Protein AF-A0A4Y6R1H7-F1 (afdb_monomer)

Radius of gyration: 41.61 Å; Cα contacts (8 Å, |Δi|>4): 861; chains: 1; bounding box: 115×61×123 Å

Structure (mmCIF, N/CA/C/O backbone):
data_AF-A0A4Y6R1H7-F1
#
_entry.id   AF-A0A4Y6R1H7-F1
#
loop_
_atom_site.group_PDB
_atom_site.id
_atom_site.type_symbol
_atom_site.label_atom_id
_atom_site.label_alt_id
_atom_site.label_comp_id
_atom_site.label_asym_id
_atom_site.label_entity_id
_atom_site.label_seq_id
_atom_site.pdbx_PDB_ins_code
_atom_site.Cartn_x
_atom_site.Cartn_y
_atom_site.Cartn_z
_atom_site.occupancy
_atom_site.B_iso_or_equiv
_atom_site.auth_seq_id
_atom_site.auth_comp_id
_atom_site.auth_asym_id
_atom_site.auth_atom_id
_atom_site.pdbx_PDB_model_num
ATOM 1 N N . MET A 1 1 ? -33.351 13.424 -10.298 1.00 30.91 1 MET A N 1
ATOM 2 C CA . MET A 1 1 ? -31.882 13.542 -10.159 1.00 30.91 1 MET A CA 1
ATOM 3 C C . MET A 1 1 ? -31.521 13.473 -8.680 1.00 30.91 1 MET A C 1
ATOM 5 O O . MET A 1 1 ? -32.354 13.904 -7.883 1.00 30.91 1 MET A O 1
ATOM 9 N N . PRO A 1 2 ? -30.351 12.919 -8.310 1.00 30.61 2 PRO A N 1
ATOM 10 C CA . PRO A 1 2 ? -29.886 12.868 -6.922 1.00 30.61 2 PRO A CA 1
ATOM 11 C C . PRO A 1 2 ? -29.784 14.270 -6.309 1.00 30.61 2 PRO A C 1
ATOM 13 O O . PRO A 1 2 ? -29.535 15.237 -7.027 1.00 30.61 2 PRO A O 1
ATOM 16 N N . ARG A 1 3 ? -29.966 14.377 -4.987 1.00 37.75 3 ARG A N 1
ATOM 17 C CA . ARG A 1 3 ? -29.840 15.652 -4.254 1.00 37.75 3 ARG A CA 1
ATOM 18 C C . ARG A 1 3 ? -28.377 16.053 -4.023 1.00 37.75 3 ARG A C 1
ATOM 20 O O . ARG A 1 3 ? -28.083 17.239 -3.963 1.00 37.75 3 ARG A O 1
ATOM 27 N N . ASP A 1 4 ? -27.484 15.067 -3.952 1.00 35.22 4 ASP A N 1
ATOM 28 C CA . ASP A 1 4 ? -26.025 15.194 -3.909 1.00 35.22 4 ASP A CA 1
ATOM 29 C C . ASP A 1 4 ? -25.367 13.897 -4.433 1.00 35.22 4 ASP A C 1
ATOM 31 O O . ASP A 1 4 ? -26.055 12.950 -4.823 1.00 35.22 4 ASP A O 1
ATOM 35 N N . VAL A 1 5 ? -24.032 13.848 -4.449 1.00 32.91 5 VAL A N 1
ATOM 36 C CA . VAL A 1 5 ? -23.239 12.679 -4.878 1.00 32.91 5 VAL A CA 1
ATOM 37 C C . VAL A 1 5 ? -22.890 11.723 -3.728 1.00 32.91 5 VAL A C 1
ATOM 39 O O . VAL A 1 5 ? -22.004 10.884 -3.873 1.00 32.91 5 VAL A O 1
ATOM 42 N N . SER A 1 6 ? -23.560 11.830 -2.576 1.00 35.62 6 SER A N 1
ATOM 43 C CA . SER A 1 6 ? -23.352 10.889 -1.473 1.00 35.62 6 SER A CA 1
ATOM 44 C C . SER A 1 6 ? -23.869 9.494 -1.836 1.00 35.62 6 SER A C 1
ATOM 46 O O . SER A 1 6 ? -24.845 9.344 -2.579 1.00 35.62 6 SER A O 1
ATOM 48 N N . ALA A 1 7 ? -23.266 8.455 -1.254 1.00 32.31 7 ALA A N 1
ATOM 49 C CA . ALA A 1 7 ? -23.679 7.065 -1.460 1.00 32.31 7 ALA A CA 1
ATOM 50 C C . ALA A 1 7 ? -25.183 6.845 -1.189 1.00 32.31 7 ALA A C 1
ATOM 52 O O . ALA A 1 7 ? -25.847 6.089 -1.896 1.00 32.31 7 ALA A O 1
ATOM 53 N N . ARG A 1 8 ? -25.752 7.574 -0.219 1.00 38.22 8 ARG A N 1
ATOM 54 C CA . ARG A 1 8 ? -27.177 7.521 0.132 1.00 38.22 8 ARG A CA 1
ATOM 55 C C . ARG A 1 8 ? -28.077 8.147 -0.937 1.00 38.22 8 ARG A C 1
ATOM 57 O O . ARG A 1 8 ? -29.113 7.569 -1.265 1.00 38.22 8 ARG A O 1
ATOM 64 N N . SER A 1 9 ? -27.695 9.295 -1.500 1.00 40.00 9 SER A N 1
ATOM 65 C CA . SER A 1 9 ? -28.442 9.936 -2.594 1.00 40.00 9 SER A CA 1
ATOM 66 C C . SER A 1 9 ? -28.355 9.145 -3.896 1.00 40.00 9 SER A C 1
ATOM 68 O O . SER A 1 9 ? -29.349 9.055 -4.616 1.00 40.00 9 SER A O 1
ATOM 70 N N . LEU A 1 10 ? -27.200 8.537 -4.180 1.00 36.19 10 LEU A N 1
ATOM 71 C CA . LEU A 1 10 ? -26.999 7.690 -5.358 1.00 36.19 10 LEU A CA 1
ATOM 72 C C . LEU A 1 10 ? -27.769 6.366 -5.249 1.00 36.19 10 LEU A C 1
ATOM 74 O O . LEU A 1 10 ? -28.420 5.970 -6.212 1.00 36.19 10 LEU A O 1
ATOM 78 N N . MET A 1 11 ? -27.790 5.738 -4.068 1.00 37.31 11 MET A N 1
ATOM 79 C CA . MET A 1 11 ? -28.611 4.552 -3.795 1.00 37.31 11 MET A CA 1
ATOM 80 C C . MET A 1 11 ? -30.110 4.865 -3.890 1.00 37.31 11 MET A C 1
ATOM 82 O O . MET A 1 11 ? -30.853 4.158 -4.562 1.00 37.31 11 MET A O 1
ATOM 86 N N . SER A 1 12 ? -30.562 5.959 -3.270 1.00 41.12 12 SER A N 1
ATOM 87 C CA . SER A 1 12 ? -31.964 6.395 -3.339 1.00 41.12 12 SER A CA 1
ATOM 88 C C . SER A 1 12 ? -32.400 6.680 -4.779 1.00 41.12 12 SER A C 1
ATOM 90 O O . SER A 1 12 ? -33.484 6.278 -5.197 1.00 41.12 12 SER A O 1
ATOM 92 N N . PHE A 1 13 ? -31.528 7.303 -5.574 1.00 41.72 13 PHE A N 1
ATOM 93 C CA . PHE A 1 13 ? -31.772 7.525 -6.994 1.00 41.72 13 PHE A CA 1
ATOM 94 C C . PHE A 1 13 ? -31.821 6.214 -7.793 1.00 41.72 13 PHE A C 1
ATOM 96 O O . PHE A 1 13 ? -32.705 6.061 -8.632 1.00 41.72 13 PHE A O 1
ATOM 103 N N . ALA A 1 14 ? -30.936 5.253 -7.510 1.00 38.84 14 ALA A N 1
ATOM 104 C CA . ALA A 1 14 ? -30.947 3.935 -8.146 1.00 38.84 14 ALA A CA 1
ATOM 105 C C . ALA A 1 14 ? -32.226 3.143 -7.817 1.00 38.84 14 ALA A C 1
ATOM 107 O O . ALA A 1 14 ? -32.852 2.593 -8.717 1.00 38.84 14 ALA A O 1
ATOM 108 N N . LEU A 1 15 ? -32.676 3.151 -6.560 1.00 43.28 15 LEU A N 1
ATOM 109 C CA . LEU A 1 15 ? -33.924 2.501 -6.138 1.00 43.28 15 LEU A CA 1
ATOM 110 C C . LEU A 1 15 ? -35.161 3.156 -6.773 1.00 43.28 15 LEU A C 1
ATOM 112 O O . LEU A 1 15 ? -36.053 2.456 -7.253 1.00 43.28 15 LEU A O 1
ATOM 116 N N . GLN A 1 16 ? -35.182 4.490 -6.866 1.00 45.41 16 GLN A N 1
ATOM 117 C CA . GLN A 1 16 ? -36.227 5.229 -7.585 1.00 45.41 16 GLN A CA 1
ATOM 118 C C . GLN A 1 16 ? -36.232 4.902 -9.082 1.00 45.41 16 GLN A C 1
ATOM 120 O O . GLN A 1 16 ? -37.299 4.720 -9.668 1.00 45.41 16 GLN A O 1
ATOM 125 N N . LEU A 1 17 ? -35.049 4.784 -9.693 1.00 43.81 17 LEU A N 1
ATOM 126 C CA . LEU A 1 17 ? -34.886 4.411 -11.098 1.00 43.81 17 LEU A CA 1
ATOM 127 C C . LEU A 1 17 ? -35.322 2.962 -11.364 1.00 43.81 17 LEU A C 1
ATOM 129 O O . LEU A 1 17 ? -35.838 2.674 -12.439 1.00 43.81 17 LEU A O 1
ATOM 133 N N . MET A 1 18 ? -35.185 2.075 -10.378 1.00 43.84 18 MET A N 1
ATOM 134 C CA . MET A 1 18 ? -35.658 0.685 -10.416 1.00 43.84 18 MET A CA 1
ATOM 135 C C . MET A 1 18 ? -37.123 0.528 -9.981 1.00 43.84 18 MET A C 1
ATOM 137 O O . MET A 1 18 ? -37.633 -0.588 -9.915 1.00 43.84 18 MET A O 1
ATOM 141 N N . GLY A 1 19 ? -37.837 1.633 -9.743 1.00 47.34 19 GLY A N 1
ATOM 142 C CA . GLY A 1 19 ? -39.271 1.609 -9.464 1.00 47.34 19 GLY A CA 1
ATOM 143 C C . GLY A 1 19 ? -39.643 1.217 -8.033 1.00 47.34 19 GLY A C 1
ATOM 144 O O . GLY A 1 19 ? -40.825 1.013 -7.763 1.00 47.34 19 GLY A O 1
ATOM 145 N N . VAL A 1 20 ? -38.670 1.146 -7.121 1.00 49.81 20 VAL A N 1
ATOM 146 C CA . VAL A 1 20 ? -38.873 0.875 -5.693 1.00 49.81 20 VAL A CA 1
ATOM 147 C C . VAL A 1 20 ? -39.167 2.203 -4.997 1.00 49.81 20 VAL A C 1
ATOM 149 O O . VAL A 1 20 ? -38.277 2.884 -4.487 1.00 49.81 20 VAL A O 1
ATOM 152 N N . THR A 1 21 ? -40.429 2.629 -5.048 1.00 53.09 21 THR A N 1
ATOM 153 C CA . THR A 1 21 ? -40.883 3.908 -4.485 1.00 53.09 21 THR A CA 1
ATOM 154 C C . THR A 1 21 ? -42.033 3.698 -3.506 1.00 53.09 21 THR A C 1
ATOM 156 O O . THR A 1 21 ? -42.833 2.778 -3.668 1.00 53.09 21 THR A O 1
ATOM 159 N N . TRP A 1 22 ? -42.143 4.576 -2.500 1.00 50.91 22 TRP A N 1
ATOM 160 C CA . TRP A 1 22 ? -43.220 4.508 -1.503 1.00 50.91 22 TRP A CA 1
ATOM 161 C C . TRP A 1 22 ? -44.629 4.437 -2.117 1.00 50.91 22 TRP A C 1
ATOM 163 O O . TRP A 1 22 ? -45.397 3.586 -1.684 1.00 50.91 22 TRP A O 1
ATOM 173 N N . PRO A 1 23 ? -44.977 5.203 -3.173 1.00 55.72 23 PRO A N 1
ATOM 174 C CA . PRO A 1 23 ? -46.290 5.081 -3.809 1.00 55.72 23 PRO A CA 1
ATOM 175 C C . PRO A 1 23 ? -46.593 3.678 -4.357 1.00 55.72 23 PRO A C 1
ATOM 177 O O . PRO A 1 23 ? -47.708 3.193 -4.193 1.00 55.72 23 PRO A O 1
ATOM 180 N N . ARG A 1 24 ? -45.602 3.002 -4.958 1.00 54.72 24 ARG A N 1
ATOM 181 C CA . ARG A 1 24 ? -45.755 1.631 -5.478 1.00 54.72 24 ARG A CA 1
ATOM 182 C C . ARG A 1 24 ? -45.801 0.588 -4.358 1.00 54.72 24 ARG A C 1
ATOM 184 O O . ARG A 1 24 ? -46.541 -0.380 -4.460 1.00 54.72 24 ARG A O 1
ATOM 191 N N . VAL A 1 25 ? -45.057 0.802 -3.272 1.00 51.34 25 VAL A N 1
ATOM 192 C CA . VAL A 1 25 ? -45.131 -0.033 -2.058 1.00 51.34 25 VAL A CA 1
ATOM 193 C C . VAL A 1 25 ? -46.500 0.103 -1.387 1.00 51.34 25 VAL A C 1
ATOM 195 O O . VAL A 1 25 ? -47.115 -0.903 -1.047 1.00 51.34 25 VAL A O 1
ATOM 198 N N . ARG A 1 26 ? -47.011 1.332 -1.252 1.00 54.75 26 ARG A N 1
ATOM 199 C CA . ARG A 1 26 ? -48.338 1.629 -0.697 1.00 54.75 26 ARG A CA 1
ATOM 200 C C . ARG A 1 26 ? -49.448 0.978 -1.515 1.00 54.75 26 ARG A C 1
ATOM 202 O O . ARG A 1 26 ? -50.367 0.425 -0.935 1.00 54.75 26 ARG A O 1
ATOM 209 N N . GLU A 1 27 ? -49.361 1.016 -2.842 1.00 66.19 27 GLU A N 1
ATOM 210 C CA . GLU A 1 27 ? -50.319 0.347 -3.733 1.00 66.19 27 GLU A CA 1
ATOM 211 C C . GLU A 1 27 ? -50.398 -1.163 -3.459 1.00 66.19 27 GLU A C 1
ATOM 213 O O . GLU A 1 27 ? -51.488 -1.714 -3.307 1.00 66.19 27 GLU A O 1
ATOM 218 N N . ILE A 1 28 ? -49.242 -1.816 -3.320 1.00 55.12 28 ILE A N 1
ATOM 219 C CA . ILE A 1 28 ? -49.150 -3.240 -2.983 1.00 55.12 28 ILE A CA 1
ATOM 220 C C . ILE A 1 28 ? -49.707 -3.503 -1.571 1.00 55.12 28 ILE A C 1
ATOM 222 O O . ILE A 1 28 ? -50.477 -4.442 -1.382 1.00 55.12 28 ILE A O 1
ATOM 226 N N . LEU A 1 29 ? -49.387 -2.654 -0.588 1.00 51.94 29 LEU A N 1
ATOM 227 C CA . LEU A 1 29 ? -49.915 -2.761 0.777 1.00 51.94 29 LEU A CA 1
ATOM 228 C C . LEU A 1 29 ? -51.439 -2.595 0.820 1.00 51.94 29 LEU A C 1
ATOM 230 O O . LEU A 1 29 ? -52.124 -3.433 1.392 1.00 51.94 29 LEU A O 1
ATOM 234 N N . VAL A 1 30 ? -51.997 -1.574 0.168 1.00 66.00 30 VAL A N 1
ATOM 235 C CA . VAL A 1 30 ? -53.454 -1.356 0.106 1.00 66.00 30 VAL A CA 1
ATOM 236 C C . VAL A 1 30 ? -54.147 -2.563 -0.523 1.00 66.00 30 VAL A C 1
ATOM 238 O O . VAL A 1 30 ? -55.200 -2.981 -0.044 1.00 66.00 30 VAL A O 1
ATOM 241 N N . ARG A 1 31 ? -53.537 -3.165 -1.550 1.00 69.50 31 ARG A N 1
ATOM 242 C CA . ARG A 1 31 ? -54.056 -4.379 -2.185 1.00 69.50 31 ARG A CA 1
ATOM 243 C C . ARG A 1 31 ? -54.052 -5.591 -1.249 1.00 69.50 31 ARG A C 1
ATOM 245 O O . ARG A 1 31 ? -54.977 -6.396 -1.316 1.00 69.50 31 ARG A O 1
ATOM 252 N N . HIS A 1 32 ? -53.045 -5.723 -0.386 1.00 54.41 32 HIS A N 1
ATOM 253 C CA . HIS A 1 32 ? -52.866 -6.914 0.451 1.00 54.41 32 HIS A CA 1
ATOM 254 C C . HIS A 1 32 ? -53.386 -6.808 1.884 1.00 54.41 32 HIS A C 1
ATOM 256 O O . HIS A 1 32 ? -53.704 -7.842 2.449 1.00 54.41 32 HIS A O 1
ATOM 262 N N . ILE A 1 33 ? -53.503 -5.622 2.485 1.00 53.53 33 ILE A N 1
ATOM 263 C CA . ILE A 1 33 ? -54.038 -5.444 3.854 1.00 53.53 33 ILE A CA 1
ATOM 264 C C . ILE A 1 33 ? -55.239 -4.492 3.933 1.00 53.53 33 ILE A C 1
ATOM 266 O O . ILE A 1 33 ? -55.824 -4.343 5.000 1.00 53.53 33 ILE A O 1
ATOM 270 N N . GLY A 1 34 ? -55.665 -3.911 2.809 1.00 57.75 34 GLY A N 1
ATOM 271 C CA . GLY A 1 34 ? -56.810 -3.002 2.741 1.00 57.75 34 GLY A CA 1
ATOM 272 C C . GLY A 1 34 ? -56.452 -1.541 3.067 1.00 57.75 34 GLY A C 1
ATOM 273 O O . GLY A 1 34 ? -55.463 -1.272 3.750 1.00 57.75 34 GLY A O 1
ATOM 274 N N . PRO A 1 35 ? -57.239 -0.568 2.571 1.00 57.66 35 PRO A N 1
ATOM 275 C CA . PRO A 1 35 ? -56.926 0.858 2.685 1.00 57.66 35 PRO A CA 1
ATOM 276 C C . PRO A 1 35 ? -56.924 1.359 4.134 1.00 57.66 35 PRO A C 1
ATOM 278 O O . PRO A 1 35 ? -56.020 2.099 4.508 1.00 57.66 35 PRO A O 1
ATOM 281 N N . THR A 1 36 ? -57.856 0.896 4.970 1.00 55.69 36 THR A N 1
ATOM 282 C CA . THR A 1 36 ? -57.991 1.330 6.370 1.00 55.69 36 THR A CA 1
ATOM 283 C C . THR A 1 36 ? -56.781 0.939 7.221 1.00 55.69 36 THR A C 1
ATOM 285 O O . THR A 1 36 ? -56.275 1.754 7.986 1.00 55.69 36 THR A O 1
ATOM 288 N N . ALA A 1 37 ? -56.246 -0.275 7.047 1.00 53.25 37 ALA A N 1
ATOM 289 C CA . ALA A 1 37 ? -55.047 -0.718 7.761 1.00 53.25 37 ALA A CA 1
ATOM 290 C C . ALA A 1 37 ? -53.803 0.088 7.346 1.00 53.25 37 ALA A C 1
ATOM 292 O O . ALA A 1 37 ? -52.980 0.449 8.186 1.00 53.25 37 ALA A O 1
ATOM 293 N N . VAL A 1 38 ? -53.688 0.427 6.056 1.00 53.00 38 VAL A N 1
ATOM 294 C CA . VAL A 1 38 ? -52.614 1.296 5.552 1.00 53.00 38 VAL A CA 1
ATOM 295 C C . VAL A 1 38 ? -52.756 2.720 6.093 1.00 53.00 38 VAL A C 1
ATOM 297 O O . VAL A 1 38 ? -51.757 3.325 6.469 1.00 53.00 38 VAL A O 1
ATOM 300 N N . GLU A 1 39 ? -53.977 3.241 6.203 1.00 53.59 39 GLU A N 1
ATOM 301 C CA . GLU A 1 39 ? -54.241 4.574 6.753 1.00 53.59 39 GLU A CA 1
ATOM 302 C C . GLU A 1 39 ? -53.946 4.676 8.253 1.00 53.59 39 GLU A C 1
ATOM 304 O O . GLU A 1 39 ? -53.419 5.694 8.688 1.00 53.59 39 GLU A O 1
ATOM 309 N N . VAL A 1 40 ? -54.188 3.626 9.043 1.00 50.66 40 VAL A N 1
ATOM 310 C CA . VAL A 1 40 ? -53.796 3.580 10.467 1.00 50.66 40 VAL A CA 1
ATOM 311 C C . VAL A 1 40 ? -52.268 3.604 10.624 1.00 50.66 40 VAL A C 1
ATOM 313 O O . VAL A 1 40 ? -51.728 4.330 11.467 1.00 50.66 40 VAL A O 1
ATOM 316 N N . ILE A 1 41 ? -51.552 2.875 9.762 1.00 51.56 41 ILE A N 1
ATOM 317 C CA . ILE A 1 41 ? -50.081 2.889 9.706 1.00 51.56 41 ILE A CA 1
ATOM 318 C C . ILE A 1 41 ? -49.565 4.283 9.294 1.00 51.56 41 ILE A C 1
ATOM 320 O O . ILE A 1 41 ? -48.617 4.798 9.889 1.00 51.56 41 ILE A O 1
ATOM 324 N N . GLU A 1 42 ? -50.210 4.937 8.324 1.00 47.81 42 GLU A N 1
ATOM 325 C CA . GLU A 1 42 ? -49.857 6.289 7.862 1.00 47.81 42 GLU A CA 1
ATOM 326 C C . GLU A 1 42 ? -50.254 7.399 8.858 1.00 47.81 42 GLU A C 1
ATOM 328 O O . GLU A 1 42 ? -49.550 8.404 8.972 1.00 47.81 42 GLU A O 1
ATOM 333 N N . ALA A 1 43 ? -51.323 7.223 9.636 1.00 45.66 43 ALA A N 1
ATOM 334 C CA . ALA A 1 43 ? -51.723 8.147 10.700 1.00 45.66 43 ALA A CA 1
ATOM 335 C C . ALA A 1 43 ? -50.724 8.120 11.869 1.00 45.66 43 ALA A C 1
ATOM 337 O O . ALA A 1 43 ? -50.361 9.167 12.408 1.00 45.66 43 ALA A O 1
ATOM 338 N N . THR A 1 44 ? -50.187 6.935 12.180 1.00 40.81 44 THR A N 1
ATOM 339 C CA . THR A 1 44 ? -49.090 6.749 13.147 1.00 40.81 44 THR A CA 1
ATOM 340 C C . THR A 1 44 ? -47.790 7.419 12.662 1.00 40.81 44 THR A C 1
ATOM 342 O O . THR A 1 44 ? -46.981 7.890 13.460 1.00 40.81 44 THR A O 1
ATOM 345 N N . TRP A 1 45 ? -47.619 7.569 11.344 1.00 38.59 45 TRP A N 1
ATOM 346 C CA . TRP A 1 45 ? -46.467 8.219 10.709 1.00 38.59 45 TRP A CA 1
ATOM 347 C C . TRP A 1 45 ? -46.474 9.759 10.811 1.00 38.59 45 TRP A C 1
ATOM 349 O O . TRP A 1 45 ? -45.408 10.379 10.765 1.00 38.59 45 TRP A O 1
ATOM 359 N N . GLN A 1 46 ? -47.628 10.414 11.018 1.00 37.81 46 GLN A N 1
ATOM 360 C CA . GLN A 1 46 ? -47.673 11.879 11.203 1.00 37.81 46 GLN A CA 1
ATOM 361 C C . GLN A 1 46 ? -47.074 12.346 12.545 1.00 37.81 46 GLN A C 1
ATOM 363 O O . GLN A 1 46 ? -46.534 13.453 12.624 1.00 37.81 46 GLN A O 1
ATOM 368 N N . LEU A 1 47 ? -47.053 11.479 13.562 1.00 30.61 47 LEU A N 1
ATOM 369 C CA . LEU A 1 47 ? -46.394 11.715 14.858 1.00 30.61 47 LEU A CA 1
ATOM 370 C C . LEU A 1 47 ? -44.862 11.529 14.818 1.00 30.61 47 LEU A C 1
ATOM 372 O O . LEU A 1 47 ? -44.167 11.876 15.770 1.00 30.61 47 LEU A O 1
ATOM 376 N N . VAL A 1 48 ? -44.317 11.052 13.694 1.00 40.12 48 VAL A N 1
ATOM 377 C CA . VAL A 1 48 ? -42.898 10.690 13.494 1.00 40.12 48 VAL A CA 1
ATOM 378 C C . VAL A 1 48 ? -42.187 11.695 12.567 1.00 40.12 48 VAL A C 1
ATOM 380 O O . VAL A 1 48 ? -41.067 11.484 12.107 1.00 40.12 48 VAL A O 1
ATOM 383 N N . SER A 1 49 ? -42.781 12.866 12.331 1.00 34.22 49 SER A N 1
ATOM 384 C CA . SER A 1 49 ? -42.144 13.954 11.570 1.00 34.22 49 SER A CA 1
ATOM 385 C C . SER A 1 49 ? -40.939 14.601 12.285 1.00 34.22 49 SER A C 1
ATOM 387 O O . SER A 1 49 ? -40.161 15.300 11.641 1.00 34.22 49 SER A O 1
ATOM 389 N N . VAL A 1 50 ? -40.695 14.281 13.565 1.00 35.34 50 VAL A N 1
ATOM 390 C CA . VAL A 1 50 ? -39.463 14.639 14.309 1.00 35.34 50 VAL A CA 1
ATOM 391 C C . VAL A 1 50 ? -38.321 13.628 14.082 1.00 35.34 50 VAL A C 1
ATOM 393 O O . VAL A 1 50 ? -37.148 13.970 14.203 1.00 35.34 50 VAL A O 1
ATOM 396 N N . LEU A 1 51 ? -38.616 12.395 13.657 1.00 35.25 51 LEU A N 1
ATOM 397 C CA . LEU A 1 51 ? -37.595 11.372 13.371 1.00 35.25 51 LEU A CA 1
ATOM 398 C C . LEU A 1 51 ? -36.935 11.532 11.989 1.00 35.25 51 LEU A C 1
ATOM 400 O O . LEU A 1 51 ? -35.913 10.905 11.707 1.00 35.25 51 LEU A O 1
ATOM 404 N N . ILE A 1 52 ? -37.470 12.410 11.135 1.00 38.03 52 ILE A N 1
ATOM 405 C CA . ILE A 1 52 ? -36.900 12.729 9.816 1.00 38.03 52 ILE A CA 1
ATOM 406 C C . ILE A 1 52 ? -35.576 13.514 9.928 1.00 38.03 52 ILE A C 1
ATOM 408 O O . ILE A 1 52 ? -34.788 13.505 8.981 1.00 38.03 52 ILE A O 1
ATOM 412 N N . GLU A 1 53 ? -35.240 14.071 11.096 1.00 42.38 53 GLU A N 1
ATOM 413 C CA . GLU A 1 53 ? -33.902 14.627 11.356 1.00 42.38 53 GLU A CA 1
ATOM 414 C C . GLU A 1 53 ? -32.836 13.568 11.709 1.00 42.38 53 GLU A C 1
ATOM 416 O O . GLU A 1 53 ? -31.647 13.889 11.683 1.00 42.38 53 GLU A O 1
ATOM 421 N N . ARG A 1 54 ? -33.196 12.298 11.982 1.00 33.06 54 ARG A N 1
ATOM 422 C CA . ARG A 1 54 ? -32.227 11.255 12.400 1.00 33.06 54 ARG A CA 1
ATOM 423 C C . ARG A 1 54 ? -32.436 9.839 11.834 1.00 33.06 54 ARG A C 1
ATOM 425 O O . ARG A 1 54 ? -32.133 8.862 12.500 1.00 33.06 54 ARG A O 1
ATOM 432 N N . GLY A 1 55 ? -32.790 9.708 10.557 1.00 34.81 55 GLY A N 1
ATOM 433 C CA . GLY A 1 55 ? -32.453 8.506 9.768 1.00 34.81 55 GLY A CA 1
ATOM 434 C C . GLY A 1 55 ? -33.131 7.159 10.139 1.00 34.81 55 GLY A C 1
ATOM 435 O O . GLY A 1 55 ? -33.941 7.079 11.051 1.00 34.81 55 GLY A O 1
ATOM 436 N N . PRO A 1 56 ? -32.861 6.090 9.358 1.00 36.28 56 PRO A N 1
ATOM 437 C CA . PRO A 1 56 ? -33.739 4.926 9.166 1.00 36.28 56 PRO A CA 1
ATOM 438 C C . PRO A 1 56 ? -33.537 3.772 10.173 1.00 36.28 56 PRO A C 1
ATOM 440 O O . PRO A 1 56 ? -33.715 2.612 9.817 1.00 36.28 56 PRO A O 1
ATOM 443 N N . GLU A 1 57 ? -33.177 4.060 11.423 1.00 35.34 57 GLU A N 1
ATOM 444 C CA . GLU A 1 57 ? -33.007 3.023 12.461 1.00 35.34 57 GLU A CA 1
ATOM 445 C C . GLU A 1 57 ? -34.336 2.638 13.140 1.00 35.34 57 GLU A C 1
ATOM 447 O O . GLU A 1 57 ? -34.492 1.510 13.600 1.00 35.34 57 GLU A O 1
ATOM 452 N N . GLY A 1 58 ? -35.346 3.515 13.109 1.00 36.38 58 GLY A N 1
ATOM 453 C CA . GLY A 1 58 ? -36.635 3.288 13.782 1.00 36.38 58 GLY A CA 1
ATOM 454 C C . GLY A 1 58 ? -37.573 2.264 13.128 1.00 36.38 58 GLY A C 1
ATOM 455 O O . GLY A 1 58 ? -38.511 1.810 13.770 1.00 36.38 58 GLY A O 1
ATOM 456 N N . LEU A 1 59 ? -37.334 1.867 11.873 1.00 31.86 59 LEU A N 1
ATOM 457 C CA . LEU A 1 59 ? -38.144 0.845 11.185 1.00 31.86 59 LEU A CA 1
ATOM 458 C C . LEU A 1 59 ? -37.584 -0.578 11.335 1.00 31.86 59 LEU A C 1
ATOM 460 O O . LEU A 1 59 ? -38.231 -1.541 10.934 1.00 31.86 59 LEU A O 1
ATOM 464 N N . VAL A 1 60 ? -36.383 -0.721 11.896 1.00 36.69 60 VAL A N 1
ATOM 465 C CA . VAL A 1 60 ? -35.673 -2.004 11.984 1.00 36.69 60 VAL A CA 1
ATOM 466 C C . VAL A 1 60 ? -35.996 -2.741 13.288 1.00 36.69 60 VAL A C 1
ATOM 468 O O . VAL A 1 60 ? -36.022 -3.967 13.304 1.00 36.69 60 VAL A O 1
ATOM 471 N N . GLU A 1 61 ? -36.294 -2.016 14.365 1.00 37.69 61 GLU A N 1
ATOM 472 C CA . GLU A 1 61 ? -36.619 -2.603 15.675 1.00 37.69 61 GLU A CA 1
ATOM 473 C C . GLU A 1 61 ? -37.964 -3.349 15.675 1.00 37.69 61 GLU A C 1
ATOM 475 O O . GLU A 1 61 ? -38.068 -4.411 16.273 1.00 37.69 61 GLU A O 1
ATOM 480 N N . LEU A 1 62 ? -38.964 -2.879 14.921 1.00 31.09 62 LEU A N 1
ATOM 481 C CA . LEU A 1 62 ? -40.295 -3.507 14.854 1.00 31.09 62 LEU A CA 1
ATOM 482 C C . LEU A 1 62 ? -40.378 -4.742 13.936 1.00 31.09 62 LEU A C 1
ATOM 484 O O . LEU A 1 62 ? -41.369 -5.463 13.968 1.00 31.09 62 LEU A O 1
ATOM 488 N N . VAL A 1 63 ? -39.353 -5.004 13.119 1.00 36.88 63 VAL A N 1
ATOM 489 C CA . VAL A 1 63 ? -39.338 -6.120 12.146 1.00 36.88 63 VAL A CA 1
ATOM 490 C C . VAL A 1 63 ? -38.432 -7.274 12.598 1.00 36.88 63 VAL A C 1
ATOM 492 O O . VAL A 1 63 ? -38.560 -8.398 12.112 1.00 36.88 63 VAL A O 1
ATOM 495 N N . LYS A 1 64 ? -37.536 -7.030 13.561 1.00 34.03 64 LYS A N 1
ATOM 496 C CA . LYS A 1 64 ? -36.502 -7.982 13.992 1.00 34.03 64 LYS A CA 1
ATOM 497 C C . LYS A 1 64 ? -37.014 -9.219 14.736 1.00 34.03 64 LYS A C 1
ATOM 499 O O . LYS A 1 64 ? -36.264 -10.186 14.819 1.00 34.03 64 LYS A O 1
ATOM 504 N N . GLU A 1 65 ? -38.248 -9.236 15.241 1.00 38.34 65 GLU A N 1
ATOM 505 C CA . GLU A 1 65 ? -38.705 -10.348 16.090 1.00 38.34 65 GLU A CA 1
ATOM 506 C C . GLU A 1 65 ? -39.348 -11.534 15.351 1.00 38.34 65 GLU A C 1
ATOM 508 O O . GLU A 1 65 ? -39.450 -12.597 15.954 1.00 38.34 65 GLU A O 1
ATOM 513 N N . GLN A 1 66 ? -39.723 -11.447 14.063 1.00 35.12 66 GLN A N 1
ATOM 514 C CA . GLN A 1 66 ? -40.326 -12.616 13.376 1.00 35.12 66 GLN A CA 1
ATOM 515 C C . GLN A 1 66 ? -39.930 -12.872 11.917 1.00 35.12 66 GLN A C 1
ATOM 517 O O . GLN A 1 66 ? -40.429 -13.822 11.312 1.00 35.12 66 GLN A O 1
ATOM 522 N N . LEU A 1 67 ? -39.020 -12.102 11.323 1.00 32.25 67 LEU A N 1
ATOM 523 C CA . LEU A 1 67 ? -38.613 -12.312 9.932 1.00 32.25 67 LEU A CA 1
ATOM 524 C C . LEU A 1 67 ? -37.116 -12.075 9.805 1.00 32.25 67 LEU A C 1
ATOM 526 O O . LEU A 1 67 ? -36.664 -10.948 9.984 1.00 32.25 67 LEU A O 1
ATOM 530 N N . SER A 1 68 ? -36.335 -13.109 9.480 1.00 36.72 68 SER A N 1
ATOM 531 C CA . SER A 1 68 ? -34.925 -12.911 9.147 1.00 36.72 68 SER A CA 1
ATOM 532 C C . SER A 1 68 ? -34.841 -12.109 7.834 1.00 36.72 68 SER A C 1
ATOM 534 O O . SER A 1 68 ? -35.276 -12.606 6.787 1.00 36.72 68 SER A O 1
ATOM 536 N N . PRO A 1 69 ? -34.287 -10.877 7.837 1.00 38.91 69 PRO A N 1
ATOM 537 C CA . PRO A 1 69 ? -34.133 -10.057 6.625 1.00 38.91 69 PRO A CA 1
ATOM 538 C C . PRO A 1 69 ? -33.315 -10.766 5.530 1.00 38.91 69 PRO A C 1
ATOM 540 O O . PRO A 1 69 ? -33.472 -10.501 4.339 1.00 38.91 69 PRO A O 1
ATOM 543 N N . GLU A 1 70 ? -32.485 -11.721 5.949 1.00 38.19 70 GLU A N 1
ATOM 544 C CA . GLU A 1 70 ? -31.677 -12.635 5.139 1.00 38.19 70 GLU A CA 1
ATOM 545 C C . GLU A 1 70 ? -32.503 -13.493 4.169 1.00 38.19 70 GLU A C 1
ATOM 547 O O . GLU A 1 70 ? -32.071 -13.718 3.040 1.00 38.19 70 GLU A O 1
ATOM 552 N N . SER A 1 71 ? -33.705 -13.935 4.556 1.00 38.06 71 SER A N 1
ATOM 553 C CA . SER A 1 71 ? -34.554 -14.791 3.708 1.00 38.06 71 SER A CA 1
ATOM 554 C C . SER A 1 71 ? -35.209 -14.016 2.558 1.00 38.06 71 SER A C 1
ATOM 556 O O . SER A 1 71 ? -35.307 -14.511 1.436 1.00 38.06 71 SER A O 1
ATOM 558 N N . ILE A 1 72 ? -35.589 -12.763 2.814 1.00 35.72 72 ILE A N 1
ATOM 559 C CA . ILE A 1 72 ? -36.256 -11.879 1.852 1.00 35.72 72 ILE A CA 1
ATOM 560 C C . ILE A 1 72 ? -35.261 -11.381 0.800 1.00 35.72 72 ILE A C 1
ATOM 562 O O . ILE A 1 72 ? -35.556 -11.379 -0.395 1.00 35.72 72 ILE A O 1
ATOM 566 N N . VAL A 1 73 ? -34.063 -10.984 1.234 1.00 38.16 73 VAL A N 1
ATOM 567 C CA . VAL A 1 73 ? -33.014 -10.480 0.338 1.00 38.16 73 VAL A CA 1
ATOM 568 C C . VAL A 1 73 ? -32.451 -11.602 -0.535 1.00 38.16 73 VAL A C 1
ATOM 570 O O . VAL A 1 73 ? -32.287 -11.386 -1.734 1.00 38.16 73 VAL A O 1
ATOM 573 N N . SER A 1 74 ? -32.243 -12.800 0.022 1.00 39.25 74 SER A N 1
ATOM 574 C CA . SER A 1 74 ? -31.804 -13.982 -0.736 1.00 39.25 74 SER A CA 1
ATOM 575 C C . SER A 1 74 ? -32.823 -14.392 -1.802 1.00 39.25 74 SER A C 1
ATOM 577 O O . SER A 1 74 ? -32.452 -14.574 -2.955 1.00 39.25 74 SER A O 1
ATOM 579 N N . MET A 1 75 ? -34.117 -14.418 -1.465 1.00 36.16 75 MET A N 1
ATOM 580 C CA . MET A 1 75 ? -35.188 -14.781 -2.403 1.00 36.16 75 MET A CA 1
ATOM 581 C C . MET A 1 75 ? -35.332 -13.778 -3.560 1.00 36.16 75 MET A C 1
ATOM 583 O O . MET A 1 75 ? -35.576 -14.172 -4.701 1.00 36.16 75 MET A O 1
ATOM 587 N N . ILE A 1 76 ? -35.156 -12.478 -3.294 1.00 38.72 76 ILE A N 1
ATOM 588 C CA . ILE A 1 76 ? -35.168 -11.439 -4.337 1.00 38.72 76 ILE A CA 1
ATOM 589 C C . ILE A 1 76 ? -33.919 -11.546 -5.226 1.00 38.72 76 ILE A C 1
ATOM 591 O O . ILE A 1 76 ? -34.028 -11.393 -6.442 1.00 38.72 76 ILE A O 1
ATOM 595 N N . LEU A 1 77 ? -32.744 -11.807 -4.642 1.00 38.88 77 LEU A N 1
ATOM 596 C CA . LEU A 1 77 ? -31.482 -11.951 -5.377 1.00 38.88 77 LEU A CA 1
ATOM 597 C C . LEU A 1 77 ? -31.456 -13.211 -6.241 1.00 38.88 77 LEU A C 1
ATOM 599 O O . LEU A 1 77 ? -31.055 -13.121 -7.397 1.00 38.88 77 LEU A O 1
ATOM 603 N N . GLU A 1 78 ? -31.919 -14.348 -5.729 1.00 41.56 78 GLU A N 1
ATOM 604 C CA . GLU A 1 78 ? -32.021 -15.594 -6.496 1.00 41.56 78 GLU A CA 1
ATOM 605 C C . GLU A 1 78 ? -33.020 -15.451 -7.642 1.00 41.56 78 GLU A C 1
ATOM 607 O O . GLU A 1 78 ? -32.655 -15.705 -8.785 1.00 41.56 78 GLU A O 1
ATOM 612 N N . ALA A 1 79 ? -34.217 -14.910 -7.391 1.00 34.16 79 ALA A N 1
ATOM 613 C CA . ALA A 1 79 ? -35.197 -14.671 -8.451 1.00 34.16 79 ALA A CA 1
ATOM 614 C C . ALA A 1 79 ? -34.694 -13.668 -9.509 1.00 34.16 79 ALA A C 1
ATOM 616 O O . ALA A 1 79 ? -34.996 -13.810 -10.695 1.00 34.16 79 ALA A O 1
ATOM 617 N N . ALA A 1 80 ? -33.915 -12.658 -9.105 1.00 36.97 80 ALA A N 1
ATOM 618 C CA . ALA A 1 80 ? -33.322 -11.691 -10.026 1.00 36.97 80 ALA A CA 1
ATOM 619 C C . ALA A 1 80 ? -32.166 -12.290 -10.842 1.00 36.97 80 ALA A C 1
ATOM 621 O O . ALA A 1 80 ? -32.066 -12.007 -12.035 1.00 36.97 80 ALA A O 1
ATOM 622 N N . VAL A 1 81 ? -31.306 -13.111 -10.232 1.00 37.19 81 VAL A N 1
ATOM 623 C CA . VAL A 1 81 ? -30.185 -13.789 -10.905 1.00 37.19 81 VAL A CA 1
ATOM 624 C C . VAL A 1 81 ? -30.697 -14.875 -11.847 1.00 37.19 81 VAL A C 1
ATOM 626 O O . VAL A 1 81 ? -30.244 -14.944 -12.987 1.00 37.19 81 VAL A O 1
ATOM 629 N N . GLU A 1 82 ? -31.669 -15.673 -11.418 1.00 40.97 82 GLU A N 1
ATOM 630 C CA . GLU A 1 82 ? -32.255 -16.753 -12.212 1.00 40.97 82 GLU A CA 1
ATOM 631 C C . GLU A 1 82 ? -33.015 -16.197 -13.424 1.00 40.97 82 GLU A C 1
ATOM 633 O O . GLU A 1 82 ? -32.761 -16.614 -14.555 1.00 40.97 82 GLU A O 1
ATOM 638 N N . TYR A 1 83 ? -33.810 -15.137 -13.233 1.00 37.56 83 TYR A N 1
ATOM 639 C CA . TYR A 1 83 ? -34.470 -14.442 -14.340 1.00 37.56 83 TYR A CA 1
ATOM 640 C C . TYR A 1 83 ? -33.475 -13.723 -15.265 1.00 37.56 83 TYR A C 1
ATOM 642 O O . TYR A 1 83 ? -33.666 -13.723 -16.483 1.00 37.56 83 TYR A O 1
ATOM 650 N N . LEU A 1 84 ? -32.401 -13.122 -14.732 1.00 39.12 84 LEU A N 1
ATOM 651 C CA . LEU A 1 84 ? -31.340 -12.512 -15.545 1.00 39.12 84 LEU A CA 1
ATOM 652 C C . LEU A 1 84 ? -30.657 -13.572 -16.417 1.00 39.12 84 LEU A C 1
ATOM 654 O O . LEU A 1 84 ? -30.455 -13.331 -17.602 1.00 39.12 84 LEU A O 1
ATOM 658 N N . VAL A 1 85 ? -30.332 -14.741 -15.865 1.00 37.50 85 VAL A N 1
ATOM 659 C CA . VAL A 1 85 ? -29.671 -15.831 -16.595 1.00 37.50 85 VAL A CA 1
ATOM 660 C C . VAL A 1 85 ? -30.608 -16.441 -17.642 1.00 37.50 85 VAL A C 1
ATOM 662 O O . VAL A 1 85 ? -30.211 -16.545 -18.804 1.00 37.50 85 VAL A O 1
ATOM 665 N N . GLU A 1 86 ? -31.857 -16.762 -17.295 1.00 40.16 86 GLU A N 1
ATOM 666 C CA . GLU A 1 86 ? -32.831 -17.313 -18.251 1.00 40.16 86 GLU A CA 1
ATOM 667 C C . GLU A 1 86 ? -33.170 -16.325 -19.370 1.00 40.16 86 GLU A C 1
ATOM 669 O O . GLU A 1 86 ? -33.119 -16.676 -20.553 1.00 40.16 86 GLU A O 1
ATOM 674 N N . THR A 1 87 ? -33.462 -15.068 -19.027 1.00 38.19 87 THR A N 1
ATOM 675 C CA . THR A 1 87 ? -33.909 -14.070 -20.008 1.00 38.19 87 THR A CA 1
ATOM 676 C C . THR A 1 87 ? -32.755 -13.606 -20.895 1.00 38.19 87 THR A C 1
ATOM 678 O O . THR A 1 87 ? -32.946 -13.430 -22.098 1.00 38.19 87 THR A O 1
ATOM 681 N N . LEU A 1 88 ? -31.538 -13.451 -20.356 1.00 40.78 88 LEU A N 1
ATOM 682 C CA . LEU A 1 88 ? -30.364 -13.058 -21.144 1.00 40.78 88 LEU A CA 1
ATOM 683 C C . LEU A 1 88 ? -29.956 -14.169 -22.121 1.00 40.78 88 LEU A C 1
ATOM 685 O O . LEU A 1 88 ? -29.700 -13.885 -23.290 1.00 40.78 88 LEU A O 1
ATOM 689 N N . ILE A 1 89 ? -29.950 -15.432 -21.683 1.00 37.12 89 ILE A N 1
ATOM 690 C CA . ILE A 1 89 ? -29.585 -16.565 -22.545 1.00 37.12 89 ILE A CA 1
ATOM 691 C C . ILE A 1 89 ? -30.641 -16.769 -23.642 1.00 37.12 89 ILE A C 1
ATOM 693 O O . ILE A 1 89 ? -30.283 -16.926 -24.811 1.00 37.12 89 ILE A O 1
ATOM 697 N N . GLN A 1 90 ? -31.936 -16.683 -23.321 1.00 39.44 90 GLN A N 1
ATOM 698 C CA . GLN A 1 90 ? -33.002 -16.851 -24.315 1.00 39.44 90 GLN A CA 1
ATOM 699 C C . GLN A 1 90 ? -33.097 -15.687 -25.312 1.00 39.44 90 GLN A C 1
ATOM 701 O O . GLN A 1 90 ? -33.299 -15.927 -26.504 1.00 39.44 90 GLN A O 1
ATOM 706 N N . GLN A 1 91 ? -32.911 -14.436 -24.876 1.00 37.38 91 GLN A N 1
ATOM 707 C CA . GLN A 1 91 ? -32.924 -13.271 -25.774 1.00 37.38 91 GLN A CA 1
ATOM 708 C C . GLN A 1 91 ? -31.717 -13.269 -26.721 1.00 37.38 91 GLN A C 1
ATOM 710 O O . GLN A 1 91 ? -31.857 -12.921 -27.896 1.00 37.38 91 GLN A O 1
ATOM 715 N N . VAL A 1 92 ? -30.553 -13.737 -26.256 1.00 38.16 92 VAL A N 1
ATOM 716 C CA . VAL A 1 92 ? -29.372 -13.940 -27.108 1.00 38.16 92 VAL A CA 1
ATOM 717 C C . VAL A 1 92 ? -29.620 -15.061 -28.126 1.00 38.16 92 VAL A C 1
ATOM 719 O O . VAL A 1 92 ? -29.337 -14.868 -29.307 1.00 38.16 92 VAL A O 1
ATOM 722 N N . ILE A 1 93 ? -30.234 -16.183 -27.734 1.00 39.16 93 ILE A N 1
ATOM 723 C CA . ILE A 1 93 ? -30.570 -17.286 -28.656 1.00 39.16 93 ILE A CA 1
ATOM 724 C C . ILE A 1 93 ? -31.618 -16.857 -29.701 1.00 39.16 93 ILE A C 1
ATOM 726 O O . ILE A 1 93 ? -31.452 -17.140 -30.890 1.00 39.16 93 ILE A O 1
ATOM 730 N N . MET A 1 94 ? -32.664 -16.123 -29.303 1.00 40.28 94 MET A N 1
ATOM 731 C CA . MET A 1 94 ? -33.705 -15.654 -30.231 1.00 40.28 94 MET A CA 1
ATOM 732 C C . MET A 1 94 ? -33.183 -14.610 -31.231 1.00 40.28 94 MET A C 1
ATOM 734 O O . MET A 1 94 ? -33.560 -14.641 -32.405 1.00 40.28 94 MET A O 1
ATOM 738 N N . ARG A 1 95 ? -32.255 -13.734 -30.818 1.00 38.81 95 ARG A N 1
ATOM 739 C CA . ARG A 1 95 ? -31.593 -12.770 -31.717 1.00 38.81 95 ARG A CA 1
ATOM 740 C C . ARG A 1 95 ? -30.619 -13.462 -32.685 1.00 38.81 95 ARG A C 1
ATOM 742 O O . ARG A 1 95 ? -30.505 -13.029 -33.829 1.00 38.81 95 ARG A O 1
ATOM 749 N N . VAL A 1 96 ? -29.965 -14.551 -32.262 1.00 40.06 96 VAL A N 1
ATOM 750 C CA . VAL A 1 96 ? -29.072 -15.377 -33.104 1.00 40.06 96 VAL A CA 1
ATOM 751 C C . VAL A 1 96 ? -29.848 -16.111 -34.200 1.00 40.06 96 VAL A C 1
ATOM 753 O O . VAL A 1 96 ? -29.392 -16.138 -35.340 1.00 40.06 96 VAL A O 1
ATOM 756 N N . ILE A 1 97 ? -31.041 -16.634 -33.905 1.00 43.12 97 ILE A N 1
ATOM 757 C CA . ILE A 1 97 ? -31.886 -17.303 -34.910 1.00 43.12 97 ILE A CA 1
ATOM 758 C C . ILE A 1 97 ? -32.465 -16.288 -35.914 1.00 43.12 97 ILE A C 1
ATOM 760 O O . ILE A 1 97 ? -32.530 -16.576 -37.108 1.00 43.12 97 ILE A O 1
ATOM 764 N N . GLY A 1 98 ? -32.807 -15.074 -35.467 1.00 46.41 98 GLY A N 1
ATOM 765 C CA . GLY A 1 98 ? -33.356 -14.015 -36.327 1.00 46.41 98 GLY A CA 1
ATOM 766 C C . GLY A 1 98 ? -32.371 -13.394 -37.332 1.00 46.41 98 GLY A C 1
ATOM 767 O O . GLY A 1 98 ? -32.808 -12.750 -38.283 1.00 46.41 98 GLY A O 1
ATOM 768 N N . MET A 1 99 ? -31.058 -13.589 -37.156 1.00 44.44 99 MET A N 1
ATOM 769 C CA . MET A 1 99 ? -30.011 -13.058 -38.050 1.00 44.44 99 MET A CA 1
ATOM 770 C C . MET A 1 99 ? -29.474 -14.089 -39.059 1.00 44.44 99 MET A C 1
ATOM 772 O O . MET A 1 99 ? -28.590 -13.772 -39.858 1.00 44.44 99 MET A O 1
ATOM 776 N N . LEU A 1 100 ? -30.015 -15.312 -39.068 1.00 43.41 100 LEU A N 1
ATOM 777 C CA . LEU A 1 100 ? -29.664 -16.352 -40.037 1.00 43.41 100 LEU A CA 1
ATOM 778 C C . LEU A 1 100 ? -30.476 -16.190 -41.336 1.00 43.41 100 LEU A C 1
ATOM 780 O O . LEU A 1 100 ? -31.396 -16.951 -41.618 1.00 43.41 100 LEU A O 1
ATOM 784 N N . ASN A 1 101 ? -30.102 -15.198 -42.150 1.00 49.81 101 ASN A N 1
ATOM 785 C CA . ASN A 1 101 ? -30.385 -15.142 -43.593 1.00 49.81 101 ASN A CA 1
ATOM 786 C C . ASN A 1 101 ? -29.099 -14.666 -44.318 1.00 49.81 101 ASN A C 1
ATOM 788 O O . ASN A 1 101 ? -28.333 -13.898 -43.731 1.00 49.81 101 ASN A O 1
ATOM 792 N N . PRO A 1 102 ? -28.763 -15.162 -45.525 1.00 47.16 102 PRO A N 1
ATOM 793 C CA . PRO A 1 102 ? -27.376 -15.326 -45.933 1.00 47.16 102 PRO A CA 1
ATOM 794 C C . PRO A 1 102 ? -26.724 -14.014 -46.388 1.00 47.16 102 PRO A C 1
ATOM 796 O O . PRO A 1 102 ? -27.313 -13.240 -47.134 1.00 47.16 102 PRO A O 1
ATOM 799 N N . ALA A 1 103 ? -25.453 -13.866 -45.997 1.00 47.81 103 ALA A N 1
ATOM 800 C CA . ALA A 1 103 ? -24.475 -12.836 -46.370 1.00 47.81 103 ALA A CA 1
ATOM 801 C C . ALA A 1 103 ? -24.555 -11.481 -45.624 1.00 47.81 103 ALA A C 1
ATOM 803 O O . ALA A 1 103 ? -25.266 -10.565 -46.018 1.00 47.81 103 ALA A O 1
ATOM 804 N N . GLY A 1 104 ? -23.708 -11.318 -44.592 1.00 43.03 104 GLY A N 1
ATOM 805 C CA . GLY A 1 104 ? -23.167 -10.000 -44.209 1.00 43.03 104 GLY A CA 1
ATOM 806 C C . GLY A 1 104 ? -23.069 -9.680 -42.713 1.00 43.03 104 GLY A C 1
ATOM 807 O O . GLY A 1 104 ? -22.092 -9.063 -42.302 1.00 43.03 104 GLY A O 1
ATOM 808 N N . ALA A 1 105 ? -24.019 -10.120 -41.881 1.00 43.50 105 ALA A N 1
ATOM 809 C CA . ALA A 1 105 ? -24.131 -9.660 -40.483 1.00 43.50 105 ALA A CA 1
ATOM 810 C C . ALA A 1 105 ? -23.598 -10.641 -39.411 1.00 43.50 105 ALA A C 1
ATOM 812 O O . ALA A 1 105 ? -23.547 -10.305 -38.229 1.00 43.50 105 ALA A O 1
ATOM 813 N N . ILE A 1 106 ? -23.156 -11.840 -39.807 1.00 45.19 106 ILE A N 1
ATOM 814 C CA . ILE A 1 106 ? -22.743 -12.917 -38.884 1.00 45.19 106 ILE A CA 1
ATOM 815 C C . ILE A 1 106 ? -21.516 -12.519 -38.042 1.00 45.19 106 ILE A C 1
ATOM 817 O O . ILE A 1 106 ? -21.476 -12.793 -36.847 1.00 45.19 106 ILE A O 1
ATOM 821 N N . ALA A 1 107 ? -20.539 -11.819 -38.629 1.00 42.47 107 ALA A N 1
ATOM 822 C CA . ALA A 1 107 ? -19.325 -11.417 -37.914 1.00 42.47 107 ALA A CA 1
ATOM 823 C C . ALA A 1 107 ? -19.589 -10.347 -36.839 1.00 42.47 107 ALA A C 1
ATOM 825 O O . ALA A 1 107 ? -19.013 -10.415 -35.761 1.00 42.47 107 ALA A O 1
ATOM 826 N N . GLN A 1 108 ? -20.497 -9.400 -37.101 1.00 41.22 108 GLN A N 1
ATOM 827 C CA . GLN A 1 108 ? -20.841 -8.329 -36.155 1.00 41.22 108 GLN A CA 1
ATOM 828 C C . GLN A 1 108 ? -21.689 -8.847 -34.987 1.00 41.22 108 GLN A C 1
ATOM 830 O O . GLN A 1 108 ? -21.512 -8.411 -33.854 1.00 41.22 108 GLN A O 1
ATOM 835 N N . ALA A 1 109 ? -22.569 -9.820 -35.241 1.00 41.34 109 ALA A N 1
ATOM 836 C CA . ALA A 1 109 ? -23.333 -10.491 -34.193 1.00 41.34 109 ALA A CA 1
ATOM 837 C C . ALA A 1 109 ? -22.436 -11.342 -33.277 1.00 41.34 109 ALA A C 1
ATOM 839 O O . ALA A 1 109 ? -22.595 -11.303 -32.059 1.00 41.34 109 ALA A O 1
ATOM 840 N N . ILE A 1 110 ? -21.468 -12.072 -33.847 1.00 43.81 110 ILE A N 1
ATOM 841 C CA . ILE A 1 110 ? -20.487 -12.856 -33.079 1.00 43.81 110 ILE A CA 1
ATOM 842 C C . ILE A 1 110 ? -19.572 -11.937 -32.261 1.00 43.81 110 ILE A C 1
ATOM 844 O O . ILE A 1 110 ? -19.302 -12.240 -31.102 1.00 43.81 110 ILE A O 1
ATOM 848 N N . ASP A 1 111 ? -19.141 -10.807 -32.824 1.00 43.72 111 ASP A N 1
ATOM 849 C CA . ASP A 1 111 ? -18.311 -9.822 -32.123 1.00 43.72 111 ASP A CA 1
ATOM 850 C C . ASP A 1 111 ? -19.071 -9.153 -30.963 1.00 43.72 111 ASP A C 1
ATOM 852 O O . ASP A 1 111 ? -18.546 -9.046 -29.857 1.00 43.72 111 ASP A O 1
ATOM 856 N N . LEU A 1 112 ? -20.356 -8.822 -31.146 1.00 43.06 112 LEU A N 1
ATOM 857 C CA . LEU A 1 112 ? -21.204 -8.298 -30.069 1.00 43.06 112 LEU A CA 1
ATOM 858 C C . LEU A 1 112 ? -21.406 -9.322 -28.939 1.00 43.06 112 LEU A C 1
ATOM 860 O O . LEU A 1 112 ? -21.270 -8.982 -27.764 1.00 43.06 112 LEU A O 1
ATOM 864 N N . ILE A 1 113 ? -21.686 -10.584 -29.281 1.00 44.34 113 ILE A N 1
ATOM 865 C CA . ILE A 1 113 ? -21.813 -11.676 -28.301 1.00 44.34 113 ILE A CA 1
ATOM 866 C C . ILE A 1 113 ? -20.489 -11.874 -27.562 1.00 44.34 113 ILE A C 1
ATOM 868 O O . ILE A 1 113 ? -20.475 -11.978 -26.337 1.00 44.34 113 ILE A O 1
ATOM 872 N N . TYR A 1 114 ? -19.367 -11.869 -28.282 1.00 43.56 114 TYR A N 1
ATOM 873 C CA . TYR A 1 114 ? -18.041 -11.986 -27.692 1.00 43.56 114 TYR A CA 1
ATOM 874 C C . TYR A 1 114 ? -17.743 -10.824 -26.741 1.00 43.56 114 TYR A C 1
ATOM 876 O O . TYR A 1 114 ? -17.280 -11.060 -25.629 1.00 43.56 114 TYR A O 1
ATOM 884 N N . GLN A 1 115 ? -18.059 -9.583 -27.110 1.00 44.81 115 GLN A N 1
ATOM 885 C CA . GLN A 1 115 ? -17.833 -8.412 -26.261 1.00 44.81 115 GLN A CA 1
ATOM 886 C C . GLN A 1 115 ? -18.689 -8.442 -24.990 1.00 44.81 115 GLN A C 1
ATOM 888 O O . GLN A 1 115 ? -18.161 -8.187 -23.905 1.00 44.81 115 GLN A O 1
ATOM 893 N N . VAL A 1 116 ? -19.964 -8.831 -25.097 1.00 44.38 116 VAL A N 1
ATOM 894 C CA . VAL A 1 116 ? -20.878 -8.961 -23.951 1.00 44.38 116 VAL A CA 1
ATOM 895 C C . VAL A 1 116 ? -20.449 -10.112 -23.039 1.00 44.38 116 VAL A C 1
ATOM 897 O O . VAL A 1 116 ? -20.233 -9.895 -21.847 1.00 44.38 116 VAL A O 1
ATOM 900 N N . CYS A 1 117 ? -20.229 -11.315 -23.576 1.00 42.34 117 CYS A N 1
ATOM 901 C CA . CYS A 1 117 ? -19.776 -12.462 -22.786 1.00 42.34 117 CYS A CA 1
ATOM 902 C C . CYS A 1 117 ? -18.396 -12.208 -22.163 1.00 42.34 117 CYS A C 1
ATOM 904 O O . CYS A 1 117 ? -18.192 -12.479 -20.983 1.00 42.34 117 CYS A O 1
ATOM 906 N N . SER A 1 118 ? -17.452 -11.634 -22.909 1.00 43.47 118 SER A N 1
ATOM 907 C CA . SER A 1 118 ? -16.106 -11.335 -22.414 1.00 43.47 118 SER A CA 1
ATOM 908 C C . SER A 1 118 ? -16.120 -10.229 -21.352 1.00 43.47 118 SER A C 1
ATOM 910 O O . SER A 1 118 ? -15.366 -10.302 -20.382 1.00 43.47 118 SER A O 1
ATOM 912 N N . TRP A 1 119 ? -17.010 -9.234 -21.455 1.00 51.12 119 TRP A N 1
ATOM 913 C CA . TRP A 1 119 ? -17.232 -8.261 -20.381 1.00 51.12 119 TRP A CA 1
ATOM 914 C C . TRP A 1 119 ? -17.805 -8.930 -19.125 1.00 51.12 119 TRP A C 1
ATOM 916 O O . TRP A 1 119 ? -17.283 -8.685 -18.037 1.00 51.12 119 TRP A O 1
ATOM 926 N N . ILE A 1 120 ? -18.793 -9.821 -19.268 1.00 44.09 120 ILE A N 1
ATOM 927 C CA . ILE A 1 120 ? -19.370 -10.573 -18.143 1.00 44.09 120 ILE A CA 1
ATOM 928 C C . ILE A 1 120 ? -18.288 -11.424 -17.463 1.00 44.09 120 ILE A C 1
ATOM 930 O O . ILE A 1 120 ? -18.123 -11.322 -16.253 1.00 44.09 120 ILE A O 1
ATOM 934 N N . PHE A 1 121 ? -17.475 -12.180 -18.207 1.00 43.00 121 PHE A N 1
ATOM 935 C CA . PHE A 1 121 ? -16.413 -13.013 -17.622 1.00 43.00 121 PHE A CA 1
ATOM 936 C C . PHE A 1 121 ? -15.284 -12.200 -16.969 1.00 43.00 121 PHE A C 1
ATOM 938 O O . PHE A 1 121 ? -14.817 -12.561 -15.889 1.00 43.00 121 PHE A O 1
ATOM 945 N N . ARG A 1 122 ? -14.871 -11.070 -17.562 1.00 49.84 122 ARG A N 1
ATOM 946 C CA . ARG A 1 122 ? -13.847 -10.179 -16.975 1.00 49.84 122 ARG A CA 1
ATOM 947 C C . ARG A 1 122 ? -14.320 -9.486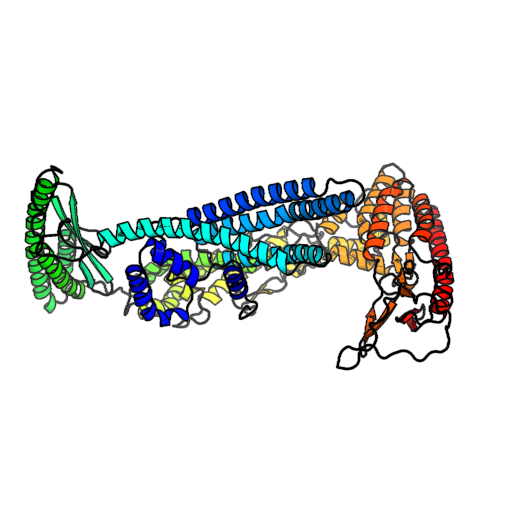 -15.697 1.00 49.84 122 ARG A C 1
ATOM 949 O O . ARG A 1 122 ? -13.499 -9.156 -14.838 1.00 49.84 122 ARG A O 1
ATOM 956 N N . ASN A 1 123 ? -15.628 -9.262 -15.571 1.00 49.00 123 ASN A N 1
ATOM 957 C CA . ASN A 1 123 ? -16.222 -8.556 -14.438 1.00 49.00 123 ASN A CA 1
ATOM 958 C C . ASN A 1 123 ? -16.939 -9.477 -13.439 1.00 49.00 123 ASN A C 1
ATOM 960 O O . ASN A 1 123 ? -17.230 -9.028 -12.333 1.00 49.00 123 ASN A O 1
ATOM 964 N N . ALA A 1 124 ? -17.129 -10.764 -13.746 1.00 40.66 124 ALA A N 1
ATOM 965 C CA . ALA A 1 124 ? -17.774 -11.743 -12.869 1.00 40.66 124 ALA A CA 1
ATOM 966 C C . ALA A 1 124 ? -17.116 -11.784 -11.485 1.00 40.66 124 ALA A C 1
ATOM 968 O O . ALA A 1 124 ? -17.798 -11.651 -10.478 1.00 40.66 124 ALA A O 1
ATOM 969 N N . ALA A 1 125 ? -15.782 -11.834 -11.416 1.00 43.16 125 ALA A N 1
ATOM 970 C CA . ALA A 1 125 ? -15.058 -11.820 -10.143 1.00 43.16 125 ALA A CA 1
ATOM 971 C C . ALA A 1 125 ? -15.260 -10.522 -9.330 1.00 43.16 125 ALA A C 1
ATOM 973 O O . ALA A 1 125 ? -15.119 -10.530 -8.113 1.00 43.16 125 ALA A O 1
ATOM 974 N N . ARG A 1 126 ? -15.579 -9.392 -9.977 1.00 47.25 126 ARG A N 1
ATOM 975 C CA . ARG A 1 126 ? -15.878 -8.111 -9.305 1.00 47.25 126 ARG A CA 1
ATOM 976 C C . ARG A 1 126 ? -17.306 -8.099 -8.760 1.00 47.25 126 ARG A C 1
ATOM 978 O O . ARG A 1 126 ? -17.516 -7.643 -7.643 1.00 47.25 126 ARG A O 1
ATOM 985 N N . ILE A 1 127 ? -18.248 -8.653 -9.523 1.00 47.78 127 ILE A N 1
ATOM 986 C CA . ILE A 1 127 ? -19.648 -8.822 -9.117 1.00 47.78 127 ILE A CA 1
ATOM 987 C C . ILE A 1 127 ? -19.746 -9.828 -7.959 1.00 47.78 127 ILE A C 1
ATOM 989 O O . ILE A 1 127 ? -20.382 -9.530 -6.955 1.00 47.78 127 ILE A O 1
ATOM 993 N N . PHE A 1 128 ? -19.030 -10.956 -8.028 1.00 42.03 128 PHE A N 1
ATOM 994 C CA . PHE A 1 128 ? -18.947 -11.928 -6.932 1.00 42.03 128 PHE A CA 1
ATOM 995 C C . PHE A 1 128 ? -18.352 -11.324 -5.656 1.00 42.03 128 PHE A C 1
ATOM 997 O O . PHE A 1 128 ? -18.901 -11.541 -4.585 1.00 42.03 128 PHE A O 1
ATOM 1004 N N . ARG A 1 129 ? -17.312 -10.483 -5.757 1.00 46.78 129 ARG A N 1
ATOM 1005 C CA . ARG A 1 129 ? -16.763 -9.756 -4.597 1.00 46.78 129 ARG A CA 1
ATOM 1006 C C . ARG A 1 129 ? -17.727 -8.734 -3.999 1.00 46.78 129 ARG A C 1
ATOM 1008 O O . ARG A 1 129 ? -17.668 -8.487 -2.803 1.00 46.78 129 ARG A O 1
ATOM 1015 N N . PHE A 1 130 ? -18.592 -8.124 -4.809 1.00 49.12 130 PHE A N 1
ATOM 1016 C CA . PHE A 1 130 ? -19.653 -7.250 -4.306 1.00 49.12 130 PHE A CA 1
ATOM 1017 C C . PHE A 1 130 ? -20.691 -8.055 -3.517 1.00 49.12 130 PHE A C 1
ATOM 1019 O O . PHE A 1 130 ? -21.018 -7.682 -2.395 1.00 49.12 130 PHE A O 1
ATOM 1026 N N . VAL A 1 131 ? -21.148 -9.183 -4.066 1.00 41.66 131 VAL A N 1
ATOM 1027 C CA . VAL A 1 131 ? -22.092 -10.087 -3.391 1.00 41.66 131 VAL A CA 1
ATOM 1028 C C . VAL A 1 131 ? -21.489 -10.625 -2.091 1.00 41.66 131 VAL A C 1
ATOM 1030 O O . VAL A 1 131 ? -22.120 -10.555 -1.043 1.00 41.66 131 VAL A O 1
ATOM 1033 N N . GLU A 1 132 ? -20.233 -11.059 -2.125 1.00 42.25 132 GLU A N 1
ATOM 1034 C CA . GLU A 1 132 ? -19.495 -11.546 -0.958 1.00 42.25 132 GLU A CA 1
ATOM 1035 C C . GLU A 1 132 ? -19.265 -10.444 0.091 1.00 42.25 132 GLU A C 1
ATOM 1037 O O . GLU A 1 132 ? -19.395 -10.699 1.283 1.00 42.25 132 GLU A O 1
ATOM 1042 N N . ALA A 1 133 ? -19.003 -9.198 -0.318 1.00 47.03 133 ALA A N 1
ATOM 1043 C CA . ALA A 1 133 ? -18.873 -8.062 0.600 1.00 47.03 133 ALA A CA 1
ATOM 1044 C C . ALA A 1 133 ? -20.203 -7.670 1.265 1.00 47.03 133 ALA A C 1
ATOM 1046 O O . ALA A 1 133 ? -20.204 -7.242 2.418 1.00 47.03 133 ALA A O 1
ATOM 1047 N N . VAL A 1 134 ? -21.330 -7.824 0.565 1.00 43.44 134 VAL A N 1
ATOM 1048 C CA . VAL A 1 134 ? -22.669 -7.582 1.122 1.00 43.44 134 VAL A CA 1
ATOM 1049 C C . VAL A 1 134 ? -23.061 -8.701 2.093 1.00 43.44 134 VAL A C 1
ATOM 1051 O O . VAL A 1 134 ? -23.544 -8.405 3.183 1.00 43.44 134 VAL A O 1
ATOM 1054 N N . VAL A 1 135 ? -22.782 -9.963 1.751 1.00 40.25 135 VAL A N 1
ATOM 1055 C CA . VAL A 1 135 ? -23.053 -11.134 2.607 1.00 40.25 135 VAL A CA 1
ATOM 1056 C C . VAL A 1 135 ? -22.155 -11.144 3.851 1.00 40.25 135 VAL A C 1
ATOM 1058 O O . VAL A 1 135 ? -22.650 -11.297 4.964 1.00 40.25 135 VAL A O 1
ATOM 1061 N N . ASN A 1 136 ? -20.852 -10.890 3.704 1.00 40.59 136 ASN A N 1
ATOM 1062 C CA . ASN A 1 136 ? -19.924 -10.833 4.840 1.00 40.59 136 ASN A CA 1
ATOM 1063 C C . ASN A 1 136 ? -20.133 -9.575 5.700 1.00 40.59 136 ASN A C 1
ATOM 1065 O O . ASN A 1 136 ? -19.970 -9.627 6.915 1.00 40.59 136 ASN A O 1
ATOM 1069 N N . GLY A 1 137 ? -20.577 -8.464 5.103 1.00 41.62 137 GLY A N 1
ATOM 1070 C CA . GLY A 1 137 ? -20.963 -7.260 5.841 1.00 41.62 137 GLY A CA 1
ATOM 1071 C C . GLY A 1 137 ? -22.167 -7.470 6.769 1.00 41.62 137 GLY A C 1
ATOM 1072 O O . GLY A 1 137 ? -22.288 -6.763 7.767 1.00 41.62 137 GLY A O 1
ATOM 1073 N N . MET A 1 138 ? -23.030 -8.459 6.501 1.00 38.47 138 MET A N 1
ATOM 1074 C CA . MET A 1 138 ? -24.118 -8.836 7.414 1.00 38.47 138 MET A CA 1
ATOM 1075 C C . MET A 1 138 ? -23.605 -9.588 8.654 1.00 38.47 138 MET A C 1
ATOM 1077 O O . MET A 1 138 ? -24.152 -9.394 9.739 1.00 38.47 138 MET A O 1
ATOM 1081 N N . ALA A 1 139 ? -22.500 -10.338 8.550 1.00 36.72 139 ALA A N 1
ATOM 1082 C CA . ALA A 1 139 ? -21.841 -10.942 9.714 1.00 36.72 139 ALA A CA 1
ATOM 1083 C C . ALA A 1 139 ? -21.224 -9.879 10.652 1.00 36.72 139 ALA A C 1
ATOM 1085 O O . ALA A 1 139 ? -21.285 -10.015 11.874 1.00 36.72 139 ALA A O 1
ATOM 1086 N N . ASP A 1 140 ? -20.722 -8.769 10.098 1.00 38.50 140 ASP A N 1
ATOM 1087 C CA . ASP A 1 140 ? -20.173 -7.638 10.865 1.00 38.50 140 ASP A CA 1
ATOM 1088 C C . ASP A 1 140 ? -21.255 -6.795 11.578 1.00 38.50 140 ASP A C 1
ATOM 1090 O O . ASP A 1 140 ? -20.982 -6.162 12.603 1.00 38.50 140 ASP A O 1
ATOM 1094 N N . VAL A 1 141 ? -22.500 -6.811 11.082 1.00 36.91 141 VAL A N 1
ATOM 1095 C CA . VAL A 1 141 ? -23.669 -6.171 11.725 1.00 36.91 141 VAL A CA 1
ATOM 1096 C C . VAL A 1 141 ? -24.135 -6.962 12.946 1.00 36.91 141 VAL A C 1
ATOM 1098 O O . VAL A 1 141 ? -24.492 -6.357 13.956 1.00 36.91 141 VAL A O 1
ATOM 1101 N N . ILE A 1 142 ? -24.046 -8.294 12.900 1.00 36.91 142 ILE A N 1
ATOM 1102 C CA . ILE A 1 142 ? -24.270 -9.169 14.063 1.00 36.91 142 ILE A CA 1
ATOM 1103 C C . ILE A 1 142 ? -23.195 -8.921 15.145 1.00 36.91 142 ILE A C 1
ATOM 1105 O O . ILE A 1 142 ? -23.475 -9.044 16.335 1.00 36.91 142 ILE A O 1
ATOM 1109 N N . ALA A 1 143 ? -21.993 -8.479 14.751 1.00 37.75 143 ALA A N 1
ATOM 1110 C CA . ALA A 1 143 ? -20.889 -8.116 15.647 1.00 37.75 143 ALA A CA 1
ATOM 1111 C C . ALA A 1 143 ? -20.859 -6.627 16.079 1.00 37.75 143 ALA A C 1
ATOM 1113 O O . ALA A 1 143 ? -19.957 -6.221 16.816 1.00 37.75 143 ALA A O 1
ATOM 1114 N N . GLY A 1 144 ? -21.823 -5.801 15.648 1.00 35.06 144 GLY A N 1
ATOM 1115 C CA . GLY A 1 144 ? -21.947 -4.394 16.062 1.00 35.06 144 GLY A CA 1
ATOM 1116 C C . GLY A 1 144 ? -21.031 -3.390 15.343 1.00 35.06 144 GLY A C 1
ATOM 1117 O O . GLY A 1 144 ? -20.848 -2.275 15.833 1.00 35.06 144 GLY A O 1
ATOM 1118 N N . ASN A 1 145 ? -20.459 -3.729 14.181 1.00 40.50 145 ASN A N 1
ATOM 1119 C CA . ASN A 1 145 ? -19.535 -2.863 13.436 1.00 40.50 145 ASN A CA 1
ATOM 1120 C C . ASN A 1 145 ? -20.194 -2.175 12.218 1.00 40.50 145 ASN A C 1
ATOM 1122 O O . ASN A 1 145 ? -19.899 -2.471 11.059 1.00 40.50 145 ASN A O 1
ATOM 1126 N N . ILE A 1 146 ? -21.073 -1.202 12.480 1.00 44.47 146 ILE A N 1
ATOM 1127 C CA . ILE A 1 146 ? -21.860 -0.481 11.455 1.00 44.47 146 ILE A CA 1
ATOM 1128 C C . ILE A 1 146 ? -20.970 0.358 10.505 1.00 44.47 146 ILE A C 1
ATOM 1130 O O . ILE A 1 146 ? -21.295 0.540 9.330 1.00 44.47 146 ILE A O 1
ATOM 1134 N N . GLY A 1 147 ? -19.807 0.831 10.974 1.00 43.28 147 GLY A N 1
ATOM 1135 C CA . GLY A 1 147 ? -18.862 1.610 10.160 1.00 43.28 147 GLY A CA 1
ATOM 1136 C C . GLY A 1 147 ? -18.130 0.784 9.093 1.00 43.28 147 GLY A C 1
ATOM 1137 O O . GLY A 1 147 ? -17.859 1.288 8.001 1.00 43.28 147 GLY A O 1
ATOM 1138 N N . GLY A 1 148 ? -17.854 -0.495 9.379 1.00 44.25 148 GLY A N 1
ATOM 1139 C CA . GLY A 1 148 ? -17.230 -1.427 8.433 1.00 44.25 148 GLY A CA 1
ATOM 1140 C C . GLY A 1 148 ? -18.119 -1.719 7.222 1.00 44.25 148 GLY A C 1
ATOM 1141 O O . GLY A 1 148 ? -17.639 -1.695 6.086 1.00 44.25 148 GLY A O 1
ATOM 1142 N N . LEU A 1 149 ? -19.426 -1.880 7.457 1.00 42.00 149 LEU A N 1
ATOM 1143 C CA . LEU A 1 149 ? -20.432 -2.121 6.421 1.00 42.00 149 LEU A CA 1
ATOM 1144 C C . LEU A 1 149 ? -20.515 -0.965 5.419 1.00 42.00 149 LEU A C 1
ATOM 1146 O O . LEU A 1 149 ? -20.452 -1.193 4.213 1.00 42.00 149 LEU A O 1
ATOM 1150 N N . ALA A 1 150 ? -20.621 0.277 5.900 1.00 41.84 150 ALA A N 1
ATOM 1151 C CA . ALA A 1 150 ? -20.743 1.445 5.029 1.00 41.84 150 ALA A CA 1
ATOM 1152 C C . ALA A 1 150 ? -19.529 1.582 4.095 1.00 41.84 150 ALA A C 1
ATOM 1154 O O . ALA A 1 150 ? -19.697 1.760 2.891 1.00 41.84 150 ALA A O 1
ATOM 1155 N N . ALA A 1 151 ? -18.315 1.394 4.623 1.00 46.84 151 ALA A N 1
ATOM 1156 C CA . ALA A 1 151 ? -17.081 1.457 3.843 1.00 46.84 151 ALA A CA 1
ATOM 1157 C C . ALA A 1 151 ? -16.888 0.251 2.903 1.00 46.84 151 ALA A C 1
ATOM 1159 O O . ALA A 1 151 ? -16.217 0.374 1.874 1.00 46.84 151 ALA A O 1
ATOM 1160 N N . ALA A 1 152 ? -17.409 -0.929 3.257 1.00 45.00 152 ALA A N 1
ATOM 1161 C CA . ALA A 1 152 ? -17.381 -2.120 2.408 1.00 45.00 152 ALA A CA 1
ATOM 1162 C C . ALA A 1 152 ? -18.357 -1.979 1.233 1.00 45.00 152 ALA A C 1
ATOM 1164 O O . ALA A 1 152 ? -17.962 -2.179 0.085 1.00 45.00 152 ALA A O 1
ATOM 1165 N N . VAL A 1 153 ? -19.585 -1.534 1.506 1.00 45.91 153 VAL A N 1
ATOM 1166 C CA . VAL A 1 153 ? -20.607 -1.238 0.494 1.00 45.91 153 VAL A CA 1
ATOM 1167 C C . VAL A 1 153 ? -20.156 -0.092 -0.412 1.00 45.91 153 VAL A C 1
ATOM 1169 O O . VAL A 1 153 ? -20.266 -0.205 -1.629 1.00 45.91 153 VAL A O 1
ATOM 1172 N N . GLU A 1 154 ? -19.574 0.975 0.139 1.00 46.09 154 GLU A N 1
ATOM 1173 C CA . GLU A 1 154 ? -19.038 2.102 -0.633 1.00 46.09 154 GLU A CA 1
ATOM 1174 C C . GLU A 1 154 ? -17.906 1.671 -1.574 1.00 46.09 154 GLU A C 1
ATOM 1176 O O . GLU A 1 154 ? -17.942 1.995 -2.759 1.00 46.09 154 GLU A O 1
ATOM 1181 N N . ARG A 1 155 ? -16.936 0.879 -1.097 1.00 47.41 155 ARG A N 1
ATOM 1182 C CA . ARG A 1 155 ? -15.850 0.350 -1.943 1.00 47.41 155 ARG A CA 1
ATOM 1183 C C . ARG A 1 155 ? -16.360 -0.627 -2.996 1.00 47.41 155 ARG A C 1
ATOM 1185 O O . ARG A 1 155 ? -15.873 -0.613 -4.126 1.00 47.41 155 ARG A O 1
ATOM 1192 N N . ALA A 1 156 ? -17.340 -1.454 -2.647 1.00 48.16 156 ALA A N 1
ATOM 1193 C CA . ALA A 1 156 ? -17.917 -2.421 -3.565 1.00 48.16 156 ALA A CA 1
ATOM 1194 C C . ALA A 1 156 ? -18.731 -1.717 -4.667 1.00 48.16 156 ALA A C 1
ATOM 1196 O O . ALA A 1 156 ? -18.525 -2.002 -5.848 1.00 48.16 156 ALA A O 1
ATOM 1197 N N . LEU A 1 157 ? -19.540 -0.711 -4.318 1.00 46.53 157 LEU A N 1
ATOM 1198 C CA . LEU A 1 157 ? -20.248 0.149 -5.273 1.00 46.53 157 LEU A CA 1
ATOM 1199 C C . LEU A 1 157 ? -19.274 0.970 -6.129 1.00 46.53 157 LEU A C 1
ATOM 1201 O O . LEU A 1 157 ? -19.410 0.992 -7.350 1.00 46.53 157 LEU A O 1
ATOM 1205 N N . ALA A 1 158 ? -18.242 1.571 -5.533 1.00 49.84 158 ALA A N 1
ATOM 1206 C CA . ALA A 1 158 ? -17.212 2.306 -6.266 1.00 49.84 158 ALA A CA 1
ATOM 1207 C C . ALA A 1 158 ? -16.440 1.411 -7.249 1.00 49.84 158 ALA A C 1
ATOM 1209 O O . ALA A 1 158 ? -16.056 1.867 -8.322 1.00 49.84 158 ALA A O 1
ATOM 1210 N N . SER A 1 159 ? -16.259 0.126 -6.930 1.00 46.38 159 SER A N 1
ATOM 1211 C CA . SER A 1 159 ? -15.618 -0.846 -7.827 1.00 46.38 159 SER A CA 1
ATOM 1212 C C . SER A 1 159 ? -16.500 -1.286 -9.004 1.00 46.38 159 SER A C 1
ATOM 1214 O O . SER A 1 159 ? -15.971 -1.788 -10.000 1.00 46.38 159 SER A O 1
ATOM 1216 N N . LEU A 1 160 ? -17.819 -1.076 -8.904 1.00 46.06 160 LEU A N 1
ATOM 1217 C CA . LEU A 1 160 ? -18.812 -1.371 -9.943 1.00 46.06 160 LEU A CA 1
ATOM 1218 C C . LEU A 1 160 ? -19.078 -0.181 -10.874 1.00 46.06 160 LEU A C 1
ATOM 1220 O O . LEU A 1 160 ? -19.507 -0.393 -12.007 1.00 46.06 160 LEU A O 1
ATOM 1224 N N . ILE A 1 161 ? -18.768 1.048 -10.446 1.00 47.50 161 ILE A N 1
ATOM 1225 C CA . ILE A 1 161 ? -18.919 2.256 -11.272 1.00 47.50 161 ILE A CA 1
ATOM 1226 C C . ILE A 1 161 ? -18.101 2.160 -12.580 1.00 47.50 161 ILE A C 1
ATOM 1228 O O . ILE A 1 161 ? -18.699 2.342 -13.641 1.00 47.50 161 ILE A O 1
ATOM 1232 N N . PRO A 1 162 ? -16.793 1.819 -12.576 1.00 47.75 162 PRO A N 1
ATOM 1233 C CA . PRO A 1 162 ? -16.015 1.753 -13.813 1.00 47.75 162 PRO A CA 1
ATOM 1234 C C . PRO A 1 162 ? -16.496 0.669 -14.793 1.00 47.75 162 PRO A C 1
ATOM 1236 O O . PRO A 1 162 ? -16.735 1.015 -15.942 1.00 47.75 162 PRO A O 1
ATOM 1239 N N . PRO A 1 163 ? -16.755 -0.593 -14.386 1.00 45.62 163 PRO A N 1
ATOM 1240 C CA . PRO A 1 163 ? -17.278 -1.611 -15.300 1.00 45.62 163 PRO A CA 1
ATOM 1241 C C . PRO A 1 163 ? -18.616 -1.248 -15.947 1.00 45.62 163 PRO A C 1
ATOM 1243 O O . PRO A 1 163 ? -18.825 -1.553 -17.119 1.00 45.62 163 PRO A O 1
ATOM 1246 N N . VAL A 1 164 ? -19.523 -0.614 -15.195 1.00 47.44 164 VAL A N 1
ATOM 1247 C CA . VAL A 1 164 ? -20.822 -0.155 -15.710 1.00 47.44 164 VAL A CA 1
ATOM 1248 C C . VAL A 1 164 ? -20.630 0.990 -16.703 1.00 47.44 164 VAL A C 1
ATOM 1250 O O . VAL A 1 164 ? -21.275 1.000 -17.747 1.00 47.44 164 VAL A O 1
ATOM 1253 N N . ILE A 1 165 ? -19.707 1.914 -16.431 1.00 46.53 165 ILE A N 1
ATOM 1254 C CA . ILE A 1 165 ? -19.328 2.970 -17.377 1.00 46.53 165 ILE A CA 1
ATOM 1255 C C . ILE A 1 165 ? -18.666 2.373 -18.627 1.00 46.53 165 ILE A C 1
ATOM 1257 O O . ILE A 1 165 ? -19.015 2.788 -19.724 1.00 46.53 165 ILE A O 1
ATOM 1261 N N . ASP A 1 166 ? -17.800 1.367 -18.494 1.00 44.09 166 ASP A N 1
ATOM 1262 C CA . ASP A 1 166 ? -17.152 0.668 -19.615 1.00 44.09 166 ASP A CA 1
ATOM 1263 C C . ASP A 1 166 ? -18.165 -0.112 -20.468 1.00 44.09 166 ASP A C 1
ATOM 1265 O O . ASP A 1 166 ? -18.068 -0.138 -21.695 1.00 44.09 166 ASP A O 1
ATOM 1269 N N . PHE A 1 167 ? -19.177 -0.712 -19.832 1.00 47.44 167 PHE A N 1
ATOM 1270 C CA . PHE A 1 167 ? -20.292 -1.373 -20.512 1.00 47.44 167 PHE A CA 1
ATOM 1271 C C . PHE A 1 167 ? -21.140 -0.371 -21.296 1.00 47.44 167 PHE A C 1
ATOM 1273 O O . PHE A 1 167 ? -21.408 -0.570 -22.481 1.00 47.44 167 PHE A O 1
ATOM 1280 N N . LEU A 1 168 ? -21.519 0.738 -20.654 1.00 45.69 168 LEU A N 1
ATOM 1281 C CA . LEU A 1 168 ? -22.276 1.815 -21.287 1.00 45.69 168 LEU A CA 1
ATOM 1282 C C . LEU A 1 168 ? -21.461 2.491 -22.398 1.00 45.69 168 LEU A C 1
ATOM 1284 O O . LEU A 1 168 ? -22.015 2.776 -23.452 1.00 45.69 168 LEU A O 1
ATOM 1288 N N . ALA A 1 169 ? -20.152 2.678 -22.227 1.00 46.62 169 ALA A N 1
ATOM 1289 C CA . ALA A 1 169 ? -19.255 3.242 -23.237 1.00 46.62 169 ALA A CA 1
ATOM 1290 C C . ALA A 1 169 ? -19.080 2.315 -24.453 1.00 46.62 169 ALA A C 1
ATOM 1292 O O . ALA A 1 169 ? -19.034 2.798 -25.590 1.00 46.62 169 ALA A O 1
ATOM 1293 N N . GLY A 1 170 ? -19.038 0.996 -24.233 1.00 48.12 170 GLY A N 1
ATOM 1294 C CA . GLY A 1 170 ? -19.076 -0.010 -25.299 1.00 48.12 170 GLY A CA 1
ATOM 1295 C C . GLY A 1 170 ? -20.411 -0.022 -26.049 1.00 48.12 170 GLY A C 1
ATOM 1296 O O . GLY A 1 170 ? -20.435 -0.136 -27.272 1.00 48.12 170 GLY A O 1
ATOM 1297 N N . LEU A 1 171 ? -21.522 0.193 -25.337 1.00 41.19 171 LEU A N 1
ATOM 1298 C CA . LEU A 1 171 ? -22.868 0.240 -25.915 1.00 41.19 171 LEU A CA 1
ATOM 1299 C C . LEU A 1 171 ? -23.159 1.564 -26.654 1.00 41.19 171 LEU A C 1
ATOM 1301 O O . LEU A 1 171 ? -23.846 1.572 -27.672 1.00 41.19 171 LEU A O 1
ATOM 1305 N N . MET A 1 172 ? -22.591 2.684 -26.191 1.00 44.06 172 MET A N 1
ATOM 1306 C CA . MET A 1 172 ? -22.749 4.026 -26.776 1.00 44.06 172 MET A CA 1
ATOM 1307 C C . MET A 1 172 ? -22.086 4.195 -28.153 1.00 44.06 172 MET A C 1
ATOM 1309 O O . MET A 1 172 ? -22.370 5.171 -28.848 1.00 44.06 172 MET A O 1
ATOM 1313 N N . HIS A 1 173 ? -21.238 3.253 -28.576 1.00 41.94 173 HIS A N 1
ATOM 1314 C CA . HIS A 1 173 ? -20.644 3.239 -29.918 1.00 41.94 173 HIS A CA 1
ATOM 1315 C C . HIS A 1 173 ? -21.564 2.646 -31.002 1.00 41.94 173 HIS A C 1
ATOM 1317 O O . HIS A 1 173 ? -21.195 2.641 -32.178 1.00 41.94 173 HIS A O 1
ATOM 1323 N N . LEU A 1 174 ? -22.777 2.210 -30.649 1.00 41.62 174 LEU A N 1
ATOM 1324 C CA . LEU A 1 174 ? -23.792 1.726 -31.585 1.00 41.62 174 LEU A CA 1
ATOM 1325 C C . LEU A 1 174 ? -24.987 2.690 -31.562 1.00 41.62 174 LEU A C 1
ATOM 1327 O O . LEU A 1 174 ? -25.773 2.731 -30.619 1.00 41.62 174 LEU A O 1
ATOM 1331 N N . GLY A 1 175 ? -25.093 3.539 -32.586 1.00 31.38 175 GLY A N 1
ATOM 1332 C CA . GLY A 1 175 ? -26.158 4.538 -32.674 1.00 31.38 175 GLY A CA 1
ATOM 1333 C C . GLY A 1 175 ? -27.554 3.908 -32.756 1.00 31.38 175 GLY A C 1
ATOM 1334 O O . GLY A 1 175 ? -27.775 3.027 -33.581 1.00 31.38 175 GLY A O 1
ATOM 1335 N N . GLY A 1 176 ? -28.499 4.413 -31.947 1.00 48.06 176 GLY A N 1
ATOM 1336 C CA . GLY A 1 176 ? -29.939 4.175 -32.138 1.00 48.06 176 GLY A CA 1
ATOM 1337 C C . GLY A 1 176 ? -30.806 3.840 -30.917 1.00 48.06 176 GLY A C 1
ATOM 1338 O O . GLY A 1 176 ? -31.947 3.451 -31.127 1.00 48.06 176 GLY A O 1
ATOM 1339 N N . LEU A 1 177 ? -30.340 3.960 -29.666 1.00 45.06 177 LEU A N 1
ATOM 1340 C CA . LEU A 1 177 ? -31.015 3.281 -28.541 1.00 45.06 177 LEU A CA 1
ATOM 1341 C C . LEU A 1 177 ? -31.426 4.129 -27.310 1.00 45.06 177 LEU A C 1
ATOM 1343 O O . LEU A 1 177 ? -31.114 3.742 -26.188 1.00 45.06 177 LEU A O 1
ATOM 1347 N N . PRO A 1 178 ? -32.195 5.230 -27.432 1.00 35.84 178 PRO A N 1
ATOM 1348 C CA . PRO A 1 178 ? -32.932 5.768 -26.279 1.00 35.84 178 PRO A CA 1
ATOM 1349 C C . PRO A 1 178 ? -34.175 4.930 -25.914 1.00 35.84 178 PRO A C 1
ATOM 1351 O O . PRO A 1 178 ? -34.529 4.831 -24.743 1.00 35.84 178 PRO A O 1
ATOM 1354 N N . GLY A 1 179 ? -34.834 4.313 -26.907 1.00 37.22 179 GLY A N 1
ATOM 1355 C CA . GLY A 1 179 ? -36.087 3.566 -26.718 1.00 37.22 179 GLY A CA 1
ATOM 1356 C C . GLY A 1 179 ? -35.902 2.175 -26.104 1.00 37.22 179 GLY A C 1
ATOM 1357 O O . GLY A 1 179 ? -36.592 1.829 -25.149 1.00 37.22 179 GLY A O 1
ATOM 1358 N N . GLU A 1 180 ? -34.929 1.399 -26.588 1.00 39.59 180 GLU A N 1
ATOM 1359 C CA . GLU A 1 180 ? -34.708 0.025 -26.104 1.00 39.59 180 GLU A CA 1
ATOM 1360 C C . GLU A 1 180 ? -34.142 -0.003 -24.672 1.00 39.59 180 GLU A C 1
ATOM 1362 O O . GLU A 1 180 ? -34.484 -0.888 -23.892 1.00 39.59 180 GLU A O 1
ATOM 1367 N N . VAL A 1 181 ? -33.349 1.003 -24.274 1.00 34.91 181 VAL A N 1
ATOM 1368 C CA . VAL A 1 181 ? -32.853 1.143 -22.890 1.00 34.91 181 VAL A CA 1
ATOM 1369 C C . VAL A 1 181 ? -34.006 1.426 -21.924 1.00 34.91 181 VAL A C 1
ATOM 1371 O O . VAL A 1 181 ? -34.078 0.814 -20.859 1.00 34.91 181 VAL A O 1
ATOM 1374 N N . ALA A 1 182 ? -34.948 2.295 -22.305 1.00 35.62 182 ALA A N 1
ATOM 1375 C CA . ALA A 1 182 ? -36.148 2.548 -21.511 1.00 35.62 182 ALA A CA 1
ATOM 1376 C C . ALA A 1 182 ? -37.027 1.291 -21.391 1.00 35.62 182 ALA A C 1
ATOM 1378 O O . ALA A 1 182 ? -37.579 1.026 -20.323 1.00 35.62 182 ALA A O 1
ATOM 1379 N N . GLU A 1 183 ? -37.111 0.473 -22.442 1.00 43.69 183 GLU A N 1
ATOM 1380 C CA . GLU A 1 183 ? -37.884 -0.773 -22.438 1.00 43.69 183 GLU A CA 1
ATOM 1381 C C . GLU A 1 183 ? -37.232 -1.865 -21.569 1.00 43.69 183 GLU A C 1
ATOM 1383 O O . GLU A 1 183 ? -37.926 -2.585 -20.852 1.00 43.69 183 GLU A O 1
ATOM 1388 N N . VAL A 1 184 ? -35.898 -1.965 -21.566 1.00 42.03 184 VAL A N 1
ATOM 1389 C CA . VAL A 1 184 ? -35.146 -2.872 -20.677 1.00 42.03 184 VAL A CA 1
ATOM 1390 C C . VAL A 1 184 ? -35.281 -2.450 -19.213 1.00 42.03 184 VAL A C 1
ATOM 1392 O O . VAL A 1 184 ? -35.562 -3.297 -18.365 1.00 42.03 184 VAL A O 1
ATOM 1395 N N . ILE A 1 185 ? -35.161 -1.150 -18.916 1.00 37.72 185 ILE A N 1
ATOM 1396 C CA . ILE A 1 185 ? -35.389 -0.617 -17.564 1.00 37.72 185 ILE A CA 1
ATOM 1397 C C . ILE A 1 185 ? -36.830 -0.896 -17.129 1.00 37.72 185 ILE A C 1
ATOM 1399 O O . ILE A 1 185 ? -37.046 -1.376 -16.022 1.00 37.72 185 ILE A O 1
ATOM 1403 N N . THR A 1 186 ? -37.813 -0.683 -18.005 1.00 47.16 186 THR A N 1
ATOM 1404 C CA . THR A 1 186 ? -39.225 -0.956 -17.694 1.00 47.16 186 THR A CA 1
ATOM 1405 C C . THR A 1 186 ? -39.468 -2.443 -17.414 1.00 47.16 186 THR A C 1
ATOM 1407 O O . THR A 1 186 ? -40.121 -2.774 -16.428 1.00 47.16 186 THR A O 1
ATOM 1410 N N . ARG A 1 187 ? -38.884 -3.355 -18.205 1.00 47.06 187 ARG A N 1
ATOM 1411 C CA . ARG A 1 187 ? -38.985 -4.810 -17.977 1.00 47.06 187 ARG A CA 1
ATOM 1412 C C . ARG A 1 187 ? -38.336 -5.245 -16.660 1.00 47.06 187 ARG A C 1
ATOM 1414 O O . ARG A 1 187 ? -38.913 -6.058 -15.943 1.00 47.06 187 ARG A O 1
ATOM 1421 N N . LEU A 1 188 ? -37.185 -4.674 -16.304 1.00 43.41 188 LEU A N 1
ATOM 1422 C CA . LEU A 1 188 ? -36.548 -4.905 -15.004 1.00 43.41 188 LEU A CA 1
ATOM 1423 C C . LEU A 1 188 ? -37.391 -4.352 -13.845 1.00 43.41 188 LEU A C 1
ATOM 1425 O O . LEU A 1 188 ? -37.548 -5.034 -12.835 1.00 43.41 188 LEU A O 1
ATOM 1429 N N . GLN A 1 189 ? -37.992 -3.167 -13.999 1.00 42.69 189 GLN A N 1
ATOM 1430 C CA . GLN A 1 189 ? -38.927 -2.612 -13.013 1.00 42.69 189 GLN A CA 1
ATOM 1431 C C . GLN A 1 189 ? -40.128 -3.539 -12.779 1.00 42.69 189 GLN A C 1
ATOM 1433 O O . GLN A 1 189 ? -40.576 -3.663 -11.643 1.00 42.69 189 GLN A O 1
ATOM 1438 N N . THR A 1 190 ? -40.642 -4.210 -13.816 1.00 49.88 190 THR A N 1
ATOM 1439 C CA . THR A 1 190 ? -41.748 -5.174 -13.681 1.00 49.88 190 THR A CA 1
ATOM 1440 C C . THR A 1 190 ? -41.352 -6.391 -12.846 1.00 49.88 190 THR A C 1
ATOM 1442 O O . THR A 1 190 ? -42.123 -6.820 -11.990 1.00 49.88 190 THR A O 1
ATOM 1445 N N . VAL A 1 191 ? -40.145 -6.923 -13.049 1.00 44.31 191 VAL A N 1
ATOM 1446 C CA . VAL A 1 191 ? -39.626 -8.071 -12.283 1.00 44.31 191 VAL A CA 1
ATOM 1447 C C . VAL A 1 191 ? -39.415 -7.694 -10.819 1.00 44.31 191 VAL A C 1
ATOM 1449 O O . VAL A 1 191 ? -39.841 -8.422 -9.924 1.00 44.31 191 VAL A O 1
ATOM 1452 N N . VAL A 1 192 ? -38.830 -6.519 -10.570 1.00 45.09 192 VAL A N 1
ATOM 1453 C CA . VAL A 1 192 ? -38.648 -5.979 -9.216 1.00 45.09 192 VAL A CA 1
ATOM 1454 C C . VAL A 1 192 ? -39.999 -5.744 -8.537 1.00 45.09 192 VAL A C 1
ATOM 1456 O O . VAL A 1 192 ? -40.169 -6.130 -7.386 1.00 45.09 192 VAL A O 1
ATOM 1459 N N . TYR A 1 193 ? -40.987 -5.194 -9.247 1.00 49.75 193 TYR A N 1
ATOM 1460 C CA . TYR A 1 193 ? -42.336 -4.994 -8.713 1.00 49.75 193 TYR A CA 1
ATOM 1461 C C . TYR A 1 193 ? -43.021 -6.322 -8.355 1.00 49.75 193 TYR A C 1
ATOM 1463 O O . TYR A 1 193 ? -43.616 -6.429 -7.288 1.00 49.75 193 TYR A O 1
ATOM 1471 N N . ALA A 1 194 ? -42.888 -7.359 -9.188 1.00 48.75 194 ALA A N 1
ATOM 1472 C CA . ALA A 1 194 ? -43.436 -8.687 -8.898 1.00 48.75 194 ALA A CA 1
ATOM 1473 C C . ALA A 1 194 ? -42.757 -9.362 -7.690 1.00 48.75 194 ALA A C 1
ATOM 1475 O O . ALA A 1 194 ? -43.409 -10.065 -6.919 1.00 48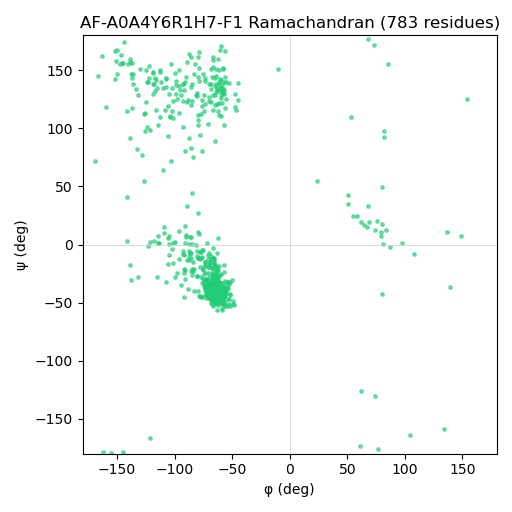.75 194 ALA A O 1
ATOM 1476 N N . ALA A 1 195 ? -41.455 -9.137 -7.498 1.00 44.94 195 ALA A N 1
ATOM 1477 C CA . ALA A 1 195 ? -40.736 -9.614 -6.320 1.00 44.94 195 ALA A CA 1
ATOM 1478 C C . ALA A 1 195 ? -41.156 -8.852 -5.049 1.00 44.94 195 ALA A C 1
ATOM 1480 O O . ALA A 1 195 ? -41.432 -9.477 -4.025 1.00 44.94 195 ALA A O 1
ATOM 1481 N N . MET A 1 196 ? -41.279 -7.520 -5.128 1.00 48.84 196 MET A N 1
ATOM 1482 C CA . MET A 1 196 ? -41.819 -6.685 -4.046 1.00 48.84 196 MET A CA 1
ATOM 1483 C C . MET A 1 196 ? -43.227 -7.127 -3.653 1.00 48.84 196 MET A C 1
ATOM 1485 O O . MET A 1 196 ? -43.538 -7.194 -2.471 1.00 48.84 196 MET A O 1
ATOM 1489 N N . ASP A 1 197 ? -44.055 -7.466 -4.634 1.00 48.16 197 ASP A N 1
ATOM 1490 C CA . ASP A 1 197 ? -45.417 -7.925 -4.415 1.00 48.16 197 ASP A CA 1
ATOM 1491 C C . ASP A 1 197 ? -45.495 -9.239 -3.632 1.00 48.16 197 ASP A C 1
ATOM 1493 O O . ASP A 1 197 ? -46.259 -9.340 -2.676 1.00 48.16 197 ASP A O 1
ATOM 1497 N N . ARG A 1 198 ? -44.665 -10.229 -3.977 1.00 45.38 198 ARG A N 1
ATOM 1498 C CA . ARG A 1 198 ? -44.618 -11.508 -3.246 1.00 45.38 198 ARG A CA 1
ATOM 1499 C C . ARG A 1 198 ? -44.153 -11.332 -1.809 1.00 45.38 198 ARG A C 1
ATOM 1501 O O . ARG A 1 198 ? -44.717 -11.933 -0.903 1.00 45.38 198 ARG A O 1
ATOM 1508 N N . VAL A 1 199 ? -43.131 -10.505 -1.610 1.00 43.41 199 VAL A N 1
ATOM 1509 C CA . VAL A 1 199 ? -42.579 -10.242 -0.280 1.00 43.41 199 VAL A CA 1
ATOM 1510 C C . VAL A 1 199 ? -43.584 -9.473 0.565 1.00 43.41 199 VAL A C 1
ATOM 1512 O O . VAL A 1 199 ? -43.897 -9.896 1.670 1.00 43.41 199 VAL A O 1
ATOM 1515 N N . ILE A 1 200 ? -44.140 -8.376 0.051 1.00 49.16 200 ILE A N 1
ATOM 1516 C CA . ILE A 1 200 ? -45.123 -7.578 0.788 1.00 49.16 200 ILE A CA 1
ATOM 1517 C C . ILE A 1 200 ? -46.413 -8.376 1.013 1.00 49.16 200 ILE A C 1
ATOM 1519 O O . ILE A 1 200 ? -46.983 -8.269 2.090 1.00 49.16 200 ILE A O 1
ATOM 1523 N N . GLY A 1 201 ? -46.839 -9.212 0.063 1.00 49.38 201 GLY A N 1
ATOM 1524 C CA . GLY A 1 201 ? -47.971 -10.129 0.227 1.00 49.38 201 GLY A CA 1
ATOM 1525 C C . GLY A 1 201 ? -47.751 -11.130 1.364 1.00 49.38 201 GLY A C 1
ATOM 1526 O O . GLY A 1 201 ? -48.588 -11.244 2.254 1.00 49.38 201 GLY A O 1
ATOM 1527 N N . PHE A 1 202 ? -46.572 -11.756 1.416 1.00 43.22 202 PHE A N 1
ATOM 1528 C CA . PHE A 1 202 ? -46.190 -12.658 2.506 1.00 43.22 202 PHE A CA 1
ATOM 1529 C C . PHE A 1 202 ? -46.182 -11.958 3.880 1.00 43.22 202 PHE A C 1
ATOM 1531 O O . PHE A 1 202 ? -46.652 -12.512 4.876 1.00 43.22 202 PHE A O 1
ATOM 1538 N N . LEU A 1 203 ? -45.684 -10.718 3.936 1.00 41.09 203 LEU A N 1
ATOM 1539 C CA . LEU A 1 203 ? -45.688 -9.891 5.150 1.00 41.09 203 LEU A CA 1
ATOM 1540 C C . LEU A 1 203 ? -47.101 -9.445 5.549 1.00 41.09 203 LEU A C 1
ATOM 1542 O O . LEU A 1 203 ? -47.438 -9.425 6.731 1.00 41.09 203 LEU A O 1
ATOM 1546 N N . ALA A 1 204 ? -47.936 -9.118 4.569 1.00 50.50 204 ALA A N 1
ATOM 1547 C CA . ALA A 1 204 ? -49.320 -8.706 4.741 1.00 50.50 204 ALA A CA 1
ATOM 1548 C C . ALA A 1 204 ? -50.213 -9.834 5.268 1.00 50.50 204 ALA A C 1
ATOM 1550 O O . ALA A 1 204 ? -51.064 -9.588 6.119 1.00 50.50 204 ALA A O 1
ATOM 1551 N N . GLU A 1 205 ? -50.002 -11.073 4.826 1.00 50.03 205 GLU A N 1
ATOM 1552 C CA . GLU A 1 205 ? -50.711 -12.251 5.342 1.00 50.03 205 GLU A CA 1
ATOM 1553 C C . GLU A 1 205 ? -50.392 -12.515 6.817 1.00 50.03 205 GLU A C 1
ATOM 1555 O O . GLU A 1 205 ? -51.285 -12.828 7.606 1.00 50.03 205 GLU A O 1
ATOM 1560 N N . ARG A 1 206 ? -49.138 -12.292 7.227 1.00 44.94 206 ARG A N 1
ATOM 1561 C CA . ARG A 1 206 ? -48.725 -12.358 8.638 1.00 44.94 206 ARG A CA 1
ATOM 1562 C C . ARG A 1 206 ? -49.240 -11.168 9.449 1.00 44.94 206 ARG A C 1
ATOM 1564 O O . ARG A 1 206 ? -49.668 -11.351 10.585 1.00 44.94 206 ARG A O 1
ATOM 1571 N N . GLY A 1 207 ? -49.274 -9.979 8.848 1.00 46.22 207 GLY A N 1
ATOM 1572 C CA . GLY A 1 207 ? -49.866 -8.775 9.431 1.00 46.22 207 GLY A CA 1
ATOM 1573 C C . GLY A 1 207 ? -51.377 -8.892 9.637 1.00 46.22 207 GLY A C 1
ATOM 1574 O O . GLY A 1 207 ? -51.867 -8.509 10.691 1.00 46.22 207 GLY A O 1
ATOM 1575 N N . ARG A 1 208 ? -52.119 -9.495 8.699 1.00 48.81 208 ARG A N 1
ATOM 1576 C CA . ARG A 1 208 ? -53.554 -9.796 8.855 1.00 48.81 208 ARG A CA 1
ATOM 1577 C C . ARG A 1 208 ? -53.815 -10.757 10.004 1.00 48.81 208 ARG A C 1
ATOM 1579 O O . ARG A 1 208 ? -54.730 -10.513 10.776 1.00 48.81 208 ARG A O 1
ATOM 1586 N N . ALA A 1 209 ? -53.009 -11.808 10.142 1.00 42.78 209 ALA A N 1
ATOM 1587 C CA . ALA A 1 209 ? -53.132 -12.743 11.260 1.00 42.78 209 ALA A CA 1
ATOM 1588 C C . ALA A 1 209 ? -52.879 -12.064 12.620 1.00 42.78 209 ALA A C 1
ATOM 1590 O O . ALA A 1 209 ? -53.440 -12.477 13.628 1.00 42.78 209 ALA A O 1
ATOM 1591 N N . LEU A 1 210 ? -52.061 -11.008 12.645 1.00 39.94 210 LEU A N 1
ATOM 1592 C CA . LEU A 1 210 ? -51.781 -10.214 13.839 1.00 39.94 210 LEU A CA 1
ATOM 1593 C C . LEU A 1 210 ? -52.862 -9.146 14.103 1.00 39.94 210 LEU A C 1
ATOM 1595 O O . LEU A 1 210 ? -53.260 -8.956 15.245 1.00 39.94 210 LEU A O 1
ATOM 1599 N N . LEU A 1 211 ? -53.371 -8.485 13.059 1.00 43.97 211 LEU A N 1
ATOM 1600 C CA . LEU A 1 211 ? -54.446 -7.486 13.144 1.00 43.97 211 LEU A CA 1
ATOM 1601 C C . LEU A 1 211 ? -55.800 -8.122 13.488 1.00 43.97 211 LEU A C 1
ATOM 1603 O O . LEU A 1 211 ? -56.546 -7.562 14.286 1.00 43.97 211 LEU A O 1
ATOM 1607 N N . ALA A 1 212 ? -56.070 -9.326 12.975 1.00 47.34 212 ALA A N 1
ATOM 1608 C CA . ALA A 1 212 ? -57.228 -10.132 13.357 1.00 47.34 212 ALA A CA 1
ATOM 1609 C C . ALA A 1 212 ? -57.163 -10.573 14.831 1.00 47.34 212 ALA A C 1
ATOM 1611 O O . ALA A 1 212 ? -58.184 -10.574 15.503 1.00 47.34 212 ALA A O 1
ATOM 1612 N N . ARG A 1 213 ? -55.962 -10.865 15.360 1.00 42.66 213 ARG A N 1
ATOM 1613 C CA . ARG A 1 213 ? -55.730 -11.158 16.792 1.00 42.66 213 ARG A CA 1
ATOM 1614 C C . ARG A 1 213 ? -55.743 -9.917 17.695 1.00 42.66 213 ARG A C 1
ATOM 1616 O O . ARG A 1 213 ? -55.739 -10.065 18.906 1.00 42.66 213 ARG A O 1
ATOM 1623 N N . MET A 1 214 ? -55.744 -8.715 17.116 1.00 38.09 214 MET A N 1
ATOM 1624 C CA . MET A 1 214 ? -55.856 -7.432 17.824 1.00 38.09 214 MET A CA 1
ATOM 1625 C C . MET A 1 214 ? -57.215 -6.742 17.596 1.00 38.09 214 MET A C 1
ATOM 1627 O O . MET A 1 214 ? -57.370 -5.575 17.948 1.00 38.09 214 MET A O 1
ATOM 1631 N N . GLY A 1 215 ? -58.191 -7.424 16.980 1.00 45.72 215 GLY A N 1
ATOM 1632 C CA . GLY A 1 215 ? -59.556 -6.910 16.797 1.00 45.72 215 GLY A CA 1
ATOM 1633 C C . GLY A 1 215 ? -59.728 -5.817 15.732 1.00 45.72 215 GLY A C 1
ATOM 1634 O O . GLY A 1 215 ? -60.783 -5.195 15.656 1.00 45.72 215 GLY A O 1
ATOM 1635 N N . ILE A 1 216 ? -58.732 -5.565 14.876 1.00 43.62 216 ILE A N 1
ATOM 1636 C CA . ILE A 1 216 ? -58.814 -4.531 13.832 1.00 43.62 216 ILE A CA 1
ATOM 1637 C C . ILE A 1 216 ? -59.008 -5.216 12.475 1.00 43.62 216 ILE A C 1
ATOM 1639 O O . ILE A 1 216 ? -58.043 -5.602 11.815 1.00 43.62 216 ILE A O 1
ATOM 1643 N N . GLY A 1 217 ? -60.270 -5.368 12.058 1.00 40.78 217 GLY A N 1
ATOM 1644 C CA . GLY A 1 217 ? -60.621 -5.887 10.727 1.00 40.78 217 GLY A CA 1
ATOM 1645 C C . GLY A 1 217 ? -61.928 -6.679 10.593 1.00 40.78 217 GLY A C 1
ATOM 1646 O O . GLY A 1 217 ? -62.152 -7.234 9.520 1.00 40.78 217 GLY A O 1
ATOM 1647 N N . GLY A 1 218 ? -62.775 -6.754 11.623 1.00 34.31 218 GLY A N 1
ATOM 1648 C CA . GLY A 1 218 ? -64.120 -7.334 11.511 1.00 34.31 218 GLY A CA 1
ATOM 1649 C C . GLY A 1 218 ? -65.149 -6.316 11.009 1.00 34.31 218 GLY A C 1
ATOM 1650 O O . GLY A 1 218 ? -65.116 -5.157 11.418 1.00 34.31 218 GLY A O 1
ATOM 1651 N N . GLU A 1 219 ? -66.036 -6.742 10.107 1.00 30.75 219 GLU A N 1
ATOM 1652 C CA . GLU A 1 219 ? -67.274 -6.025 9.768 1.00 30.75 219 GLU A CA 1
ATOM 1653 C C . GLU A 1 219 ? -68.209 -5.910 10.997 1.00 30.75 219 GLU A C 1
ATOM 1655 O O . GLU A 1 219 ? -68.054 -6.638 11.973 1.00 30.75 219 GLU A O 1
ATOM 1660 N N . GLU A 1 220 ? -69.138 -4.951 10.932 1.00 28.28 220 GLU A N 1
ATOM 1661 C CA . GLU A 1 220 ? -69.994 -4.402 12.002 1.00 28.28 220 GLU A CA 1
ATOM 1662 C C . GLU A 1 220 ? -70.685 -5.409 12.970 1.00 28.28 220 GLU A C 1
ATOM 1664 O O . GLU A 1 220 ? -71.231 -6.424 12.549 1.00 28.28 220 GLU A O 1
ATOM 1669 N N . GLU A 1 221 ? -70.676 -5.017 14.260 1.00 33.94 221 GLU A N 1
ATOM 1670 C CA . GLU A 1 221 ? -71.441 -5.376 15.491 1.00 33.94 221 GLU A CA 1
ATOM 1671 C C . GLU A 1 221 ? -72.711 -6.276 15.414 1.00 33.94 221 GLU A C 1
ATOM 1673 O O . GLU A 1 221 ? -73.460 -6.179 14.437 1.00 33.94 221 GLU A O 1
ATOM 1678 N N . PRO A 1 222 ? -73.065 -7.068 16.476 1.00 31.14 222 PRO A N 1
ATOM 1679 C CA . PRO A 1 222 ? -73.416 -6.502 17.802 1.00 31.14 222 PRO A CA 1
ATOM 1680 C C . PRO A 1 222 ? -73.158 -7.332 19.096 1.00 31.14 222 PRO A C 1
ATOM 1682 O O . PRO A 1 222 ? -73.144 -8.555 19.094 1.00 31.14 222 PRO A O 1
ATOM 1685 N N . ASP A 1 223 ? -73.063 -6.583 20.206 1.00 33.03 223 ASP A N 1
ATOM 1686 C CA . ASP A 1 223 ? -73.407 -6.876 21.620 1.00 33.03 223 ASP A CA 1
ATOM 1687 C C . ASP A 1 223 ? -72.844 -8.136 22.341 1.00 33.03 223 ASP A C 1
ATOM 1689 O O . ASP A 1 223 ? -73.322 -9.252 22.164 1.00 33.03 223 ASP A O 1
ATOM 1693 N N . GLY A 1 224 ? -71.930 -7.901 23.300 1.00 35.00 224 GLY A N 1
ATOM 1694 C CA . GLY A 1 224 ? -71.928 -8.573 24.614 1.00 35.00 224 GLY A CA 1
ATOM 1695 C C . GLY A 1 224 ? -71.352 -9.992 24.778 1.00 35.00 224 GLY A C 1
ATOM 1696 O O . GLY A 1 224 ? -72.010 -10.799 25.428 1.00 35.00 224 GLY A O 1
ATOM 1697 N N . GLY A 1 225 ? -70.140 -10.290 24.290 1.00 30.33 225 GLY A N 1
ATOM 1698 C CA . GLY A 1 225 ? -69.424 -11.553 24.576 1.00 30.33 225 GLY A CA 1
ATOM 1699 C C . GLY A 1 225 ? -68.084 -11.333 25.293 1.00 30.33 225 GLY A C 1
ATOM 1700 O O . GLY A 1 225 ? -67.367 -10.387 24.966 1.00 30.33 225 GLY A O 1
ATOM 1701 N N . ASN A 1 226 ? -67.769 -12.167 26.287 1.00 42.47 226 ASN A N 1
ATOM 1702 C CA . ASN A 1 226 ? -66.581 -12.079 27.140 1.00 42.47 226 ASN A CA 1
ATOM 1703 C C . ASN A 1 226 ? -65.352 -12.627 26.379 1.00 42.47 226 ASN A C 1
ATOM 1705 O O . ASN A 1 226 ? -65.118 -13.830 26.353 1.00 42.47 226 ASN A O 1
ATOM 1709 N N . ASP A 1 227 ? -64.583 -11.753 25.721 1.00 40.84 227 ASP A N 1
ATOM 1710 C CA . ASP A 1 227 ? -63.437 -12.128 24.865 1.00 40.84 227 ASP A CA 1
ATOM 1711 C C . ASP A 1 227 ? -62.136 -12.325 25.682 1.00 40.84 227 ASP A C 1
ATOM 1713 O O . ASP A 1 227 ? -61.066 -11.819 25.337 1.00 40.84 227 ASP A O 1
ATOM 1717 N N . ASP A 1 228 ? -62.246 -13.015 26.821 1.00 50.06 228 ASP A N 1
ATOM 1718 C CA . ASP A 1 228 ? -61.154 -13.239 27.769 1.00 50.06 228 ASP A CA 1
ATOM 1719 C C . ASP A 1 228 ? -60.579 -14.655 27.603 1.00 50.06 228 ASP A C 1
ATOM 1721 O O . ASP A 1 228 ? -61.236 -15.655 27.887 1.00 50.06 228 ASP A O 1
ATOM 1725 N N . THR A 1 229 ? -59.365 -14.757 27.058 1.00 52.81 229 THR A N 1
ATOM 1726 C CA . THR A 1 229 ? -58.711 -16.041 26.730 1.00 52.81 229 THR A CA 1
ATOM 1727 C C . THR A 1 229 ? -57.413 -16.282 27.510 1.00 52.81 229 THR A C 1
ATOM 1729 O O . THR A 1 229 ? -56.759 -17.305 27.286 1.00 52.81 229 THR A O 1
ATOM 1732 N N . GLU A 1 230 ? -57.029 -15.389 28.430 1.00 61.41 230 GLU A N 1
ATOM 1733 C CA . GLU A 1 230 ? -55.776 -15.457 29.196 1.00 61.41 230 GLU A CA 1
ATOM 1734 C C . GLU A 1 230 ? -56.032 -15.137 30.679 1.00 61.41 230 GLU A C 1
ATOM 1736 O O . GLU A 1 230 ? -56.772 -14.223 30.990 1.00 61.41 230 GLU A O 1
ATOM 1741 N N . LEU A 1 231 ? -55.417 -15.888 31.603 1.00 74.19 231 LEU A N 1
ATOM 1742 C CA . LEU A 1 231 ? -55.544 -15.625 33.041 1.00 74.19 231 LEU A CA 1
ATOM 1743 C C . LEU A 1 231 ? -54.716 -14.394 33.451 1.00 74.19 231 LEU A C 1
ATOM 1745 O O . LEU A 1 231 ? -53.481 -14.465 33.478 1.00 74.19 231 LEU A O 1
ATOM 1749 N N . GLY A 1 232 ? -55.386 -13.331 33.889 1.00 75.25 232 GLY A N 1
ATOM 1750 C CA . GLY A 1 232 ? -54.785 -12.110 34.422 1.00 75.25 232 GLY A CA 1
ATOM 1751 C C . GLY A 1 232 ? -54.202 -11.191 33.346 1.00 75.25 232 GLY A C 1
ATOM 1752 O O . GLY A 1 232 ? -54.264 -11.452 32.145 1.00 75.25 232 GLY A O 1
ATOM 1753 N N . THR A 1 233 ? -53.567 -10.093 33.773 1.00 75.00 233 THR A N 1
ATOM 1754 C CA . THR A 1 233 ? -52.990 -9.101 32.857 1.00 75.00 233 THR A CA 1
ATOM 1755 C C . THR A 1 233 ? -51.547 -8.743 33.187 1.00 75.00 233 THR A C 1
ATOM 1757 O O . THR A 1 233 ? -51.094 -8.716 34.328 1.00 75.00 233 THR A O 1
ATOM 1760 N N . THR A 1 234 ? -50.777 -8.374 32.164 1.00 75.31 234 THR A N 1
ATOM 1761 C CA . THR A 1 234 ? -49.434 -7.833 32.390 1.00 75.31 234 THR A CA 1
ATOM 1762 C C . THR A 1 234 ? -49.511 -6.358 32.794 1.00 75.31 234 THR A C 1
ATOM 1764 O O . THR A 1 234 ? -49.676 -5.473 31.947 1.00 75.31 234 THR A O 1
ATOM 1767 N N . VAL A 1 235 ? -49.256 -6.053 34.068 1.00 68.50 235 VAL A N 1
ATOM 1768 C CA . VAL A 1 235 ? -49.169 -4.670 34.563 1.00 68.50 235 VAL A CA 1
ATOM 1769 C C . VAL A 1 235 ? -47.722 -4.179 34.531 1.00 68.50 235 VAL A C 1
ATOM 1771 O O . VAL A 1 235 ? -46.823 -4.749 35.147 1.00 68.50 235 VAL A O 1
ATOM 1774 N N . ARG A 1 236 ? -47.473 -3.068 33.830 1.00 69.38 236 ARG A N 1
ATOM 1775 C CA . ARG A 1 236 ? -46.170 -2.381 33.828 1.00 69.38 236 ARG A CA 1
ATOM 1776 C C . ARG A 1 236 ? -46.219 -1.155 34.725 1.00 69.38 236 ARG A C 1
ATOM 1778 O O . ARG A 1 236 ? -47.150 -0.355 34.636 1.00 69.38 236 ARG A O 1
ATOM 1785 N N . PHE A 1 237 ? -45.199 -0.965 35.553 1.00 60.38 237 PHE A N 1
ATOM 1786 C CA . PHE A 1 237 ? -45.088 0.218 36.403 1.00 60.38 237 PHE A CA 1
ATOM 1787 C C . PHE A 1 237 ? -43.633 0.649 36.578 1.00 60.38 237 PHE A C 1
ATOM 1789 O O . PHE A 1 237 ? -42.708 -0.142 36.430 1.00 60.38 237 PHE A O 1
ATOM 1796 N N . SER A 1 238 ? -43.426 1.927 36.893 1.00 57.19 238 SER A N 1
ATOM 1797 C CA . SER A 1 238 ? -42.103 2.474 37.201 1.00 57.19 238 SER A CA 1
ATOM 1798 C C . SER A 1 238 ? -42.016 2.828 38.681 1.00 57.19 238 SER A C 1
ATOM 1800 O O . SER A 1 238 ? -42.942 3.442 39.222 1.00 57.19 238 SER A O 1
ATOM 1802 N N . ALA A 1 239 ? -40.913 2.447 39.325 1.00 52.62 239 ALA A N 1
ATOM 1803 C CA . ALA A 1 239 ? -40.633 2.740 40.728 1.00 52.62 239 ALA A CA 1
ATOM 1804 C C . ALA A 1 239 ? -39.117 2.806 40.966 1.00 52.62 239 ALA A C 1
ATOM 1806 O O . ALA A 1 239 ? -38.369 2.054 40.349 1.00 52.62 239 ALA A O 1
ATOM 1807 N N . ALA A 1 240 ? -38.662 3.723 41.830 1.00 50.81 240 ALA A N 1
ATOM 1808 C CA . ALA A 1 240 ? -37.237 3.945 42.122 1.00 50.81 240 ALA A CA 1
ATOM 1809 C C . ALA A 1 240 ? -36.337 4.118 40.870 1.00 50.81 240 ALA A C 1
ATOM 1811 O O . ALA A 1 240 ? -35.184 3.705 40.867 1.00 50.81 240 ALA A O 1
ATOM 1812 N N . ASN A 1 241 ? -36.862 4.754 39.812 1.00 46.59 241 ASN A N 1
ATOM 1813 C CA . ASN A 1 241 ? -36.214 4.931 38.499 1.00 46.59 241 ASN A CA 1
ATOM 1814 C C . ASN A 1 241 ? -35.939 3.633 37.710 1.00 46.59 241 ASN A C 1
ATOM 1816 O O . ASN A 1 241 ? -35.212 3.663 36.720 1.00 46.59 241 ASN A O 1
ATOM 1820 N N . GLU A 1 242 ? -36.576 2.522 38.079 1.00 44.97 242 GLU A N 1
ATOM 1821 C CA . GLU A 1 242 ? -36.556 1.256 37.342 1.00 44.97 242 GLU A CA 1
ATOM 1822 C C . GLU A 1 242 ? -37.943 0.941 36.754 1.00 44.97 242 GLU A C 1
ATOM 1824 O O . GLU A 1 242 ? -38.978 1.358 37.288 1.00 44.97 242 GLU A O 1
ATOM 1829 N N . SER A 1 243 ? -37.969 0.237 35.616 1.00 48.59 243 SER A N 1
ATOM 1830 C CA . SER A 1 243 ? -39.204 -0.282 35.011 1.00 48.59 243 SER A CA 1
ATOM 1831 C C . SER A 1 243 ? -39.432 -1.717 35.461 1.00 48.59 243 SER A C 1
ATOM 1833 O O . SER A 1 243 ? -38.544 -2.553 35.313 1.00 48.59 243 SER A O 1
ATOM 1835 N N . HIS A 1 244 ? -40.635 -1.991 35.954 1.00 65.38 244 HIS A N 1
ATOM 1836 C CA . HIS A 1 244 ? -41.039 -3.273 36.517 1.00 65.38 244 HIS A CA 1
ATOM 1837 C C . HIS A 1 244 ? -42.247 -3.835 35.771 1.00 65.38 244 HIS A C 1
ATOM 1839 O O . HIS A 1 244 ? -43.058 -3.092 35.198 1.00 65.38 244 HIS A O 1
ATOM 1845 N N . ARG A 1 245 ? -42.377 -5.160 35.801 1.00 71.94 245 ARG A N 1
ATOM 1846 C CA . ARG A 1 245 ? -43.549 -5.895 35.318 1.00 71.94 245 ARG A CA 1
ATOM 1847 C C . ARG A 1 245 ? -44.124 -6.753 36.446 1.00 71.94 245 ARG A C 1
ATOM 1849 O O . ARG A 1 245 ? -43.350 -7.358 37.181 1.00 71.94 245 ARG A O 1
ATOM 1856 N N . LEU A 1 246 ? -45.450 -6.803 36.533 1.00 73.75 246 LEU A N 1
ATOM 1857 C CA . LEU A 1 246 ? -46.244 -7.723 37.347 1.00 73.75 246 LEU A CA 1
ATOM 1858 C C . LEU A 1 246 ? -47.100 -8.594 36.405 1.00 73.75 246 LEU A C 1
ATOM 1860 O O . LEU A 1 246 ? -47.664 -8.042 35.457 1.00 73.75 246 LEU A O 1
ATOM 1864 N N . TRP A 1 247 ? -47.123 -9.915 36.596 1.00 79.38 247 TRP A N 1
ATOM 1865 C CA . TRP A 1 247 ? -47.920 -10.859 35.789 1.00 79.38 247 TRP A CA 1
ATOM 1866 C C . TRP A 1 247 ? -48.072 -12.218 36.494 1.00 79.38 247 TRP A C 1
ATOM 1868 O O . TRP A 1 247 ? -47.258 -12.544 37.360 1.00 79.38 247 TRP A O 1
ATOM 1878 N N . PHE A 1 248 ? -49.037 -13.042 36.078 1.00 76.56 248 PHE A N 1
ATOM 1879 C CA . PHE A 1 248 ? -49.163 -14.435 36.523 1.00 76.56 248 PHE A CA 1
ATOM 1880 C C . PHE A 1 248 ? -48.320 -15.414 35.695 1.00 76.56 248 PHE A C 1
ATOM 1882 O O . PHE A 1 248 ? -48.316 -15.383 34.465 1.00 76.56 248 PHE A O 1
ATOM 1889 N N . ASN A 1 249 ? -47.623 -16.330 36.368 1.00 76.50 249 ASN A N 1
ATOM 1890 C CA . ASN A 1 249 ? -47.003 -17.500 35.750 1.00 76.50 249 ASN A CA 1
ATOM 1891 C C . ASN A 1 249 ? -47.833 -18.751 36.068 1.00 76.50 249 ASN A C 1
ATOM 1893 O O . ASN A 1 249 ? -47.852 -19.191 37.217 1.00 76.50 249 ASN A O 1
ATOM 1897 N N . VAL A 1 250 ? -48.490 -19.316 35.052 1.00 75.06 250 VAL A N 1
ATOM 1898 C CA . VAL A 1 250 ? -49.389 -20.473 35.187 1.00 75.06 250 VAL A CA 1
ATOM 1899 C C . VAL A 1 250 ? -48.660 -21.766 34.827 1.00 75.06 250 VAL A C 1
ATOM 1901 O O . VAL A 1 250 ? -48.115 -21.901 33.729 1.00 75.06 250 VAL A O 1
ATOM 1904 N N . ALA A 1 251 ? -48.667 -22.737 35.738 1.00 65.56 251 ALA A N 1
ATOM 1905 C CA . ALA A 1 251 ? -48.057 -24.050 35.562 1.00 65.56 251 ALA A CA 1
ATOM 1906 C C . ALA A 1 251 ? -49.029 -25.156 36.002 1.00 65.56 251 ALA A C 1
ATOM 1908 O O . ALA A 1 251 ? -48.941 -25.690 37.103 1.00 65.56 251 ALA A O 1
ATOM 1909 N N . GLY A 1 252 ? -49.951 -25.539 35.116 1.00 72.19 252 GLY A N 1
ATOM 1910 C CA . GLY A 1 252 ? -51.029 -26.456 35.487 1.00 72.19 252 GLY A CA 1
ATOM 1911 C C . GLY A 1 252 ? -52.069 -25.733 36.340 1.00 72.19 252 GLY A C 1
ATOM 1912 O O . GLY A 1 252 ? -52.537 -24.675 35.936 1.00 72.19 252 GLY A O 1
ATOM 1913 N N . GLU A 1 253 ? -52.447 -26.318 37.478 1.00 70.62 253 GLU A N 1
ATOM 1914 C CA . GLU A 1 253 ? -53.455 -25.753 38.394 1.00 70.62 253 GLU A CA 1
ATOM 1915 C C . GLU A 1 253 ? -52.893 -24.652 39.313 1.00 70.62 253 GLU A C 1
ATOM 1917 O O . GLU A 1 253 ? -53.666 -24.023 40.029 1.00 70.62 253 GLU A O 1
ATOM 1922 N N . ASP A 1 254 ? -51.575 -24.418 39.271 1.00 59.97 254 ASP A N 1
ATOM 1923 C CA . ASP A 1 254 ? -50.882 -23.416 40.082 1.00 59.97 254 ASP A CA 1
ATOM 1924 C C . ASP A 1 254 ? -50.634 -22.133 39.263 1.00 59.97 254 ASP A C 1
ATOM 1926 O O . ASP A 1 254 ? -50.062 -22.185 38.163 1.00 59.97 254 ASP A O 1
ATOM 1930 N N . ALA A 1 255 ? -51.000 -20.972 39.809 1.00 76.00 255 ALA A N 1
ATOM 1931 C CA . ALA A 1 255 ? -50.755 -19.652 39.235 1.00 76.00 255 ALA A CA 1
ATOM 1932 C C . ALA A 1 255 ? -50.045 -18.741 40.248 1.00 76.00 255 ALA A C 1
ATOM 1934 O O . ALA A 1 255 ? -50.605 -18.315 41.251 1.00 76.00 255 ALA A O 1
ATOM 1935 N N . THR A 1 256 ? -48.785 -18.399 39.967 1.00 77.50 256 THR A N 1
ATOM 1936 C CA . THR A 1 256 ? -47.961 -17.572 40.868 1.00 77.50 256 THR A CA 1
ATOM 1937 C C . THR A 1 256 ? -47.816 -16.146 40.345 1.00 77.50 256 THR A C 1
ATOM 1939 O O . THR A 1 256 ? -47.397 -15.952 39.199 1.00 77.50 256 THR A O 1
ATOM 1942 N N . LEU A 1 257 ? -48.088 -15.146 41.187 1.00 77.19 257 LEU A N 1
ATOM 1943 C CA . LEU A 1 257 ? -47.863 -13.736 40.869 1.00 77.19 257 LEU A CA 1
ATOM 1944 C C . LEU A 1 257 ? -46.363 -13.384 40.897 1.00 77.19 257 LEU A C 1
ATOM 1946 O O . LEU A 1 257 ? -45.677 -13.497 41.916 1.00 77.19 257 LEU A O 1
ATOM 1950 N N . MET A 1 258 ? -45.857 -12.907 39.763 1.00 76.19 258 MET A N 1
ATOM 1951 C CA . MET A 1 258 ? -44.448 -12.580 39.533 1.00 76.19 258 MET A CA 1
ATOM 1952 C C . MET A 1 258 ? -44.232 -11.067 39.488 1.00 76.19 258 MET A C 1
ATOM 1954 O O . MET A 1 258 ? -45.035 -10.350 38.892 1.00 76.19 258 MET A O 1
ATOM 1958 N N . VAL A 1 259 ? -43.113 -10.573 40.033 1.00 72.75 259 VAL A N 1
ATOM 1959 C CA . VAL A 1 259 ? -42.712 -9.152 39.967 1.00 72.75 259 VAL A CA 1
ATOM 1960 C C . VAL A 1 259 ? -41.239 -9.013 39.575 1.00 72.75 259 VAL A C 1
ATOM 1962 O O . VAL A 1 259 ? -40.406 -9.740 40.110 1.00 72.75 259 VAL A O 1
ATOM 1965 N N . ALA A 1 260 ? -40.881 -8.116 38.637 1.00 64.31 260 ALA A N 1
ATOM 1966 C CA . ALA A 1 260 ? -39.481 -8.041 38.190 1.00 64.31 260 ALA A CA 1
ATOM 1967 C C . ALA A 1 260 ? -38.998 -6.839 37.363 1.00 64.31 260 ALA A C 1
ATOM 1969 O O . ALA A 1 260 ? -39.648 -6.428 36.396 1.00 64.31 260 ALA A O 1
ATOM 1970 N N . SER A 1 261 ? -37.730 -6.481 37.629 1.00 50.06 261 SER A N 1
ATOM 1971 C CA . SER A 1 261 ? -36.653 -6.280 36.636 1.00 50.06 261 SER A CA 1
ATOM 1972 C C . SER A 1 261 ? -35.827 -7.573 36.366 1.00 50.06 261 SER A C 1
ATOM 1974 O O . SER A 1 261 ? -35.284 -7.719 35.270 1.00 50.06 261 SER A O 1
ATOM 1976 N N . VAL A 1 262 ? -35.813 -8.554 37.296 1.00 42.09 262 VAL A N 1
ATOM 1977 C CA . VAL A 1 262 ? -35.426 -9.985 37.123 1.00 42.09 262 VAL A CA 1
ATOM 1978 C C . VAL A 1 262 ? -36.518 -10.883 37.762 1.00 42.09 262 VAL A C 1
ATOM 1980 O O . VAL A 1 262 ? -36.871 -10.598 38.901 1.00 42.09 262 VAL A O 1
ATOM 1983 N N . PRO A 1 263 ? -37.084 -11.909 37.079 1.00 57.81 263 PRO A N 1
ATOM 1984 C CA . PRO A 1 263 ? -38.260 -12.679 37.541 1.00 57.81 263 PRO A CA 1
ATOM 1985 C C . PRO A 1 263 ? -38.118 -13.338 38.924 1.00 57.81 263 PRO A C 1
ATOM 1987 O O . PRO A 1 263 ? -37.300 -14.244 39.078 1.00 57.81 263 PRO A O 1
ATOM 1990 N N . GLU A 1 264 ? -38.956 -12.954 39.896 1.00 63.91 264 GLU A N 1
ATOM 1991 C CA . GLU A 1 264 ? -39.095 -13.642 41.192 1.00 63.91 264 GLU A CA 1
ATOM 1992 C C . GLU A 1 264 ? -40.548 -13.629 41.732 1.00 63.91 264 GLU A C 1
ATOM 1994 O O . GLU A 1 264 ? -41.324 -12.742 41.357 1.00 63.91 264 GLU A O 1
ATOM 1999 N N . PRO A 1 265 ? -40.929 -14.594 42.601 1.00 76.19 265 PRO A N 1
ATOM 2000 C CA . PRO A 1 265 ? -42.190 -14.559 43.348 1.00 76.19 265 PRO A CA 1
ATOM 2001 C C . PRO A 1 265 ? -42.273 -13.340 44.272 1.00 76.19 265 PRO A C 1
ATOM 2003 O O . PRO A 1 265 ? -41.288 -12.972 44.926 1.00 76.19 265 PRO A O 1
ATOM 2006 N N . ILE A 1 266 ? -43.449 -12.723 44.359 1.00 79.06 266 ILE A N 1
ATOM 2007 C CA . ILE A 1 266 ? -43.649 -11.493 45.137 1.00 79.06 266 ILE A CA 1
ATOM 2008 C C . ILE A 1 266 ? -43.377 -11.681 46.642 1.00 79.06 266 ILE A C 1
ATOM 2010 O O . ILE A 1 266 ? -42.904 -10.758 47.310 1.00 79.06 266 ILE A O 1
ATOM 2014 N N . GLU A 1 267 ? -43.569 -12.887 47.173 1.00 79.75 267 GLU A N 1
ATOM 2015 C CA . GLU A 1 267 ? -43.336 -13.247 48.576 1.00 79.75 267 GLU A CA 1
ATOM 2016 C C . GLU A 1 267 ? -41.854 -13.135 48.943 1.00 79.75 267 GLU A C 1
ATOM 2018 O O . GLU A 1 267 ? -41.510 -12.662 50.031 1.00 79.75 267 GLU A O 1
ATOM 2023 N N . ASN A 1 268 ? -40.965 -13.511 48.018 1.00 74.75 268 ASN A N 1
ATOM 2024 C CA . ASN A 1 268 ? -39.521 -13.385 48.208 1.00 74.75 268 ASN A CA 1
ATOM 2025 C C . ASN A 1 268 ? -39.118 -11.914 48.310 1.00 74.75 268 ASN A C 1
ATOM 2027 O O . ASN A 1 268 ? -38.320 -11.551 49.179 1.00 74.75 268 ASN A O 1
ATOM 2031 N N . LYS A 1 269 ? -39.733 -11.051 47.491 1.00 78.06 269 LYS A N 1
ATOM 2032 C CA . LYS A 1 269 ? -39.480 -9.610 47.538 1.00 78.06 269 LYS A CA 1
ATOM 2033 C C . LYS A 1 269 ? -39.950 -8.981 48.844 1.00 78.06 269 LYS A C 1
ATOM 2035 O O . LYS A 1 269 ? -39.233 -8.185 49.453 1.00 78.06 269 LYS A O 1
ATOM 2040 N N . ILE A 1 270 ? -41.133 -9.376 49.311 1.00 83.06 270 ILE A N 1
ATOM 2041 C CA . ILE A 1 270 ? -41.678 -8.941 50.602 1.00 83.06 270 ILE A CA 1
ATOM 2042 C C . ILE A 1 270 ? -40.763 -9.396 51.748 1.00 83.06 270 ILE A C 1
ATOM 2044 O O . ILE A 1 270 ? -40.477 -8.610 52.655 1.00 83.06 270 ILE A O 1
ATOM 2048 N N . ALA A 1 271 ? -40.263 -10.635 51.709 1.00 78.81 271 ALA A N 1
ATOM 2049 C CA . ALA A 1 271 ? -39.339 -11.163 52.710 1.00 78.81 271 ALA A CA 1
ATOM 2050 C C . ALA A 1 271 ? -37.994 -10.412 52.723 1.00 78.81 271 ALA A C 1
ATOM 2052 O O . ALA A 1 271 ? -37.492 -10.081 53.802 1.00 78.81 271 ALA A O 1
ATOM 2053 N N . GLU A 1 272 ? -37.443 -10.086 51.549 1.00 78.25 272 GLU A N 1
ATOM 2054 C CA . GLU A 1 272 ? -36.233 -9.265 51.409 1.00 78.25 272 GLU A CA 1
ATOM 2055 C C . GLU A 1 272 ? -36.413 -7.899 52.090 1.00 78.25 272 GLU A C 1
ATOM 2057 O O . GLU A 1 272 ? -35.593 -7.498 52.921 1.00 78.25 272 GLU A O 1
ATOM 2062 N N . TRP A 1 273 ? -37.503 -7.190 51.784 1.00 86.19 273 TRP A N 1
ATOM 2063 C CA . TRP A 1 273 ? -37.772 -5.871 52.360 1.00 86.19 273 TRP A CA 1
ATOM 2064 C C . TRP A 1 273 ? -38.084 -5.911 53.852 1.00 86.19 273 TRP A C 1
ATOM 2066 O O . TRP A 1 273 ? -37.606 -5.042 54.581 1.00 86.19 273 TRP A O 1
ATOM 2076 N N . ARG A 1 274 ? -38.785 -6.942 54.343 1.00 88.56 274 ARG A N 1
ATOM 2077 C CA . ARG A 1 274 ? -38.965 -7.163 55.790 1.00 88.56 274 ARG A CA 1
ATOM 2078 C C . ARG A 1 274 ? -37.622 -7.282 56.514 1.00 88.56 274 ARG A C 1
ATOM 2080 O O . ARG A 1 274 ? -37.472 -6.728 57.601 1.00 88.56 274 ARG A O 1
ATOM 2087 N N . GLY A 1 275 ? -36.632 -7.927 55.894 1.00 81.00 275 GLY A N 1
ATOM 2088 C CA . GLY A 1 275 ? -35.265 -8.003 56.417 1.00 81.00 275 GLY A CA 1
ATOM 2089 C C . GLY A 1 275 ? -34.552 -6.647 56.518 1.00 81.00 275 GLY A C 1
ATOM 2090 O O . GLY A 1 275 ? -33.718 -6.476 57.404 1.00 81.00 275 GLY A O 1
ATOM 2091 N N . LYS A 1 276 ? -34.910 -5.676 55.665 1.00 81.19 276 LYS A N 1
ATOM 2092 C CA . LYS A 1 276 ? -34.306 -4.329 55.597 1.00 81.19 276 LYS A CA 1
ATOM 2093 C C . LYS A 1 276 ? -35.023 -3.272 56.444 1.00 81.19 276 LYS A C 1
ATOM 2095 O O . LYS A 1 276 ? -34.535 -2.151 56.549 1.00 81.19 276 LYS A O 1
ATOM 2100 N N . VAL A 1 277 ? -36.164 -3.584 57.070 1.00 85.50 277 VAL A N 1
ATOM 2101 C CA . VAL A 1 277 ? -36.917 -2.610 57.896 1.00 85.50 277 VAL A CA 1
ATOM 2102 C C . VAL A 1 277 ? -36.041 -2.021 59.006 1.00 85.50 277 VAL A C 1
ATOM 2104 O O . VAL A 1 277 ? -36.126 -0.828 59.288 1.00 85.50 277 VAL A O 1
ATOM 2107 N N . GLY A 1 278 ? -35.162 -2.832 59.604 1.00 78.44 278 GLY A N 1
ATOM 2108 C CA . GLY A 1 278 ? -34.244 -2.387 60.657 1.00 78.44 278 GLY A CA 1
ATOM 2109 C C . GLY A 1 278 ? -33.224 -1.332 60.210 1.00 78.44 278 GLY A C 1
ATOM 2110 O O . GLY A 1 278 ? -32.713 -0.602 61.059 1.00 78.44 278 GLY A O 1
ATOM 2111 N N . ASP A 1 279 ? -32.973 -1.215 58.902 1.00 77.94 279 ASP A N 1
ATOM 2112 C CA . ASP A 1 279 ? -32.012 -0.276 58.315 1.00 77.94 279 ASP A CA 1
ATOM 2113 C C . ASP A 1 279 ? -32.632 1.107 58.026 1.00 77.94 279 ASP A C 1
ATOM 2115 O O . ASP A 1 279 ? -31.916 2.065 57.721 1.00 77.94 279 ASP A O 1
ATOM 2119 N N . LEU A 1 280 ? -33.961 1.239 58.133 1.00 77.00 280 LEU A N 1
ATOM 2120 C CA . LEU A 1 280 ? -34.681 2.494 57.905 1.00 77.00 280 LEU A CA 1
ATOM 2121 C C . LEU A 1 280 ? -34.656 3.420 59.138 1.00 77.00 280 LEU A C 1
ATOM 2123 O O . LEU A 1 280 ? -34.581 2.941 60.276 1.00 77.00 280 LEU A O 1
ATOM 2127 N N . PRO A 1 281 ? -34.811 4.750 58.956 1.00 82.62 281 PRO A N 1
ATOM 2128 C CA . PRO A 1 281 ? -35.029 5.685 60.060 1.00 82.62 281 PRO A CA 1
ATOM 2129 C C . PRO A 1 281 ? -36.206 5.254 60.945 1.00 82.62 281 PRO A C 1
ATOM 2131 O O . PRO A 1 281 ? -37.249 4.857 60.432 1.00 82.62 281 PRO A O 1
ATOM 2134 N N . GLN A 1 282 ? -36.069 5.380 62.270 1.00 82.38 282 GLN A N 1
ATOM 2135 C CA . GLN A 1 282 ? -37.050 4.874 63.247 1.00 82.38 282 GLN A CA 1
ATOM 2136 C C . GLN A 1 282 ? -38.487 5.376 62.998 1.00 82.38 282 GLN A C 1
ATOM 2138 O O . GLN A 1 282 ? -39.450 4.651 63.231 1.00 82.38 282 GLN A O 1
ATOM 2143 N N . GLU A 1 283 ? -38.632 6.594 62.477 1.00 80.00 283 GLU A N 1
ATOM 2144 C CA . GLU A 1 283 ? -39.914 7.214 62.115 1.00 80.00 283 GLU A CA 1
ATOM 2145 C C . GLU A 1 283 ? -40.604 6.583 60.887 1.00 80.00 283 GLU A C 1
ATOM 2147 O O . GLU A 1 283 ? -41.813 6.726 60.735 1.00 80.00 283 GLU A O 1
ATOM 2152 N N . GLN A 1 284 ? -39.866 5.856 60.040 1.00 81.62 284 GLN A N 1
ATOM 2153 C CA . GLN A 1 284 ? -40.369 5.206 58.818 1.00 81.62 284 GLN A CA 1
ATOM 2154 C C . GLN A 1 284 ? -40.614 3.701 58.996 1.00 81.62 284 GLN A C 1
ATOM 2156 O O . GLN A 1 284 ? -41.329 3.100 58.199 1.00 81.62 284 GLN A O 1
ATOM 2161 N N . GLN A 1 285 ? -40.068 3.081 60.048 1.00 87.12 285 GLN A N 1
ATOM 2162 C CA . GLN A 1 285 ? -40.152 1.628 60.261 1.00 87.12 285 GLN A CA 1
ATOM 2163 C C . GLN A 1 285 ? -41.596 1.134 60.429 1.00 87.12 285 GLN A C 1
ATOM 2165 O O . GLN A 1 285 ? -41.970 0.110 59.856 1.00 87.12 285 GLN A O 1
ATOM 2170 N N . ALA A 1 286 ? -42.421 1.867 61.186 1.00 87.44 286 ALA A N 1
ATOM 2171 C CA . ALA A 1 286 ? -43.820 1.503 61.417 1.00 87.44 286 ALA A CA 1
ATOM 2172 C C . ALA A 1 286 ? -44.664 1.603 60.133 1.00 87.44 286 ALA A C 1
ATOM 2174 O O . ALA A 1 286 ? -45.471 0.717 59.856 1.00 87.44 286 ALA A O 1
ATOM 2175 N N . ASP A 1 287 ? -44.439 2.648 59.332 1.00 86.12 287 ASP A N 1
ATOM 2176 C CA . ASP A 1 287 ? -45.126 2.851 58.052 1.00 86.12 287 ASP A CA 1
ATOM 2177 C C . ASP A 1 287 ? -44.705 1.796 57.016 1.00 86.12 287 ASP A C 1
ATOM 2179 O O . ASP A 1 287 ? -45.556 1.154 56.402 1.00 86.12 287 ASP A O 1
ATOM 2183 N N . ALA A 1 288 ? -43.401 1.527 56.899 1.00 86.50 288 ALA A N 1
ATOM 2184 C CA . ALA A 1 288 ? -42.868 0.496 56.012 1.00 86.50 288 ALA A CA 1
ATOM 2185 C C . ALA A 1 288 ? -43.389 -0.908 56.368 1.00 86.50 288 ALA A C 1
ATOM 2187 O O . ALA A 1 288 ? -43.769 -1.663 55.476 1.00 86.50 288 ALA A O 1
ATOM 2188 N N . THR A 1 289 ? -43.468 -1.240 57.663 1.00 90.62 289 THR A N 1
ATOM 2189 C CA . THR A 1 289 ? -44.028 -2.522 58.133 1.00 90.62 289 THR A CA 1
ATOM 2190 C C . THR A 1 289 ? -45.507 -2.645 57.765 1.00 90.62 289 THR A C 1
ATOM 2192 O O . THR A 1 289 ? -45.902 -3.637 57.160 1.00 90.62 289 THR A O 1
ATOM 2195 N N . SER A 1 290 ? -46.307 -1.607 58.035 1.00 91.50 290 SER A N 1
ATOM 2196 C CA . SER A 1 290 ? -47.739 -1.573 57.697 1.00 91.50 290 SER A CA 1
ATOM 2197 C C . SER A 1 290 ? -47.990 -1.759 56.194 1.00 91.50 290 SER A C 1
ATOM 2199 O O . SER A 1 290 ? -48.860 -2.529 55.789 1.00 91.50 290 SER A O 1
ATOM 2201 N N . LYS A 1 291 ? -47.187 -1.102 55.347 1.00 90.88 291 LYS A N 1
ATOM 2202 C CA . LYS A 1 291 ? -47.273 -1.228 53.884 1.00 90.88 291 LYS A CA 1
ATOM 2203 C C . LYS A 1 291 ? -46.870 -2.618 53.385 1.00 90.88 291 LYS A C 1
ATOM 2205 O O . LYS A 1 291 ? -47.508 -3.129 52.469 1.00 90.88 291 LYS A O 1
ATOM 2210 N N . LEU A 1 292 ? -45.847 -3.236 53.983 1.00 90.25 292 LEU A N 1
ATOM 2211 C CA . LEU A 1 292 ? -45.440 -4.610 53.663 1.00 90.25 292 LEU A CA 1
ATOM 2212 C C . LEU A 1 292 ? -46.510 -5.631 54.067 1.00 90.25 292 LEU A C 1
ATOM 2214 O O . LEU A 1 292 ? -46.750 -6.575 53.321 1.00 90.25 292 LEU A O 1
ATOM 2218 N N . ASP A 1 293 ? -47.174 -5.432 55.207 1.00 91.06 293 ASP A N 1
ATOM 2219 C CA . ASP A 1 293 ? -48.255 -6.311 55.666 1.00 91.06 293 ASP A CA 1
ATOM 2220 C C . ASP A 1 293 ? -49.506 -6.189 54.785 1.00 91.06 293 ASP A C 1
ATOM 2222 O O . ASP A 1 293 ? -50.112 -7.203 54.438 1.00 91.06 293 ASP A O 1
ATOM 2226 N N . ALA A 1 294 ? -49.856 -4.970 54.362 1.00 90.44 294 ALA A N 1
ATOM 2227 C CA . ALA A 1 294 ? -50.942 -4.741 53.410 1.00 90.44 294 ALA A CA 1
ATOM 2228 C C . ALA A 1 294 ? -50.652 -5.376 52.040 1.00 90.44 294 ALA A C 1
ATOM 2230 O O . ALA A 1 294 ? -51.522 -6.034 51.475 1.00 90.44 294 ALA A O 1
ATOM 2231 N N . LEU A 1 295 ? -49.422 -5.227 51.531 1.00 90.56 295 LEU A N 1
ATOM 2232 C CA . LEU A 1 295 ? -49.004 -5.859 50.280 1.00 90.56 295 LEU A CA 1
ATOM 2233 C C . LEU A 1 295 ? -49.052 -7.390 50.378 1.00 90.56 295 LEU A C 1
ATOM 2235 O O . LEU A 1 295 ? -49.542 -8.027 49.453 1.00 90.56 295 LEU A O 1
ATOM 2239 N N . ALA A 1 296 ? -48.576 -7.968 51.485 1.00 87.44 296 ALA A N 1
ATOM 2240 C CA . ALA A 1 296 ? -48.605 -9.413 51.703 1.00 87.44 296 ALA A CA 1
ATOM 2241 C C . ALA A 1 296 ? -50.037 -9.962 51.707 1.00 87.44 296 ALA A C 1
ATOM 2243 O O . ALA A 1 296 ? -50.316 -10.916 50.994 1.00 87.44 296 ALA A O 1
ATOM 2244 N N . ALA A 1 297 ? -50.958 -9.316 52.429 1.00 89.81 297 ALA A N 1
ATOM 2245 C CA . ALA A 1 297 ? -52.353 -9.753 52.483 1.00 89.81 297 ALA A CA 1
ATOM 2246 C C . ALA A 1 297 ? -53.029 -9.733 51.101 1.00 89.81 297 ALA A C 1
ATOM 2248 O O . ALA A 1 297 ? -53.725 -10.679 50.742 1.00 89.81 297 ALA A O 1
ATOM 2249 N N . VAL A 1 298 ? -52.800 -8.674 50.315 1.00 86.00 298 VAL A N 1
ATOM 2250 C CA . VAL A 1 298 ? -53.380 -8.560 48.969 1.00 86.00 298 VAL A CA 1
ATOM 2251 C C . VAL A 1 298 ? -52.720 -9.539 47.995 1.00 86.00 298 VAL A C 1
ATOM 2253 O O . VAL A 1 298 ? -53.416 -10.093 47.150 1.00 86.00 298 VAL A O 1
ATOM 2256 N N . ALA A 1 299 ? -51.411 -9.785 48.106 1.00 82.56 299 ALA A N 1
ATOM 2257 C CA . ALA A 1 299 ? -50.711 -10.775 47.288 1.00 82.56 299 ALA A CA 1
ATOM 2258 C C . ALA A 1 299 ? -51.193 -12.208 47.575 1.00 82.56 299 ALA A C 1
ATOM 2260 O O . ALA A 1 299 ? -51.485 -12.937 46.631 1.00 82.56 299 ALA A O 1
ATOM 2261 N N . ASP A 1 300 ? -51.362 -12.576 48.849 1.00 81.00 300 ASP A N 1
ATOM 2262 C CA . ASP A 1 300 ? -51.869 -13.892 49.256 1.00 81.00 300 ASP A CA 1
ATOM 2263 C C . ASP A 1 300 ? -53.293 -14.143 48.719 1.00 81.00 300 ASP A C 1
ATOM 2265 O O . ASP A 1 300 ? -53.567 -15.204 48.160 1.00 81.00 300 ASP A O 1
ATOM 2269 N N . GLU A 1 301 ? -54.192 -13.155 48.836 1.00 83.31 301 GLU A N 1
ATOM 2270 C CA . GLU A 1 301 ? -55.559 -13.230 48.288 1.00 83.31 301 GLU A CA 1
ATOM 2271 C C . GLU A 1 301 ? -55.548 -13.327 46.753 1.00 83.31 301 GLU A C 1
ATOM 2273 O O . GLU A 1 301 ? -56.278 -14.122 46.167 1.00 83.31 301 GLU A O 1
ATOM 2278 N N . THR A 1 302 ? -54.671 -12.561 46.100 1.00 82.88 302 THR A N 1
ATOM 2279 C CA . THR A 1 302 ? -54.548 -12.529 44.634 1.00 82.88 302 THR A CA 1
ATOM 2280 C C . THR A 1 302 ? -54.000 -13.844 44.076 1.00 82.88 302 THR A C 1
ATOM 2282 O O . THR A 1 302 ? -54.503 -14.315 43.061 1.00 82.88 302 THR A O 1
ATOM 2285 N N . ASN A 1 303 ? -53.027 -14.475 44.741 1.00 79.19 303 ASN A N 1
ATOM 2286 C CA . ASN A 1 303 ? -52.542 -15.806 44.362 1.00 79.19 303 ASN A CA 1
ATOM 2287 C C . ASN A 1 303 ? -53.624 -16.881 44.542 1.00 79.19 303 ASN A C 1
ATOM 2289 O O . ASN A 1 303 ? -53.815 -17.698 43.650 1.00 79.19 303 ASN A O 1
ATOM 2293 N N . ALA A 1 304 ? -54.369 -16.858 45.654 1.00 78.00 304 ALA A N 1
ATOM 2294 C CA . ALA A 1 304 ? -55.435 -17.832 45.899 1.00 78.00 304 ALA A CA 1
ATOM 2295 C C . ALA A 1 304 ? -56.558 -17.750 44.847 1.00 78.00 304 ALA A C 1
ATOM 2297 O O . ALA A 1 304 ? -57.048 -18.781 44.380 1.00 78.00 304 ALA A O 1
ATOM 2298 N N . ASP A 1 305 ? -56.936 -16.533 44.450 1.00 77.81 305 ASP A N 1
ATOM 2299 C CA . ASP A 1 305 ? -57.886 -16.306 43.358 1.00 77.81 305 ASP A CA 1
ATOM 2300 C C . ASP A 1 305 ? -57.304 -16.718 41.999 1.00 77.81 305 ASP A C 1
ATOM 2302 O O . ASP A 1 305 ? -58.017 -17.288 41.174 1.00 77.81 305 ASP A O 1
ATOM 2306 N N . GLY A 1 306 ? -56.011 -16.463 41.777 1.00 76.56 306 GLY A N 1
ATOM 2307 C CA . GLY A 1 306 ? -55.281 -16.909 40.593 1.00 76.56 306 GLY A CA 1
ATOM 2308 C C . GLY A 1 306 ? -55.297 -18.431 40.442 1.00 76.56 306 GLY A C 1
ATOM 2309 O O . GLY A 1 306 ? -55.623 -18.920 39.365 1.00 76.56 306 GLY A O 1
ATOM 2310 N N . ASP A 1 307 ? -55.026 -19.185 41.511 1.00 74.38 307 ASP A N 1
ATOM 2311 C CA . ASP A 1 307 ? -55.068 -20.657 41.517 1.00 74.38 307 ASP A CA 1
ATOM 2312 C C . ASP A 1 307 ? -56.482 -21.202 41.240 1.00 74.38 307 ASP A C 1
ATOM 2314 O O . ASP A 1 307 ? -56.661 -22.232 40.586 1.00 74.38 307 ASP A O 1
ATOM 2318 N N . GLU A 1 308 ? -57.515 -20.536 41.762 1.00 77.69 308 GLU A N 1
ATOM 2319 C CA . GLU A 1 308 ? -58.913 -20.908 41.522 1.00 77.69 308 GLU A CA 1
ATOM 2320 C C . GLU A 1 308 ? -59.321 -20.648 40.067 1.00 77.69 308 GLU A C 1
ATOM 2322 O O . GLU A 1 308 ? -59.877 -21.531 39.410 1.00 77.69 308 GLU A O 1
ATOM 2327 N N . LEU A 1 309 ? -58.991 -19.470 39.537 1.00 79.94 309 LEU A N 1
ATOM 2328 C CA . LEU A 1 309 ? -59.266 -19.118 38.148 1.00 79.94 309 LEU A CA 1
ATOM 2329 C C . LEU A 1 309 ? -58.439 -19.976 37.182 1.00 79.94 309 LEU A C 1
ATOM 2331 O O . LEU A 1 309 ? -58.980 -20.429 36.179 1.00 79.94 309 LEU A O 1
ATOM 2335 N N . ALA A 1 310 ? -57.181 -20.300 37.492 1.00 74.19 310 ALA A N 1
ATOM 2336 C CA . ALA A 1 310 ? -56.356 -21.204 36.688 1.00 74.19 310 ALA A CA 1
ATOM 2337 C C . ALA A 1 310 ? -57.010 -22.582 36.515 1.00 74.19 310 ALA A C 1
ATOM 2339 O O . ALA A 1 310 ? -57.041 -23.119 35.405 1.00 74.19 310 ALA A O 1
ATOM 2340 N N . ARG A 1 311 ? -57.599 -23.135 37.586 1.00 77.38 311 ARG A N 1
ATOM 2341 C CA . ARG A 1 311 ? -58.370 -24.389 37.529 1.00 77.38 311 ARG A CA 1
ATOM 2342 C C . ARG A 1 311 ? -59.589 -24.271 36.612 1.00 77.38 311 ARG A C 1
ATOM 2344 O O . ARG A 1 311 ? -59.824 -25.171 35.807 1.00 77.38 311 ARG A O 1
ATOM 2351 N N . GLN A 1 312 ? -60.306 -23.152 36.674 1.00 73.81 312 GLN A N 1
ATOM 2352 C CA . GLN A 1 312 ? -61.480 -22.887 35.835 1.00 73.81 312 GLN A CA 1
ATOM 2353 C C . GLN A 1 312 ? -61.109 -22.657 34.357 1.00 73.81 312 GLN A C 1
ATOM 2355 O O . GLN A 1 312 ? -61.753 -23.217 33.473 1.00 73.81 312 GLN A O 1
ATOM 2360 N N . PHE A 1 313 ? -60.025 -21.929 34.068 1.00 69.75 313 PHE A N 1
ATOM 2361 C CA . PHE A 1 313 ? -59.484 -21.761 32.712 1.00 69.75 313 PHE A CA 1
ATOM 2362 C C . PHE A 1 313 ? -58.972 -23.084 32.122 1.00 69.75 313 PHE A C 1
ATOM 2364 O O . PHE A 1 313 ? -59.128 -23.329 30.925 1.00 69.75 313 PHE A O 1
ATOM 2371 N N . LEU A 1 314 ? -58.378 -23.964 32.937 1.00 68.88 314 LEU A N 1
ATOM 2372 C CA . LEU A 1 314 ? -57.984 -25.310 32.509 1.00 68.88 314 LEU A CA 1
ATOM 2373 C C . LEU A 1 314 ? -59.183 -26.226 32.235 1.00 68.88 314 LEU A C 1
ATOM 2375 O O . LEU A 1 314 ? -59.105 -27.076 31.347 1.00 68.88 314 LEU A O 1
ATOM 2379 N N . GLU A 1 315 ? -60.269 -26.084 32.997 1.00 68.56 315 GLU A N 1
ATOM 2380 C CA . GLU A 1 315 ? -61.512 -26.829 32.787 1.00 68.56 315 GLU A CA 1
ATOM 2381 C C . GLU A 1 315 ? -62.246 -26.352 31.526 1.00 68.56 315 GLU A C 1
ATOM 2383 O O . GLU A 1 315 ? -62.630 -27.187 30.708 1.00 68.56 315 GLU A O 1
ATOM 2388 N N . ALA A 1 316 ? -62.329 -25.037 31.302 1.00 64.44 316 ALA A N 1
ATOM 2389 C CA . ALA A 1 316 ? -62.884 -24.454 30.078 1.00 64.44 316 ALA A CA 1
ATOM 2390 C C . ALA A 1 316 ? -62.080 -24.843 28.818 1.00 64.44 316 ALA A C 1
ATOM 2392 O O . ALA A 1 316 ? -62.652 -25.069 27.758 1.00 64.44 316 ALA A O 1
ATOM 2393 N N . ASN A 1 317 ? -60.755 -25.014 28.929 1.00 60.47 317 ASN A N 1
ATOM 2394 C CA . ASN A 1 317 ? -59.877 -25.383 27.808 1.00 60.47 317 ASN A CA 1
ATOM 2395 C C . ASN A 1 317 ? -59.675 -26.905 27.608 1.00 60.47 317 ASN A C 1
ATOM 2397 O O . ASN A 1 317 ? -58.815 -27.312 26.818 1.00 60.47 317 ASN A O 1
ATOM 2401 N N . ARG A 1 318 ? -60.416 -27.772 28.318 1.00 58.56 318 ARG A N 1
ATOM 2402 C CA . ARG A 1 318 ? -60.207 -29.237 28.285 1.00 58.56 318 ARG A CA 1
ATOM 2403 C C . ARG A 1 318 ? -60.836 -29.950 27.082 1.00 58.56 318 ARG A C 1
ATOM 2405 O O . ARG A 1 318 ? -60.311 -30.994 26.691 1.00 58.56 318 ARG A O 1
ATOM 2412 N N . ASP A 1 319 ? -61.911 -29.419 26.498 1.00 53.56 319 ASP A N 1
ATOM 2413 C CA . ASP A 1 319 ? -62.587 -30.003 25.330 1.00 53.56 319 ASP A CA 1
ATOM 2414 C C . ASP A 1 319 ? -62.957 -28.909 24.315 1.00 53.56 319 ASP A C 1
ATOM 2416 O O . ASP A 1 319 ? -63.746 -28.015 24.596 1.00 53.56 319 ASP A O 1
ATOM 2420 N N . LEU A 1 320 ? -62.384 -28.979 23.108 1.00 50.78 320 LEU A N 1
ATOM 2421 C CA . LEU A 1 320 ? -62.529 -27.963 22.049 1.00 50.78 320 LEU A CA 1
ATOM 2422 C C . LEU A 1 320 ? -63.961 -27.855 21.477 1.00 50.78 320 LEU A C 1
ATOM 2424 O O . LEU A 1 320 ? -64.192 -27.040 20.585 1.00 50.78 320 LEU A O 1
ATOM 2428 N N . ASN A 1 321 ? -64.890 -28.705 21.929 1.00 51.97 321 ASN A N 1
ATOM 2429 C CA . ASN A 1 321 ? -66.282 -28.761 21.474 1.00 51.97 321 ASN A CA 1
ATOM 2430 C C . ASN A 1 321 ? -67.311 -28.354 22.546 1.00 51.97 321 ASN A C 1
ATOM 2432 O O . ASN A 1 321 ? -68.505 -28.434 22.256 1.00 51.97 321 ASN A O 1
ATOM 2436 N N . ASP A 1 322 ? -66.888 -27.974 23.755 1.00 50.91 322 ASP A N 1
ATOM 2437 C CA . ASP A 1 322 ? -67.807 -27.564 24.826 1.00 50.91 322 ASP A CA 1
ATOM 2438 C C . ASP A 1 322 ? -68.021 -26.038 24.819 1.00 50.91 322 ASP A C 1
ATOM 2440 O O . ASP A 1 322 ? -67.079 -25.269 24.647 1.00 50.91 322 ASP A O 1
ATOM 2444 N N . GLU A 1 323 ? -69.265 -25.584 25.014 1.00 53.16 323 GLU A N 1
ATOM 2445 C CA . GLU A 1 323 ? -69.656 -24.155 25.055 1.00 53.16 323 GLU A CA 1
ATOM 2446 C C . GLU A 1 323 ? -69.340 -23.489 26.417 1.00 53.16 323 GLU A C 1
ATOM 2448 O O . GLU A 1 323 ? -70.031 -22.563 26.844 1.00 53.16 323 GLU A O 1
ATOM 2453 N N . VAL A 1 324 ? -68.335 -23.978 27.153 1.00 55.62 324 VAL A N 1
ATOM 2454 C CA . VAL A 1 324 ? -67.985 -23.439 28.476 1.00 55.62 324 VAL A CA 1
ATOM 2455 C C . VAL A 1 324 ? -67.160 -22.165 28.296 1.00 55.62 324 VAL A C 1
ATOM 2457 O O . VAL A 1 324 ? -65.979 -22.213 27.962 1.00 55.62 324 VAL A O 1
ATOM 2460 N N . GLU A 1 325 ? -67.805 -21.019 28.500 1.00 58.84 325 GLU A N 1
ATOM 2461 C CA . GLU A 1 325 ? -67.176 -19.699 28.414 1.00 58.84 325 GLU A CA 1
ATOM 2462 C C . GLU A 1 325 ? -66.107 -19.534 29.521 1.00 58.84 325 GLU A C 1
ATOM 2464 O O . GLU A 1 325 ? -66.359 -19.928 30.668 1.00 58.84 325 GLU A O 1
ATOM 2469 N N . PRO A 1 326 ? -64.917 -18.976 29.212 1.00 63.88 326 PRO A N 1
ATOM 2470 C CA . PRO A 1 326 ? -63.882 -18.723 30.210 1.00 63.88 326 PRO A CA 1
ATOM 2471 C C . PRO A 1 326 ? -64.399 -17.840 31.359 1.00 63.88 326 PRO A C 1
ATOM 2473 O O . PRO A 1 326 ? -65.221 -16.940 31.133 1.00 63.88 326 PRO A O 1
ATOM 2476 N N . PRO A 1 327 ? -63.949 -18.082 32.604 1.00 72.88 327 PRO A N 1
ATOM 2477 C CA . PRO A 1 327 ? -64.400 -17.304 33.752 1.00 72.88 327 PRO A CA 1
ATOM 2478 C C . PRO A 1 327 ? -63.958 -15.840 33.619 1.00 72.88 327 PRO A C 1
ATOM 2480 O O . PRO A 1 327 ? -62.862 -15.557 33.157 1.00 72.88 327 PRO A O 1
ATOM 2483 N N . ASN A 1 328 ? -64.797 -14.897 34.059 1.00 78.19 328 ASN A N 1
ATOM 2484 C CA . ASN A 1 328 ? -64.417 -13.483 34.103 1.00 78.19 328 ASN A CA 1
ATOM 2485 C C . ASN A 1 328 ? -63.335 -13.250 35.169 1.00 78.19 328 ASN A C 1
ATOM 2487 O O . ASN A 1 328 ? -63.572 -13.495 36.356 1.00 78.19 328 ASN A O 1
ATOM 2491 N N . ASP A 1 329 ?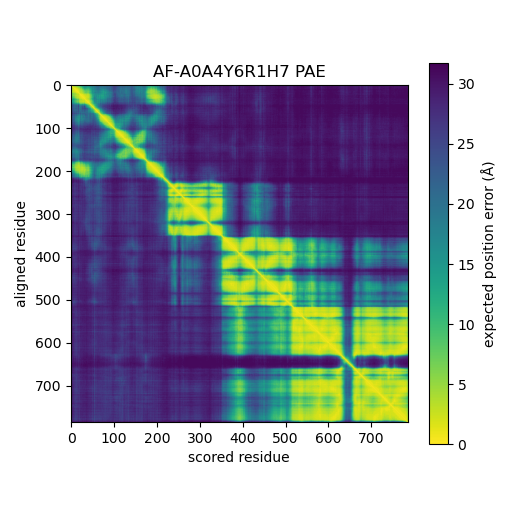 -62.192 -12.706 34.759 1.00 79.25 329 ASP A N 1
ATOM 2492 C CA . ASP A 1 329 ? -61.049 -12.452 35.634 1.00 79.25 329 ASP A CA 1
ATOM 2493 C C . ASP A 1 329 ? -60.863 -10.964 36.004 1.00 79.25 329 ASP A C 1
ATOM 2495 O O . ASP A 1 329 ? -59.895 -10.592 36.668 1.00 79.25 329 ASP A O 1
ATOM 2499 N N . SER A 1 330 ? -61.799 -10.079 35.643 1.00 74.69 330 SER A N 1
ATOM 2500 C CA . SER A 1 330 ? -61.606 -8.621 35.742 1.00 74.69 330 SER A CA 1
ATOM 2501 C C . SER A 1 330 ? -61.323 -8.139 37.176 1.00 74.69 330 SER A C 1
ATOM 2503 O O . SER A 1 330 ? -60.691 -7.099 37.395 1.00 74.69 330 SER A O 1
ATOM 2505 N N . ALA A 1 331 ? -61.786 -8.895 38.178 1.00 76.62 331 ALA A N 1
ATOM 2506 C CA . ALA A 1 331 ? -61.472 -8.664 39.587 1.00 76.62 331 ALA A CA 1
ATOM 2507 C C . ALA A 1 331 ? -60.000 -8.974 39.930 1.00 76.62 331 ALA A C 1
ATOM 2509 O O . ALA A 1 331 ? -59.396 -8.248 40.726 1.00 76.62 331 ALA A O 1
ATOM 2510 N N . LEU A 1 332 ? -59.419 -10.006 39.311 1.00 80.00 332 LEU A N 1
ATOM 2511 C CA . LEU A 1 332 ? -58.006 -10.368 39.418 1.00 80.00 332 LEU A CA 1
ATOM 2512 C C . LEU A 1 332 ? -57.128 -9.263 38.818 1.00 80.00 332 LEU A C 1
ATOM 2514 O O . LEU A 1 332 ? -56.271 -8.718 39.517 1.00 80.00 332 LEU A O 1
ATOM 2518 N N . GLU A 1 333 ? -57.429 -8.815 37.595 1.00 77.44 333 GLU A N 1
ATOM 2519 C CA . GLU A 1 333 ? -56.687 -7.721 36.952 1.00 77.44 333 GLU A CA 1
ATOM 2520 C C . GLU A 1 333 ? -56.742 -6.408 37.760 1.00 77.44 333 GLU A C 1
ATOM 2522 O O . GLU A 1 333 ? -55.798 -5.609 37.793 1.00 77.44 333 GLU A O 1
ATOM 2527 N N . ALA A 1 334 ? -57.883 -6.117 38.396 1.00 74.94 334 ALA A N 1
ATOM 2528 C CA . ALA A 1 334 ? -58.030 -4.939 39.248 1.00 74.94 334 ALA A CA 1
ATOM 2529 C C . ALA A 1 334 ? -57.108 -5.015 40.478 1.00 74.94 334 ALA A C 1
ATOM 2531 O O . ALA A 1 334 ? -56.501 -4.002 40.853 1.00 74.94 334 ALA A O 1
ATOM 2532 N N . ARG A 1 335 ? -56.950 -6.206 41.071 1.00 81.38 335 ARG A N 1
ATOM 2533 C CA . ARG A 1 335 ? -56.019 -6.454 42.181 1.00 81.38 335 ARG A CA 1
ATOM 2534 C C . ARG A 1 335 ? -54.558 -6.365 41.745 1.00 81.38 335 ARG A C 1
ATOM 2536 O O . ARG A 1 335 ? -53.776 -5.722 42.446 1.00 81.38 335 ARG A O 1
ATOM 2543 N N . GLU A 1 336 ? -54.196 -6.859 40.563 1.00 75.31 336 GLU A N 1
ATOM 2544 C CA . GLU A 1 336 ? -52.843 -6.694 40.002 1.00 75.31 336 GLU A CA 1
ATOM 2545 C C . GLU A 1 336 ? -52.459 -5.210 39.853 1.00 75.31 336 GLU A C 1
ATOM 2547 O O . GLU A 1 336 ? -51.366 -4.779 40.245 1.00 75.31 336 GLU A O 1
ATOM 2552 N N . ARG A 1 337 ? -53.387 -4.374 39.368 1.00 80.31 337 ARG A N 1
ATOM 2553 C CA . ARG A 1 337 ? -53.180 -2.915 39.276 1.00 80.31 337 ARG A CA 1
ATOM 2554 C C . ARG A 1 337 ? -53.018 -2.267 40.658 1.00 80.31 337 ARG A C 1
ATOM 2556 O O . ARG A 1 337 ? -52.209 -1.344 40.804 1.00 80.31 337 ARG A O 1
ATOM 2563 N N . ALA A 1 338 ? -53.743 -2.743 41.672 1.00 78.25 338 ALA A N 1
ATOM 2564 C CA . ALA A 1 338 ? -53.615 -2.265 43.050 1.00 78.25 338 ALA A CA 1
ATOM 2565 C C . ALA A 1 338 ? -52.259 -2.649 43.671 1.00 78.25 338 ALA A C 1
ATOM 2567 O O . ALA A 1 338 ? -51.589 -1.791 44.256 1.00 78.25 338 ALA A O 1
ATOM 2568 N N . ILE A 1 339 ? -51.814 -3.896 43.477 1.00 82.69 339 ILE A N 1
ATOM 2569 C CA . ILE A 1 339 ? -50.497 -4.394 43.905 1.00 82.69 339 ILE A CA 1
ATOM 2570 C C . ILE A 1 339 ? -49.378 -3.545 43.294 1.00 82.69 339 ILE A C 1
ATOM 2572 O O . ILE A 1 339 ? -48.505 -3.070 44.021 1.00 82.69 339 ILE A O 1
ATOM 2576 N N . ALA A 1 340 ? -49.441 -3.242 41.995 1.00 75.00 340 ALA A N 1
ATOM 2577 C CA . ALA A 1 340 ? -48.476 -2.352 41.341 1.00 75.00 340 ALA A CA 1
ATOM 2578 C C . ALA A 1 340 ? -48.419 -0.945 41.978 1.00 75.00 340 ALA A C 1
ATOM 2580 O O . ALA A 1 340 ? -47.357 -0.316 42.030 1.00 75.00 340 ALA A O 1
ATOM 2581 N N . GLY A 1 341 ? -49.549 -0.443 42.487 1.00 74.56 341 GLY A N 1
ATOM 2582 C CA . GLY A 1 341 ? -49.618 0.796 43.264 1.00 74.56 341 GLY A CA 1
ATOM 2583 C C . GLY A 1 341 ? -48.847 0.714 44.584 1.00 74.56 341 GLY A C 1
ATOM 2584 O O . GLY A 1 341 ? -47.989 1.560 44.838 1.00 74.56 341 GLY A O 1
ATOM 2585 N N . MET A 1 342 ? -49.100 -0.328 45.378 1.00 82.75 342 MET A N 1
ATOM 2586 C CA . MET A 1 342 ? -48.438 -0.564 46.672 1.00 82.75 342 MET A CA 1
ATOM 2587 C C . MET A 1 342 ? -46.930 -0.788 46.524 1.00 82.75 342 MET A C 1
ATOM 2589 O O . MET A 1 342 ? -46.122 -0.230 47.268 1.00 82.75 342 MET A O 1
ATOM 2593 N N . LEU A 1 343 ? -46.545 -1.549 45.505 1.00 79.81 343 LEU A N 1
ATOM 2594 C CA . LEU A 1 343 ? -45.158 -1.789 45.137 1.00 79.81 343 LEU A CA 1
ATOM 2595 C C . LEU A 1 343 ? -44.415 -0.479 44.842 1.00 79.81 343 LEU A C 1
ATOM 2597 O O . LEU A 1 343 ? -43.312 -0.269 45.346 1.00 79.81 343 LEU A O 1
ATOM 2601 N N . ARG A 1 344 ? -45.026 0.445 44.091 1.00 75.69 344 ARG A N 1
ATOM 2602 C CA . ARG A 1 344 ? -44.416 1.749 43.781 1.00 75.69 344 ARG A CA 1
ATOM 2603 C C . ARG A 1 344 ? -44.046 2.540 45.036 1.00 75.69 344 ARG A C 1
ATOM 2605 O O . ARG A 1 344 ? -42.992 3.174 45.062 1.00 75.69 344 ARG A O 1
ATOM 2612 N N . GLU A 1 345 ? -44.895 2.500 46.058 1.00 79.44 345 GLU A N 1
ATOM 2613 C CA . GLU A 1 345 ? -44.638 3.167 47.337 1.00 79.44 345 GLU A CA 1
ATOM 2614 C C . GLU A 1 345 ? -43.486 2.503 48.100 1.00 79.44 345 GLU A C 1
ATOM 2616 O O . GLU A 1 345 ? -42.571 3.192 48.550 1.00 79.44 345 GLU A O 1
ATOM 2621 N N . LEU A 1 346 ? -43.483 1.170 48.187 1.00 83.00 346 LEU A N 1
ATOM 2622 C CA . LEU A 1 346 ? -42.451 0.404 48.893 1.00 83.00 346 LEU A CA 1
ATOM 2623 C C . LEU A 1 346 ? -41.070 0.513 48.231 1.00 83.00 346 LEU A C 1
ATOM 2625 O O . LEU A 1 346 ? -40.066 0.672 48.926 1.00 83.00 346 LEU A O 1
ATOM 2629 N N . TRP A 1 347 ? -41.002 0.544 46.900 1.00 76.06 347 TRP A N 1
ATOM 2630 C CA . TRP A 1 347 ? -39.758 0.834 46.177 1.00 76.06 347 TRP A CA 1
ATOM 2631 C C . TRP A 1 347 ? -39.230 2.247 46.453 1.00 76.06 347 TRP A C 1
ATOM 2633 O O . TRP A 1 347 ? -38.019 2.461 46.440 1.00 76.06 347 TRP A O 1
ATOM 2643 N N . GLY A 1 348 ? -40.108 3.210 46.749 1.00 71.31 348 GLY A N 1
ATOM 2644 C CA . GLY A 1 348 ? -39.707 4.545 47.198 1.00 71.31 348 GLY A CA 1
ATOM 2645 C C . GLY A 1 348 ? -39.008 4.550 48.565 1.00 71.31 348 GLY A C 1
ATOM 2646 O O . GLY A 1 348 ? -38.213 5.450 48.831 1.00 71.31 348 GLY A O 1
ATOM 2647 N N . ILE A 1 349 ? -39.277 3.542 49.401 1.00 78.44 349 ILE A N 1
ATOM 2648 C CA . ILE A 1 349 ? -38.720 3.389 50.752 1.00 78.44 349 ILE A CA 1
ATOM 2649 C C . ILE A 1 349 ? -37.434 2.548 50.727 1.00 78.44 349 ILE A C 1
ATOM 2651 O O . ILE A 1 349 ? -36.441 2.925 51.344 1.00 78.44 349 ILE A O 1
ATOM 2655 N N . PHE A 1 350 ? -37.437 1.427 50.000 1.00 75.69 350 PHE A N 1
ATOM 2656 C CA . PHE A 1 350 ? -36.364 0.423 50.029 1.00 75.69 350 PHE A CA 1
ATOM 2657 C C . PHE A 1 350 ? -35.433 0.425 48.803 1.00 75.69 350 PHE A C 1
ATOM 2659 O O . PHE A 1 350 ? -34.531 -0.410 48.731 1.00 75.69 350 PHE A O 1
ATOM 2666 N N . GLY A 1 351 ? -35.638 1.312 47.824 1.00 63.69 351 GLY A N 1
ATOM 2667 C CA . GLY A 1 351 ? -34.788 1.401 46.631 1.00 63.69 351 GLY A CA 1
ATOM 2668 C C . GLY A 1 351 ? -33.357 1.866 46.947 1.00 63.69 351 GLY A C 1
ATOM 2669 O O . GLY A 1 351 ? -33.163 2.901 47.588 1.00 63.69 351 GLY A O 1
ATOM 2670 N N . ASP A 1 352 ? -32.350 1.120 46.479 1.00 54.56 352 ASP A N 1
ATOM 2671 C CA . ASP A 1 352 ? -30.927 1.375 46.750 1.00 54.56 352 ASP A CA 1
ATOM 2672 C C . ASP A 1 352 ? -30.456 2.749 46.224 1.00 54.56 352 ASP A C 1
ATOM 2674 O O . ASP A 1 352 ? -30.467 3.026 45.024 1.00 54.56 352 ASP A O 1
ATOM 2678 N N . ARG A 1 353 ? -29.927 3.606 47.111 1.00 53.56 353 ARG A N 1
ATOM 2679 C CA . ARG A 1 353 ? -29.082 4.753 46.724 1.00 53.56 353 ARG A CA 1
ATOM 2680 C C . ARG A 1 353 ? -27.614 4.313 46.760 1.00 53.56 353 ARG A C 1
ATOM 2682 O O . ARG A 1 353 ? -27.020 4.238 47.832 1.00 53.56 353 ARG A O 1
ATOM 2689 N N . ALA A 1 354 ? -27.014 4.009 45.611 1.00 56.31 354 ALA A N 1
ATOM 2690 C CA . ALA A 1 354 ? -25.630 3.520 45.536 1.00 56.31 354 ALA A CA 1
ATOM 2691 C C . ALA A 1 354 ? -24.587 4.503 46.135 1.00 56.31 354 ALA A C 1
ATOM 2693 O O . ALA A 1 354 ? -24.616 5.707 45.872 1.00 56.31 354 ALA A O 1
ATOM 2694 N N . SER A 1 355 ? -23.646 3.978 46.938 1.00 63.59 355 SER A N 1
ATOM 2695 C CA . SER A 1 355 ? -22.595 4.735 47.646 1.00 63.59 355 SER A CA 1
ATOM 2696 C C . SER A 1 355 ? -21.308 4.917 46.821 1.00 63.59 355 SER A C 1
ATOM 2698 O O . SER A 1 355 ? -20.999 4.113 45.943 1.00 63.59 355 SER A O 1
ATOM 2700 N N . GLU A 1 356 ? -20.498 5.939 47.133 1.00 68.56 356 GLU A N 1
ATOM 2701 C CA . GLU A 1 356 ? -19.196 6.199 46.479 1.00 68.56 356 GLU A CA 1
ATOM 2702 C C . GLU A 1 356 ? -18.278 4.964 46.457 1.00 68.56 356 GLU A C 1
ATOM 2704 O O . GLU A 1 356 ? -17.668 4.643 45.435 1.00 68.56 356 GLU A O 1
ATOM 2709 N N . SER A 1 357 ? -18.208 4.236 47.574 1.00 72.06 357 SER A N 1
ATOM 2710 C CA . SER A 1 357 ? -17.396 3.022 47.691 1.00 72.06 357 SER A CA 1
ATOM 2711 C C . SER A 1 357 ? -17.869 1.905 46.755 1.00 72.06 357 SER A C 1
ATOM 2713 O O . SER A 1 357 ? -17.033 1.170 46.228 1.00 72.06 357 SER A O 1
ATOM 2715 N N . SER A 1 358 ? -19.179 1.814 46.502 1.00 74.00 358 SER A N 1
ATOM 2716 C CA . SER A 1 358 ? -19.756 0.867 45.542 1.00 74.00 358 SER A CA 1
ATOM 2717 C C . SER A 1 358 ? -19.319 1.191 44.109 1.00 74.00 358 SER A C 1
ATOM 2719 O O . SER A 1 358 ? -18.814 0.318 43.402 1.00 74.00 358 SER A O 1
ATOM 2721 N N . TYR A 1 359 ? -19.364 2.468 43.707 1.00 75.06 359 TYR A N 1
ATOM 2722 C CA . TYR A 1 359 ? -18.899 2.892 42.378 1.00 75.06 359 TYR A CA 1
ATOM 2723 C C . TYR A 1 359 ? -17.403 2.634 42.159 1.00 75.06 359 TYR A C 1
ATOM 2725 O O . TYR A 1 359 ? -16.998 2.179 41.089 1.00 75.06 359 TYR A O 1
ATOM 2733 N N . LEU A 1 360 ? -16.559 2.882 43.165 1.00 82.81 360 LEU A N 1
ATOM 2734 C CA . LEU A 1 360 ? -15.117 2.628 43.057 1.00 82.81 360 LEU A CA 1
ATOM 2735 C C . LEU A 1 360 ? -14.779 1.133 42.954 1.00 82.81 360 LEU A C 1
ATOM 2737 O O . LEU A 1 360 ? -13.797 0.781 42.285 1.00 82.81 360 LEU A O 1
ATOM 2741 N N . ALA A 1 361 ? -15.565 0.266 43.601 1.00 82.81 361 ALA A N 1
ATOM 2742 C CA . ALA A 1 361 ? -15.440 -1.186 43.492 1.00 82.81 361 ALA A CA 1
ATOM 2743 C C . ALA A 1 361 ? -15.890 -1.683 42.108 1.00 82.81 361 ALA A C 1
ATOM 2745 O O . ALA A 1 361 ? -15.166 -2.454 41.475 1.00 82.81 361 ALA A O 1
ATOM 2746 N N . ASP A 1 362 ? -17.009 -1.168 41.596 1.00 80.50 362 ASP A N 1
ATOM 2747 C CA . ASP A 1 362 ? -17.512 -1.485 40.255 1.00 80.50 362 ASP A CA 1
ATOM 2748 C C . ASP A 1 362 ? -16.510 -1.069 39.160 1.00 80.50 362 ASP A C 1
ATOM 2750 O O . ASP A 1 362 ? -16.138 -1.860 38.287 1.00 80.50 362 ASP A O 1
ATOM 2754 N N . MET A 1 363 ? -15.942 0.139 39.266 1.00 83.81 363 MET A N 1
ATOM 2755 C CA . MET A 1 363 ? -14.862 0.572 38.374 1.00 83.81 363 MET A CA 1
ATOM 2756 C C . MET A 1 363 ? -13.627 -0.326 38.478 1.00 83.81 363 MET A C 1
ATOM 2758 O O . MET A 1 363 ? -12.996 -0.607 37.462 1.00 83.81 363 MET A O 1
ATOM 2762 N N . ALA A 1 364 ? -13.261 -0.787 39.677 1.00 87.19 364 ALA A N 1
ATOM 2763 C CA . ALA A 1 364 ? -12.115 -1.681 39.850 1.00 87.19 364 ALA A CA 1
ATOM 2764 C C . ALA A 1 364 ? -12.293 -3.000 39.086 1.00 87.19 364 ALA A C 1
ATOM 2766 O O . ALA A 1 364 ? -11.331 -3.496 38.494 1.00 87.19 364 ALA A O 1
ATOM 2767 N N . ALA A 1 365 ? -13.513 -3.539 39.095 1.00 85.56 365 ALA A N 1
ATOM 2768 C CA . ALA A 1 365 ? -13.856 -4.793 38.438 1.00 85.56 365 ALA A CA 1
ATOM 2769 C C . ALA A 1 365 ? -13.931 -4.653 36.908 1.00 85.56 365 ALA A C 1
ATOM 2771 O O . ALA A 1 365 ? -13.459 -5.534 36.188 1.00 85.56 365 ALA A O 1
ATOM 2772 N N . ASN A 1 366 ? -14.474 -3.540 36.403 1.00 85.25 366 ASN A N 1
ATOM 2773 C CA . ASN A 1 366 ? -14.870 -3.430 34.995 1.00 85.25 366 ASN A CA 1
ATOM 2774 C C . ASN A 1 366 ? -13.971 -2.528 34.132 1.00 85.25 366 ASN A C 1
ATOM 2776 O O . ASN A 1 366 ? -13.759 -2.819 32.951 1.00 85.25 366 ASN A O 1
ATOM 2780 N N . LEU A 1 367 ? -13.383 -1.461 34.686 1.00 87.31 367 LEU A N 1
ATOM 2781 C CA . LEU A 1 367 ? -12.572 -0.498 33.922 1.00 87.31 367 LEU A CA 1
ATOM 2782 C C . LEU A 1 367 ? -11.379 -1.138 33.178 1.00 87.31 367 LEU A C 1
ATOM 2784 O O . LEU A 1 367 ? -11.140 -0.757 32.029 1.00 87.31 367 LEU A O 1
ATOM 2788 N N . PRO A 1 368 ? -10.649 -2.131 33.733 1.00 90.69 368 PRO A N 1
ATOM 2789 C CA . PRO A 1 368 ? -9.583 -2.806 32.991 1.00 90.69 368 PRO A CA 1
ATOM 2790 C C . PRO A 1 368 ? -10.065 -3.559 31.740 1.00 90.69 368 PRO A C 1
ATOM 2792 O O . PRO A 1 368 ? -9.329 -3.619 30.753 1.00 90.69 368 PRO A O 1
ATOM 2795 N N . ASN A 1 369 ? -11.282 -4.114 31.748 1.00 88.62 369 ASN A N 1
ATOM 2796 C CA . ASN A 1 369 ? -11.836 -4.833 30.595 1.00 88.62 369 ASN A CA 1
ATOM 2797 C C . ASN A 1 369 ? -12.173 -3.860 29.460 1.00 88.62 369 ASN A C 1
ATOM 2799 O O . ASN A 1 369 ? -11.769 -4.082 28.316 1.00 88.62 369 ASN A O 1
ATOM 2803 N N . HIS A 1 370 ? -12.797 -2.728 29.794 1.00 87.19 370 HIS A N 1
ATOM 2804 C CA . HIS A 1 370 ? -13.037 -1.638 28.841 1.00 87.19 370 HIS A CA 1
ATOM 2805 C C . HIS A 1 370 ? -11.735 -1.057 28.294 1.00 87.19 370 HIS A C 1
ATOM 2807 O O . HIS A 1 370 ? -11.600 -0.874 27.086 1.00 87.19 370 HIS A O 1
ATOM 2813 N N . GLY A 1 371 ? -10.739 -0.856 29.159 1.00 91.25 371 GLY A N 1
ATOM 2814 C CA . GLY A 1 371 ? -9.404 -0.427 28.750 1.00 91.25 371 GLY A CA 1
ATOM 2815 C C . GLY A 1 371 ? -8.742 -1.394 27.769 1.00 91.25 371 GLY A C 1
ATOM 2816 O O . GLY A 1 371 ? -8.112 -0.958 26.810 1.00 91.25 371 GLY A O 1
ATOM 2817 N N . ARG A 1 372 ? -8.912 -2.709 27.951 1.00 92.56 372 ARG A N 1
ATOM 2818 C CA . ARG A 1 372 ? -8.377 -3.721 27.026 1.00 92.56 372 ARG A CA 1
ATOM 2819 C C . ARG A 1 372 ? -9.053 -3.644 25.655 1.00 92.56 372 ARG A C 1
ATOM 2821 O O . ARG A 1 372 ? -8.353 -3.650 24.645 1.00 92.56 372 ARG A O 1
ATOM 2828 N N . ALA A 1 373 ? -10.380 -3.529 25.619 1.00 89.88 373 ALA A N 1
ATOM 2829 C CA . ALA A 1 373 ? -11.124 -3.349 24.371 1.00 89.88 373 ALA A CA 1
ATOM 2830 C C . ALA A 1 373 ? -10.720 -2.048 23.652 1.00 89.88 373 ALA A C 1
ATOM 2832 O O . ALA A 1 373 ? -10.505 -2.028 22.436 1.00 89.88 373 ALA A O 1
ATOM 2833 N N . TYR A 1 374 ? -10.535 -0.968 24.414 1.00 92.06 374 TYR A N 1
ATOM 2834 C CA . TYR A 1 374 ? -10.085 0.309 23.877 1.00 92.06 374 TYR A CA 1
ATOM 2835 C C . TYR A 1 374 ? -8.639 0.252 23.364 1.00 92.06 374 TYR A C 1
ATOM 2837 O O . TYR A 1 374 ? -8.362 0.759 22.282 1.00 92.06 374 TYR A O 1
ATOM 2845 N N . ALA A 1 375 ? -7.728 -0.436 24.059 1.00 94.19 375 ALA A N 1
ATOM 2846 C CA . ALA A 1 375 ? -6.367 -0.660 23.567 1.00 94.19 375 ALA A CA 1
ATOM 2847 C C . ALA A 1 375 ? -6.350 -1.390 22.217 1.00 94.19 375 ALA A C 1
ATOM 2849 O O . ALA A 1 375 ? -5.563 -1.019 21.353 1.00 94.19 375 ALA A O 1
ATOM 2850 N N . GLY A 1 376 ? -7.241 -2.367 22.005 1.00 93.44 376 GLY A N 1
ATOM 2851 C CA . GLY A 1 376 ? -7.415 -3.017 20.700 1.00 93.44 376 GLY A CA 1
ATOM 2852 C C . GLY A 1 376 ? -7.882 -2.043 19.613 1.00 93.44 376 GLY A C 1
ATOM 2853 O O . GLY A 1 376 ? -7.369 -2.066 18.497 1.00 93.44 376 GLY A O 1
ATOM 2854 N N . THR A 1 377 ? -8.782 -1.120 19.963 1.00 92.69 377 THR A N 1
ATOM 2855 C CA . THR A 1 377 ? -9.232 -0.053 19.051 1.00 92.69 377 THR A CA 1
ATOM 2856 C C . THR A 1 377 ? -8.072 0.871 18.671 1.00 92.69 377 THR A C 1
ATOM 2858 O O . THR A 1 377 ? -7.850 1.123 17.490 1.00 92.69 377 THR A O 1
ATOM 2861 N N . VAL A 1 378 ? -7.287 1.330 19.652 1.00 93.94 378 VAL A N 1
ATOM 2862 C CA . VAL A 1 378 ? -6.104 2.176 19.418 1.00 93.94 378 VAL A CA 1
ATOM 2863 C C . VAL A 1 378 ? -5.050 1.436 18.587 1.00 93.94 378 VAL A C 1
ATOM 2865 O O . VAL A 1 378 ? -4.502 2.007 17.647 1.00 93.94 378 VAL A O 1
ATOM 2868 N N . ALA A 1 379 ? -4.801 0.156 18.882 1.00 93.81 379 ALA A N 1
ATOM 2869 C CA . ALA A 1 379 ? -3.862 -0.674 18.134 1.00 93.81 379 ALA A CA 1
ATOM 2870 C C . ALA A 1 379 ? -4.248 -0.779 16.651 1.00 93.81 379 ALA A C 1
ATOM 2872 O O . ALA A 1 379 ? -3.383 -0.604 15.797 1.00 93.81 379 ALA A O 1
ATOM 2873 N N . GLY A 1 380 ? -5.536 -0.970 16.342 1.00 93.38 380 GLY A N 1
ATOM 2874 C CA . GLY A 1 380 ? -6.030 -0.984 14.960 1.00 93.38 380 GLY A CA 1
ATOM 2875 C C . GLY A 1 380 ? -5.853 0.356 14.235 1.00 93.38 380 GLY A C 1
ATOM 2876 O O . GLY A 1 380 ? -5.550 0.383 13.046 1.00 93.38 380 GLY A O 1
ATOM 2877 N N . GLN A 1 381 ? -5.959 1.487 14.944 1.00 93.38 381 GLN A N 1
ATOM 2878 C CA . GLN A 1 381 ? -5.671 2.808 14.361 1.00 93.38 381 GLN A CA 1
ATOM 2879 C C . GLN A 1 381 ? -4.176 3.007 14.083 1.00 93.38 381 GLN A C 1
ATOM 2881 O O . GLN A 1 381 ? -3.797 3.676 13.120 1.00 93.38 381 GLN A O 1
ATOM 2886 N N . TRP A 1 382 ? -3.3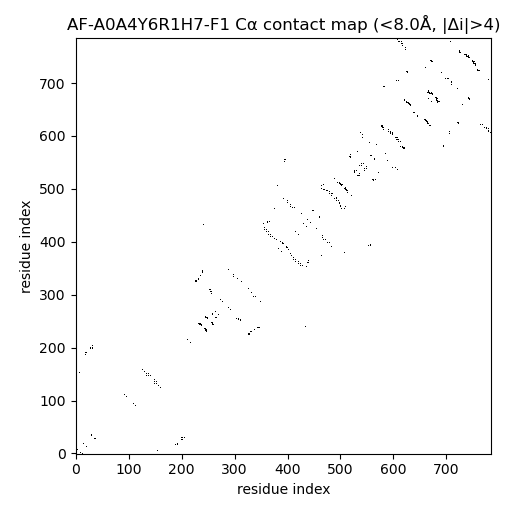09 2.428 14.913 1.00 92.44 382 TRP A N 1
ATOM 2887 C CA . TRP A 1 382 ? -1.863 2.499 14.725 1.00 92.44 382 TRP A CA 1
ATOM 2888 C C . TRP A 1 382 ? -1.314 1.469 13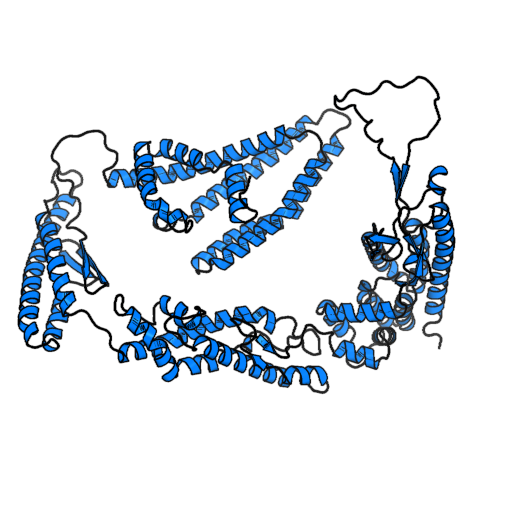.746 1.00 92.44 382 TRP A C 1
ATOM 2890 O O . TRP A 1 382 ? -0.228 1.695 13.213 1.00 92.44 382 TRP A O 1
ATOM 2900 N N . GLU A 1 383 ? -2.029 0.376 13.487 1.00 89.81 383 GLU A N 1
ATOM 2901 C CA . GLU A 1 383 ? -1.564 -0.737 12.662 1.00 89.81 383 GLU A CA 1
ATOM 2902 C C . GLU A 1 383 ? -0.957 -0.274 11.329 1.00 89.81 383 GLU A C 1
ATOM 2904 O O . GLU A 1 383 ? 0.226 -0.554 11.122 1.00 89.81 383 GLU A O 1
ATOM 2909 N N . PRO A 1 384 ? -1.620 0.555 10.494 1.00 84.56 384 PRO A N 1
ATOM 2910 C CA . PRO A 1 384 ? -1.040 1.001 9.225 1.00 84.56 384 PRO A CA 1
ATOM 2911 C C . PRO A 1 384 ? 0.250 1.816 9.379 1.00 84.56 384 PRO A C 1
ATOM 2913 O O . PRO A 1 384 ? 1.025 1.939 8.438 1.00 84.56 384 PRO A O 1
ATOM 2916 N N . THR A 1 385 ? 0.485 2.417 10.545 1.00 84.19 385 THR A N 1
ATOM 2917 C CA . THR A 1 385 ? 1.699 3.196 10.830 1.00 84.19 385 THR A CA 1
ATOM 2918 C C . THR A 1 385 ? 2.815 2.305 11.380 1.00 84.19 385 THR A C 1
ATOM 2920 O O . THR A 1 385 ? 3.982 2.485 11.029 1.00 84.19 385 THR A O 1
ATOM 2923 N N . ILE A 1 386 ? 2.458 1.333 12.221 1.00 84.62 386 ILE A N 1
ATOM 2924 C CA . ILE A 1 386 ? 3.382 0.425 12.907 1.00 84.62 386 ILE A CA 1
ATOM 2925 C C . ILE A 1 386 ? 3.886 -0.682 11.977 1.00 84.62 386 ILE A C 1
ATOM 2927 O O . ILE A 1 386 ? 5.083 -0.978 11.988 1.00 84.62 386 ILE A O 1
ATOM 2931 N N . THR A 1 387 ? 2.994 -1.291 11.191 1.00 74.06 387 THR A N 1
ATOM 2932 C CA . THR A 1 387 ? 3.275 -2.508 10.408 1.00 74.06 387 THR A CA 1
ATOM 2933 C C . THR A 1 387 ? 3.669 -2.223 8.961 1.00 74.06 387 THR A C 1
ATOM 2935 O O . THR A 1 387 ? 4.197 -3.103 8.282 1.00 74.06 387 THR A O 1
ATOM 2938 N N . ARG A 1 388 ? 3.475 -0.992 8.471 1.00 69.62 388 ARG A N 1
ATOM 2939 C CA . ARG A 1 388 ? 3.840 -0.603 7.102 1.00 69.62 388 ARG A CA 1
ATOM 2940 C C . ARG A 1 388 ? 5.334 -0.786 6.844 1.00 69.62 388 ARG A C 1
ATOM 2942 O O . ARG A 1 388 ? 6.136 -0.027 7.382 1.00 69.62 388 ARG A O 1
ATOM 2949 N N . ALA A 1 389 ? 5.662 -1.775 6.006 1.00 58.31 389 ALA A N 1
ATOM 2950 C CA . ALA A 1 389 ? 6.973 -2.116 5.439 1.00 58.31 389 ALA A CA 1
ATOM 2951 C C . ALA A 1 389 ? 8.191 -1.619 6.249 1.00 58.31 389 ALA A C 1
ATOM 2953 O O . ALA A 1 389 ? 9.079 -0.939 5.732 1.00 58.31 389 ALA A O 1
ATOM 2954 N N . LYS A 1 390 ? 8.250 -1.963 7.542 1.00 70.00 390 LYS A N 1
ATOM 2955 C CA . LYS A 1 390 ? 9.446 -1.767 8.373 1.00 70.00 390 LYS A CA 1
ATOM 2956 C C . LYS A 1 390 ? 10.273 -3.029 8.281 1.00 70.00 390 LYS A C 1
ATOM 2958 O O . LYS A 1 390 ? 10.168 -3.901 9.133 1.00 70.00 390 LYS A O 1
ATOM 2963 N N . LEU A 1 391 ? 11.023 -3.151 7.193 1.00 70.69 391 LEU A N 1
ATOM 2964 C CA . LEU A 1 391 ? 11.814 -4.341 6.916 1.00 70.69 391 LEU A CA 1
ATOM 2965 C C . LEU A 1 391 ? 13.209 -4.205 7.519 1.00 70.69 391 LEU A C 1
ATOM 2967 O O . LEU A 1 391 ? 13.792 -3.117 7.565 1.00 70.69 391 LEU A O 1
ATOM 2971 N N . ALA A 1 392 ? 13.720 -5.326 8.003 1.00 67.88 392 ALA A N 1
ATOM 2972 C CA . ALA A 1 392 ? 15.080 -5.494 8.451 1.00 67.88 392 ALA A CA 1
ATOM 2973 C C . ALA A 1 392 ? 16.042 -5.207 7.283 1.00 67.88 392 ALA A C 1
ATOM 2975 O O . ALA A 1 392 ? 15.617 -5.015 6.138 1.00 67.88 392 ALA A O 1
ATOM 2976 N N . PRO A 1 393 ? 17.356 -5.134 7.540 1.00 64.19 393 PRO A N 1
ATOM 2977 C CA . PRO A 1 393 ? 18.341 -4.871 6.495 1.00 64.19 393 PRO A CA 1
ATOM 2978 C C . PRO A 1 393 ? 18.210 -5.815 5.283 1.00 64.19 393 PRO A C 1
ATOM 2980 O O . PRO A 1 393 ? 18.391 -5.360 4.155 1.00 64.19 393 PRO A O 1
ATOM 2983 N N . ASP A 1 394 ? 17.781 -7.065 5.501 1.00 64.75 394 ASP A N 1
ATOM 2984 C CA . ASP A 1 394 ? 17.460 -8.068 4.467 1.00 64.75 394 ASP A CA 1
ATOM 2985 C C . ASP A 1 394 ? 16.288 -7.704 3.525 1.00 64.75 394 ASP A C 1
ATOM 2987 O O . ASP A 1 394 ? 15.985 -8.427 2.575 1.00 64.75 394 ASP A O 1
ATOM 2991 N N . GLY A 1 395 ? 15.581 -6.611 3.824 1.00 63.94 395 GLY A N 1
ATOM 2992 C CA . GLY A 1 395 ? 14.453 -6.071 3.077 1.00 63.94 395 GLY A CA 1
ATOM 2993 C C . GLY A 1 395 ? 13.303 -7.039 2.829 1.00 63.94 395 GLY A C 1
ATOM 2994 O O . GLY A 1 395 ? 12.565 -6.832 1.869 1.00 63.94 395 GLY A O 1
ATOM 2995 N N . THR A 1 396 ? 13.145 -8.069 3.661 1.00 65.38 396 THR A N 1
ATOM 2996 C CA . THR A 1 396 ? 12.047 -9.049 3.565 1.00 65.38 396 THR A CA 1
ATOM 2997 C C . THR A 1 396 ? 11.454 -9.402 4.922 1.00 65.38 396 THR A C 1
ATOM 2999 O O . THR A 1 396 ? 10.251 -9.641 5.011 1.00 65.38 396 THR A O 1
ATOM 3002 N N . THR A 1 397 ? 12.250 -9.362 5.986 1.00 71.62 397 THR A N 1
ATOM 3003 C CA . THR A 1 397 ? 11.791 -9.668 7.338 1.00 71.62 397 THR A CA 1
ATOM 3004 C C . THR A 1 397 ? 11.257 -8.401 7.994 1.00 71.62 397 THR A C 1
ATOM 3006 O O . THR A 1 397 ? 11.992 -7.420 8.081 1.00 71.62 397 THR A O 1
ATOM 3009 N N . PRO A 1 398 ? 10.012 -8.359 8.489 1.00 76.38 398 PRO A N 1
ATOM 3010 C CA . PRO A 1 398 ? 9.562 -7.254 9.327 1.00 76.38 398 PRO A CA 1
ATOM 3011 C C . PRO A 1 398 ? 10.451 -7.132 10.571 1.00 76.38 398 PRO A C 1
ATOM 3013 O O . PRO A 1 398 ? 10.694 -8.121 11.259 1.00 76.38 398 PRO A O 1
ATOM 3016 N N . ILE A 1 399 ? 10.929 -5.926 10.890 1.00 78.94 399 ILE A N 1
ATOM 3017 C CA . ILE A 1 399 ? 11.697 -5.682 12.124 1.00 78.94 399 ILE A CA 1
ATOM 3018 C C . ILE A 1 399 ? 10.815 -6.012 13.332 1.00 78.94 399 ILE A C 1
ATOM 3020 O O . ILE A 1 399 ? 11.292 -6.575 14.315 1.00 78.94 399 ILE A O 1
ATOM 3024 N N . TRP A 1 400 ? 9.531 -5.666 13.238 1.00 86.19 400 TRP A N 1
ATOM 3025 C CA . TRP A 1 400 ? 8.482 -5.970 14.199 1.00 86.19 400 TRP A CA 1
ATOM 3026 C C . TRP A 1 400 ? 7.121 -6.053 13.494 1.00 86.19 400 TRP A C 1
ATOM 3028 O O . TRP A 1 400 ? 6.960 -5.590 12.364 1.00 86.19 400 TRP A O 1
ATOM 3038 N N . ASP A 1 401 ? 6.128 -6.587 14.197 1.00 85.44 401 ASP A N 1
ATOM 3039 C CA . ASP A 1 401 ? 4.717 -6.596 13.810 1.00 85.44 401 ASP A CA 1
ATOM 3040 C C . ASP A 1 401 ? 3.866 -5.882 14.883 1.00 85.44 401 ASP A C 1
ATOM 3042 O O . ASP A 1 401 ? 4.400 -5.196 15.759 1.00 85.44 401 ASP A O 1
ATOM 3046 N N . LEU A 1 402 ? 2.537 -6.026 14.832 1.00 86.69 402 LEU A N 1
ATOM 3047 C CA . LEU A 1 402 ? 1.630 -5.376 15.785 1.00 86.69 402 LEU A CA 1
ATOM 3048 C C . LEU A 1 402 ? 1.779 -5.896 17.231 1.00 86.69 402 LEU A C 1
ATOM 3050 O O . LEU A 1 402 ? 1.290 -5.253 18.159 1.00 86.69 402 LEU A O 1
ATOM 3054 N N . THR A 1 403 ? 2.498 -7.001 17.468 1.00 89.12 403 THR A N 1
ATOM 3055 C CA . THR A 1 403 ? 2.714 -7.556 18.819 1.00 89.12 403 THR A CA 1
ATOM 3056 C C . THR A 1 403 ? 3.560 -6.652 19.721 1.00 89.12 403 THR A C 1
ATOM 3058 O O . THR A 1 403 ? 3.596 -6.836 20.942 1.00 89.12 403 THR A O 1
ATOM 3061 N N . VAL A 1 404 ? 4.217 -5.630 19.158 1.00 91.75 404 VAL A N 1
ATOM 3062 C CA . VAL A 1 404 ? 4.902 -4.590 19.943 1.00 91.75 404 VAL A CA 1
ATOM 3063 C C . VAL A 1 404 ? 3.934 -3.710 20.730 1.00 91.75 404 VAL A C 1
ATOM 3065 O O . VAL A 1 404 ? 4.356 -3.103 21.716 1.00 91.75 404 VAL A O 1
ATOM 3068 N N . VAL A 1 405 ? 2.654 -3.663 20.348 1.00 93.69 405 VAL A N 1
ATOM 3069 C CA . VAL A 1 405 ? 1.618 -2.955 21.103 1.00 93.69 405 VAL A CA 1
ATOM 3070 C C . VAL A 1 405 ? 1.222 -3.800 22.309 1.00 93.69 405 VAL A C 1
ATOM 3072 O O . VAL A 1 405 ? 0.622 -4.863 22.165 1.00 93.69 405 VAL A O 1
ATOM 3075 N N . SER A 1 406 ? 1.539 -3.324 23.517 1.00 90.25 406 SER A N 1
ATOM 3076 C CA . SER A 1 406 ? 1.097 -3.973 24.754 1.00 90.25 406 SER A CA 1
ATOM 3077 C C . SER A 1 406 ? 0.226 -3.063 25.606 1.00 90.25 406 SER A C 1
ATOM 3079 O O . SER A 1 406 ? 0.662 -1.964 25.952 1.00 90.25 406 SER A O 1
ATOM 3081 N N . PRO A 1 407 ? -0.954 -3.539 26.043 1.00 92.75 407 PRO A N 1
ATOM 3082 C CA . PRO A 1 407 ? -1.821 -2.784 26.930 1.00 92.75 407 PRO A CA 1
ATOM 3083 C C . PRO A 1 407 ? -1.333 -2.753 28.387 1.00 92.75 407 PRO A C 1
ATOM 3085 O O . PRO A 1 407 ? -1.961 -2.079 29.196 1.00 92.75 407 PRO A O 1
ATOM 3088 N N . ASP A 1 408 ? -0.258 -3.457 28.758 1.00 91.75 408 ASP A N 1
ATOM 3089 C CA . ASP A 1 408 ? 0.120 -3.686 30.163 1.00 91.75 408 ASP A CA 1
ATOM 3090 C C . ASP A 1 408 ? 0.260 -2.392 30.984 1.00 91.75 408 ASP A C 1
ATOM 3092 O O . ASP A 1 408 ? -0.388 -2.262 32.030 1.00 91.75 408 ASP A O 1
ATOM 3096 N N . GLY A 1 409 ? 1.053 -1.419 30.518 1.00 90.44 409 GLY A N 1
ATOM 3097 C CA . GLY A 1 409 ? 1.243 -0.145 31.218 1.00 90.44 409 GLY A CA 1
ATOM 3098 C C . GLY A 1 409 ? -0.025 0.706 31.259 1.00 90.44 409 GLY A C 1
ATOM 3099 O O . GLY A 1 409 ? -0.346 1.301 32.291 1.00 90.44 409 GLY A O 1
ATOM 3100 N N . ALA A 1 410 ? -0.806 0.698 30.178 1.00 94.69 410 ALA A N 1
ATOM 3101 C CA . ALA A 1 410 ? -2.077 1.413 30.102 1.00 94.69 410 ALA A CA 1
ATOM 3102 C C . ALA A 1 410 ? -3.139 0.802 31.040 1.00 94.69 410 ALA A C 1
ATOM 3104 O O . ALA A 1 410 ? -3.865 1.519 31.724 1.00 94.69 410 ALA A O 1
ATOM 3105 N N . LEU A 1 411 ? -3.185 -0.525 31.172 1.00 94.50 411 LEU A N 1
ATOM 3106 C CA . LEU A 1 411 ? -4.047 -1.214 32.136 1.00 94.50 411 LEU A CA 1
ATOM 3107 C C . LEU A 1 411 ? -3.574 -1.005 33.579 1.00 94.50 411 LEU A C 1
ATOM 3109 O O . LEU A 1 411 ? -4.396 -0.916 34.491 1.00 94.50 411 LEU A O 1
ATOM 3113 N N . ALA A 1 412 ? -2.263 -0.919 33.817 1.00 93.69 412 ALA A N 1
ATOM 3114 C CA . ALA A 1 412 ? -1.721 -0.592 35.134 1.00 93.69 412 ALA A CA 1
ATOM 3115 C C . ALA A 1 412 ? -2.119 0.822 35.586 1.00 93.69 412 ALA A C 1
ATOM 3117 O O . ALA A 1 412 ? -2.391 1.014 36.771 1.00 93.69 412 ALA A O 1
ATOM 3118 N N . LEU A 1 413 ? -2.213 1.783 34.658 1.00 94.06 413 LEU A N 1
ATOM 3119 C CA . LEU A 1 413 ? -2.764 3.114 34.924 1.00 94.06 413 LEU A CA 1
ATOM 3120 C C . LEU A 1 413 ? -4.215 3.024 35.421 1.00 94.06 413 LEU A C 1
ATOM 3122 O O . LEU A 1 413 ? -4.522 3.566 36.475 1.00 94.06 413 LEU A O 1
ATOM 3126 N N . LEU A 1 414 ? -5.081 2.277 34.729 1.00 92.00 414 LEU A N 1
ATOM 3127 C CA . LEU A 1 414 ? -6.506 2.160 35.079 1.00 92.00 414 LEU A CA 1
ATOM 3128 C C . LEU A 1 414 ? -6.772 1.506 36.443 1.00 92.00 414 LEU A C 1
ATOM 3130 O O . LEU A 1 414 ? -7.788 1.783 37.076 1.00 92.00 414 LEU A O 1
ATOM 3134 N N . ARG A 1 415 ? -5.864 0.647 36.921 1.00 93.12 415 ARG A N 1
ATOM 3135 C CA . ARG A 1 415 ? -5.977 0.023 38.253 1.00 93.12 415 ARG A CA 1
ATOM 3136 C C . ARG A 1 415 ? -5.694 1.004 39.394 1.00 93.12 415 ARG A C 1
ATOM 3138 O O . ARG A 1 415 ? -6.057 0.729 40.544 1.00 93.12 415 ARG A O 1
ATOM 3145 N N . ARG A 1 416 ? -5.055 2.145 39.107 1.00 93.31 416 ARG A N 1
ATOM 3146 C CA . ARG A 1 416 ? -4.739 3.153 40.122 1.00 93.31 416 ARG A CA 1
ATOM 3147 C C . ARG A 1 416 ? -6.021 3.735 40.689 1.00 93.31 416 ARG A C 1
ATOM 3149 O O . ARG A 1 416 ? -6.973 4.039 39.978 1.00 93.31 416 ARG A O 1
ATOM 3156 N N . ASP A 1 417 ? -6.017 3.904 41.998 1.00 89.12 417 ASP A N 1
ATOM 3157 C CA . ASP A 1 417 ? -7.133 4.499 42.716 1.00 89.12 417 ASP A CA 1
ATOM 3158 C C . ASP A 1 417 ? -7.387 5.959 42.279 1.00 89.12 417 ASP A C 1
ATOM 3160 O O . ASP A 1 417 ? -8.525 6.335 42.016 1.00 89.12 417 ASP A O 1
ATOM 3164 N N . ALA A 1 418 ? -6.319 6.731 42.041 1.00 89.50 418 ALA A N 1
ATOM 3165 C CA . ALA A 1 418 ? -6.406 8.096 41.517 1.00 89.50 418 ALA A CA 1
ATOM 3166 C C . ALA A 1 418 ? -7.175 8.187 40.183 1.00 89.50 418 ALA A C 1
ATOM 3168 O O . ALA A 1 418 ? -8.019 9.062 40.022 1.00 89.50 418 ALA A O 1
ATOM 3169 N N . THR A 1 419 ? -6.930 7.257 39.253 1.00 90.50 419 THR A N 1
ATOM 3170 C CA . THR A 1 419 ? -7.604 7.224 37.945 1.00 90.50 419 THR A CA 1
ATOM 3171 C C . THR A 1 419 ? -9.094 6.907 38.079 1.00 90.50 419 THR A C 1
ATOM 3173 O O . THR A 1 419 ? -9.913 7.503 37.389 1.00 90.50 419 THR A O 1
ATOM 3176 N N . ARG A 1 420 ? -9.471 6.009 39.000 1.00 89.25 420 ARG A N 1
ATOM 3177 C CA . ARG A 1 420 ? -10.886 5.703 39.279 1.00 89.25 420 ARG A CA 1
ATOM 3178 C C . ARG A 1 420 ? -11.609 6.886 39.919 1.00 89.25 420 ARG A C 1
ATOM 3180 O O . ARG A 1 420 ? -12.728 7.202 39.529 1.00 89.25 420 ARG A O 1
ATOM 3187 N N . ARG A 1 421 ? -10.951 7.591 40.842 1.00 88.44 421 ARG A N 1
ATOM 3188 C CA . ARG A 1 421 ? -11.497 8.811 41.458 1.00 88.44 421 ARG A CA 1
ATOM 3189 C C . ARG A 1 421 ? -11.697 9.950 40.459 1.00 88.44 421 ARG A C 1
ATOM 3191 O O . ARG A 1 421 ? -12.643 10.711 40.611 1.00 88.44 421 ARG A O 1
ATOM 3198 N N . GLU A 1 422 ? -10.874 10.036 39.417 1.00 88.50 422 GLU A N 1
ATOM 3199 C CA . GLU A 1 422 ? -11.047 11.019 38.338 1.00 88.50 422 GLU A CA 1
ATOM 3200 C C . GLU A 1 422 ? -12.348 10.799 37.539 1.00 88.50 422 GLU A C 1
ATOM 3202 O O . GLU A 1 422 ? -12.958 11.757 37.076 1.00 88.50 422 GLU A O 1
ATOM 3207 N N . LEU A 1 423 ? -12.809 9.547 37.421 1.00 85.94 423 LEU A N 1
ATOM 3208 C CA . LEU A 1 423 ? -14.056 9.186 36.730 1.00 85.94 423 LEU A CA 1
ATOM 3209 C C . LEU A 1 423 ? -15.294 9.244 37.638 1.00 85.94 423 LEU A C 1
ATOM 3211 O O . LEU A 1 423 ? -16.423 9.220 37.147 1.00 85.94 423 LEU A O 1
ATOM 3215 N N . LEU A 1 424 ? -15.102 9.330 38.956 1.00 80.69 424 LEU A N 1
ATOM 3216 C CA . LEU A 1 424 ? -16.177 9.293 39.946 1.00 80.69 424 LEU A CA 1
ATOM 3217 C C . LEU A 1 424 ? -17.265 10.367 39.736 1.00 80.69 424 LEU A C 1
ATOM 3219 O O . LEU A 1 424 ? -18.444 10.004 39.797 1.00 80.69 424 LEU A O 1
ATOM 3223 N N . PRO A 1 425 ? -16.948 11.641 39.419 1.00 79.62 425 PRO A N 1
ATOM 3224 C CA . PRO A 1 425 ? -17.969 12.668 39.190 1.00 79.62 425 PRO A CA 1
ATOM 3225 C C . PRO A 1 425 ? -18.985 12.306 38.098 1.00 79.62 425 PRO A C 1
ATOM 3227 O O . PRO A 1 425 ? -20.157 12.664 38.207 1.00 79.62 425 PRO A O 1
ATOM 3230 N N . TRP A 1 426 ? -18.576 11.548 37.074 1.00 70.88 426 TRP A N 1
ATOM 3231 C CA . TRP A 1 426 ? -19.475 11.103 36.007 1.00 70.88 426 TRP A CA 1
ATOM 3232 C C . TRP A 1 426 ? -20.501 10.065 36.492 1.00 70.88 426 TRP A C 1
ATOM 3234 O O . TRP A 1 426 ? -21.659 10.087 36.065 1.00 70.88 426 TRP A O 1
ATOM 3244 N N . PHE A 1 427 ? -20.118 9.176 37.411 1.00 64.38 427 PHE A N 1
ATOM 3245 C CA . PHE A 1 427 ? -21.042 8.201 38.005 1.00 64.38 427 PHE A CA 1
ATOM 3246 C C . PHE A 1 427 ? -22.034 8.872 38.948 1.00 64.38 427 PHE A C 1
ATOM 3248 O O . PHE A 1 427 ? -23.234 8.606 38.879 1.00 64.38 427 PHE A O 1
ATOM 3255 N N . VAL A 1 428 ? -21.549 9.812 39.759 1.00 64.12 428 VAL A N 1
ATOM 3256 C CA . VAL A 1 428 ? -22.380 10.552 40.713 1.00 64.12 428 VAL A CA 1
ATOM 3257 C C . VAL A 1 428 ? -23.402 11.435 39.986 1.00 64.12 428 VAL A C 1
ATOM 3259 O O . VAL A 1 428 ? -24.577 11.416 40.350 1.00 64.12 428 VAL A O 1
ATOM 3262 N N . ALA A 1 429 ? -23.006 12.129 38.911 1.00 58.22 429 ALA A N 1
ATOM 3263 C CA . ALA A 1 429 ? -23.899 13.002 38.140 1.00 58.22 429 ALA A CA 1
ATOM 3264 C C . ALA A 1 429 ? -25.034 12.249 37.415 1.00 58.22 429 ALA A C 1
ATOM 3266 O O . ALA A 1 429 ? -26.129 12.784 37.270 1.00 58.22 429 ALA A O 1
ATOM 3267 N N . GLY A 1 430 ? -24.802 11.007 36.975 1.00 48.59 430 GLY A N 1
ATOM 3268 C CA . GLY A 1 430 ? -25.843 10.170 36.360 1.00 48.59 430 GLY A CA 1
ATOM 3269 C C . GLY A 1 430 ? -26.771 9.477 37.351 1.00 48.59 430 GLY A C 1
ATOM 3270 O O . GLY A 1 430 ? -27.931 9.228 37.034 1.00 48.59 430 GLY A O 1
ATOM 3271 N N . SER A 1 431 ? -26.275 9.210 38.561 1.00 43.78 431 SER A N 1
ATOM 3272 C CA . SER A 1 431 ? -27.018 8.497 39.606 1.00 43.78 431 SER A CA 1
ATOM 3273 C C . SER A 1 431 ? -28.237 9.247 40.152 1.00 43.78 431 SER A C 1
ATOM 3275 O O . SER A 1 431 ? -29.055 8.647 40.840 1.00 43.78 431 SER A O 1
ATOM 3277 N N . GLN A 1 432 ? -28.399 10.537 39.831 1.00 42.69 432 GLN A N 1
ATOM 3278 C CA . GLN A 1 432 ? -29.582 11.306 40.234 1.00 42.69 432 GLN A CA 1
ATOM 3279 C C . GLN A 1 432 ? -30.848 10.933 39.440 1.00 42.69 432 GLN A C 1
ATOM 3281 O O . GLN A 1 432 ? -31.948 11.262 39.879 1.00 42.69 432 GLN A O 1
ATOM 3286 N N . SER A 1 433 ? -30.718 10.231 38.306 1.00 35.62 433 SER A N 1
ATOM 3287 C CA . SER A 1 433 ? -31.855 9.810 37.471 1.00 35.62 433 SER A CA 1
ATOM 3288 C C . SER A 1 433 ? -31.759 8.387 36.905 1.00 35.62 433 SER A C 1
ATOM 3290 O O . SER A 1 433 ? -32.789 7.853 36.504 1.00 35.62 433 SER A O 1
ATOM 3292 N N . ASN A 1 434 ? -30.577 7.748 36.880 1.00 45.84 434 ASN A N 1
ATOM 3293 C CA . ASN A 1 434 ? -30.416 6.352 36.447 1.00 45.84 434 ASN A CA 1
ATOM 3294 C C . ASN A 1 434 ? -29.096 5.753 37.003 1.00 45.84 434 ASN A C 1
ATOM 3296 O O . ASN A 1 434 ? -28.027 6.290 36.685 1.00 45.84 434 ASN A O 1
ATOM 3300 N N . PRO A 1 435 ? -29.099 4.692 37.837 1.00 48.81 435 PRO A N 1
ATOM 3301 C CA . PRO A 1 435 ? -27.866 4.145 38.407 1.00 48.81 435 PRO A CA 1
ATOM 3302 C C . PRO A 1 435 ? -26.929 3.619 37.305 1.00 48.81 435 PRO A C 1
ATOM 3304 O O . PRO A 1 435 ? -27.233 2.679 36.576 1.00 48.81 435 PRO A O 1
ATOM 3307 N N . ARG A 1 436 ? -25.765 4.262 37.152 1.00 56.09 436 ARG A N 1
ATOM 3308 C CA . ARG A 1 436 ? -24.753 3.903 36.146 1.00 56.09 436 ARG A CA 1
ATOM 3309 C C . ARG A 1 436 ? -23.847 2.805 36.704 1.00 56.09 436 ARG A C 1
ATOM 3311 O O . ARG A 1 436 ? -23.149 3.049 37.682 1.00 56.09 436 ARG A O 1
ATOM 3318 N N . SER A 1 437 ? -23.801 1.640 36.056 1.00 62.19 437 SER A N 1
ATOM 3319 C CA . SER A 1 437 ? -22.774 0.618 36.318 1.00 62.19 437 SER A CA 1
ATOM 3320 C C . SER A 1 437 ? -21.648 0.679 35.283 1.00 62.19 437 SER A C 1
ATOM 3322 O O . SER A 1 437 ? -21.892 0.835 34.080 1.00 62.19 437 SER A O 1
ATOM 3324 N N . ALA A 1 438 ? -20.413 0.493 35.748 1.00 58.97 438 ALA A N 1
ATOM 3325 C CA . ALA A 1 438 ? -19.209 0.342 34.941 1.00 58.97 438 ALA A CA 1
ATOM 3326 C C . ALA A 1 438 ? -19.223 -0.944 34.093 1.00 58.97 438 ALA A C 1
ATOM 3328 O O . ALA A 1 438 ? -18.412 -1.070 33.178 1.00 58.97 438 ALA A O 1
ATOM 3329 N N . SER A 1 439 ? -20.136 -1.886 34.356 1.00 55.16 439 SER A N 1
ATOM 3330 C CA . SER A 1 439 ? -20.357 -3.084 33.530 1.00 55.16 439 SER A CA 1
ATOM 3331 C C . SER A 1 439 ? -21.086 -2.792 32.210 1.00 55.16 439 SER A C 1
ATOM 3333 O O . SER A 1 439 ? -20.906 -3.515 31.231 1.00 55.16 439 SER A O 1
ATOM 3335 N N . SER A 1 440 ? -21.869 -1.710 32.145 1.00 56.97 440 SER A N 1
ATOM 3336 C CA . SER A 1 440 ? -22.637 -1.354 30.950 1.00 56.97 440 SER A CA 1
ATOM 3337 C C . SER A 1 440 ? -21.734 -0.798 29.839 1.00 56.97 440 SER A C 1
ATOM 3339 O O . SER A 1 440 ? -20.798 -0.037 30.096 1.00 56.97 440 SER A O 1
ATOM 3341 N N . GLY A 1 441 ? -22.033 -1.117 28.572 1.00 50.47 441 GLY A N 1
ATOM 3342 C CA . GLY A 1 441 ? -21.329 -0.548 27.407 1.00 50.47 441 GLY A CA 1
ATOM 3343 C C . GLY A 1 441 ? -21.379 0.989 27.344 1.00 50.47 441 GLY A C 1
ATOM 3344 O O . GLY A 1 441 ? -20.526 1.617 26.721 1.00 50.47 441 GLY A O 1
ATOM 3345 N N . ILE A 1 442 ? -22.318 1.597 28.080 1.00 54.34 442 ILE A N 1
ATOM 3346 C CA . ILE A 1 442 ? -22.478 3.043 28.276 1.00 54.34 442 ILE A CA 1
ATOM 3347 C C . ILE A 1 442 ? -21.239 3.665 28.946 1.00 54.34 442 ILE A C 1
ATOM 3349 O O . ILE A 1 442 ? -20.958 4.840 28.723 1.00 54.34 442 ILE A O 1
ATOM 3353 N N . PHE A 1 443 ? -20.462 2.898 29.721 1.00 65.12 443 PHE A N 1
ATOM 3354 C CA . PHE A 1 443 ? -19.279 3.397 30.429 1.00 65.12 443 PHE A CA 1
ATOM 3355 C C . PHE A 1 443 ? -18.056 3.629 29.526 1.00 65.12 443 PHE A C 1
ATOM 3357 O O . PHE A 1 443 ? -17.251 4.529 29.781 1.00 65.12 443 PHE A O 1
ATOM 3364 N N . ARG A 1 444 ? -17.916 2.857 28.442 1.00 69.31 444 ARG A N 1
ATOM 3365 C CA . ARG A 1 444 ? -16.752 2.939 27.546 1.00 69.31 444 ARG A CA 1
ATOM 3366 C C . ARG A 1 444 ? -16.659 4.300 26.848 1.00 69.31 444 ARG A C 1
ATOM 3368 O O . ARG A 1 444 ? -15.572 4.876 26.771 1.00 69.31 444 ARG A O 1
ATOM 3375 N N . ASN A 1 445 ? -17.794 4.825 26.389 1.00 69.38 445 ASN A N 1
ATOM 3376 C CA . ASN A 1 445 ? -17.862 6.078 25.635 1.00 69.38 445 ASN A CA 1
ATOM 3377 C C . ASN A 1 445 ? -17.305 7.289 26.407 1.00 69.38 445 ASN A C 1
ATOM 3379 O O . ASN A 1 445 ? -16.363 7.910 25.923 1.00 69.38 445 ASN A O 1
ATOM 3383 N N . PRO A 1 446 ? -17.800 7.625 27.609 1.00 69.44 446 PRO A N 1
ATOM 3384 C CA . PRO A 1 446 ? -17.308 8.773 28.365 1.00 69.44 446 PRO A CA 1
ATOM 3385 C C . PRO A 1 446 ? -15.875 8.581 28.869 1.00 69.44 446 PRO A C 1
ATOM 3387 O O . PRO A 1 446 ? -15.103 9.531 28.825 1.00 69.44 446 PRO A O 1
ATOM 3390 N N . ALA A 1 447 ? -15.484 7.366 29.273 1.00 76.75 447 ALA A N 1
ATOM 3391 C CA . ALA A 1 447 ? -14.135 7.117 29.785 1.00 76.75 447 ALA A CA 1
ATOM 3392 C C . ALA A 1 447 ? -13.045 7.201 28.697 1.00 76.75 447 ALA A C 1
ATOM 3394 O O . ALA A 1 447 ? -11.930 7.660 28.973 1.00 76.75 447 ALA A O 1
ATOM 3395 N N . PHE A 1 448 ? -13.349 6.761 27.469 1.00 83.88 448 PHE A N 1
ATOM 3396 C CA . PHE A 1 448 ? -12.339 6.574 26.422 1.00 83.88 448 PHE A CA 1
ATOM 3397 C C . PHE A 1 448 ? -12.676 7.181 25.062 1.00 83.88 448 PHE A C 1
ATOM 3399 O O . PHE A 1 448 ? -11.756 7.521 24.325 1.00 83.88 448 PHE A O 1
ATOM 3406 N N . GLU A 1 449 ? -13.940 7.321 24.679 1.00 76.31 449 GLU A N 1
ATOM 3407 C CA . GLU A 1 449 ? -14.290 7.694 23.302 1.00 76.31 449 GLU A CA 1
ATOM 3408 C C . GLU A 1 449 ? -14.629 9.180 23.154 1.00 76.31 449 GLU A C 1
ATOM 3410 O O . GLU A 1 449 ? -14.342 9.758 22.106 1.00 76.31 449 GLU A O 1
ATOM 3415 N N . THR A 1 450 ? -15.120 9.843 24.198 1.00 77.19 450 THR A N 1
ATOM 3416 C CA . THR A 1 450 ? -15.458 11.272 24.159 1.00 77.19 450 THR A CA 1
ATOM 3417 C C . THR A 1 450 ? -14.207 12.157 24.191 1.00 77.19 450 THR A C 1
ATOM 3419 O O . THR A 1 450 ? -13.344 11.998 25.053 1.00 77.19 450 THR A O 1
ATOM 3422 N N . ASP A 1 451 ? -14.096 13.102 23.246 1.00 76.19 451 ASP A N 1
ATOM 3423 C CA . ASP A 1 451 ? -12.973 14.055 23.166 1.00 76.19 451 ASP A CA 1
ATOM 3424 C C . ASP A 1 451 ? -13.003 15.135 24.247 1.00 76.19 451 ASP A C 1
ATOM 3426 O O . ASP A 1 451 ? -11.957 15.548 24.747 1.00 76.19 451 ASP A O 1
ATOM 3430 N N . THR A 1 452 ? -14.205 15.546 24.628 1.00 77.94 452 THR A N 1
ATOM 3431 C CA . THR A 1 452 ? -14.475 16.552 25.654 1.00 77.94 452 THR A CA 1
ATOM 3432 C C . THR A 1 452 ? -15.476 15.969 26.652 1.00 77.94 452 THR A C 1
ATOM 3434 O O . THR A 1 452 ? -16.675 16.234 26.528 1.00 77.94 452 THR A O 1
ATOM 3437 N N . PRO A 1 453 ? -15.035 15.084 27.564 1.00 77.62 453 PRO A N 1
ATOM 3438 C CA . PRO A 1 453 ? -15.928 14.504 28.558 1.00 77.62 453 PRO A CA 1
ATOM 3439 C C . PRO A 1 453 ? -16.466 15.593 29.490 1.00 77.62 453 PRO A C 1
ATOM 3441 O O . PRO A 1 453 ? -15.767 16.556 29.805 1.00 77.62 453 PRO A O 1
ATOM 3444 N N . ASP A 1 454 ? -17.713 15.424 29.919 1.00 70.75 454 ASP A N 1
ATOM 3445 C CA . ASP A 1 454 ? -18.362 16.258 30.925 1.00 70.75 454 ASP A CA 1
ATOM 3446 C C . ASP A 1 454 ? -18.888 15.345 32.048 1.00 70.75 454 ASP A C 1
ATOM 3448 O O . ASP A 1 454 ? -19.760 14.504 31.785 1.00 70.75 454 ASP A O 1
ATOM 3452 N N . PRO A 1 455 ? -18.343 15.424 33.277 1.00 75.38 455 PRO A N 1
ATOM 3453 C CA . PRO A 1 455 ? -17.260 16.313 33.729 1.00 75.38 455 PRO A CA 1
ATOM 3454 C C . PRO A 1 455 ? -15.885 16.023 33.081 1.00 75.38 455 PRO A C 1
ATOM 3456 O O . PRO A 1 455 ? -15.613 14.875 32.714 1.00 75.38 455 PRO A O 1
ATOM 3459 N N . PRO A 1 456 ? -14.992 17.027 32.954 1.00 82.31 456 PRO A N 1
ATOM 3460 C CA . PRO A 1 456 ? -13.705 16.870 32.276 1.00 82.31 456 PRO A CA 1
ATOM 3461 C C . PRO A 1 456 ? -12.719 15.987 33.052 1.00 82.31 456 PRO A C 1
ATOM 3463 O O . PRO A 1 456 ? -12.545 16.139 34.259 1.00 82.31 456 PRO A O 1
ATOM 3466 N N . HIS A 1 457 ? -12.011 15.115 32.328 1.00 87.94 457 HIS A N 1
ATOM 3467 C CA . HIS A 1 457 ? -10.939 14.262 32.849 1.00 87.94 457 HIS A CA 1
ATOM 3468 C C . HIS A 1 457 ? -9.876 13.952 31.779 1.00 87.94 457 HIS A C 1
ATOM 3470 O O . HIS A 1 457 ? -10.077 14.136 30.578 1.00 87.94 457 HIS A O 1
ATOM 3476 N N . THR A 1 458 ? -8.736 13.416 32.211 1.00 90.38 458 THR A N 1
ATOM 3477 C CA . THR A 1 458 ? -7.531 13.140 31.411 1.00 90.38 458 THR A CA 1
ATOM 3478 C C . THR A 1 458 ? -7.197 11.650 31.278 1.00 90.38 458 THR A C 1
ATOM 3480 O O . THR A 1 458 ? -6.179 11.297 30.679 1.00 90.38 458 THR A O 1
ATOM 3483 N N . VAL A 1 459 ? -8.071 10.758 31.753 1.00 91.38 459 VAL A N 1
ATOM 3484 C CA . VAL A 1 459 ? -7.879 9.295 31.691 1.00 91.38 459 VAL A CA 1
ATOM 3485 C C . VAL A 1 459 ? -7.490 8.805 30.296 1.00 91.38 459 VAL A C 1
ATOM 3487 O O . VAL A 1 459 ? -6.502 8.090 30.151 1.00 91.38 459 VAL A O 1
ATOM 3490 N N . ARG A 1 460 ? -8.205 9.226 29.248 1.00 91.38 460 ARG A N 1
ATOM 3491 C CA . ARG A 1 460 ? -7.914 8.820 27.868 1.00 91.38 460 ARG A CA 1
ATOM 3492 C C . ARG A 1 460 ? -6.537 9.269 27.357 1.00 91.38 460 ARG A C 1
ATOM 3494 O O . ARG A 1 460 ? -5.784 8.401 26.912 1.00 91.38 460 ARG A O 1
ATOM 3501 N N . PRO A 1 461 ? -6.165 10.566 27.364 1.00 92.06 461 PRO A N 1
ATOM 3502 C CA . PRO A 1 461 ? -4.833 10.967 26.913 1.00 92.06 461 PRO A CA 1
ATOM 3503 C C . PRO A 1 461 ? -3.719 10.350 27.770 1.00 92.06 461 PRO A C 1
ATOM 3505 O O . PRO A 1 461 ? -2.683 9.972 27.227 1.00 92.06 461 PRO A O 1
ATOM 3508 N N . GLN A 1 462 ? -3.921 10.148 29.077 1.00 93.12 462 GLN A N 1
ATOM 3509 C CA . GLN A 1 462 ? -2.957 9.406 29.897 1.00 93.12 462 GLN A CA 1
ATOM 3510 C C . GLN A 1 462 ? -2.847 7.933 29.463 1.00 93.12 462 GLN A C 1
ATOM 3512 O O . GLN A 1 462 ? -1.740 7.406 29.343 1.00 93.12 462 GLN A O 1
ATOM 3517 N N . PHE A 1 463 ? -3.979 7.285 29.170 1.00 95.06 463 PHE A N 1
ATOM 3518 C CA . PHE A 1 463 ? -4.046 5.894 28.724 1.00 95.06 463 PHE A CA 1
ATOM 3519 C C . PHE A 1 463 ? -3.318 5.681 27.396 1.00 95.06 463 PHE A C 1
ATOM 3521 O O . PHE A 1 463 ? -2.445 4.818 27.304 1.00 95.06 463 PHE A O 1
ATOM 3528 N N . ILE A 1 464 ? -3.631 6.487 26.377 1.00 95.06 464 ILE A N 1
ATOM 3529 C CA . ILE A 1 464 ? -2.997 6.364 25.060 1.00 95.06 464 ILE A CA 1
ATOM 3530 C C . ILE A 1 464 ? -1.502 6.741 25.158 1.00 95.06 464 ILE A C 1
ATOM 3532 O O . ILE A 1 464 ? -0.682 6.118 24.491 1.00 95.06 464 ILE A O 1
ATOM 3536 N N . THR A 1 465 ? -1.112 7.678 26.038 1.00 95.06 465 THR A N 1
ATOM 3537 C CA . THR A 1 465 ? 0.310 8.011 26.267 1.00 95.06 465 THR A CA 1
ATOM 3538 C C . THR A 1 465 ? 1.062 6.816 26.833 1.00 95.06 465 THR A C 1
ATOM 3540 O O . THR A 1 465 ? 2.099 6.443 26.294 1.00 95.06 465 THR A O 1
ATOM 3543 N N . ALA A 1 466 ? 0.521 6.175 27.873 1.00 95.56 466 ALA A N 1
ATOM 3544 C CA . ALA A 1 466 ? 1.123 4.982 28.459 1.00 95.56 466 ALA A CA 1
ATOM 3545 C C . ALA A 1 466 ? 1.237 3.844 27.431 1.00 95.56 466 ALA A C 1
ATOM 3547 O O . ALA A 1 466 ? 2.307 3.258 27.277 1.00 95.56 466 ALA A O 1
ATOM 3548 N N . LEU A 1 467 ? 0.162 3.587 26.676 1.00 96.44 467 LEU A N 1
ATOM 3549 C CA . LEU A 1 467 ? 0.132 2.576 25.618 1.00 96.44 467 LEU A CA 1
ATOM 3550 C C . LEU A 1 467 ? 1.190 2.850 24.534 1.00 96.44 467 LEU A C 1
ATOM 3552 O O . LEU A 1 467 ? 1.927 1.950 24.126 1.00 96.44 467 LEU A O 1
ATOM 3556 N N . GLY A 1 468 ? 1.285 4.097 24.074 1.00 95.31 468 GLY A N 1
ATOM 3557 C CA . GLY A 1 468 ? 2.188 4.503 23.001 1.00 95.31 468 GLY A CA 1
ATOM 3558 C C . GLY A 1 468 ? 3.653 4.502 23.428 1.00 95.31 468 GLY A C 1
ATOM 3559 O O . GLY A 1 468 ? 4.509 4.011 22.691 1.00 95.31 468 GLY A O 1
ATOM 3560 N N . SER A 1 469 ? 3.957 4.976 24.638 1.00 94.75 469 SER A N 1
ATOM 3561 C CA . SER A 1 469 ? 5.314 4.948 25.198 1.00 94.75 469 SER A CA 1
ATOM 3562 C C . SER A 1 469 ? 5.826 3.521 25.429 1.00 94.75 469 SER A C 1
ATOM 3564 O O . SER A 1 469 ? 6.981 3.227 25.099 1.00 94.75 469 SER A O 1
ATOM 3566 N N . ASP A 1 470 ? 4.977 2.617 25.925 1.00 95.12 470 ASP A N 1
ATOM 3567 C CA . ASP A 1 470 ? 5.321 1.195 26.062 1.00 95.12 470 ASP A CA 1
ATOM 3568 C C . ASP A 1 470 ? 5.573 0.554 24.693 1.00 95.12 470 ASP A C 1
ATOM 3570 O O . ASP A 1 470 ? 6.555 -0.174 24.516 1.00 95.12 470 ASP A O 1
ATOM 3574 N N . THR A 1 471 ? 4.727 0.873 23.710 1.00 94.88 471 THR A N 1
ATOM 3575 C CA . THR A 1 471 ? 4.866 0.398 22.326 1.00 94.88 471 THR A CA 1
ATOM 3576 C C . THR A 1 471 ? 6.192 0.856 21.715 1.00 94.88 471 THR A C 1
ATOM 3578 O O . THR A 1 471 ? 6.961 0.028 21.226 1.00 94.88 471 THR A O 1
ATOM 3581 N N . ALA A 1 472 ? 6.524 2.148 21.813 1.00 93.75 472 ALA A N 1
ATOM 3582 C CA . ALA A 1 472 ? 7.792 2.699 21.332 1.00 93.75 472 ALA A CA 1
ATOM 3583 C C . ALA A 1 472 ? 9.002 2.023 22.004 1.00 93.75 472 ALA A C 1
ATOM 3585 O O . ALA A 1 472 ? 9.954 1.615 21.338 1.00 93.75 472 ALA A O 1
ATOM 3586 N N . THR A 1 473 ? 8.939 1.812 23.320 1.00 93.94 473 THR A N 1
ATOM 3587 C CA . THR A 1 473 ? 9.999 1.124 24.076 1.00 93.94 473 THR A CA 1
ATOM 3588 C C . THR A 1 473 ? 10.184 -0.324 23.613 1.00 93.94 473 THR A C 1
ATOM 3590 O O . THR A 1 473 ? 11.314 -0.817 23.509 1.00 93.94 473 THR A O 1
ATOM 3593 N N . ARG A 1 474 ? 9.086 -1.032 23.323 1.00 93.31 474 ARG A N 1
ATOM 3594 C CA . ARG A 1 474 ? 9.127 -2.397 22.783 1.00 93.31 474 ARG A CA 1
ATOM 3595 C C . ARG A 1 474 ? 9.696 -2.425 21.367 1.00 93.31 474 ARG A C 1
ATOM 3597 O O . ARG A 1 474 ? 10.554 -3.267 21.116 1.00 93.31 474 ARG A O 1
ATOM 3604 N N . MET A 1 475 ? 9.323 -1.487 20.495 1.00 91.81 475 MET A N 1
ATOM 3605 C CA . MET A 1 475 ? 9.910 -1.352 19.153 1.00 91.81 475 MET A CA 1
ATOM 3606 C C . MET A 1 475 ? 11.429 -1.188 19.209 1.00 91.81 475 MET A C 1
ATOM 3608 O O . MET A 1 475 ? 12.147 -1.944 18.560 1.00 91.81 475 MET A O 1
ATOM 3612 N N . VAL A 1 476 ? 11.933 -0.270 20.042 1.00 91.69 476 VAL A N 1
ATOM 3613 C CA . VAL A 1 476 ? 13.381 -0.057 20.231 1.00 91.69 476 VAL A CA 1
ATOM 3614 C C . VAL A 1 476 ? 14.064 -1.338 20.721 1.00 91.69 476 VAL A C 1
ATOM 3616 O O . VAL A 1 476 ? 15.135 -1.713 20.243 1.00 91.69 476 VAL A O 1
ATOM 3619 N N . ARG A 1 477 ? 13.439 -2.053 21.663 1.00 92.06 477 ARG A N 1
ATOM 3620 C CA . ARG A 1 477 ? 13.971 -3.316 22.193 1.00 92.06 477 ARG A CA 1
ATOM 3621 C C . ARG A 1 477 ? 14.037 -4.410 21.129 1.00 92.06 477 ARG A C 1
ATOM 3623 O O . ARG A 1 477 ? 15.032 -5.128 21.087 1.00 92.06 477 ARG A O 1
ATOM 3630 N N . VAL A 1 478 ? 12.991 -4.558 20.317 1.00 89.38 478 VAL A N 1
ATOM 3631 C CA . VAL A 1 478 ? 12.950 -5.537 19.223 1.00 89.38 478 VAL A CA 1
ATOM 3632 C C . VAL A 1 478 ? 13.983 -5.166 18.159 1.00 89.38 478 VAL A C 1
ATOM 3634 O O . VAL A 1 478 ? 14.800 -6.006 17.805 1.00 89.38 478 VAL A O 1
ATOM 3637 N N . ALA A 1 479 ? 14.057 -3.895 17.756 1.00 84.50 479 ALA A N 1
ATOM 3638 C CA . ALA A 1 479 ? 15.056 -3.398 16.809 1.00 84.50 479 ALA A CA 1
ATOM 3639 C C . ALA A 1 479 ? 16.498 -3.742 17.216 1.00 84.50 479 ALA A C 1
ATOM 3641 O O . ALA A 1 479 ? 17.257 -4.256 16.401 1.00 84.50 479 ALA A O 1
ATOM 3642 N N . ASN A 1 480 ? 16.856 -3.523 18.487 1.00 86.31 480 ASN A N 1
ATOM 3643 C CA . ASN A 1 480 ? 18.187 -3.841 19.018 1.00 86.31 480 ASN A CA 1
ATOM 3644 C C . ASN A 1 480 ? 18.508 -5.349 19.033 1.00 86.31 480 ASN A C 1
ATOM 3646 O O . ASN A 1 480 ? 19.666 -5.716 19.201 1.00 86.31 480 ASN A O 1
ATOM 3650 N N . ARG A 1 481 ? 17.501 -6.224 18.918 1.00 85.06 481 ARG A N 1
ATOM 3651 C CA . ARG A 1 481 ? 17.686 -7.682 18.827 1.00 85.06 481 ARG A CA 1
ATOM 3652 C C . ARG A 1 481 ? 17.726 -8.167 17.382 1.00 85.06 481 ARG A C 1
ATOM 3654 O O . ARG A 1 481 ? 18.445 -9.114 17.097 1.00 85.06 481 ARG A O 1
ATOM 3661 N N . THR A 1 482 ? 16.947 -7.537 16.506 1.00 76.19 482 THR A N 1
ATOM 3662 C CA . THR A 1 482 ? 16.774 -7.962 15.111 1.00 76.19 482 THR A CA 1
ATOM 3663 C C . THR A 1 482 ? 17.860 -7.408 14.182 1.00 76.19 482 THR A C 1
ATOM 3665 O O . THR A 1 482 ? 18.088 -7.975 13.121 1.00 76.19 482 THR A O 1
ATOM 3668 N N . ILE A 1 483 ? 18.533 -6.307 14.545 1.00 73.75 483 ILE A N 1
ATOM 3669 C CA . ILE A 1 483 ? 19.489 -5.608 13.668 1.00 73.75 483 ILE A CA 1
ATOM 3670 C C . ILE A 1 483 ? 20.845 -5.475 14.359 1.00 73.75 483 ILE A C 1
ATOM 3672 O O . ILE A 1 483 ? 20.939 -4.846 15.415 1.00 73.75 483 ILE A O 1
ATOM 3676 N N . SER A 1 484 ? 21.910 -5.995 13.742 1.00 68.38 484 SER A N 1
ATOM 3677 C CA . SER A 1 484 ? 23.277 -5.754 14.211 1.00 68.38 484 SER A CA 1
ATOM 3678 C C . SER A 1 484 ? 23.867 -4.454 13.639 1.00 68.38 484 SER A C 1
ATOM 3680 O O . SER A 1 484 ? 23.407 -3.899 12.634 1.00 68.38 484 SER A O 1
ATOM 3682 N N . THR A 1 485 ? 24.922 -3.941 14.277 1.00 63.06 485 THR A N 1
ATOM 3683 C CA . THR A 1 485 ? 25.684 -2.790 13.763 1.00 63.06 485 THR A CA 1
ATOM 3684 C C . THR A 1 485 ? 26.379 -3.089 12.437 1.00 63.06 485 THR A C 1
ATOM 3686 O O . THR A 1 485 ? 26.524 -2.171 11.624 1.00 63.06 485 THR A O 1
ATOM 3689 N N . GLU A 1 486 ? 26.777 -4.345 12.222 1.00 60.19 486 GLU A N 1
ATOM 3690 C CA . GLU A 1 486 ? 27.371 -4.831 10.973 1.00 60.19 486 GLU A CA 1
ATOM 3691 C C . GLU A 1 486 ? 26.337 -4.847 9.844 1.00 60.19 486 GLU A C 1
ATOM 3693 O O . GLU A 1 486 ? 26.648 -4.421 8.734 1.00 60.19 486 GLU A O 1
ATOM 3698 N N . ASP A 1 487 ? 25.087 -5.212 10.150 1.00 57.19 487 ASP A N 1
ATOM 3699 C CA . ASP A 1 487 ? 24.009 -5.211 9.164 1.00 57.19 487 ASP A CA 1
ATOM 3700 C C . ASP A 1 487 ? 23.611 -3.789 8.767 1.00 57.19 487 ASP A C 1
ATOM 3702 O O . ASP A 1 487 ? 23.406 -3.509 7.585 1.00 57.19 487 ASP A O 1
ATOM 3706 N N . ASN A 1 488 ? 23.435 -2.870 9.733 1.00 65.88 488 ASN A N 1
ATOM 3707 C CA . ASN A 1 488 ? 22.941 -1.527 9.414 1.00 65.88 488 ASN A CA 1
ATOM 3708 C C . ASN A 1 488 ? 23.027 -0.489 10.549 1.00 65.88 488 ASN A C 1
ATOM 3710 O O . ASN A 1 488 ? 22.015 -0.024 11.086 1.00 65.88 488 ASN A O 1
ATOM 3714 N N . SER A 1 489 ? 24.239 -0.032 10.865 1.00 67.88 489 SER A N 1
ATOM 3715 C CA . SER A 1 489 ? 24.489 0.996 11.893 1.00 67.88 489 SER A CA 1
ATOM 3716 C C . SER A 1 489 ? 23.634 2.277 11.771 1.00 67.88 489 SER A C 1
ATOM 3718 O O . SER A 1 489 ? 23.353 2.923 12.780 1.00 67.88 489 SER A O 1
ATOM 3720 N N . SER A 1 490 ? 23.231 2.691 10.560 1.00 69.88 490 SER A N 1
ATOM 3721 C CA . SER A 1 490 ? 22.427 3.912 10.366 1.00 69.88 490 SER A CA 1
ATOM 3722 C C . SER A 1 490 ? 20.948 3.705 10.680 1.00 69.88 490 SER A C 1
ATOM 3724 O O . SER A 1 490 ? 20.350 4.558 11.335 1.00 69.88 490 SER A O 1
ATOM 3726 N N . LEU A 1 491 ? 20.367 2.592 10.222 1.00 74.38 491 LEU A N 1
ATOM 3727 C CA . LEU A 1 491 ? 18.984 2.232 10.533 1.00 74.38 491 LEU A CA 1
ATOM 3728 C C . LEU A 1 491 ? 18.824 2.000 12.036 1.00 74.38 491 LEU A C 1
ATOM 3730 O O . LEU A 1 491 ? 17.906 2.543 12.639 1.00 74.38 491 LEU A O 1
ATOM 3734 N N . LEU A 1 492 ? 19.768 1.287 12.657 1.00 78.75 492 LEU A N 1
ATOM 3735 C CA . LEU A 1 492 ? 19.743 1.039 14.096 1.00 78.75 492 LEU A CA 1
ATOM 3736 C C . LEU A 1 492 ? 19.713 2.346 14.910 1.00 78.75 492 LEU A C 1
ATOM 3738 O O . LEU A 1 492 ? 18.887 2.484 15.808 1.00 78.75 492 LEU A O 1
ATOM 3742 N N . ARG A 1 493 ? 20.537 3.344 14.555 1.00 82.19 493 ARG A N 1
ATOM 3743 C CA . ARG A 1 493 ? 20.517 4.664 15.218 1.00 82.19 493 ARG A CA 1
ATOM 3744 C C . ARG A 1 493 ? 19.183 5.393 15.067 1.00 82.19 493 ARG A C 1
ATOM 3746 O O . ARG A 1 493 ? 18.731 6.024 16.016 1.00 82.19 493 ARG A O 1
ATOM 3753 N N . GLN A 1 494 ? 18.557 5.322 13.892 1.00 80.62 494 GLN A N 1
ATOM 3754 C CA . GLN A 1 494 ? 17.239 5.924 13.674 1.00 80.62 494 GLN A CA 1
ATOM 3755 C C . GLN A 1 494 ? 16.176 5.246 14.545 1.00 80.62 494 GLN A C 1
ATOM 3757 O O . GLN A 1 494 ? 15.399 5.923 15.213 1.00 80.62 494 GLN A O 1
ATOM 3762 N N . LEU A 1 495 ? 16.191 3.913 14.581 1.00 85.50 495 LEU A N 1
ATOM 3763 C CA . LEU A 1 495 ? 15.270 3.100 15.372 1.00 85.50 495 LEU A CA 1
ATOM 3764 C C . LEU A 1 495 ? 15.396 3.352 16.873 1.00 85.50 495 LEU A C 1
ATOM 3766 O O . LEU A 1 495 ? 14.390 3.402 17.571 1.00 85.50 495 LEU A O 1
ATOM 3770 N N . GLN A 1 496 ? 16.612 3.575 17.369 1.00 89.88 496 GLN A N 1
ATOM 3771 C CA . GLN A 1 496 ? 16.862 3.934 18.768 1.00 89.88 496 GLN A CA 1
ATOM 3772 C C . GLN A 1 496 ? 16.263 5.292 19.166 1.00 89.88 496 GLN A C 1
ATOM 3774 O O . GLN A 1 496 ? 16.084 5.549 20.354 1.00 89.88 496 GLN A O 1
ATOM 3779 N N . GLY A 1 497 ? 15.936 6.149 18.195 1.00 90.44 497 GLY A N 1
ATOM 3780 C CA . GLY A 1 497 ? 15.293 7.440 18.422 1.00 90.44 497 GLY A CA 1
ATOM 3781 C C . GLY A 1 497 ? 13.764 7.397 18.473 1.00 90.44 497 GLY A C 1
ATOM 3782 O O . GLY A 1 497 ? 13.160 8.464 18.606 1.00 90.44 497 GLY A O 1
ATOM 3783 N N . ILE A 1 498 ? 13.128 6.227 18.326 1.00 92.69 498 ILE A N 1
ATOM 3784 C CA . ILE A 1 498 ? 11.663 6.112 18.300 1.00 92.69 498 ILE A CA 1
ATOM 3785 C C . ILE A 1 498 ? 11.062 6.539 19.642 1.00 92.69 498 ILE A C 1
ATOM 3787 O O . ILE A 1 498 ? 11.473 6.081 20.708 1.00 92.69 498 ILE A O 1
ATOM 3791 N N . SER A 1 499 ? 10.044 7.394 19.581 1.00 94.19 499 SER A N 1
ATOM 3792 C CA . SER A 1 499 ? 9.273 7.836 20.744 1.00 94.19 499 SER A CA 1
ATOM 3793 C C . SER A 1 499 ? 7.799 8.030 20.390 1.00 94.19 499 SER A C 1
ATOM 3795 O O . SER A 1 499 ? 7.406 7.894 19.232 1.00 94.19 499 SER A O 1
ATOM 3797 N N . PHE A 1 500 ? 6.965 8.317 21.389 1.00 95.25 500 PHE A N 1
ATOM 3798 C CA . PHE A 1 500 ? 5.530 8.539 21.219 1.00 95.25 500 PHE A CA 1
ATOM 3799 C C . PHE A 1 500 ? 5.124 9.922 21.740 1.00 95.25 500 PHE A C 1
ATOM 3801 O O . PHE A 1 500 ? 5.646 10.372 22.762 1.00 95.25 500 PHE A O 1
ATOM 3808 N N . THR A 1 501 ? 4.184 10.581 21.059 1.00 94.38 501 THR A N 1
ATOM 3809 C CA . THR A 1 501 ? 3.649 11.897 21.435 1.00 94.38 501 THR A CA 1
ATOM 3810 C C . THR A 1 501 ? 2.132 11.986 21.268 1.00 94.38 501 THR A C 1
ATOM 3812 O O . THR A 1 501 ? 1.556 11.439 20.332 1.00 94.38 501 THR A O 1
ATOM 3815 N N . MET A 1 502 ? 1.480 12.758 22.144 1.00 89.69 502 MET A N 1
ATOM 3816 C CA . MET A 1 502 ? 0.052 13.095 22.044 1.00 89.69 502 MET A CA 1
ATOM 3817 C C . MET A 1 502 ? -0.275 14.182 21.021 1.00 89.69 502 MET A C 1
ATOM 3819 O O . MET A 1 502 ? -1.434 14.383 20.677 1.00 89.69 502 MET A O 1
ATOM 3823 N N . THR A 1 503 ? 0.726 14.897 20.513 1.00 85.75 503 THR A N 1
ATOM 3824 C CA . THR A 1 503 ? 0.505 16.031 19.603 1.00 85.75 503 THR A CA 1
ATOM 3825 C C . THR A 1 503 ? 0.028 15.620 18.204 1.00 85.75 503 THR A C 1
ATOM 3827 O O . THR A 1 503 ? -0.377 16.478 17.427 1.00 85.75 503 THR A O 1
ATOM 3830 N N . GLY A 1 504 ? 0.040 14.323 17.879 1.00 73.56 504 GLY A N 1
ATOM 3831 C CA . GLY A 1 504 ? -0.351 13.766 16.579 1.00 73.56 504 GLY A CA 1
ATOM 3832 C C . GLY A 1 504 ? -1.855 13.608 16.322 1.00 73.56 504 GLY A C 1
ATOM 3833 O O . GLY A 1 504 ? -2.224 12.952 15.353 1.00 73.56 504 GLY A O 1
ATOM 3834 N N . GLY A 1 505 ? -2.724 14.162 17.171 1.00 84.50 505 GLY A N 1
ATOM 3835 C CA . GLY A 1 505 ? -4.182 14.031 17.068 1.00 84.50 505 GLY A CA 1
ATOM 3836 C C . GLY A 1 505 ? -4.768 13.048 18.085 1.00 84.50 505 GLY A C 1
ATOM 3837 O O . GLY A 1 505 ? -4.114 12.692 19.062 1.00 84.50 505 GLY A O 1
ATOM 3838 N N . ARG A 1 506 ? -6.013 12.601 17.862 1.00 88.00 506 ARG A N 1
ATOM 3839 C CA . ARG A 1 506 ? -6.802 11.796 18.825 1.00 88.00 506 ARG A CA 1
ATOM 3840 C C . ARG A 1 506 ? -6.096 10.524 19.308 1.00 88.00 506 ARG A C 1
ATOM 3842 O O . ARG A 1 506 ? -6.282 10.118 20.451 1.00 88.00 506 ARG A O 1
ATOM 3849 N N . TRP A 1 507 ? -5.285 9.917 18.447 1.00 91.81 507 TRP A N 1
ATOM 3850 C CA . TRP A 1 507 ? -4.580 8.662 18.717 1.00 91.81 507 TRP A CA 1
ATOM 3851 C C . TRP A 1 507 ? -3.102 8.863 19.074 1.00 91.81 507 TRP A C 1
ATOM 3853 O O . TRP A 1 507 ? -2.390 7.885 19.281 1.00 91.81 507 TRP A O 1
ATOM 3863 N N . GLY A 1 508 ? -2.623 10.109 19.131 1.00 92.50 508 GLY A N 1
ATOM 3864 C CA . GLY A 1 508 ? -1.196 10.419 19.174 1.00 92.50 508 GLY A CA 1
ATOM 3865 C C . GLY A 1 508 ? -0.434 9.918 17.940 1.00 92.50 508 GLY A C 1
ATOM 3866 O O . GLY A 1 508 ? -1.017 9.449 16.961 1.00 92.50 508 GLY A O 1
ATOM 3867 N N . SER A 1 509 ? 0.888 10.048 17.966 1.00 92.12 509 SER A N 1
ATOM 3868 C CA . SER A 1 509 ? 1.768 9.623 16.878 1.00 92.12 509 SER A CA 1
ATOM 3869 C C . SER A 1 509 ? 3.125 9.145 17.384 1.00 92.12 509 SER A C 1
ATOM 3871 O O . SER A 1 509 ? 3.600 9.537 18.452 1.00 92.12 509 SER A O 1
ATOM 3873 N N . PHE A 1 510 ? 3.768 8.294 16.588 1.00 91.88 510 PHE A N 1
ATOM 3874 C CA . PHE A 1 510 ? 5.142 7.865 16.817 1.00 91.88 510 PHE A CA 1
ATOM 3875 C C . PHE A 1 510 ? 6.112 8.778 16.066 1.00 91.88 510 PHE A C 1
ATOM 3877 O O . PHE A 1 510 ? 5.933 9.068 14.882 1.00 91.88 510 PHE A O 1
ATOM 3884 N N . VAL A 1 511 ? 7.159 9.213 16.755 1.00 89.88 511 VAL A N 1
ATOM 3885 C CA . VAL A 1 511 ? 8.219 10.071 16.221 1.00 89.88 511 VAL A CA 1
ATOM 3886 C C . VAL A 1 511 ? 9.422 9.202 15.858 1.00 89.88 511 VAL A C 1
ATOM 3888 O O . VAL A 1 511 ? 9.679 8.195 16.513 1.00 89.88 511 VAL A O 1
ATOM 3891 N N . ASN A 1 512 ? 10.162 9.591 14.815 1.00 85.75 512 ASN A N 1
ATOM 3892 C CA . ASN A 1 512 ? 11.357 8.895 14.312 1.00 85.75 512 ASN A CA 1
ATOM 3893 C C . ASN A 1 512 ? 11.129 7.459 13.809 1.00 85.75 512 ASN A C 1
ATOM 3895 O O . ASN A 1 512 ? 12.091 6.706 13.653 1.00 85.75 512 ASN A O 1
ATOM 3899 N N . LEU A 1 513 ? 9.888 7.081 13.482 1.00 81.38 513 LEU A N 1
ATOM 3900 C CA . LEU A 1 513 ? 9.655 5.850 12.729 1.00 81.38 513 LEU A CA 1
ATOM 3901 C C . LEU A 1 513 ? 10.395 5.914 11.380 1.00 81.38 513 LEU A C 1
ATOM 3903 O O . LEU A 1 513 ? 10.348 6.953 10.710 1.00 81.38 513 LEU A O 1
ATOM 3907 N N . PRO A 1 514 ? 11.055 4.827 10.940 1.00 70.31 514 PRO A N 1
ATOM 3908 C CA . PRO A 1 514 ? 11.616 4.767 9.600 1.00 70.31 514 PRO A CA 1
ATOM 3909 C C . PRO A 1 514 ? 10.494 4.971 8.593 1.00 70.31 514 PRO A C 1
ATOM 3911 O O . PRO A 1 514 ? 9.532 4.209 8.582 1.00 70.31 514 PRO A O 1
ATOM 3914 N N . VAL A 1 515 ? 10.583 5.985 7.738 1.00 64.94 515 VAL A N 1
ATOM 3915 C CA . VAL A 1 515 ? 9.718 6.027 6.552 1.00 64.94 515 VAL A CA 1
ATOM 3916 C C . VAL A 1 515 ? 10.106 4.875 5.625 1.00 64.94 515 VAL A C 1
ATOM 3918 O O . VAL A 1 515 ? 11.193 4.310 5.781 1.00 64.94 515 VAL A O 1
ATOM 3921 N N . ASP A 1 516 ? 9.226 4.500 4.693 1.00 60.66 516 ASP A N 1
ATOM 3922 C CA . ASP A 1 516 ? 9.604 3.563 3.632 1.00 60.66 516 ASP A CA 1
ATOM 3923 C C . ASP A 1 516 ? 10.808 4.192 2.920 1.00 60.66 516 ASP A C 1
ATOM 3925 O O . ASP A 1 516 ? 10.726 5.228 2.258 1.00 60.66 516 ASP A O 1
ATOM 3929 N N . THR A 1 517 ? 11.984 3.667 3.231 1.00 63.69 517 THR A N 1
ATOM 3930 C CA . THR A 1 517 ? 13.274 4.226 2.857 1.00 63.69 517 THR A CA 1
ATOM 3931 C C . THR A 1 517 ? 13.960 3.191 1.999 1.00 63.69 517 THR A C 1
ATOM 3933 O O . THR A 1 517 ? 13.775 1.989 2.172 1.00 63.69 517 THR A O 1
ATOM 3936 N N . VAL A 1 518 ? 14.753 3.670 1.044 1.00 75.12 518 VAL A N 1
ATOM 3937 C CA . VAL A 1 518 ? 15.628 2.821 0.232 1.00 75.12 518 VAL A CA 1
ATOM 3938 C C . VAL A 1 518 ? 16.342 1.825 1.144 1.00 75.12 518 VAL A C 1
ATOM 3940 O O . VAL A 1 518 ? 17.021 2.263 2.076 1.00 75.12 518 VAL A O 1
ATOM 3943 N N . ASN A 1 519 ? 16.206 0.527 0.852 1.00 79.75 519 ASN A N 1
ATOM 3944 C CA . ASN A 1 519 ? 16.817 -0.557 1.607 1.00 79.75 519 ASN A CA 1
ATOM 3945 C C . ASN A 1 519 ? 18.293 -0.207 1.848 1.00 79.75 519 ASN A C 1
ATOM 3947 O O . ASN A 1 519 ? 19.045 -0.024 0.877 1.00 79.75 519 ASN A O 1
ATOM 3951 N N . PRO A 1 520 ? 18.726 -0.060 3.112 1.00 73.94 520 PRO A N 1
ATOM 3952 C CA . PRO A 1 520 ? 20.038 0.514 3.338 1.00 73.94 520 PRO A CA 1
ATOM 3953 C C . PRO A 1 520 ? 21.185 -0.458 3.040 1.00 73.94 520 PRO A C 1
ATOM 3955 O O . PRO A 1 520 ? 22.274 0.032 2.748 1.00 73.94 520 PRO A O 1
ATOM 3958 N N . LEU A 1 521 ? 20.963 -1.784 3.023 1.00 78.06 521 LEU A N 1
ATOM 3959 C CA . LEU A 1 521 ? 21.959 -2.738 2.515 1.00 78.06 521 LEU A CA 1
ATOM 3960 C C . LEU A 1 521 ? 22.179 -2.534 1.021 1.00 78.06 521 LEU A C 1
ATOM 3962 O O . LEU A 1 521 ? 23.316 -2.340 0.608 1.00 78.06 521 LEU A O 1
ATOM 3966 N N . ILE A 1 522 ? 21.113 -2.469 0.217 1.00 86.62 522 ILE A N 1
ATOM 3967 C CA . ILE A 1 522 ? 21.226 -2.190 -1.225 1.00 86.62 522 ILE A CA 1
ATOM 3968 C C . ILE A 1 522 ? 21.896 -0.833 -1.463 1.00 86.62 522 ILE A C 1
ATOM 3970 O O . ILE A 1 522 ? 22.810 -0.718 -2.280 1.00 86.62 522 ILE A O 1
ATOM 3974 N N . LYS A 1 523 ? 21.487 0.201 -0.718 1.00 85.06 523 LYS A N 1
ATOM 3975 C CA . LYS A 1 523 ? 22.081 1.542 -0.804 1.00 85.06 523 LYS A CA 1
ATOM 3976 C C . LYS A 1 523 ? 23.580 1.524 -0.490 1.00 85.06 523 LYS A C 1
ATOM 3978 O O . LYS A 1 523 ? 24.362 2.120 -1.230 1.00 85.06 523 LYS A O 1
ATOM 3983 N N . THR A 1 524 ? 23.974 0.845 0.584 1.00 82.31 524 THR A N 1
ATOM 3984 C CA . THR A 1 524 ? 25.375 0.738 1.019 1.00 82.31 524 THR A CA 1
ATOM 3985 C C . THR A 1 524 ? 26.185 -0.114 0.053 1.00 82.31 524 THR A C 1
ATOM 3987 O O . THR A 1 524 ? 27.292 0.272 -0.305 1.00 82.31 524 THR A O 1
ATOM 3990 N N . ALA A 1 525 ? 25.627 -1.216 -0.447 1.00 86.81 525 ALA A N 1
ATOM 3991 C CA . ALA A 1 525 ? 26.293 -2.091 -1.399 1.00 86.81 525 ALA A CA 1
ATOM 3992 C C . ALA A 1 525 ? 26.549 -1.395 -2.743 1.00 86.81 525 ALA A C 1
ATOM 3994 O O . ALA A 1 525 ? 27.647 -1.526 -3.288 1.00 86.81 525 ALA A O 1
ATOM 3995 N N . ILE A 1 526 ? 25.592 -0.595 -3.233 1.00 91.06 526 ILE A N 1
ATOM 3996 C CA . ILE A 1 526 ? 25.774 0.250 -4.423 1.00 91.06 526 ILE A CA 1
ATOM 3997 C C . ILE A 1 526 ? 26.837 1.322 -4.178 1.00 91.06 526 ILE A C 1
ATOM 3999 O O . ILE A 1 526 ? 27.700 1.526 -5.030 1.00 91.06 526 ILE A O 1
ATOM 4003 N N . ALA A 1 527 ? 26.796 1.996 -3.025 1.00 86.56 527 ALA A N 1
ATOM 4004 C CA . ALA A 1 527 ? 27.796 3.001 -2.670 1.00 86.56 527 ALA A CA 1
ATOM 4005 C C . ALA A 1 527 ? 29.205 2.391 -2.564 1.00 86.56 527 ALA A C 1
ATOM 4007 O O . ALA A 1 527 ? 30.155 2.957 -3.098 1.00 86.56 527 ALA A O 1
ATOM 4008 N N . GLY A 1 528 ? 29.332 1.213 -1.947 1.00 84.44 528 GLY A N 1
ATOM 4009 C CA . GLY A 1 528 ? 30.588 0.472 -1.827 1.00 84.44 528 GLY A CA 1
ATOM 4010 C C . GLY A 1 528 ? 31.126 -0.029 -3.169 1.00 84.44 528 GLY A C 1
ATOM 4011 O O . GLY A 1 528 ? 32.334 -0.068 -3.367 1.00 84.44 528 GLY A O 1
ATOM 4012 N N . ALA A 1 529 ? 30.248 -0.351 -4.124 1.00 89.69 529 ALA A N 1
ATOM 4013 C CA . ALA A 1 529 ? 30.637 -0.667 -5.500 1.00 89.69 529 ALA A CA 1
ATOM 4014 C C . ALA A 1 529 ? 30.985 0.585 -6.337 1.00 89.69 529 ALA A C 1
ATOM 4016 O O . ALA A 1 529 ? 31.404 0.470 -7.489 1.00 89.69 529 ALA A O 1
ATOM 4017 N N . GLY A 1 530 ? 30.776 1.791 -5.801 1.00 90.88 530 GLY A N 1
ATOM 4018 C CA . GLY A 1 530 ? 31.034 3.077 -6.450 1.00 90.88 530 GLY A CA 1
ATOM 4019 C C . GLY A 1 530 ? 29.943 3.521 -7.430 1.00 90.88 530 GLY A C 1
ATOM 4020 O O . GLY A 1 530 ? 29.545 4.685 -7.418 1.00 90.88 530 GLY A O 1
ATOM 4021 N N . THR A 1 531 ? 29.421 2.619 -8.267 1.00 93.44 531 THR A N 1
ATOM 4022 C CA . THR A 1 531 ? 28.315 2.918 -9.196 1.00 93.44 531 THR A CA 1
ATOM 4023 C C . THR A 1 531 ? 27.282 1.797 -9.229 1.00 93.44 531 THR A C 1
ATOM 4025 O O . THR A 1 531 ? 27.600 0.635 -8.981 1.00 93.44 531 THR A O 1
ATOM 4028 N N . VAL A 1 532 ? 26.042 2.123 -9.617 1.00 95.38 532 VAL A N 1
ATOM 4029 C CA . VAL A 1 532 ? 24.992 1.107 -9.804 1.00 95.38 532 VAL A CA 1
ATOM 4030 C C . VAL A 1 532 ? 25.381 0.079 -10.868 1.00 95.38 532 VAL A C 1
ATOM 4032 O O . VAL A 1 532 ? 25.120 -1.099 -10.687 1.00 95.38 532 VAL A O 1
ATOM 4035 N N . VAL A 1 533 ? 26.071 0.480 -11.942 1.00 95.25 533 VAL A N 1
ATOM 4036 C CA . VAL A 1 533 ? 26.509 -0.453 -12.993 1.00 95.25 533 VAL A CA 1
ATOM 4037 C C . VAL A 1 533 ? 27.579 -1.404 -12.461 1.00 95.25 533 VAL A C 1
ATOM 4039 O O . VAL A 1 533 ? 27.496 -2.599 -12.714 1.00 95.25 533 VAL A O 1
ATOM 4042 N N . ALA A 1 534 ? 28.549 -0.909 -11.686 1.00 93.31 534 ALA A N 1
ATOM 4043 C CA . ALA A 1 534 ? 29.551 -1.759 -11.042 1.00 93.31 534 ALA A CA 1
ATOM 4044 C C . ALA A 1 534 ? 28.911 -2.752 -10.059 1.00 93.31 534 ALA A C 1
ATOM 4046 O O . ALA A 1 534 ? 29.266 -3.927 -10.061 1.00 93.31 534 ALA A O 1
ATOM 4047 N N . PHE A 1 535 ? 27.917 -2.302 -9.289 1.00 95.06 535 PHE A N 1
ATOM 4048 C CA . PHE A 1 535 ? 27.125 -3.160 -8.410 1.00 95.06 535 PHE A CA 1
ATOM 4049 C C . PHE A 1 535 ? 26.392 -4.267 -9.181 1.00 95.06 535 PHE A C 1
ATOM 4051 O O . PHE A 1 535 ? 26.514 -5.435 -8.828 1.00 95.06 535 PHE A O 1
ATOM 4058 N N . LEU A 1 536 ? 25.692 -3.923 -10.268 1.00 94.75 536 LEU A N 1
ATOM 4059 C CA . LEU A 1 536 ? 24.987 -4.899 -11.106 1.00 94.75 536 LEU A CA 1
ATOM 4060 C C . LEU A 1 536 ? 25.945 -5.896 -11.774 1.00 94.75 536 LEU A C 1
ATOM 4062 O O . LEU A 1 536 ? 25.651 -7.084 -11.838 1.00 94.75 536 LEU A O 1
ATOM 4066 N N . ARG A 1 537 ? 27.114 -5.437 -12.235 1.00 93.19 537 ARG A N 1
ATOM 4067 C CA . ARG A 1 537 ? 28.153 -6.310 -12.806 1.00 93.19 537 ARG A CA 1
ATOM 4068 C C . ARG A 1 537 ? 28.682 -7.311 -11.785 1.00 93.19 537 ARG A C 1
ATOM 4070 O O . ARG A 1 537 ? 28.880 -8.470 -12.125 1.00 93.19 537 ARG A O 1
ATOM 4077 N N . ALA A 1 538 ? 28.903 -6.875 -10.548 1.00 91.25 538 ALA A N 1
ATOM 4078 C CA . ALA A 1 538 ? 29.434 -7.732 -9.495 1.00 91.25 538 ALA A CA 1
ATOM 4079 C C . ALA A 1 538 ? 28.456 -8.854 -9.086 1.00 91.25 538 ALA A C 1
ATOM 4081 O O . ALA A 1 538 ? 28.904 -9.909 -8.646 1.00 91.25 538 ALA A O 1
ATOM 4082 N N . MET A 1 539 ? 27.146 -8.682 -9.314 1.00 90.94 539 MET A N 1
ATOM 4083 C CA . MET A 1 539 ? 26.147 -9.744 -9.106 1.00 90.94 539 MET A CA 1
ATOM 4084 C C . MET A 1 539 ? 26.206 -10.884 -10.123 1.00 90.94 539 MET A C 1
ATOM 4086 O O . MET A 1 539 ? 25.653 -11.944 -9.852 1.00 90.94 539 MET A O 1
ATOM 4090 N N . VAL A 1 540 ? 26.823 -10.676 -11.290 1.00 90.44 540 VAL A N 1
ATOM 4091 C CA . VAL A 1 540 ? 26.913 -11.705 -12.340 1.00 90.44 540 VAL A CA 1
ATOM 4092 C C . VAL A 1 540 ? 27.808 -12.868 -11.903 1.00 90.44 540 VAL A C 1
ATOM 4094 O O . VAL A 1 540 ? 27.598 -14.004 -12.321 1.00 90.44 540 VAL A O 1
ATOM 4097 N N . SER A 1 541 ? 28.802 -12.596 -11.057 1.00 81.44 541 SER A N 1
ATOM 4098 C CA . SER A 1 541 ? 29.697 -13.618 -10.518 1.00 81.44 541 SER A CA 1
ATOM 4099 C C . SER A 1 541 ? 29.077 -14.316 -9.298 1.00 81.44 541 SER A C 1
ATOM 4101 O O . SER A 1 541 ? 28.412 -13.657 -8.495 1.00 81.44 541 SER A O 1
ATOM 4103 N N . PRO A 1 542 ? 29.340 -15.620 -9.086 1.00 68.62 542 PRO A N 1
ATOM 4104 C CA . PRO A 1 542 ? 28.884 -16.327 -7.892 1.00 68.62 542 PRO A CA 1
ATOM 4105 C C . PRO A 1 542 ? 29.395 -15.658 -6.606 1.00 68.62 542 PRO A C 1
ATOM 4107 O O . PRO A 1 542 ? 30.593 -15.415 -6.464 1.00 68.62 542 PRO A O 1
ATOM 4110 N N . GLY A 1 543 ? 28.494 -15.386 -5.658 1.00 70.62 543 GLY A N 1
ATOM 4111 C CA . GLY A 1 543 ? 28.828 -14.813 -4.351 1.00 70.62 543 GLY A CA 1
ATOM 4112 C C . GLY A 1 543 ? 27.917 -13.658 -3.934 1.00 70.62 543 GLY A C 1
ATOM 4113 O O . GLY A 1 543 ? 26.788 -13.518 -4.406 1.00 70.62 543 GLY A O 1
ATOM 4114 N N . SER A 1 544 ? 28.407 -12.835 -3.008 1.00 75.81 544 SER A N 1
ATOM 4115 C CA . SER A 1 544 ? 27.738 -11.609 -2.565 1.00 75.81 544 SER A CA 1
ATOM 4116 C C . SER A 1 544 ? 28.593 -10.388 -2.885 1.00 75.81 544 SER A C 1
ATOM 4118 O O . SER A 1 544 ? 29.794 -10.396 -2.621 1.00 75.81 544 SER A O 1
ATOM 4120 N N . THR A 1 545 ? 27.977 -9.310 -3.361 1.00 76.38 545 THR A N 1
ATOM 4121 C CA . THR A 1 545 ? 28.626 -8.003 -3.518 1.00 76.38 545 THR A CA 1
ATOM 4122 C C . THR A 1 545 ? 28.310 -7.148 -2.301 1.00 76.38 545 THR A C 1
ATOM 4124 O O . THR A 1 545 ? 27.155 -6.773 -2.109 1.00 76.38 545 THR A O 1
ATOM 4127 N N . ASN A 1 546 ? 29.316 -6.833 -1.477 1.00 76.94 546 ASN A N 1
ATOM 4128 C CA . ASN A 1 546 ? 29.139 -6.045 -0.247 1.00 76.94 546 ASN A CA 1
ATOM 4129 C C . ASN A 1 546 ? 27.997 -6.584 0.647 1.00 76.94 546 ASN A C 1
ATOM 4131 O O . ASN A 1 546 ? 27.161 -5.820 1.121 1.00 76.94 546 ASN A O 1
ATOM 4135 N N . GLY A 1 547 ? 27.917 -7.912 0.808 1.00 75.94 547 GLY A N 1
ATOM 4136 C CA . GLY A 1 547 ? 26.880 -8.582 1.605 1.00 75.94 547 GLY A CA 1
ATOM 4137 C C . GLY A 1 547 ? 25.527 -8.778 0.905 1.00 75.94 547 GLY A C 1
ATOM 4138 O O . GLY A 1 547 ? 24.618 -9.363 1.486 1.00 75.94 547 GLY A O 1
ATOM 4139 N N . VAL A 1 548 ? 25.370 -8.345 -0.352 1.00 84.12 548 VAL A N 1
ATOM 4140 C CA . VAL A 1 548 ? 24.134 -8.527 -1.130 1.00 84.12 548 VAL A CA 1
ATOM 4141 C C . VAL A 1 548 ? 24.320 -9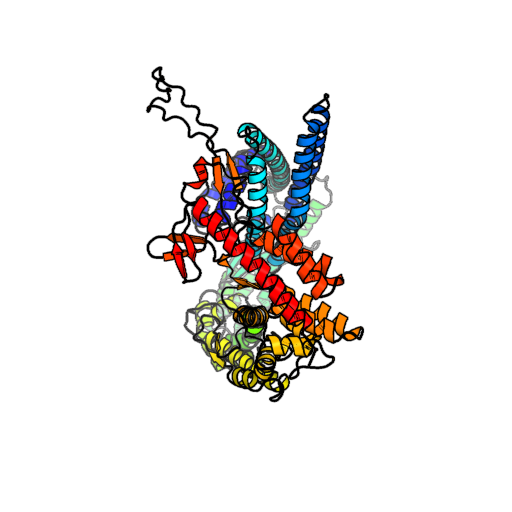.619 -2.181 1.00 84.12 548 VAL A C 1
ATOM 4143 O O . VAL A 1 548 ? 25.166 -9.501 -3.068 1.00 84.12 548 VAL A O 1
ATOM 4146 N N . THR A 1 549 ? 23.527 -10.687 -2.094 1.00 86.06 549 THR A N 1
ATOM 4147 C CA . THR A 1 549 ? 23.448 -11.739 -3.121 1.00 86.06 549 THR A CA 1
ATOM 4148 C C . THR A 1 549 ? 22.426 -11.377 -4.199 1.00 86.06 549 THR A C 1
ATOM 4150 O O . THR A 1 549 ? 21.558 -10.529 -3.984 1.00 86.06 549 THR A O 1
ATOM 4153 N N . TRP A 1 550 ? 22.487 -12.059 -5.346 1.00 86.31 550 TRP A N 1
ATOM 4154 C CA . TRP A 1 550 ? 21.467 -11.959 -6.396 1.00 86.31 550 TRP A CA 1
ATOM 4155 C C . TRP A 1 550 ? 20.050 -12.215 -5.852 1.00 86.31 550 TRP A C 1
ATOM 4157 O O . TRP A 1 550 ? 19.164 -11.377 -6.009 1.00 86.31 550 TRP A O 1
ATOM 4167 N N . THR A 1 551 ? 19.860 -13.321 -5.125 1.00 84.81 551 THR A N 1
ATOM 4168 C CA . THR A 1 551 ? 18.567 -13.697 -4.534 1.00 84.81 551 THR A CA 1
ATOM 4169 C C . THR A 1 551 ? 18.031 -12.625 -3.586 1.00 84.81 551 THR A C 1
ATOM 4171 O O . THR A 1 551 ? 16.850 -12.290 -3.642 1.00 84.81 551 THR A O 1
ATOM 4174 N N . HIS A 1 552 ? 18.906 -12.047 -2.756 1.00 85.50 552 HIS A N 1
ATOM 4175 C CA . HIS A 1 552 ? 18.549 -10.950 -1.857 1.00 85.50 552 HIS A CA 1
ATOM 4176 C C . HIS A 1 552 ? 18.180 -9.677 -2.638 1.00 85.50 552 HIS A C 1
ATOM 4178 O O . HIS A 1 552 ? 17.186 -9.027 -2.336 1.00 85.50 552 HIS A O 1
ATOM 4184 N N . PHE A 1 553 ? 18.919 -9.318 -3.688 1.00 90.06 553 PHE A N 1
ATOM 4185 C CA . PHE A 1 553 ? 18.580 -8.142 -4.490 1.00 90.06 553 PHE A CA 1
ATOM 4186 C C . PHE A 1 553 ? 17.200 -8.259 -5.157 1.00 90.06 553 PHE A C 1
ATOM 4188 O O . PHE A 1 553 ? 16.427 -7.299 -5.125 1.00 90.06 553 PHE A O 1
ATOM 4195 N N . VAL A 1 554 ? 16.869 -9.421 -5.727 1.00 89.56 554 VAL A N 1
ATOM 4196 C CA . VAL A 1 554 ? 15.565 -9.649 -6.378 1.00 89.56 554 VAL A CA 1
ATOM 4197 C C . VAL A 1 554 ? 14.421 -9.606 -5.376 1.00 89.56 554 VAL A C 1
ATOM 4199 O O . VAL A 1 554 ? 13.390 -8.993 -5.666 1.00 89.56 554 VAL A O 1
ATOM 4202 N N . SER A 1 555 ? 14.594 -10.207 -4.195 1.00 86.44 555 SER A N 1
ATOM 4203 C CA . SER A 1 555 ? 13.558 -10.176 -3.161 1.00 86.44 555 SER A CA 1
ATOM 4204 C C . SER A 1 555 ? 13.276 -8.742 -2.705 1.00 86.44 555 SER A C 1
ATOM 4206 O O . SER A 1 555 ? 12.119 -8.321 -2.689 1.00 86.44 555 SER A O 1
ATOM 4208 N N . VAL A 1 556 ? 14.321 -7.945 -2.456 1.00 85.56 556 VAL A N 1
ATOM 4209 C CA . VAL A 1 556 ? 14.184 -6.528 -2.083 1.00 85.56 556 VAL A CA 1
ATOM 4210 C C . VAL A 1 556 ? 13.588 -5.695 -3.216 1.00 85.56 556 VAL A C 1
ATOM 4212 O O . VAL A 1 556 ? 12.767 -4.813 -2.963 1.00 85.56 556 VAL A O 1
ATOM 4215 N N . TRP A 1 557 ? 13.965 -5.960 -4.469 1.00 90.00 557 TRP A N 1
ATOM 4216 C CA . TRP A 1 557 ? 13.397 -5.274 -5.631 1.00 90.00 557 TRP A CA 1
ATOM 4217 C C . TRP A 1 557 ? 11.882 -5.485 -5.743 1.00 90.00 557 TRP A C 1
ATOM 4219 O O . TRP A 1 557 ? 11.158 -4.541 -6.068 1.00 90.00 557 TRP A O 1
ATOM 4229 N N . ALA A 1 558 ? 11.402 -6.703 -5.474 1.00 86.75 558 ALA A N 1
ATOM 4230 C CA . ALA A 1 558 ? 9.979 -7.032 -5.493 1.00 86.75 558 ALA A CA 1
ATOM 4231 C C . ALA A 1 558 ? 9.226 -6.466 -4.276 1.00 86.75 558 ALA A C 1
ATOM 4233 O O . ALA A 1 558 ? 8.093 -6.008 -4.422 1.00 86.75 558 ALA A O 1
ATOM 4234 N N . ALA A 1 559 ? 9.857 -6.465 -3.097 1.00 80.12 559 ALA A N 1
ATOM 4235 C CA . ALA A 1 559 ? 9.228 -6.074 -1.836 1.00 80.12 559 ALA A CA 1
ATOM 4236 C C . ALA A 1 559 ? 9.249 -4.558 -1.549 1.00 80.12 559 ALA A C 1
ATOM 4238 O O . ALA A 1 559 ? 8.380 -4.070 -0.831 1.00 80.12 559 ALA A O 1
ATOM 4239 N N . SER A 1 560 ? 10.217 -3.798 -2.085 1.00 81.31 560 SER A N 1
ATOM 4240 C CA . SER A 1 560 ? 10.413 -2.371 -1.770 1.00 81.31 560 SER A CA 1
ATOM 4241 C C . SER A 1 560 ? 10.333 -1.470 -3.016 1.00 81.31 560 SER A C 1
ATOM 4243 O O . SER A 1 560 ? 11.337 -1.283 -3.721 1.00 81.31 560 SER A O 1
ATOM 4245 N N . PRO A 1 561 ? 9.173 -0.827 -3.270 1.00 84.06 561 PRO A N 1
ATOM 4246 C CA . PRO A 1 561 ? 9.009 0.158 -4.342 1.00 84.06 561 PRO A CA 1
ATOM 4247 C C . PRO A 1 561 ? 10.023 1.311 -4.285 1.00 84.06 561 PRO A C 1
ATOM 4249 O O . PRO A 1 561 ? 10.495 1.789 -5.320 1.00 84.06 561 PRO A O 1
ATOM 4252 N N . GLU A 1 562 ? 10.404 1.755 -3.090 1.00 82.69 562 GLU A N 1
ATOM 4253 C CA . GLU A 1 562 ? 11.351 2.848 -2.860 1.00 82.69 562 GLU A CA 1
ATOM 4254 C C . GLU A 1 562 ? 12.762 2.452 -3.286 1.00 82.69 562 GLU A C 1
ATOM 4256 O O . GLU A 1 562 ? 13.441 3.223 -3.974 1.00 82.69 562 GLU A O 1
ATOM 4261 N N . THR A 1 563 ? 13.189 1.236 -2.932 1.00 87.00 563 THR A N 1
ATOM 4262 C CA . THR A 1 563 ? 14.487 0.687 -3.345 1.00 87.00 563 THR A CA 1
ATOM 4263 C C . THR A 1 563 ? 14.527 0.476 -4.847 1.00 87.00 563 THR A C 1
ATOM 4265 O O . THR A 1 563 ? 15.458 0.944 -5.506 1.00 87.00 563 THR A O 1
ATOM 4268 N N . LYS A 1 564 ? 13.481 -0.133 -5.413 1.00 92.00 564 LYS A N 1
ATOM 4269 C CA . LYS A 1 564 ? 13.308 -0.284 -6.861 1.00 92.00 564 LYS A CA 1
ATOM 4270 C C . LYS A 1 564 ? 13.452 1.060 -7.580 1.00 92.00 564 LYS A C 1
ATOM 4272 O O . LYS A 1 564 ? 14.275 1.208 -8.485 1.00 92.00 564 LYS A O 1
ATOM 4277 N N . ASN A 1 565 ? 12.710 2.080 -7.149 1.00 91.69 565 ASN A N 1
ATOM 4278 C CA . ASN A 1 565 ? 12.763 3.410 -7.758 1.00 91.69 565 ASN A CA 1
ATOM 4279 C C . ASN A 1 565 ? 14.117 4.105 -7.560 1.00 91.69 565 ASN A C 1
ATOM 4281 O O . ASN A 1 565 ? 14.568 4.831 -8.451 1.00 91.69 565 ASN A O 1
ATOM 4285 N N . TYR A 1 566 ? 14.791 3.877 -6.432 1.00 91.56 566 TYR A N 1
ATOM 4286 C CA . TYR A 1 566 ? 16.151 4.356 -6.199 1.00 91.56 566 TYR A CA 1
ATOM 4287 C C . TYR A 1 566 ? 17.151 3.755 -7.186 1.00 91.56 566 TYR A C 1
ATOM 4289 O O . TYR A 1 566 ? 17.861 4.514 -7.850 1.00 91.56 566 TYR A O 1
ATOM 4297 N N . VAL A 1 567 ? 17.155 2.432 -7.348 1.00 95.62 567 VAL A N 1
ATOM 4298 C CA . VAL A 1 567 ? 18.051 1.739 -8.284 1.00 95.62 567 VAL A CA 1
ATOM 4299 C C . VAL A 1 567 ? 17.764 2.169 -9.724 1.00 95.62 567 VAL A C 1
ATOM 4301 O O . VAL A 1 567 ? 18.691 2.557 -10.434 1.00 95.62 567 VAL A O 1
ATOM 4304 N N . LYS A 1 568 ? 16.488 2.218 -10.138 1.00 96.12 568 LYS A N 1
ATOM 4305 C CA . LYS A 1 568 ? 16.091 2.713 -11.471 1.00 96.12 568 LYS A CA 1
ATOM 4306 C C . LYS A 1 568 ? 16.589 4.130 -11.731 1.00 96.12 568 LYS A C 1
ATOM 4308 O O . LYS A 1 568 ? 17.081 4.420 -12.816 1.00 96.12 568 LYS A O 1
ATOM 4313 N N . ARG A 1 569 ? 16.459 5.029 -10.753 1.00 95.06 569 ARG A N 1
ATOM 4314 C CA . ARG A 1 569 ? 16.921 6.418 -10.878 1.00 95.06 569 ARG A CA 1
ATOM 4315 C C . ARG A 1 569 ? 18.437 6.497 -11.015 1.00 95.06 569 ARG A C 1
ATOM 4317 O O . ARG A 1 569 ? 18.906 7.222 -11.885 1.00 95.06 569 ARG A O 1
ATOM 4324 N N . LEU A 1 570 ? 19.192 5.748 -10.211 1.00 96.12 570 LEU A N 1
ATOM 4325 C CA . LEU A 1 570 ? 20.645 5.674 -10.375 1.00 96.12 570 LEU A CA 1
ATOM 4326 C C . LEU A 1 570 ? 21.020 5.154 -11.765 1.00 96.12 570 LEU A C 1
ATOM 4328 O O . LEU A 1 570 ? 21.894 5.726 -12.405 1.00 96.12 570 LEU A O 1
ATOM 4332 N N . PHE A 1 571 ? 20.333 4.115 -12.243 1.00 96.81 571 PHE A N 1
ATOM 4333 C CA . PHE A 1 571 ? 20.601 3.511 -13.546 1.00 96.81 571 PHE A CA 1
ATOM 4334 C C . PHE A 1 571 ? 20.266 4.451 -14.713 1.00 96.81 571 PHE A C 1
ATOM 4336 O O . PHE A 1 571 ? 21.045 4.554 -15.656 1.00 96.81 571 PHE A O 1
ATOM 4343 N N . ARG A 1 572 ? 19.155 5.195 -14.644 1.00 94.44 572 ARG A N 1
ATOM 4344 C CA . ARG A 1 572 ? 18.811 6.251 -15.620 1.00 94.44 572 ARG A CA 1
ATOM 4345 C C . ARG A 1 572 ? 19.844 7.373 -15.636 1.00 94.44 572 ARG A C 1
ATOM 4347 O O . ARG A 1 572 ? 20.222 7.866 -16.692 1.00 94.44 572 ARG A O 1
ATOM 4354 N N . ASN A 1 573 ? 20.337 7.749 -14.460 1.00 94.25 573 ASN A N 1
ATOM 4355 C CA . ASN A 1 573 ? 21.287 8.846 -14.306 1.00 94.25 573 ASN A CA 1
ATOM 4356 C C . ASN A 1 573 ? 22.721 8.492 -14.722 1.00 94.25 573 ASN A C 1
ATOM 4358 O O . ASN A 1 573 ? 23.559 9.389 -14.746 1.00 94.25 573 ASN A O 1
ATOM 4362 N N . VAL A 1 574 ? 23.007 7.236 -15.090 1.00 94.62 574 VAL A N 1
ATOM 4363 C CA . VAL A 1 574 ? 24.282 6.882 -15.740 1.00 94.62 574 VAL A CA 1
ATOM 4364 C C . VAL A 1 574 ? 24.450 7.670 -17.041 1.00 94.62 574 VAL A C 1
ATOM 4366 O O . VAL A 1 574 ? 25.542 8.149 -17.334 1.00 94.62 574 VAL A O 1
ATOM 4369 N N . GLN A 1 575 ? 23.357 7.849 -17.790 1.00 92.81 575 GLN A N 1
ATOM 4370 C CA . GLN A 1 575 ? 23.298 8.725 -18.955 1.00 92.81 575 GLN A CA 1
ATOM 4371 C C . GLN A 1 575 ? 21.962 9.490 -18.955 1.00 92.81 575 GLN A C 1
ATOM 4373 O O . GLN A 1 575 ? 20.965 8.995 -19.488 1.00 92.81 575 GLN A O 1
ATOM 4378 N N . PRO A 1 576 ? 21.918 10.695 -18.359 1.00 90.31 576 PRO A N 1
ATOM 4379 C CA . PRO A 1 576 ? 20.696 11.489 -18.267 1.00 90.31 576 PRO A CA 1
ATOM 4380 C C . PRO A 1 576 ? 20.090 11.805 -19.640 1.00 90.31 576 PRO A C 1
ATOM 4382 O O . PRO A 1 576 ? 20.805 11.921 -20.633 1.00 90.31 576 PRO A O 1
ATOM 4385 N N . GLU A 1 577 ? 18.767 11.992 -19.683 1.00 87.81 577 GLU A N 1
ATOM 4386 C CA . GLU A 1 577 ? 18.009 12.318 -20.909 1.00 87.81 577 GLU A CA 1
ATOM 4387 C C . GLU A 1 577 ? 18.149 11.286 -22.045 1.00 87.81 577 GLU A C 1
ATOM 4389 O O . GLU A 1 577 ? 17.963 11.613 -23.222 1.00 87.81 577 GLU A O 1
ATOM 4394 N N . SER A 1 578 ? 18.475 10.039 -21.701 1.00 92.06 578 SER A N 1
ATOM 4395 C CA . SER A 1 578 ? 18.498 8.919 -22.634 1.00 92.06 578 SER A CA 1
ATOM 4396 C C . SER A 1 578 ? 17.334 7.961 -22.389 1.00 92.06 578 SER A C 1
ATOM 4398 O O . SER A 1 578 ? 16.905 7.736 -21.263 1.00 92.06 578 SER A O 1
ATOM 4400 N N . HIS A 1 579 ? 16.808 7.419 -23.479 1.00 94.06 579 HIS A N 1
ATOM 4401 C CA . HIS A 1 579 ? 15.935 6.265 -23.522 1.00 94.06 579 HIS A CA 1
ATOM 4402 C C . HIS A 1 579 ? 16.771 4.988 -23.449 1.00 94.06 579 HIS A C 1
ATOM 4404 O O . HIS A 1 579 ? 17.698 4.814 -24.245 1.00 94.06 579 HIS A O 1
ATOM 4410 N N . GLU A 1 580 ? 16.426 4.090 -22.530 1.00 94.81 580 GLU A N 1
ATOM 4411 C CA . GLU A 1 580 ? 16.981 2.740 -22.474 1.00 94.81 580 GLU A CA 1
ATOM 4412 C C . GLU A 1 580 ? 16.218 1.782 -23.390 1.00 94.81 580 GLU A C 1
ATOM 4414 O O . GLU A 1 580 ? 15.018 1.576 -23.225 1.00 94.81 580 GLU A O 1
ATOM 4419 N N . TRP A 1 581 ? 16.922 1.134 -24.319 1.00 96.19 581 TRP A N 1
ATOM 4420 C CA . TRP A 1 581 ? 16.323 0.146 -25.228 1.00 96.19 581 TRP A CA 1
ATOM 4421 C C . TRP A 1 581 ? 16.059 -1.211 -24.564 1.00 96.19 581 TRP A C 1
ATOM 4423 O O . TRP A 1 581 ? 15.344 -2.039 -25.115 1.00 96.19 581 TRP A O 1
ATOM 4433 N N . ILE A 1 582 ? 16.601 -1.434 -23.366 1.00 95.94 582 ILE A N 1
ATOM 4434 C CA . ILE A 1 582 ? 16.113 -2.451 -22.434 1.00 95.94 582 ILE A CA 1
ATOM 4435 C C . ILE A 1 582 ? 15.623 -1.693 -21.203 1.00 95.94 582 ILE A C 1
ATOM 4437 O O . ILE A 1 582 ? 16.399 -1.013 -20.527 1.00 95.94 582 ILE A O 1
ATOM 4441 N N . THR A 1 583 ? 14.324 -1.766 -20.927 1.00 93.25 583 THR A N 1
ATOM 4442 C CA . THR A 1 583 ? 13.698 -0.896 -19.927 1.00 93.25 583 THR A CA 1
ATOM 4443 C C . THR A 1 583 ? 14.298 -1.104 -18.530 1.00 93.25 583 THR A C 1
ATOM 4445 O O . THR A 1 583 ? 14.734 -2.191 -18.157 1.00 93.25 583 THR A O 1
ATOM 4448 N N . THR A 1 584 ? 14.314 -0.056 -17.703 1.00 93.81 584 THR A N 1
ATOM 4449 C CA . THR A 1 584 ? 14.826 -0.164 -16.317 1.00 93.81 584 THR A CA 1
ATOM 4450 C C . THR A 1 584 ? 13.995 -1.076 -15.406 1.00 93.81 584 THR A C 1
ATOM 4452 O O . THR A 1 584 ? 14.478 -1.495 -14.360 1.00 93.81 584 THR A O 1
ATOM 4455 N N . GLU A 1 58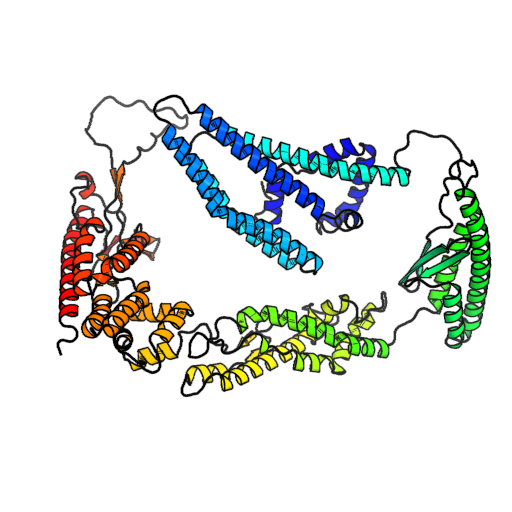5 ? 12.763 -1.411 -15.796 1.00 93.62 585 GLU A N 1
ATOM 4456 C CA . GLU A 1 585 ? 11.966 -2.451 -15.129 1.00 93.62 585 GLU A CA 1
ATOM 4457 C C . GLU A 1 585 ? 12.573 -3.846 -15.317 1.00 93.62 585 GLU A C 1
ATOM 4459 O O . GLU A 1 585 ? 12.405 -4.709 -14.462 1.00 93.62 585 GLU A O 1
ATOM 4464 N N . PHE A 1 586 ? 13.324 -4.052 -16.401 1.00 94.88 586 PHE A N 1
ATOM 4465 C CA . PHE A 1 586 ? 13.950 -5.324 -16.752 1.00 94.88 586 PHE A CA 1
ATOM 4466 C C . PHE A 1 586 ? 15.323 -5.532 -16.108 1.00 94.88 586 PHE A C 1
ATOM 4468 O O . PHE A 1 586 ? 15.958 -6.539 -16.393 1.00 94.88 586 PHE A O 1
ATOM 4475 N N . ILE A 1 587 ? 15.773 -4.649 -15.203 1.00 96.44 587 ILE A N 1
ATOM 4476 C CA . ILE A 1 587 ? 17.040 -4.834 -14.469 1.00 96.44 587 ILE A CA 1
ATOM 4477 C C . ILE A 1 587 ? 17.138 -6.244 -13.852 1.00 96.44 587 ILE A C 1
ATOM 4479 O O . ILE A 1 587 ? 18.124 -6.922 -14.139 1.00 96.44 587 ILE A O 1
ATOM 4483 N N . PRO A 1 588 ? 16.140 -6.752 -13.095 1.00 95.94 588 PRO A N 1
ATOM 4484 C CA . PRO A 1 588 ? 16.204 -8.121 -12.595 1.00 95.94 588 PRO A CA 1
ATOM 4485 C C . PRO A 1 588 ? 16.218 -9.167 -13.715 1.00 95.94 588 PRO A C 1
ATOM 4487 O O . PRO A 1 588 ? 17.024 -10.084 -13.688 1.00 95.94 588 PRO A O 1
ATOM 4490 N N . ARG A 1 589 ? 15.382 -9.025 -14.746 1.00 95.94 589 ARG A N 1
ATOM 4491 C CA . ARG A 1 589 ? 15.296 -10.027 -15.820 1.00 95.94 589 ARG A CA 1
ATOM 4492 C C . ARG A 1 589 ? 16.590 -10.132 -16.646 1.00 95.94 589 ARG A C 1
ATOM 4494 O O . ARG A 1 589 ? 16.991 -11.226 -17.046 1.00 95.94 589 ARG A O 1
ATOM 4501 N N . VAL A 1 590 ? 17.269 -9.008 -16.874 1.00 96.31 590 VAL A N 1
ATOM 4502 C CA . VAL A 1 590 ? 18.597 -8.967 -17.505 1.00 96.31 590 VAL A CA 1
ATOM 4503 C C . VAL A 1 590 ? 19.633 -9.642 -16.617 1.00 96.31 590 VAL A C 1
ATOM 4505 O O . VAL A 1 590 ? 20.427 -10.431 -17.117 1.00 96.31 590 VAL A O 1
ATOM 4508 N N . LEU A 1 591 ? 19.627 -9.351 -15.315 1.00 94.75 591 LEU A N 1
ATOM 4509 C CA . LEU A 1 591 ? 20.566 -9.951 -14.368 1.00 94.75 591 LEU A CA 1
ATOM 4510 C C . LEU A 1 591 ? 20.352 -11.451 -14.205 1.00 94.75 591 LEU A C 1
ATOM 4512 O O . LEU A 1 591 ? 21.331 -12.178 -14.161 1.00 94.75 591 LEU A O 1
ATOM 4516 N N . GLU A 1 592 ? 19.107 -11.918 -14.190 1.00 94.50 592 GLU A N 1
ATOM 4517 C CA . GLU A 1 592 ? 18.777 -13.343 -14.215 1.00 94.50 592 GLU A CA 1
ATOM 4518 C C . GLU A 1 592 ? 19.410 -14.014 -15.438 1.00 94.50 592 GLU A C 1
ATOM 4520 O O . GLU A 1 592 ? 20.209 -14.934 -15.301 1.00 94.50 592 GLU A O 1
ATOM 4525 N N . THR A 1 593 ? 19.166 -13.455 -16.630 1.00 95.06 593 THR A N 1
ATOM 4526 C CA . THR A 1 593 ? 19.764 -13.941 -17.885 1.00 95.06 593 THR A CA 1
ATOM 4527 C C . THR A 1 593 ? 21.299 -13.923 -17.817 1.00 95.06 593 THR A C 1
ATOM 4529 O O . THR A 1 593 ? 21.960 -14.858 -18.270 1.00 95.06 593 THR A O 1
ATOM 4532 N N . ALA A 1 594 ? 21.883 -12.871 -17.237 1.00 94.19 594 ALA A N 1
ATOM 4533 C CA . ALA A 1 594 ? 23.325 -12.711 -17.091 1.00 94.19 594 ALA A CA 1
ATOM 4534 C C . ALA A 1 594 ? 23.943 -13.745 -16.137 1.00 94.19 594 ALA A C 1
ATOM 4536 O O . ALA A 1 594 ? 24.964 -14.346 -16.471 1.00 94.19 594 ALA A O 1
ATOM 4537 N N . VAL A 1 595 ? 23.321 -13.957 -14.975 1.00 92.06 595 VAL A N 1
ATOM 4538 C CA . VAL A 1 595 ? 23.742 -14.917 -13.947 1.00 92.06 595 VAL A CA 1
ATOM 4539 C C . VAL A 1 595 ? 23.601 -16.344 -14.467 1.00 92.06 595 VAL A C 1
ATOM 4541 O O . VAL A 1 595 ? 24.539 -17.123 -14.334 1.00 92.06 595 VAL A O 1
ATOM 4544 N N . ASP A 1 596 ? 22.495 -16.680 -15.132 1.00 91.94 596 ASP A N 1
ATOM 4545 C CA . ASP A 1 596 ? 22.298 -17.999 -15.745 1.00 91.94 596 ASP A CA 1
ATOM 4546 C C . ASP A 1 596 ? 23.357 -18.275 -16.822 1.00 91.94 596 ASP A C 1
ATOM 4548 O O . ASP A 1 596 ? 23.976 -19.344 -16.850 1.00 91.94 596 ASP A O 1
ATOM 4552 N N . THR A 1 597 ? 23.645 -17.275 -17.662 1.00 91.88 597 THR A N 1
ATOM 4553 C CA . THR A 1 597 ? 24.708 -17.362 -18.675 1.00 91.88 597 THR A CA 1
ATOM 4554 C C . THR A 1 597 ? 26.079 -17.556 -18.018 1.00 91.88 597 THR A C 1
ATOM 4556 O O . THR A 1 597 ? 26.852 -18.418 -18.441 1.00 91.88 597 THR A O 1
ATOM 4559 N N . ALA A 1 598 ? 26.375 -16.826 -16.941 1.00 90.62 598 ALA A N 1
ATOM 4560 C CA . ALA A 1 598 ? 27.622 -16.971 -16.196 1.00 90.62 598 ALA A CA 1
ATOM 4561 C C . ALA A 1 598 ? 27.755 -18.353 -15.535 1.00 90.62 598 ALA A C 1
ATOM 4563 O O . ALA A 1 598 ? 28.805 -18.989 -15.652 1.00 90.62 598 ALA A O 1
ATOM 4564 N N . ASN A 1 599 ? 26.679 -18.852 -14.922 1.00 89.31 599 ASN A N 1
ATOM 4565 C CA . ASN A 1 599 ? 26.614 -20.165 -14.278 1.00 89.31 599 ASN A CA 1
ATOM 4566 C C . ASN A 1 599 ? 26.757 -21.323 -15.275 1.00 89.31 599 ASN A C 1
ATOM 4568 O O . ASN A 1 599 ? 27.269 -22.379 -14.909 1.00 89.31 599 ASN A O 1
ATOM 4572 N N . SER A 1 600 ? 26.387 -21.123 -16.544 1.00 89.56 600 SER A N 1
ATOM 4573 C CA . SER A 1 600 ? 26.646 -22.090 -17.624 1.00 89.56 600 SER A CA 1
ATOM 4574 C C . SER A 1 600 ? 28.126 -22.182 -18.047 1.00 89.56 600 SER A C 1
ATOM 4576 O O . SER A 1 600 ? 28.469 -22.941 -18.950 1.00 89.56 600 SER A O 1
ATOM 4578 N N . GLY A 1 601 ? 29.015 -21.418 -17.400 1.00 87.44 601 GLY A N 1
ATOM 4579 C CA . GLY A 1 601 ? 30.446 -21.349 -17.703 1.00 87.44 601 GLY A CA 1
ATOM 4580 C C . GLY A 1 601 ? 30.836 -20.170 -18.599 1.00 87.44 601 GLY A C 1
ATOM 4581 O O . GLY A 1 601 ? 32.016 -20.005 -18.907 1.00 87.44 601 GLY A O 1
ATOM 4582 N N . ASN A 1 602 ? 29.882 -19.320 -18.996 1.00 90.56 602 ASN A N 1
ATOM 4583 C CA . ASN A 1 602 ? 30.113 -18.177 -19.879 1.00 90.56 602 ASN A CA 1
ATOM 4584 C C . ASN A 1 602 ? 29.978 -16.836 -19.134 1.00 90.56 602 ASN A C 1
ATOM 4586 O O . ASN A 1 602 ? 29.114 -16.005 -19.417 1.00 90.56 602 ASN A O 1
ATOM 4590 N N . ILE A 1 603 ? 30.867 -16.611 -18.160 1.00 90.62 603 ILE A N 1
ATOM 4591 C CA . ILE A 1 603 ? 30.894 -15.383 -17.339 1.00 90.62 603 ILE A CA 1
ATOM 4592 C C . ILE A 1 603 ? 31.023 -14.127 -18.211 1.00 90.62 603 ILE A C 1
ATOM 4594 O O . ILE A 1 603 ? 30.417 -13.095 -17.918 1.00 90.62 603 ILE A O 1
ATOM 4598 N N . ARG A 1 604 ? 31.777 -14.218 -19.314 1.00 92.19 604 ARG A N 1
ATOM 4599 C CA . ARG A 1 604 ? 31.970 -13.104 -20.246 1.00 92.19 604 ARG A CA 1
ATOM 4600 C C . ARG A 1 604 ? 30.647 -12.648 -20.858 1.00 92.19 604 ARG A C 1
ATOM 4602 O O . ARG A 1 604 ? 30.365 -11.452 -20.831 1.00 92.19 604 ARG A O 1
ATOM 4609 N N . ASP A 1 605 ? 29.826 -13.566 -21.367 1.00 92.94 605 ASP A N 1
ATOM 4610 C CA . ASP A 1 605 ? 28.519 -13.192 -21.917 1.00 92.94 605 ASP A CA 1
ATOM 4611 C C . ASP A 1 605 ? 27.526 -12.756 -20.828 1.00 92.94 605 ASP A C 1
ATOM 4613 O O . ASP A 1 605 ? 26.698 -11.878 -21.076 1.00 92.94 605 ASP A O 1
ATOM 4617 N N . GLY A 1 606 ? 27.669 -13.256 -19.597 1.00 93.81 606 GLY A N 1
ATOM 4618 C CA . GLY A 1 606 ? 26.962 -12.706 -18.438 1.00 93.81 606 GLY A CA 1
ATOM 4619 C C . GLY A 1 606 ? 27.272 -11.218 -18.215 1.00 93.81 606 GLY A C 1
ATOM 4620 O O . GLY A 1 606 ? 26.371 -10.383 -18.152 1.00 93.81 606 GLY A O 1
ATOM 4621 N N . LEU A 1 607 ? 28.553 -10.839 -18.168 1.00 94.94 607 LEU A N 1
ATOM 4622 C CA . LEU A 1 607 ? 28.956 -9.433 -18.001 1.00 94.94 607 LEU A CA 1
ATOM 4623 C C . LEU A 1 607 ? 28.531 -8.565 -19.192 1.00 94.94 607 LEU A C 1
ATOM 4625 O O . LEU A 1 607 ? 28.136 -7.407 -19.017 1.00 94.94 607 LEU A O 1
ATOM 4629 N N . ARG A 1 608 ? 28.551 -9.137 -20.400 1.00 96.94 608 ARG A N 1
ATOM 4630 C CA . ARG A 1 608 ? 28.074 -8.485 -21.623 1.00 96.94 608 ARG A CA 1
ATOM 4631 C C . ARG A 1 608 ? 26.604 -8.114 -21.561 1.00 96.94 608 ARG A C 1
ATOM 4633 O O . ARG A 1 608 ? 26.262 -7.056 -22.073 1.00 96.94 608 ARG A O 1
ATOM 4640 N N . TRP A 1 609 ? 25.747 -8.900 -20.913 1.00 97.00 609 TRP A N 1
ATOM 4641 C CA . TRP A 1 609 ? 24.345 -8.519 -20.717 1.00 97.00 609 TRP A CA 1
ATOM 4642 C C . TRP A 1 609 ? 24.191 -7.229 -19.911 1.00 97.00 609 TRP A C 1
ATOM 4644 O O . TRP A 1 609 ? 23.425 -6.346 -20.302 1.00 97.00 609 TRP A O 1
ATOM 4654 N N . VAL A 1 610 ? 24.967 -7.072 -18.836 1.00 96.19 610 VAL A N 1
ATOM 4655 C CA . VAL A 1 610 ? 24.941 -5.846 -18.022 1.00 96.19 610 VAL A CA 1
ATOM 4656 C C . VAL A 1 610 ? 25.484 -4.653 -18.814 1.00 96.19 610 VAL A C 1
ATOM 4658 O O . VAL A 1 610 ? 24.929 -3.552 -18.751 1.00 96.19 610 VAL A O 1
ATOM 4661 N N . THR A 1 611 ? 26.534 -4.864 -19.611 1.00 97.06 611 THR A N 1
ATOM 4662 C CA . THR A 1 611 ? 27.091 -3.823 -20.488 1.00 97.06 611 THR A CA 1
ATOM 4663 C C . THR A 1 611 ? 26.131 -3.439 -21.607 1.00 97.06 611 THR A C 1
ATOM 4665 O O . THR A 1 611 ? 25.915 -2.245 -21.814 1.00 97.06 611 THR A O 1
ATOM 4668 N N . ALA A 1 612 ? 25.487 -4.407 -22.260 1.00 97.50 612 ALA A N 1
ATOM 4669 C CA . ALA A 1 612 ? 24.460 -4.174 -23.268 1.00 97.50 612 ALA A CA 1
ATOM 4670 C C . ALA A 1 612 ? 23.304 -3.357 -22.680 1.00 97.50 612 ALA A C 1
ATOM 4672 O O . ALA A 1 612 ? 22.947 -2.323 -23.235 1.00 97.50 612 ALA A O 1
ATOM 4673 N N . HIS A 1 613 ? 22.782 -3.736 -21.510 1.00 97.31 613 HIS A N 1
ATOM 4674 C CA . HIS A 1 613 ? 21.706 -2.993 -20.843 1.00 97.31 613 HIS A CA 1
ATOM 4675 C C . HIS A 1 613 ? 22.099 -1.555 -20.516 1.00 97.31 613 HIS A C 1
ATOM 4677 O O . HIS A 1 613 ? 21.322 -0.624 -20.725 1.00 97.31 613 HIS A O 1
ATOM 4683 N N . ASN A 1 614 ? 23.323 -1.348 -20.039 1.00 96.56 614 ASN A N 1
ATOM 4684 C CA . ASN A 1 614 ? 23.794 -0.008 -19.733 1.00 96.56 614 ASN A CA 1
ATOM 4685 C C . ASN A 1 614 ? 24.065 0.836 -20.989 1.00 96.56 614 ASN A C 1
ATOM 4687 O O . ASN A 1 614 ? 23.812 2.036 -20.970 1.00 96.56 614 ASN A O 1
ATOM 4691 N N . ARG A 1 615 ? 24.610 0.254 -22.060 1.00 97.12 615 ARG A N 1
ATOM 4692 C CA . ARG A 1 615 ? 25.088 1.001 -23.237 1.00 97.12 615 ARG A CA 1
ATOM 4693 C C . ARG A 1 615 ? 24.041 1.171 -24.324 1.00 97.12 615 ARG A C 1
ATOM 4695 O O . ARG A 1 615 ? 24.138 2.125 -25.089 1.00 97.12 615 ARG A O 1
ATOM 4702 N N . LEU A 1 616 ? 23.048 0.289 -24.393 1.00 96.75 616 LEU A N 1
ATOM 4703 C CA . LEU A 1 616 ? 22.001 0.343 -25.403 1.00 96.75 616 LEU A CA 1
ATOM 4704 C C . LEU A 1 616 ? 21.003 1.453 -25.061 1.00 96.75 616 LEU A C 1
ATOM 4706 O O . LEU A 1 616 ? 19.919 1.223 -24.518 1.00 96.75 616 LEU A O 1
ATOM 4710 N N . ARG A 1 617 ? 21.391 2.686 -25.393 1.00 96.69 617 ARG A N 1
ATOM 4711 C CA . ARG A 1 617 ? 20.653 3.912 -25.085 1.00 96.69 617 ARG A CA 1
ATOM 4712 C C . ARG A 1 617 ? 20.659 4.886 -26.250 1.00 96.69 617 ARG A C 1
ATOM 4714 O O . ARG A 1 617 ? 21.523 4.852 -27.120 1.00 96.69 617 ARG A O 1
ATOM 4721 N N . SER A 1 618 ? 19.690 5.787 -26.290 1.00 95.94 618 SER A N 1
ATOM 4722 C CA . SER A 1 618 ? 19.682 6.921 -27.225 1.00 95.94 618 SER A CA 1
ATOM 4723 C C . SER A 1 618 ? 18.946 8.102 -26.606 1.00 95.94 618 SER A C 1
ATOM 4725 O O . SER A 1 618 ? 18.010 7.862 -25.857 1.00 95.94 618 SER A O 1
ATOM 4727 N N . PRO A 1 619 ? 19.312 9.367 -26.869 1.00 94.94 619 PRO A N 1
ATOM 4728 C CA . PRO A 1 619 ? 18.585 10.523 -26.351 1.00 94.94 619 PRO A CA 1
ATOM 4729 C C . PRO A 1 619 ? 17.073 10.411 -26.545 1.00 94.94 619 PRO A C 1
ATOM 4731 O O . PRO A 1 619 ? 16.598 10.150 -27.648 1.00 94.94 619 PRO A O 1
ATOM 4734 N N . THR A 1 620 ? 16.311 10.625 -25.473 1.00 91.94 620 THR A N 1
ATOM 4735 C CA . THR A 1 620 ? 14.868 10.342 -25.443 1.00 91.94 620 THR A CA 1
ATOM 4736 C C . THR A 1 620 ? 14.093 11.094 -26.524 1.00 91.94 620 THR A C 1
ATOM 4738 O O . THR A 1 620 ? 13.202 10.549 -27.165 1.00 91.94 620 THR A O 1
ATOM 4741 N N . ARG A 1 621 ? 14.505 12.336 -26.784 1.00 92.44 621 ARG A N 1
ATOM 4742 C CA . ARG A 1 621 ? 13.957 13.213 -27.827 1.00 92.44 621 ARG A CA 1
ATOM 4743 C C . ARG A 1 621 ? 14.099 12.676 -29.258 1.00 92.44 621 ARG A C 1
ATOM 4745 O O . ARG A 1 621 ? 13.397 13.149 -30.138 1.00 92.44 621 ARG A O 1
ATOM 4752 N N . TRP A 1 622 ? 14.989 11.714 -29.507 1.00 95.06 622 TRP A N 1
ATOM 4753 C CA . TRP A 1 622 ? 15.181 11.111 -30.834 1.00 95.06 622 TRP A CA 1
ATOM 4754 C C . TRP A 1 622 ? 14.187 9.975 -31.122 1.00 95.06 622 TRP A C 1
ATOM 4756 O O . TRP A 1 622 ? 14.050 9.552 -32.270 1.00 95.06 622 TRP A O 1
ATOM 4766 N N . VAL A 1 623 ? 13.502 9.469 -30.092 1.00 94.88 623 VAL A N 1
ATOM 4767 C CA . VAL A 1 623 ? 12.574 8.339 -30.193 1.00 94.88 623 VAL A CA 1
ATOM 4768 C C . VAL A 1 623 ? 11.187 8.864 -30.562 1.00 94.88 623 VAL A C 1
ATOM 4770 O O . VAL A 1 623 ? 10.399 9.232 -29.690 1.00 94.88 623 VAL A O 1
ATOM 4773 N N . LEU A 1 624 ? 10.909 8.922 -31.866 1.00 95.12 624 LEU A N 1
ATOM 4774 C CA . LEU A 1 624 ? 9.611 9.316 -32.416 1.00 95.12 624 LEU A CA 1
ATOM 4775 C C . LEU A 1 624 ? 8.880 8.100 -32.990 1.00 95.12 624 LEU A C 1
ATOM 4777 O O . LEU A 1 624 ? 9.479 7.284 -33.697 1.00 95.12 624 LEU A O 1
ATOM 4781 N N . HIS A 1 625 ? 7.588 7.993 -32.697 1.00 93.19 625 HIS A N 1
ATOM 4782 C CA . HIS A 1 625 ? 6.728 6.937 -33.222 1.00 93.19 625 HIS A CA 1
ATOM 4783 C C . HIS A 1 625 ? 6.282 7.261 -34.650 1.00 93.19 625 HIS A C 1
ATOM 4785 O O . HIS A 1 625 ? 6.360 8.407 -35.103 1.00 93.19 625 HIS A O 1
ATOM 4791 N N . ILE A 1 626 ? 5.832 6.235 -35.372 1.00 91.38 626 ILE A N 1
ATOM 4792 C CA . ILE A 1 626 ? 5.337 6.372 -36.745 1.00 91.38 626 ILE A CA 1
ATOM 4793 C C . ILE A 1 626 ? 4.138 7.345 -36.762 1.00 91.38 626 ILE A C 1
ATOM 4795 O O . ILE A 1 626 ? 3.188 7.127 -36.008 1.00 91.38 626 ILE A O 1
ATOM 4799 N N . PRO A 1 627 ? 4.154 8.407 -37.597 1.00 90.69 627 PRO A N 1
ATOM 4800 C CA . PRO A 1 627 ? 3.062 9.374 -37.657 1.00 90.69 627 PRO A CA 1
ATOM 4801 C C . PRO A 1 627 ? 1.741 8.721 -38.064 1.00 90.69 627 PRO A C 1
ATOM 4803 O O . PRO A 1 627 ? 1.706 7.870 -38.954 1.00 90.69 627 PRO A O 1
ATOM 4806 N N . SER A 1 628 ? 0.637 9.161 -37.466 1.00 87.25 628 SER A N 1
ATOM 4807 C CA . SER A 1 628 ? -0.706 8.748 -37.876 1.00 87.25 628 SER A CA 1
ATOM 4808 C C . SER A 1 628 ? -1.260 9.715 -38.918 1.00 87.25 628 SER A C 1
ATOM 4810 O O . SER A 1 628 ? -1.070 10.924 -38.830 1.00 87.25 628 SER A O 1
ATOM 4812 N N . VAL A 1 629 ? -1.937 9.191 -39.937 1.00 81.94 629 VAL A N 1
ATOM 4813 C CA . VAL A 1 629 ? -2.480 9.980 -41.051 1.00 81.94 629 VAL A CA 1
ATOM 4814 C C . VAL A 1 629 ? -3.977 9.689 -41.122 1.00 81.94 629 VAL A C 1
ATOM 4816 O O . VAL A 1 629 ? -4.385 8.618 -41.566 1.00 81.94 629 VAL A O 1
ATOM 4819 N N . LEU A 1 630 ? -4.793 10.610 -40.604 1.00 73.50 630 LEU A N 1
ATOM 4820 C CA . LEU A 1 630 ? -6.233 10.422 -40.393 1.00 73.50 630 LEU A CA 1
ATOM 4821 C C . LEU A 1 630 ? -7.057 11.378 -41.267 1.00 73.50 630 LEU A C 1
ATOM 4823 O O . LEU A 1 630 ? -6.754 12.572 -41.307 1.00 73.50 630 LEU A O 1
ATOM 4827 N N . PRO A 1 631 ? -8.125 10.919 -41.943 1.00 66.94 631 PRO A N 1
ATOM 4828 C CA . PRO A 1 631 ? -8.980 11.800 -42.736 1.00 66.94 631 PRO A CA 1
ATOM 4829 C C . PRO A 1 631 ? -9.644 12.868 -41.849 1.00 66.94 631 PRO A C 1
ATOM 4831 O O . PRO A 1 631 ? -10.206 12.551 -40.798 1.00 66.94 631 PRO A O 1
ATOM 4834 N N . LEU A 1 632 ? -9.603 14.139 -42.266 1.00 58.91 632 LEU A N 1
ATOM 4835 C CA . LEU A 1 632 ? -10.333 15.215 -41.593 1.00 58.91 632 LEU A CA 1
ATOM 4836 C C . LEU A 1 632 ? -11.829 15.012 -41.839 1.00 58.91 632 LEU A C 1
ATOM 4838 O O . LEU A 1 632 ? -12.288 14.975 -42.982 1.00 58.91 632 LEU A O 1
ATOM 4842 N N . ARG A 1 633 ? -12.610 14.912 -40.759 1.00 49.09 633 ARG A N 1
ATOM 4843 C CA . ARG A 1 633 ? -14.067 15.032 -40.861 1.00 49.09 633 ARG A CA 1
ATOM 4844 C C . ARG A 1 633 ? -14.391 16.466 -41.308 1.00 49.09 633 ARG A C 1
ATOM 4846 O O . ARG A 1 633 ? -13.884 17.396 -40.678 1.00 49.09 633 ARG A O 1
ATOM 4853 N N . PRO A 1 634 ? -15.197 16.682 -42.363 1.00 47.94 634 PRO A N 1
ATOM 4854 C CA . PRO A 1 634 ? -15.626 18.027 -42.720 1.00 47.94 634 PRO A CA 1
ATOM 4855 C C . PRO A 1 634 ? -16.406 18.633 -41.549 1.00 47.94 634 PRO A C 1
ATOM 4857 O O . PRO A 1 634 ? -17.246 17.965 -40.943 1.00 47.94 634 PRO A O 1
ATOM 4860 N N . ALA A 1 635 ? -16.112 19.891 -41.214 1.00 44.31 635 ALA A N 1
ATOM 4861 C CA . ALA A 1 635 ? -16.910 20.630 -40.244 1.00 44.31 635 ALA A CA 1
ATOM 4862 C C . ALA A 1 635 ? -18.363 20.726 -40.752 1.00 44.31 635 ALA A C 1
ATOM 4864 O O . ALA A 1 635 ? -18.563 20.903 -41.960 1.00 44.31 635 ALA A O 1
ATOM 4865 N N . PRO A 1 636 ? -19.383 20.614 -39.879 1.00 42.81 636 PRO A N 1
ATOM 4866 C CA . PRO A 1 636 ? -20.754 20.893 -40.286 1.00 42.81 636 PRO A CA 1
ATOM 4867 C C . PRO A 1 636 ? -20.821 2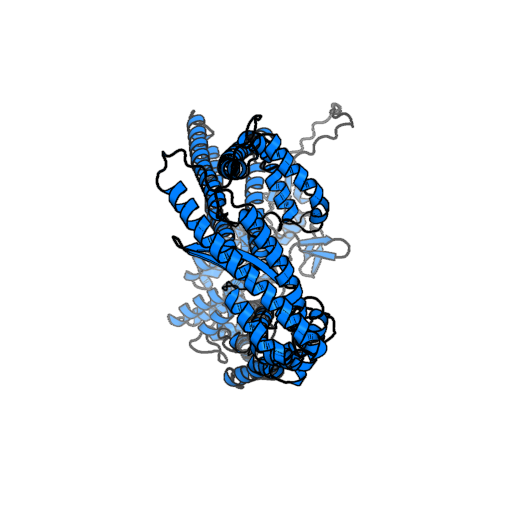2.324 -40.832 1.00 42.81 636 PRO A C 1
ATOM 4869 O O . PRO A 1 636 ? -20.251 23.244 -40.243 1.00 42.81 636 PRO A O 1
ATOM 4872 N N . ALA A 1 637 ? -21.465 22.501 -41.989 1.00 46.22 637 ALA A N 1
ATOM 4873 C CA . ALA A 1 637 ? -21.611 23.818 -42.599 1.00 46.22 637 ALA A CA 1
ATOM 4874 C C . ALA A 1 637 ? -22.270 24.785 -41.597 1.00 46.22 637 ALA A C 1
ATOM 4876 O O . ALA A 1 637 ? -23.197 24.368 -40.895 1.00 46.22 637 ALA A O 1
ATOM 4877 N N . PRO A 1 638 ? -21.832 26.054 -41.513 1.00 44.59 638 PRO A N 1
ATOM 4878 C CA . PRO A 1 638 ? -22.511 27.030 -40.676 1.00 44.59 638 PRO A CA 1
ATOM 4879 C C . PRO A 1 638 ? -23.948 27.193 -41.185 1.00 44.59 638 PRO A C 1
ATOM 4881 O O . PRO A 1 638 ? -24.175 27.675 -42.295 1.00 44.59 638 PRO A O 1
ATOM 4884 N N . GLY A 1 639 ? -24.916 26.736 -40.393 1.00 48.19 639 GLY A N 1
ATOM 4885 C CA . GLY A 1 639 ? -26.320 27.065 -40.594 1.00 48.19 639 GLY A CA 1
ATOM 4886 C C . GLY A 1 639 ? -26.573 28.497 -40.139 1.00 48.19 639 GLY A C 1
ATOM 4887 O O . GLY A 1 639 ? -25.959 28.963 -39.176 1.00 48.19 639 GLY A O 1
ATOM 4888 N N . ASP A 1 640 ? -27.486 29.197 -40.808 1.00 51.84 640 ASP A N 1
ATOM 4889 C CA . ASP A 1 640 ? -28.094 30.370 -40.186 1.00 51.84 640 ASP A CA 1
ATOM 4890 C C . ASP A 1 640 ? -28.824 29.958 -38.889 1.00 51.84 640 ASP A C 1
ATOM 4892 O O . ASP A 1 640 ? -29.054 28.773 -38.630 1.00 51.84 640 ASP A O 1
ATOM 4896 N N . ALA A 1 641 ? -29.223 30.925 -38.060 1.00 50.66 641 ALA A N 1
ATOM 4897 C CA . ALA A 1 641 ? -29.935 30.668 -36.802 1.00 50.66 641 ALA A CA 1
ATOM 4898 C C . ALA A 1 641 ? -31.315 29.978 -36.973 1.00 50.66 641 ALA A C 1
ATOM 4900 O O . ALA A 1 641 ? -32.038 29.806 -35.995 1.00 50.66 641 ALA A O 1
ATOM 4901 N N . SER A 1 642 ? -31.687 29.579 -38.197 1.00 52.91 642 SER A N 1
ATOM 4902 C CA . SER A 1 642 ? -32.884 28.801 -38.527 1.00 52.91 642 SER A CA 1
ATOM 4903 C C . SER A 1 642 ? -32.585 27.399 -39.087 1.00 52.91 642 SER A C 1
ATOM 4905 O O . SER A 1 642 ? -33.515 26.654 -39.398 1.00 52.91 642 SER A O 1
ATOM 4907 N N . GLY A 1 643 ? -31.308 27.012 -39.198 1.00 41.12 643 GLY A N 1
ATOM 4908 C CA . GLY A 1 643 ? -30.892 25.676 -39.629 1.00 41.12 643 GLY A CA 1
ATOM 4909 C C . GLY A 1 643 ? -31.018 25.412 -41.133 1.00 41.12 643 GLY A C 1
ATOM 4910 O O . GLY A 1 643 ? -31.060 24.246 -41.529 1.00 41.12 643 GLY A O 1
ATOM 4911 N N . ARG A 1 644 ? -31.075 26.443 -41.991 1.00 39.66 644 ARG A N 1
ATOM 4912 C CA . ARG A 1 644 ? -31.095 26.249 -43.454 1.00 39.66 644 ARG A CA 1
ATOM 4913 C C . ARG A 1 644 ? -29.702 26.438 -44.069 1.00 39.66 644 ARG A C 1
ATOM 4915 O O . ARG A 1 644 ? -28.995 27.377 -43.703 1.00 39.66 644 ARG A O 1
ATOM 4922 N N . PRO A 1 645 ? -29.286 25.578 -45.019 1.00 42.84 645 PRO A N 1
ATOM 4923 C CA . PRO A 1 645 ? -28.018 25.756 -45.716 1.00 42.84 645 PRO A CA 1
ATOM 4924 C C . PRO A 1 645 ? -28.086 26.971 -46.655 1.00 42.84 645 PRO A C 1
ATOM 4926 O O . PRO A 1 645 ? -28.971 27.059 -47.508 1.00 42.84 645 PRO A O 1
ATOM 4929 N N . LEU A 1 646 ? -27.132 27.898 -46.521 1.00 46.03 646 LEU A N 1
ATOM 4930 C CA . LEU A 1 646 ? -26.930 28.997 -47.470 1.00 46.03 646 LEU A CA 1
ATOM 4931 C C . LEU A 1 646 ? -26.499 28.424 -48.830 1.00 46.03 646 LEU A C 1
ATOM 4933 O O . LEU A 1 646 ? -25.482 27.740 -48.938 1.00 46.03 646 LEU A O 1
ATOM 4937 N N . GLY A 1 647 ? -27.292 28.688 -49.871 1.00 40.97 647 GLY A N 1
ATOM 4938 C CA . GLY A 1 647 ? -27.015 28.243 -51.237 1.00 40.97 647 GLY A CA 1
ATOM 4939 C C . GLY A 1 647 ? -25.665 28.755 -51.752 1.00 40.97 647 GLY A C 1
ATOM 4940 O O . GLY A 1 647 ? -25.332 29.929 -51.607 1.00 40.97 647 GLY A O 1
ATOM 4941 N N . SER A 1 648 ? -24.884 27.865 -52.363 1.00 34.25 648 SER A N 1
ATOM 4942 C CA . SER A 1 648 ? -23.557 28.172 -52.904 1.00 34.25 648 SER A CA 1
ATOM 4943 C C . SER A 1 648 ? -23.632 29.112 -54.121 1.00 34.25 648 SER A C 1
ATOM 4945 O O . SER A 1 648 ? -24.442 28.867 -55.021 1.00 34.25 648 SER A O 1
ATOM 4947 N N . PRO A 1 649 ? -22.750 30.124 -54.249 1.00 36.53 649 PRO A N 1
ATOM 4948 C CA . PRO A 1 649 ? -22.522 30.783 -55.527 1.00 36.53 649 PRO A CA 1
ATOM 4949 C C . PRO A 1 649 ? -21.826 29.807 -56.483 1.00 36.53 649 PRO A C 1
ATOM 4951 O O . PRO A 1 649 ? -20.858 29.139 -56.122 1.00 36.53 649 PRO A O 1
ATOM 4954 N N . ARG A 1 650 ? -22.316 29.724 -57.723 1.00 42.06 650 ARG A N 1
ATOM 4955 C CA . ARG A 1 650 ? -21.652 29.000 -58.813 1.00 42.06 650 ARG A CA 1
ATOM 4956 C C . ARG A 1 650 ? -20.299 29.647 -59.120 1.00 42.06 650 ARG A C 1
ATOM 4958 O O . ARG A 1 650 ? -20.266 30.790 -59.561 1.00 42.06 650 ARG A O 1
ATOM 4965 N N . GLY A 1 651 ? -19.216 28.883 -58.997 1.00 38.75 651 GLY A N 1
ATOM 4966 C CA . GLY A 1 651 ? -17.932 29.227 -59.605 1.00 38.75 651 GLY A CA 1
ATOM 4967 C C . GLY A 1 651 ? -16.730 28.639 -58.876 1.00 38.75 651 GLY A C 1
ATOM 4968 O O . GLY A 1 651 ? -16.531 28.914 -57.703 1.00 38.75 651 GLY A O 1
ATOM 4969 N N . VAL A 1 652 ? -15.901 27.916 -59.633 1.00 30.53 652 VAL A N 1
ATOM 4970 C CA . VAL A 1 652 ? -14.574 27.370 -59.287 1.00 30.53 652 VAL A CA 1
ATOM 4971 C C . VAL A 1 652 ? -14.588 26.046 -58.505 1.00 30.53 652 VAL A C 1
ATOM 4973 O O . VAL A 1 652 ? -14.582 26.004 -57.280 1.00 30.53 652 VAL A O 1
ATOM 4976 N N . GLN A 1 653 ? -14.519 24.934 -59.246 1.00 34.03 653 GLN A N 1
ATOM 4977 C CA . GLN A 1 653 ? -13.967 23.684 -58.719 1.00 34.03 653 GLN A CA 1
ATOM 4978 C C . GLN A 1 653 ? -12.451 23.863 -58.570 1.00 34.03 653 GLN A C 1
ATOM 4980 O O . GLN A 1 653 ? -11.724 23.832 -59.562 1.00 34.03 653 GLN A O 1
ATOM 4985 N N . THR A 1 654 ? -11.960 24.056 -57.347 1.00 33.50 654 THR A N 1
ATOM 4986 C CA . THR A 1 654 ? -10.565 23.744 -57.028 1.00 33.50 654 THR A CA 1
ATOM 4987 C C . THR A 1 654 ? -10.498 22.287 -56.579 1.00 33.50 654 THR A C 1
ATOM 4989 O O . THR A 1 654 ? -11.188 21.865 -55.653 1.00 33.50 654 THR A O 1
ATOM 4992 N N . HIS A 1 655 ? -9.686 21.484 -57.269 1.00 33.94 655 HIS A N 1
ATOM 4993 C CA . HIS A 1 655 ? -9.334 20.135 -56.833 1.00 33.94 655 HIS A CA 1
ATOM 4994 C C . HIS A 1 655 ? -8.523 20.216 -55.528 1.00 33.94 655 HIS A C 1
ATOM 4996 O O . HIS A 1 655 ? -7.296 20.272 -55.555 1.00 33.94 655 HIS A O 1
ATOM 5002 N N . HIS A 1 656 ? -9.193 20.211 -54.379 1.00 40.38 656 HIS A N 1
ATOM 5003 C CA . HIS A 1 656 ? -8.570 19.873 -53.103 1.00 40.38 656 HIS A CA 1
ATOM 5004 C C . HIS A 1 656 ? -8.973 18.439 -52.759 1.00 40.38 656 HIS A C 1
ATOM 5006 O O . HIS A 1 656 ? -10.154 18.142 -52.594 1.00 40.38 656 HIS A O 1
ATOM 5012 N N . GLY A 1 657 ? -7.992 17.530 -52.719 1.00 44.75 657 GLY A N 1
ATOM 5013 C CA . GLY A 1 657 ? -8.195 16.180 -52.189 1.00 44.75 657 GLY A CA 1
ATOM 5014 C C . GLY A 1 657 ? -8.719 16.219 -50.745 1.00 44.75 657 GLY A C 1
ATOM 5015 O O . GLY A 1 657 ? -8.684 17.282 -50.117 1.00 44.75 657 GLY A O 1
ATOM 5016 N N . PRO A 1 658 ? -9.215 15.090 -50.203 1.00 53.03 658 PRO A N 1
ATOM 5017 C CA . PRO A 1 658 ? -9.740 15.054 -48.844 1.00 53.03 658 PRO A CA 1
ATOM 5018 C C . PRO A 1 658 ? -8.669 15.568 -47.886 1.00 53.03 658 PRO A C 1
ATOM 5020 O O . PRO A 1 658 ? -7.532 15.102 -47.912 1.00 53.03 658 PRO A O 1
ATOM 5023 N N . ALA A 1 659 ? -9.015 16.570 -47.083 1.00 61.38 659 ALA A N 1
ATOM 5024 C CA . ALA A 1 659 ? -8.095 17.106 -46.101 1.00 61.38 659 ALA A CA 1
ATOM 5025 C C . ALA A 1 659 ? -7.781 15.988 -45.084 1.00 61.38 659 ALA A C 1
ATOM 5027 O O . ALA A 1 659 ? -8.669 15.264 -44.645 1.00 61.38 659 ALA A O 1
ATOM 5028 N N . VAL A 1 660 ? -6.512 15.805 -44.740 1.00 66.19 660 VAL A N 1
ATOM 5029 C CA . VAL A 1 660 ? -6.015 14.772 -43.812 1.00 66.19 660 VAL A CA 1
ATOM 5030 C C . VAL A 1 660 ? -5.227 15.459 -42.700 1.00 66.19 660 VAL A C 1
ATOM 5032 O O . VAL A 1 660 ? -4.495 16.410 -42.977 1.00 66.19 660 VAL A O 1
ATOM 5035 N N . SER A 1 661 ? -5.386 14.993 -41.462 1.00 73.19 661 SER A N 1
ATOM 5036 C CA . SER A 1 661 ? -4.612 15.410 -40.292 1.00 73.19 661 SER A CA 1
ATOM 5037 C C . SER A 1 661 ? -3.461 14.432 -40.063 1.00 73.19 661 SER A C 1
ATOM 5039 O O . SER A 1 661 ? -3.652 13.218 -40.162 1.00 73.19 661 SER A O 1
ATOM 5041 N N . VAL A 1 662 ? -2.270 14.956 -39.766 1.00 83.31 662 VAL A N 1
ATOM 5042 C CA . VAL A 1 662 ? -1.091 14.150 -39.430 1.00 83.31 662 VAL A CA 1
ATOM 5043 C C . VAL A 1 662 ? -0.806 14.297 -37.940 1.00 83.31 662 VAL A C 1
ATOM 5045 O O . VAL A 1 662 ? -0.499 15.392 -37.472 1.00 83.31 662 VAL A O 1
ATOM 5048 N N . GLY A 1 663 ? -0.929 13.201 -37.197 1.00 86.75 663 GLY A N 1
ATOM 5049 C CA . GLY A 1 663 ? -0.608 13.128 -35.778 1.00 86.75 663 GLY A CA 1
ATOM 5050 C C . GLY A 1 663 ? 0.830 12.672 -35.557 1.00 86.75 663 GLY A C 1
ATOM 5051 O O . GLY A 1 663 ? 1.299 11.733 -36.200 1.00 86.75 663 GLY A O 1
ATOM 5052 N N . PHE A 1 664 ? 1.518 13.314 -34.614 1.00 90.69 664 PHE A N 1
ATOM 5053 C CA . PHE A 1 664 ? 2.867 12.938 -34.193 1.00 90.69 664 PHE A CA 1
ATOM 5054 C C . PHE A 1 664 ? 2.861 12.512 -32.730 1.00 90.69 664 PHE A C 1
ATOM 5056 O O . PHE A 1 664 ? 2.161 13.098 -31.904 1.00 90.69 664 PHE A O 1
ATOM 5063 N N . SER A 1 665 ? 3.678 11.517 -32.407 1.00 92.06 665 SER A N 1
ATOM 5064 C CA . SER A 1 665 ? 3.982 11.149 -31.031 1.00 92.06 665 SER A CA 1
ATOM 5065 C C . SER A 1 665 ? 5.419 10.650 -30.911 1.00 92.06 665 SER A C 1
ATOM 5067 O O . SER A 1 665 ? 6.097 10.358 -31.899 1.00 92.06 665 SER A O 1
ATOM 5069 N N . GLY A 1 666 ? 5.920 10.608 -29.688 1.00 90.12 666 GLY A N 1
ATOM 5070 C CA . GLY A 1 666 ? 7.248 10.120 -29.365 1.00 90.12 666 GLY A CA 1
ATOM 5071 C C . GLY A 1 666 ? 7.355 9.806 -27.885 1.00 90.12 666 GLY A C 1
ATOM 5072 O O . GLY A 1 666 ? 6.401 9.967 -27.122 1.00 90.12 666 GLY A O 1
ATOM 5073 N N . HIS A 1 667 ? 8.540 9.387 -27.468 1.00 90.06 667 HIS A N 1
ATOM 5074 C CA . HIS A 1 667 ? 8.781 9.078 -26.070 1.00 90.06 667 HIS A CA 1
ATOM 5075 C C . HIS A 1 667 ? 8.643 10.331 -25.181 1.00 90.06 667 HIS A C 1
ATOM 5077 O O . HIS A 1 667 ? 8.932 11.457 -25.602 1.00 90.06 667 HIS A O 1
ATOM 5083 N N . VAL A 1 668 ? 8.253 10.130 -23.916 1.00 84.56 668 VAL A N 1
ATOM 5084 C CA . VAL A 1 668 ? 8.143 11.183 -22.889 1.00 84.56 668 VAL A CA 1
ATOM 5085 C C . VAL A 1 668 ? 9.383 12.079 -22.887 1.00 84.56 668 VAL A C 1
ATOM 5087 O O . VAL A 1 668 ? 10.485 11.618 -22.592 1.00 84.56 668 VAL A O 1
ATOM 5090 N N . GLY A 1 669 ? 9.191 13.360 -23.212 1.00 82.69 669 GLY A N 1
ATOM 5091 C CA . GLY A 1 669 ? 10.240 14.383 -23.275 1.00 82.69 669 GLY A CA 1
ATOM 5092 C C . GLY A 1 669 ? 10.631 14.839 -24.687 1.00 82.69 669 GLY A C 1
ATOM 5093 O O . GLY A 1 669 ? 11.375 15.815 -24.797 1.00 82.69 669 GLY A O 1
ATOM 5094 N N . ALA A 1 670 ? 10.134 14.186 -25.745 1.00 89.56 670 ALA A N 1
ATOM 5095 C CA . ALA A 1 670 ? 10.369 14.590 -27.136 1.00 89.56 670 ALA A CA 1
ATOM 5096 C C . ALA A 1 670 ? 9.533 15.811 -27.555 1.00 89.56 670 ALA A C 1
ATOM 5098 O O . ALA A 1 670 ? 10.070 16.754 -28.141 1.00 89.56 670 ALA A O 1
ATOM 5099 N N . PHE A 1 671 ? 8.241 15.811 -27.210 1.00 92.94 671 PHE A N 1
ATOM 5100 C CA . PHE A 1 671 ? 7.316 16.903 -27.505 1.00 92.94 671 PHE A CA 1
ATOM 5101 C C . PHE A 1 671 ? 6.844 17.616 -26.242 1.00 92.94 671 PHE A C 1
ATOM 5103 O O . PHE A 1 671 ? 6.715 17.029 -25.163 1.00 92.94 671 PHE A O 1
ATOM 5110 N N . ARG A 1 672 ? 6.575 18.911 -26.391 1.00 91.44 672 ARG A N 1
ATOM 5111 C CA . ARG A 1 672 ? 6.110 19.802 -25.335 1.00 91.44 672 ARG A CA 1
ATOM 5112 C C . ARG A 1 672 ? 5.015 20.738 -25.837 1.00 91.44 672 ARG A C 1
ATOM 5114 O O . ARG A 1 672 ? 4.874 20.971 -27.037 1.00 91.44 672 ARG A O 1
ATOM 5121 N N . ARG A 1 673 ? 4.234 21.281 -24.912 1.00 91.38 673 ARG A N 1
ATOM 5122 C CA . ARG A 1 673 ? 3.202 22.288 -25.176 1.00 91.38 673 ARG A CA 1
ATOM 5123 C C . ARG A 1 673 ? 3.285 23.383 -24.119 1.00 91.38 673 ARG A C 1
ATOM 5125 O O . ARG A 1 673 ? 3.635 23.109 -22.976 1.00 91.38 673 ARG A O 1
ATOM 5132 N N . ARG A 1 674 ? 2.968 24.617 -24.514 1.00 87.12 674 ARG A N 1
ATOM 5133 C CA . ARG A 1 674 ? 2.800 25.737 -23.581 1.00 87.12 674 ARG A CA 1
ATOM 5134 C C . ARG A 1 674 ? 1.416 25.680 -22.940 1.00 87.12 674 ARG A C 1
ATOM 5136 O O . ARG A 1 674 ? 0.418 25.605 -23.657 1.00 87.12 674 ARG A O 1
ATOM 5143 N N . GLU A 1 675 ? 1.369 25.733 -21.618 1.00 84.62 675 GLU A N 1
ATOM 5144 C CA . GLU A 1 675 ? 0.155 25.889 -20.817 1.00 84.62 675 GLU A CA 1
ATOM 5145 C C . GLU A 1 675 ? 0.344 27.085 -19.881 1.00 84.62 675 GLU A C 1
ATOM 5147 O O . GLU A 1 675 ? 1.002 26.994 -18.849 1.00 84.62 675 GLU A O 1
ATOM 5152 N N . GLY A 1 676 ? -0.185 28.245 -20.287 1.00 82.06 676 GLY A N 1
ATOM 5153 C CA . GLY A 1 676 ? 0.129 29.511 -19.622 1.00 82.06 676 GLY A CA 1
ATOM 5154 C C . GLY A 1 676 ? 1.625 29.830 -19.722 1.00 82.06 676 GLY A C 1
ATOM 5155 O O . GLY A 1 676 ? 2.180 29.824 -20.823 1.00 82.06 676 GLY A O 1
ATOM 5156 N N . ASP A 1 677 ? 2.258 30.073 -18.572 1.00 77.81 677 ASP A N 1
ATOM 5157 C CA . ASP A 1 677 ? 3.702 30.324 -18.453 1.00 77.81 677 ASP A CA 1
ATOM 5158 C C . ASP A 1 677 ? 4.540 29.034 -18.341 1.00 77.81 677 ASP A C 1
ATOM 5160 O O . ASP A 1 677 ? 5.771 29.084 -18.397 1.00 77.81 677 ASP A O 1
ATOM 5164 N N . GLU A 1 678 ? 3.904 27.864 -18.204 1.00 81.62 678 GLU A N 1
ATOM 5165 C CA . GLU A 1 678 ? 4.598 26.582 -18.076 1.00 81.62 678 GLU A CA 1
ATOM 5166 C C . GLU A 1 678 ? 4.721 25.843 -19.413 1.00 81.62 678 GLU A C 1
ATOM 5168 O O . GLU A 1 678 ? 3.881 25.937 -20.312 1.00 81.62 678 GLU A O 1
ATOM 5173 N N . VAL A 1 679 ? 5.795 25.060 -19.545 1.00 83.38 679 VAL A N 1
ATOM 5174 C CA . VAL A 1 679 ? 5.998 24.154 -20.677 1.00 83.38 679 VAL A CA 1
ATOM 5175 C C . VAL A 1 679 ? 5.928 22.716 -20.179 1.00 83.38 679 VAL A C 1
ATOM 5177 O O . VAL A 1 679 ? 6.842 22.230 -19.510 1.00 83.38 679 VAL A O 1
ATOM 5180 N N . VAL A 1 680 ? 4.858 22.021 -20.555 1.00 87.69 680 VAL A N 1
ATOM 5181 C CA . VAL A 1 680 ? 4.567 20.645 -20.135 1.00 87.69 680 VAL A CA 1
ATOM 5182 C C . VAL A 1 680 ? 4.885 19.643 -21.243 1.00 87.69 680 VAL A C 1
ATOM 5184 O O . VAL A 1 680 ? 4.901 19.979 -22.429 1.00 87.69 680 VAL A O 1
ATOM 5187 N N . THR A 1 681 ? 5.163 18.393 -20.869 1.00 87.19 681 THR A N 1
ATOM 5188 C CA . THR A 1 681 ? 5.409 17.306 -21.836 1.00 87.19 681 THR A CA 1
ATOM 5189 C C . THR A 1 681 ? 4.094 16.870 -22.485 1.00 87.19 681 THR A C 1
ATOM 5191 O O . THR A 1 681 ? 3.075 16.790 -21.810 1.00 87.19 681 THR A O 1
ATOM 5194 N N . THR A 1 682 ? 4.110 16.574 -23.785 1.00 88.56 682 THR A N 1
ATOM 5195 C CA . THR A 1 682 ? 2.936 16.108 -24.542 1.00 88.56 682 THR A CA 1
ATOM 5196 C C . THR A 1 682 ? 3.348 15.092 -25.613 1.00 88.56 682 THR A C 1
ATOM 5198 O O . THR A 1 682 ? 4.525 14.748 -25.723 1.00 88.56 682 THR A O 1
ATOM 5201 N N . GLY A 1 683 ? 2.391 14.606 -26.406 1.00 81.44 683 GLY A N 1
ATOM 5202 C CA . GLY A 1 683 ? 2.662 13.769 -27.576 1.00 81.44 683 GLY A CA 1
ATOM 5203 C C . GLY A 1 683 ? 3.221 12.390 -27.225 1.00 81.44 683 GLY A C 1
ATOM 5204 O O . GLY A 1 683 ? 4.030 11.861 -27.974 1.00 81.44 683 GLY A O 1
ATOM 5205 N N . THR A 1 684 ? 2.815 11.811 -26.092 1.00 83.50 684 THR A N 1
ATOM 5206 C CA . THR A 1 684 ? 3.363 10.549 -25.557 1.00 83.50 684 THR A CA 1
ATOM 5207 C C . THR A 1 684 ? 2.544 9.306 -25.920 1.00 83.50 684 THR A C 1
ATOM 5209 O O . THR A 1 684 ? 2.761 8.233 -25.356 1.00 83.50 684 THR A O 1
ATOM 5212 N N . ILE A 1 685 ? 1.588 9.435 -26.847 1.00 78.88 685 ILE A N 1
ATOM 5213 C CA . ILE A 1 685 ? 0.731 8.332 -27.305 1.00 78.88 685 ILE A CA 1
ATOM 5214 C C . ILE A 1 685 ? 1.601 7.198 -27.862 1.00 78.88 685 ILE A C 1
ATOM 5216 O O . ILE A 1 685 ? 2.473 7.446 -28.697 1.00 78.88 685 ILE A O 1
ATOM 5220 N N . GLY A 1 686 ? 1.344 5.970 -27.401 1.00 77.50 686 GLY A N 1
ATOM 5221 C CA . GLY A 1 686 ? 2.073 4.763 -27.806 1.00 77.50 686 GLY A CA 1
ATOM 5222 C C . GLY A 1 686 ? 3.336 4.464 -26.992 1.00 77.50 686 GLY A C 1
ATOM 5223 O O . GLY A 1 686 ? 3.959 3.435 -27.224 1.00 77.50 686 GLY A O 1
ATOM 5224 N N . THR A 1 687 ? 3.717 5.304 -26.016 1.00 82.69 687 THR A N 1
ATOM 5225 C CA . THR A 1 687 ? 4.930 5.049 -25.208 1.00 82.69 687 THR A CA 1
ATOM 5226 C C . THR A 1 687 ? 4.814 3.769 -24.369 1.00 82.69 687 THR A C 1
ATOM 5228 O O . THR A 1 687 ? 5.785 3.026 -24.262 1.00 82.69 687 THR A O 1
ATOM 5231 N N . GLU A 1 688 ? 3.642 3.504 -23.783 1.00 84.50 688 GLU A N 1
ATOM 5232 C CA . GLU A 1 688 ? 3.409 2.302 -22.969 1.00 84.50 688 GLU A CA 1
ATOM 5233 C C . GLU A 1 688 ? 3.455 1.033 -23.827 1.00 84.50 688 GLU A C 1
ATOM 5235 O O . GLU A 1 688 ? 4.293 0.172 -23.583 1.00 84.50 688 GLU A O 1
ATOM 5240 N N . GLU A 1 689 ? 2.675 0.983 -24.913 1.00 87.62 689 GLU A N 1
ATOM 5241 C CA . GLU A 1 689 ? 2.704 -0.115 -25.895 1.00 87.62 689 GLU A CA 1
ATOM 5242 C C . GLU A 1 689 ? 4.118 -0.368 -26.444 1.00 87.62 689 GLU A C 1
ATOM 5244 O O . GLU A 1 689 ? 4.536 -1.506 -26.651 1.00 87.62 689 GLU A O 1
ATOM 5249 N N . PHE A 1 690 ? 4.891 0.698 -26.659 1.00 89.81 690 PHE A N 1
ATOM 5250 C CA . PHE A 1 690 ? 6.273 0.597 -27.105 1.00 89.81 690 PHE A CA 1
ATOM 5251 C C . PHE A 1 690 ? 7.196 -0.020 -26.043 1.00 89.81 690 PHE A C 1
ATOM 5253 O O . PHE A 1 690 ? 8.058 -0.835 -26.378 1.00 89.81 690 PHE A O 1
ATOM 5260 N N . HIS A 1 691 ? 7.032 0.329 -24.764 1.00 91.75 691 HIS A N 1
ATOM 5261 C CA . HIS A 1 691 ? 7.776 -0.310 -23.671 1.00 91.75 691 HIS A CA 1
ATOM 5262 C C . HIS A 1 691 ? 7.361 -1.762 -23.468 1.00 91.75 691 HIS A C 1
ATOM 5264 O O . HIS A 1 691 ? 8.225 -2.588 -23.180 1.00 91.75 691 HIS A O 1
ATOM 5270 N N . ASP A 1 692 ? 6.086 -2.088 -23.644 1.00 92.50 692 ASP A N 1
ATOM 5271 C CA . ASP A 1 692 ? 5.572 -3.460 -23.589 1.00 92.50 692 ASP A CA 1
ATOM 5272 C C . ASP A 1 692 ? 6.210 -4.314 -24.678 1.00 92.50 692 ASP A C 1
ATOM 5274 O O . ASP A 1 692 ? 6.790 -5.359 -24.383 1.00 92.50 692 ASP A O 1
ATOM 5278 N N . TRP A 1 693 ? 6.254 -3.796 -25.905 1.00 94.19 693 TRP A N 1
ATOM 5279 C CA . TRP A 1 693 ? 6.951 -4.442 -27.009 1.00 94.19 693 TRP A CA 1
ATOM 5280 C C . TRP A 1 693 ? 8.443 -4.676 -26.712 1.00 94.19 693 TRP A C 1
ATOM 5282 O O . TRP A 1 693 ? 8.935 -5.780 -26.918 1.00 94.19 693 TRP A O 1
ATOM 5292 N N . LEU A 1 694 ? 9.174 -3.697 -26.161 1.00 95.38 694 LEU A N 1
ATOM 5293 C CA . LEU A 1 694 ? 10.587 -3.898 -25.785 1.00 95.38 694 LEU A CA 1
ATOM 5294 C C . LEU A 1 694 ? 10.770 -5.024 -24.756 1.00 95.38 694 LEU A C 1
ATOM 5296 O O . LEU A 1 694 ? 11.762 -5.756 -24.794 1.00 95.38 694 LEU A O 1
ATOM 5300 N N . ARG A 1 695 ? 9.826 -5.154 -23.818 1.00 95.06 695 ARG A N 1
ATOM 5301 C CA . ARG A 1 695 ? 9.824 -6.214 -22.802 1.00 95.06 695 ARG A CA 1
ATOM 5302 C C . ARG A 1 695 ? 9.576 -7.586 -23.428 1.00 95.06 695 ARG A C 1
ATOM 5304 O O . ARG A 1 695 ? 10.263 -8.551 -23.084 1.00 95.06 695 ARG A O 1
ATOM 5311 N N . GLU A 1 696 ? 8.626 -7.667 -24.351 1.00 95.12 696 GLU A N 1
ATOM 5312 C CA . GLU A 1 696 ? 8.323 -8.881 -25.111 1.00 95.12 696 GLU A CA 1
ATOM 5313 C C . GLU A 1 696 ? 9.501 -9.302 -25.997 1.00 95.12 696 GLU A C 1
ATOM 5315 O O . GLU A 1 696 ? 9.917 -10.459 -25.934 1.00 95.12 696 GLU A O 1
ATOM 5320 N N . GLU A 1 697 ? 10.109 -8.368 -26.733 1.00 95.00 697 GLU A N 1
ATOM 5321 C CA . GLU A 1 697 ? 11.279 -8.637 -27.581 1.00 95.00 697 GLU A CA 1
ATOM 5322 C C . GLU A 1 697 ? 12.465 -9.166 -26.784 1.00 95.00 697 GLU A C 1
ATOM 5324 O O . GLU A 1 697 ? 13.121 -10.116 -27.217 1.00 95.00 697 GLU A O 1
ATOM 5329 N N . PHE A 1 698 ? 12.740 -8.588 -25.608 1.00 97.06 698 PHE A N 1
ATOM 5330 C CA . PHE A 1 698 ? 13.795 -9.096 -24.736 1.00 97.06 698 PHE A CA 1
ATOM 5331 C C . PHE A 1 698 ? 13.531 -10.550 -24.346 1.00 97.06 698 PHE A C 1
ATOM 5333 O O . PHE A 1 698 ? 14.405 -11.397 -24.501 1.00 97.06 698 PHE A O 1
ATOM 5340 N N . ASN A 1 699 ? 12.324 -10.863 -23.874 1.00 95.94 699 ASN A N 1
ATOM 5341 C CA . ASN A 1 699 ? 11.993 -12.224 -23.458 1.00 95.94 699 ASN A CA 1
ATOM 5342 C C . ASN A 1 699 ? 11.997 -13.221 -24.624 1.00 95.94 699 ASN A C 1
ATOM 5344 O O . ASN A 1 699 ? 12.407 -14.363 -24.430 1.00 95.94 699 ASN A O 1
ATOM 5348 N N . ALA A 1 700 ? 11.566 -12.802 -25.814 1.00 95.75 700 ALA A N 1
ATOM 5349 C CA . ALA A 1 700 ? 11.545 -13.649 -27.003 1.00 95.75 700 ALA A CA 1
ATOM 5350 C C . ALA A 1 700 ? 12.949 -13.910 -27.573 1.00 95.75 700 ALA A C 1
ATOM 5352 O O . ALA A 1 700 ? 13.199 -14.981 -28.125 1.00 95.75 700 ALA A O 1
ATOM 5353 N N . SER A 1 701 ? 13.865 -12.946 -27.431 1.00 96.19 701 SER A N 1
ATOM 5354 C CA . SER A 1 701 ? 15.115 -12.916 -28.200 1.00 96.19 701 SER A CA 1
ATOM 5355 C C . SER A 1 701 ? 16.389 -12.917 -27.350 1.00 96.19 701 SER A C 1
ATOM 5357 O O . SER A 1 701 ? 17.488 -12.869 -27.905 1.00 96.19 701 SER A O 1
ATOM 5359 N N . ASN A 1 702 ? 16.299 -12.991 -26.017 1.00 94.12 702 ASN A N 1
ATOM 5360 C CA . ASN A 1 702 ? 17.486 -13.049 -25.151 1.00 94.12 702 ASN A CA 1
ATOM 5361 C C . ASN A 1 702 ? 18.331 -14.324 -25.350 1.00 94.12 702 ASN A C 1
ATOM 5363 O O . ASN A 1 702 ? 19.529 -14.319 -25.082 1.00 94.12 702 ASN A O 1
ATOM 5367 N N . SER A 1 703 ? 17.761 -15.396 -25.897 1.00 94.19 703 SER A N 1
ATOM 5368 C CA . SER A 1 703 ? 18.489 -16.628 -26.224 1.00 94.19 703 SER A CA 1
ATOM 5369 C C . SER A 1 703 ? 19.548 -16.439 -27.321 1.00 94.19 703 SER A C 1
ATOM 5371 O O . SER A 1 703 ? 20.470 -17.245 -27.426 1.00 94.19 703 SER A O 1
ATOM 5373 N N . LEU A 1 704 ? 19.477 -15.347 -28.094 1.00 95.69 704 LEU A N 1
ATOM 5374 C CA . LEU A 1 704 ? 20.481 -14.969 -29.098 1.00 95.69 704 LEU A CA 1
ATOM 5375 C C . LEU A 1 704 ? 21.815 -14.502 -28.483 1.00 95.69 704 LEU A C 1
ATOM 5377 O O . LEU A 1 704 ? 22.772 -14.230 -29.213 1.00 95.69 704 LEU A O 1
ATOM 5381 N N . GLY A 1 705 ? 21.876 -14.354 -27.157 1.00 95.12 705 GLY A N 1
ATOM 5382 C CA . GLY A 1 705 ? 22.993 -13.730 -26.459 1.00 95.12 705 GLY A CA 1
ATOM 5383 C C . GLY A 1 705 ? 23.021 -12.204 -26.634 1.00 95.12 705 GLY A C 1
ATOM 5384 O O . GLY A 1 705 ? 22.273 -11.639 -27.436 1.00 95.12 705 GLY A O 1
ATOM 5385 N N . PRO A 1 706 ? 23.895 -11.497 -25.900 1.00 96.38 706 PRO A N 1
ATOM 5386 C CA . PRO A 1 706 ? 23.847 -10.036 -25.806 1.00 96.38 706 PRO A CA 1
ATOM 5387 C C . PRO A 1 706 ? 24.150 -9.341 -27.143 1.00 96.38 706 PRO A C 1
ATOM 5389 O O . PRO A 1 706 ? 23.468 -8.393 -27.524 1.00 96.38 706 PRO A O 1
ATOM 5392 N N . LEU A 1 707 ? 25.135 -9.837 -27.901 1.00 97.31 707 LEU A N 1
ATOM 5393 C CA . LEU A 1 707 ? 25.494 -9.285 -29.215 1.00 97.31 707 LEU A CA 1
ATOM 5394 C C . LEU A 1 707 ? 24.429 -9.577 -30.282 1.00 97.31 707 LEU A C 1
ATOM 5396 O O . LEU A 1 707 ? 24.110 -8.702 -31.092 1.00 97.31 707 LEU A O 1
ATOM 5400 N N . GLY A 1 708 ? 23.872 -10.792 -30.274 1.00 97.50 708 GLY A N 1
ATOM 5401 C CA . GLY A 1 708 ? 22.794 -11.190 -31.178 1.00 97.50 708 GLY A CA 1
ATOM 5402 C C . GLY A 1 708 ? 21.521 -10.388 -30.922 1.00 97.50 708 GLY A C 1
ATOM 5403 O O . GLY A 1 708 ? 20.932 -9.859 -31.863 1.00 97.50 708 GLY A O 1
ATOM 5404 N N . TYR A 1 709 ? 21.165 -10.200 -29.650 1.00 98.00 709 TYR A N 1
ATOM 5405 C CA . TYR A 1 709 ? 20.019 -9.398 -29.237 1.00 98.00 709 TYR A CA 1
ATOM 5406 C C . TYR A 1 709 ? 20.121 -7.936 -29.690 1.00 98.00 709 TYR A C 1
ATOM 5408 O O . TYR A 1 709 ? 19.155 -7.408 -30.233 1.00 98.00 709 TYR A O 1
ATOM 5416 N N . ILE A 1 710 ? 21.285 -7.286 -29.539 1.00 98.12 710 ILE A N 1
ATOM 5417 C CA . ILE A 1 710 ? 21.475 -5.896 -30.001 1.00 98.12 710 ILE A CA 1
ATOM 5418 C C . ILE A 1 710 ? 21.187 -5.777 -31.503 1.00 98.12 710 ILE A C 1
ATOM 5420 O O . ILE A 1 710 ? 20.453 -4.879 -31.916 1.00 98.12 710 ILE A O 1
ATOM 5424 N N . ARG A 1 711 ? 21.728 -6.693 -32.320 1.00 97.88 711 ARG A N 1
ATOM 5425 C CA . ARG A 1 711 ? 21.502 -6.695 -33.776 1.00 97.88 711 ARG A CA 1
ATOM 5426 C C . ARG A 1 711 ? 20.051 -6.998 -34.135 1.00 97.88 711 ARG A C 1
ATOM 5428 O O . ARG A 1 711 ? 19.499 -6.353 -35.025 1.00 97.88 711 ARG A O 1
ATOM 5435 N N . HIS A 1 712 ? 19.437 -7.958 -33.444 1.00 97.25 712 HIS A N 1
ATOM 5436 C CA . HIS A 1 712 ? 18.022 -8.280 -33.620 1.00 97.25 712 HIS A CA 1
ATOM 5437 C C . HIS A 1 712 ? 17.158 -7.054 -33.334 1.00 97.25 712 HIS A C 1
ATOM 5439 O O . HIS A 1 712 ? 16.438 -6.603 -34.221 1.00 97.25 712 HIS A O 1
ATOM 5445 N N . LEU A 1 713 ? 17.308 -6.442 -32.158 1.00 97.25 713 LEU A N 1
ATOM 5446 C CA . LEU A 1 713 ? 16.522 -5.273 -31.775 1.00 97.25 713 LEU A CA 1
ATOM 5447 C C . LEU A 1 713 ? 16.721 -4.111 -32.756 1.00 97.25 713 LEU A C 1
ATOM 5449 O O . LEU A 1 713 ? 15.743 -3.485 -33.160 1.00 97.25 713 LEU A O 1
ATOM 5453 N N . GLN A 1 714 ? 17.961 -3.870 -33.203 1.00 96.94 714 GLN A N 1
ATOM 5454 C CA . GLN A 1 714 ? 18.275 -2.866 -34.225 1.00 96.94 714 GLN A CA 1
ATOM 5455 C C . GLN A 1 714 ? 17.471 -3.081 -35.516 1.00 96.94 714 GLN A C 1
ATOM 5457 O O . GLN A 1 714 ? 16.962 -2.116 -36.091 1.00 96.94 714 GLN A O 1
ATOM 5462 N N . SER A 1 715 ? 17.326 -4.337 -35.955 1.00 95.56 715 SER A N 1
ATOM 5463 C C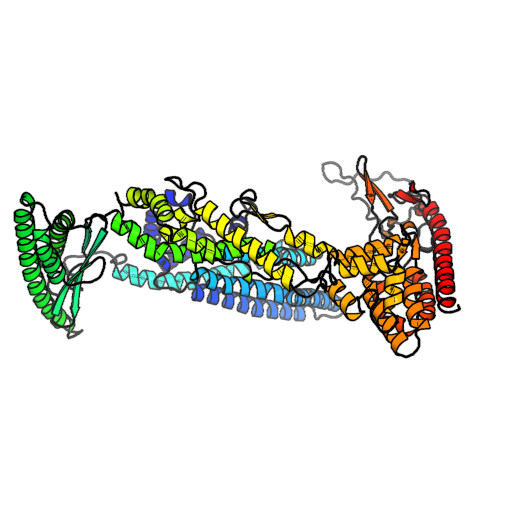A . SER A 1 715 ? 16.575 -4.693 -37.167 1.00 95.56 715 SER A CA 1
ATOM 5464 C C . SER A 1 715 ? 15.072 -4.421 -37.048 1.00 95.56 715 SER A C 1
ATOM 5466 O O . SER A 1 715 ? 14.426 -4.109 -38.047 1.00 95.56 715 SER A O 1
ATOM 5468 N N . GLN A 1 716 ? 14.523 -4.474 -35.831 1.00 95.19 716 GLN A N 1
ATOM 5469 C CA . GLN A 1 716 ? 13.096 -4.267 -35.578 1.00 95.19 716 GLN A CA 1
ATOM 5470 C C . GLN A 1 716 ? 12.716 -2.788 -35.412 1.00 95.19 716 GLN A C 1
ATOM 5472 O O . GLN A 1 716 ? 11.536 -2.442 -35.434 1.00 95.19 716 GLN A O 1
ATOM 5477 N N . LEU A 1 717 ? 13.686 -1.877 -35.270 1.00 92.75 717 LEU A N 1
ATOM 5478 C CA . LEU A 1 717 ? 13.379 -0.467 -35.010 1.00 92.75 717 LEU A CA 1
ATOM 5479 C C . LEU A 1 717 ? 12.574 0.187 -36.139 1.00 92.75 717 LEU A C 1
ATOM 5481 O O . LEU A 1 717 ? 11.710 1.015 -35.864 1.00 92.75 717 LEU A O 1
ATOM 5485 N N . GLY A 1 718 ? 12.839 -0.179 -37.398 1.00 89.94 718 GLY A N 1
ATOM 5486 C CA . GLY A 1 718 ? 12.252 0.492 -38.566 1.00 89.94 718 GLY A CA 1
ATOM 5487 C C . GLY A 1 718 ? 10.744 0.282 -38.714 1.00 89.94 718 GLY A C 1
ATOM 5488 O O . GLY A 1 718 ? 10.080 1.075 -39.371 1.00 89.94 718 GLY A O 1
ATOM 5489 N N . VAL A 1 719 ? 10.191 -0.758 -38.080 1.00 89.50 719 VAL A N 1
ATOM 5490 C CA . VAL A 1 719 ? 8.742 -1.023 -38.077 1.00 89.50 719 VAL A CA 1
ATOM 5491 C C . VAL A 1 719 ? 8.021 -0.388 -36.886 1.00 89.50 719 VAL A C 1
ATOM 5493 O O . VAL A 1 719 ? 6.793 -0.388 -36.847 1.00 89.50 719 VAL A O 1
ATOM 5496 N N . ARG A 1 720 ? 8.758 0.152 -35.906 1.00 89.44 720 ARG A N 1
ATOM 5497 C CA . ARG A 1 720 ? 8.199 0.740 -34.673 1.00 89.44 720 ARG A CA 1
ATOM 5498 C C . ARG A 1 720 ? 8.452 2.237 -34.541 1.00 89.44 720 ARG A C 1
ATOM 5500 O O . ARG A 1 720 ? 7.680 2.935 -33.885 1.00 89.44 720 ARG A O 1
ATOM 5507 N N . LEU A 1 721 ? 9.530 2.730 -35.137 1.00 93.62 721 LEU A N 1
ATOM 5508 C CA . LEU A 1 721 ? 9.961 4.115 -35.033 1.00 93.62 721 LEU A CA 1
ATOM 5509 C C . LEU A 1 721 ? 9.964 4.782 -36.386 1.00 93.62 721 LEU A C 1
ATOM 5511 O O . LEU A 1 721 ? 10.255 4.176 -37.414 1.00 93.62 721 LEU A O 1
ATOM 5515 N N . TRP A 1 722 ? 9.687 6.075 -36.357 1.00 95.12 722 TRP A N 1
ATOM 5516 C CA . TRP A 1 722 ? 9.769 6.879 -37.550 1.00 95.12 722 TRP A CA 1
ATOM 5517 C C . TRP A 1 722 ? 11.227 7.177 -37.891 1.00 95.12 722 TRP A C 1
ATOM 5519 O O . TRP A 1 722 ? 11.965 7.751 -37.090 1.00 95.12 722 TRP A O 1
ATOM 5529 N N . ASP A 1 723 ? 11.630 6.836 -39.108 1.00 94.62 723 ASP A N 1
ATOM 5530 C CA . ASP A 1 723 ? 12.945 7.143 -39.678 1.00 94.62 723 ASP A CA 1
ATOM 5531 C C . ASP A 1 723 ? 13.006 8.548 -40.316 1.00 94.62 723 ASP A C 1
ATOM 5533 O O . ASP A 1 723 ? 14.033 8.953 -40.859 1.00 94.62 723 ASP A O 1
ATOM 5537 N N . GLY A 1 724 ? 11.902 9.306 -40.268 1.00 95.12 724 GLY A N 1
ATOM 5538 C CA . GLY A 1 724 ? 11.761 10.599 -40.936 1.00 95.12 724 GLY A CA 1
ATOM 5539 C C . GLY A 1 724 ? 11.359 10.496 -42.414 1.00 95.12 724 GLY A C 1
ATOM 5540 O O . GLY A 1 724 ? 11.441 11.486 -43.156 1.00 95.12 724 GLY A O 1
ATOM 5541 N N . THR A 1 725 ? 10.940 9.320 -42.889 1.00 93.50 725 THR A N 1
ATOM 5542 C CA . THR A 1 725 ? 10.341 9.164 -44.217 1.00 93.50 725 THR A CA 1
ATOM 5543 C C . THR A 1 725 ? 9.062 9.986 -44.334 1.00 93.50 725 THR A C 1
ATOM 5545 O O . THR A 1 725 ? 8.241 10.049 -43.421 1.00 93.50 725 THR A O 1
ATOM 5548 N N . THR A 1 726 ? 8.881 10.635 -45.477 1.00 93.69 726 THR A N 1
ATOM 5549 C CA . THR A 1 726 ? 7.693 11.450 -45.766 1.00 93.69 726 THR A CA 1
ATOM 5550 C C . THR A 1 726 ? 6.750 10.762 -46.746 1.00 93.69 726 THR A C 1
ATOM 5552 O O . THR A 1 726 ? 5.775 11.370 -47.162 1.00 93.69 726 THR A O 1
ATOM 5555 N N . ALA A 1 727 ? 7.017 9.506 -47.124 1.00 89.69 727 ALA A N 1
ATOM 5556 C CA . ALA A 1 727 ? 6.255 8.795 -48.154 1.00 89.69 727 ALA A CA 1
ATOM 5557 C C . ALA A 1 727 ? 4.758 8.655 -47.818 1.00 89.69 727 ALA A C 1
ATOM 5559 O O . ALA A 1 727 ? 3.920 8.706 -48.711 1.00 89.69 727 ALA A O 1
ATOM 5560 N N . MET A 1 728 ? 4.428 8.523 -46.530 1.00 84.00 728 MET A N 1
ATOM 5561 C CA . MET A 1 728 ? 3.048 8.426 -46.037 1.00 84.00 728 MET A CA 1
ATOM 5562 C C . MET A 1 728 ? 2.383 9.786 -45.773 1.00 84.00 728 MET A C 1
ATOM 5564 O O . MET A 1 728 ? 1.195 9.838 -45.471 1.00 84.00 728 MET A O 1
ATOM 5568 N N . ILE A 1 729 ? 3.137 10.887 -45.858 1.00 88.00 729 ILE A N 1
ATOM 5569 C CA . ILE A 1 729 ? 2.670 12.225 -45.494 1.00 88.00 729 ILE A CA 1
ATOM 5570 C C . ILE A 1 729 ? 2.309 12.996 -46.773 1.00 88.00 729 ILE A C 1
ATOM 5572 O O . ILE A 1 729 ? 3.174 13.180 -47.634 1.00 88.00 729 ILE A O 1
ATOM 5576 N N . PRO A 1 730 ? 1.067 13.498 -46.911 1.00 87.44 730 PRO A N 1
ATOM 5577 C CA . PRO A 1 730 ? 0.682 14.307 -48.062 1.00 87.44 730 PRO A CA 1
ATOM 5578 C C . PRO A 1 730 ? 1.575 15.542 -48.226 1.00 87.44 730 PRO A C 1
ATOM 5580 O O . PRO A 1 730 ? 1.883 16.227 -47.253 1.00 87.44 730 PRO A O 1
ATOM 5583 N N . VAL A 1 731 ? 1.937 15.879 -49.469 1.00 87.75 731 VAL A N 1
ATOM 5584 C CA . VAL A 1 731 ? 2.872 16.983 -49.772 1.00 87.75 731 VAL A CA 1
ATOM 5585 C C . VAL A 1 731 ? 2.432 18.310 -49.145 1.00 87.75 731 VAL A C 1
ATOM 5587 O O . VAL A 1 731 ? 3.262 19.039 -48.613 1.00 87.75 731 VAL A O 1
ATOM 5590 N N . TYR A 1 732 ? 1.129 18.607 -49.144 1.00 84.56 732 TYR A N 1
ATOM 5591 C CA . TYR A 1 732 ? 0.604 19.838 -48.547 1.00 84.56 732 TYR A CA 1
ATOM 5592 C C . TYR A 1 732 ? 0.747 19.878 -47.011 1.00 84.56 732 TYR A C 1
ATOM 5594 O O . TYR A 1 732 ? 0.792 20.959 -46.432 1.00 84.56 732 TYR A O 1
ATOM 5602 N N . ALA A 1 733 ? 0.809 18.722 -46.339 1.00 86.44 733 ALA A N 1
ATOM 5603 C CA . ALA A 1 733 ? 0.962 18.638 -44.887 1.00 86.44 733 ALA A CA 1
ATOM 5604 C C . ALA A 1 733 ? 2.415 18.890 -44.454 1.00 86.44 733 ALA A C 1
ATOM 5606 O O . ALA A 1 733 ? 2.660 19.274 -43.316 1.00 86.44 733 ALA A O 1
ATOM 5607 N N . LEU A 1 734 ? 3.386 18.747 -45.365 1.00 90.38 734 LEU A N 1
ATOM 5608 C CA . LEU A 1 734 ? 4.807 18.963 -45.078 1.00 90.38 734 LEU A CA 1
ATOM 5609 C C . LEU A 1 734 ? 5.117 20.399 -44.633 1.00 90.38 734 LEU A C 1
ATOM 5611 O O . LEU A 1 734 ? 6.015 20.607 -43.818 1.00 90.38 734 LEU A O 1
ATOM 5615 N N . THR A 1 735 ? 4.376 21.385 -45.138 1.00 91.31 735 THR A N 1
ATOM 5616 C CA . THR A 1 735 ? 4.543 22.801 -44.772 1.00 91.31 735 THR A CA 1
ATOM 5617 C C . THR A 1 735 ? 3.728 23.206 -43.544 1.00 91.31 735 THR A C 1
ATOM 5619 O O . THR A 1 735 ? 3.846 24.343 -43.091 1.00 91.31 735 THR A O 1
ATOM 5622 N N . GLN A 1 736 ? 2.884 22.319 -43.010 1.00 89.69 736 GLN A N 1
ATOM 5623 C CA . GLN A 1 736 ? 2.083 22.603 -41.821 1.00 89.69 736 GLN A CA 1
ATOM 5624 C C . GLN A 1 736 ? 2.928 22.479 -40.552 1.00 89.69 736 GLN A C 1
ATOM 5626 O O . GLN A 1 736 ? 3.903 21.726 -40.507 1.00 89.69 736 GLN A O 1
ATOM 5631 N N . GLN A 1 737 ? 2.544 23.228 -39.519 1.00 91.44 737 GLN A N 1
ATOM 5632 C CA . GLN A 1 737 ? 3.122 23.093 -38.185 1.00 91.44 737 GLN A CA 1
ATOM 5633 C C . GLN A 1 737 ? 2.725 21.748 -37.574 1.00 91.44 737 GLN A C 1
ATOM 5635 O O . GLN A 1 737 ? 1.589 21.305 -37.733 1.00 91.44 737 GLN A O 1
ATOM 5640 N N . VAL A 1 738 ? 3.637 21.135 -36.819 1.00 90.62 738 VAL A N 1
ATOM 5641 C CA . VAL A 1 738 ? 3.362 19.904 -36.051 1.00 90.62 738 VAL A CA 1
ATOM 5642 C C . VAL A 1 738 ? 2.300 20.141 -34.964 1.00 90.62 738 VAL A C 1
ATOM 5644 O O . VAL A 1 738 ? 1.643 19.204 -34.523 1.00 90.62 738 VAL A O 1
ATOM 5647 N N . GLY A 1 739 ? 2.119 21.393 -34.528 1.00 86.44 739 GLY A N 1
ATOM 5648 C CA . GLY A 1 739 ? 1.174 21.758 -33.466 1.00 86.44 739 GLY A CA 1
ATOM 5649 C C . GLY A 1 739 ? 1.692 21.477 -32.050 1.00 86.44 739 GLY A C 1
ATOM 5650 O O . GLY A 1 739 ? 0.949 21.619 -31.082 1.00 86.44 739 GLY A O 1
ATOM 5651 N N . MET A 1 740 ? 2.965 21.093 -31.922 1.00 92.50 740 MET A N 1
ATOM 5652 C CA . MET A 1 740 ? 3.676 20.873 -30.662 1.00 92.50 740 MET A CA 1
ATOM 5653 C C . MET A 1 740 ? 5.109 21.397 -30.780 1.00 92.50 740 MET A C 1
ATOM 5655 O O . MET A 1 740 ? 5.671 21.451 -31.876 1.00 92.50 740 MET A O 1
ATOM 5659 N N . LEU A 1 741 ? 5.712 21.738 -29.644 1.00 93.88 741 LEU A N 1
ATOM 5660 C CA . LEU A 1 741 ? 7.121 22.104 -29.562 1.00 93.88 741 LEU A CA 1
ATOM 5661 C C . LEU A 1 741 ? 7.977 20.839 -29.528 1.00 93.88 741 LEU A C 1
ATOM 5663 O O . LEU A 1 741 ? 7.730 19.947 -28.717 1.00 93.88 741 LEU A O 1
ATOM 5667 N N . TYR A 1 742 ? 9.004 20.767 -30.365 1.00 95.12 742 TYR A N 1
ATOM 5668 C CA . TYR A 1 742 ? 9.989 19.690 -30.338 1.00 95.12 742 TYR A CA 1
ATOM 5669 C C . TYR A 1 742 ? 11.219 20.103 -29.518 1.00 95.12 742 TYR A C 1
ATOM 5671 O O . TYR A 1 742 ? 11.769 21.191 -29.709 1.00 95.12 742 TYR A O 1
ATOM 5679 N N . ARG A 1 743 ? 11.667 19.218 -28.619 1.00 93.50 743 ARG A N 1
ATOM 5680 C CA . ARG A 1 743 ? 12.831 19.436 -27.747 1.00 93.50 743 ARG A CA 1
ATOM 5681 C C . ARG A 1 743 ? 14.141 19.177 -28.498 1.00 93.50 743 ARG A C 1
ATOM 5683 O O . ARG A 1 743 ? 14.492 18.032 -28.790 1.00 93.50 743 ARG A O 1
ATOM 5690 N N . MET A 1 744 ? 14.915 20.226 -28.746 1.00 92.38 744 MET A N 1
ATOM 5691 C CA . MET A 1 744 ? 16.217 20.155 -29.416 1.00 92.38 744 MET A CA 1
ATOM 5692 C C . MET A 1 744 ? 17.342 19.674 -28.480 1.00 92.38 744 MET A C 1
ATOM 5694 O O . MET A 1 744 ? 17.206 19.655 -27.256 1.00 92.38 744 MET A O 1
ATOM 5698 N N . ASP A 1 745 ? 18.492 19.294 -29.055 1.00 87.88 745 ASP A N 1
ATOM 5699 C CA . ASP A 1 745 ? 19.659 18.825 -28.281 1.00 87.88 745 ASP A CA 1
ATOM 5700 C C . ASP A 1 745 ? 20.238 19.904 -27.354 1.00 87.88 745 ASP A C 1
ATOM 5702 O O . ASP A 1 745 ? 20.703 19.589 -26.263 1.00 87.88 745 ASP A O 1
ATOM 5706 N N . ASN A 1 746 ? 20.164 21.174 -27.759 1.00 89.31 746 ASN A N 1
ATOM 5707 C CA . ASN A 1 746 ? 20.551 22.335 -26.952 1.00 89.31 746 ASN A CA 1
ATOM 5708 C C . ASN A 1 746 ? 19.489 22.725 -25.909 1.00 89.31 746 ASN A C 1
ATOM 5710 O O . ASN A 1 746 ? 19.624 23.772 -25.285 1.00 89.31 746 ASN A O 1
ATOM 5714 N N . ARG A 1 747 ? 18.452 21.893 -25.713 1.00 84.81 747 ARG A N 1
ATOM 5715 C CA . ARG A 1 747 ? 17.339 22.114 -24.780 1.00 84.81 747 ARG A CA 1
ATOM 5716 C C . ARG A 1 747 ? 16.414 23.282 -25.137 1.00 84.81 747 ARG A C 1
ATOM 5718 O O . ARG A 1 747 ? 15.612 23.681 -24.296 1.00 84.81 747 ARG A O 1
ATOM 5725 N N . GLU A 1 748 ? 16.474 23.788 -26.362 1.00 91.94 748 GLU A N 1
ATOM 5726 C CA . GLU A 1 748 ? 15.463 24.713 -26.874 1.00 91.94 748 GLU A CA 1
ATOM 5727 C C . GLU A 1 748 ? 14.216 23.953 -27.337 1.00 91.94 748 GLU A C 1
ATOM 5729 O O . GLU A 1 748 ? 14.307 22.845 -27.869 1.00 91.94 748 GLU A O 1
ATOM 5734 N N . ASP A 1 749 ? 13.051 24.560 -27.131 1.00 93.06 749 ASP A N 1
ATOM 5735 C CA . ASP A 1 749 ? 11.759 24.024 -27.552 1.00 93.06 749 ASP A CA 1
ATOM 5736 C C . ASP A 1 749 ? 11.310 24.796 -28.798 1.00 93.06 749 ASP A C 1
ATOM 5738 O O . ASP A 1 749 ? 11.002 25.987 -28.712 1.00 93.06 749 ASP A O 1
ATOM 5742 N N . LEU A 1 750 ? 11.316 24.139 -29.962 1.00 93.94 750 LEU A N 1
ATOM 5743 C CA . LEU A 1 750 ? 11.061 24.783 -31.254 1.00 93.94 750 LEU A CA 1
ATOM 5744 C C . LEU A 1 750 ? 9.741 24.328 -31.871 1.00 93.94 750 LEU A C 1
ATOM 5746 O O . LEU A 1 750 ? 9.423 23.138 -31.877 1.00 93.94 750 LEU A O 1
ATOM 5750 N N . GLU A 1 751 ? 9.014 25.271 -32.464 1.00 93.62 751 GLU A N 1
ATOM 5751 C CA . GLU A 1 751 ? 7.934 24.956 -33.398 1.00 93.62 751 GLU A CA 1
ATOM 5752 C C . GLU A 1 751 ? 8.546 24.552 -34.736 1.00 93.62 751 GLU A C 1
ATOM 5754 O O . GLU A 1 751 ? 9.286 25.320 -35.356 1.00 93.62 751 GLU A O 1
ATOM 5759 N N . LEU A 1 752 ? 8.262 23.325 -35.162 1.00 95.00 752 LEU A N 1
ATOM 5760 C CA . LEU A 1 752 ? 8.746 22.786 -36.423 1.00 95.00 752 LEU A CA 1
ATOM 5761 C C . LEU A 1 752 ? 7.569 22.504 -37.350 1.00 95.00 752 LEU A C 1
ATOM 5763 O O . LEU A 1 752 ? 6.538 21.961 -36.945 1.00 95.00 752 LEU A O 1
ATOM 5767 N N . THR A 1 753 ? 7.779 22.787 -38.630 1.00 95.38 753 THR A N 1
ATOM 5768 C CA . THR A 1 753 ? 6.955 22.206 -39.689 1.00 95.38 753 THR A CA 1
ATOM 5769 C C . THR A 1 753 ? 7.184 20.700 -39.775 1.00 95.38 753 THR A C 1
ATOM 5771 O O . THR A 1 753 ? 8.238 20.187 -39.382 1.00 95.38 753 THR A O 1
ATOM 5774 N N . VAL A 1 754 ? 6.228 19.978 -40.353 1.00 94.38 754 VAL A N 1
ATOM 5775 C CA . VAL A 1 754 ? 6.349 18.532 -40.577 1.00 94.38 754 VAL A CA 1
ATOM 5776 C C . VAL A 1 754 ? 7.599 18.187 -41.398 1.00 94.38 754 VAL A C 1
ATOM 5778 O O . VAL A 1 754 ? 8.305 17.237 -41.064 1.00 94.38 754 VAL A O 1
ATOM 5781 N N . ALA A 1 755 ? 7.934 18.977 -42.423 1.00 95.00 755 ALA A N 1
ATOM 5782 C CA . ALA A 1 755 ? 9.153 18.795 -43.212 1.00 95.00 755 ALA A CA 1
ATOM 5783 C C . ALA A 1 755 ? 10.431 18.961 -42.374 1.00 95.00 755 ALA A C 1
ATOM 5785 O O . ALA A 1 755 ? 11.364 18.164 -42.500 1.00 95.00 755 ALA A O 1
ATOM 5786 N N . GLN A 1 756 ? 10.478 19.980 -41.509 1.00 97.06 756 GLN A N 1
ATOM 5787 C CA . GLN A 1 756 ? 11.622 20.223 -40.626 1.00 97.06 756 GLN A CA 1
ATOM 5788 C C . GLN A 1 756 ? 11.776 19.105 -39.592 1.00 97.06 756 GLN A C 1
ATOM 5790 O O . GLN A 1 756 ? 12.893 18.630 -39.374 1.00 97.06 756 GLN A O 1
ATOM 5795 N N . LEU A 1 757 ? 10.670 18.644 -39.000 1.00 96.44 757 LEU A N 1
ATOM 5796 C CA . LEU A 1 757 ? 10.683 17.517 -38.070 1.00 96.44 757 LEU A CA 1
ATOM 5797 C C . LEU A 1 757 ? 11.122 16.224 -38.771 1.00 96.44 757 LEU A C 1
ATOM 5799 O O . LEU A 1 757 ? 11.960 15.508 -38.234 1.00 96.44 757 LEU A O 1
ATOM 5803 N N . ALA A 1 758 ? 10.637 15.951 -39.985 1.00 96.69 758 ALA A N 1
ATOM 5804 C CA . ALA A 1 758 ? 11.040 14.781 -40.766 1.00 96.69 758 ALA A CA 1
ATOM 5805 C C . ALA A 1 758 ? 12.542 14.795 -41.094 1.00 96.69 758 ALA A C 1
ATOM 5807 O O . ALA A 1 758 ? 13.230 13.793 -40.902 1.00 96.69 758 ALA A O 1
ATOM 5808 N N . LEU A 1 759 ? 13.081 15.941 -41.529 1.00 96.56 759 LEU A N 1
ATOM 5809 C CA . LEU A 1 759 ? 14.520 16.103 -41.764 1.00 96.56 759 LEU A CA 1
ATOM 5810 C C . LEU A 1 759 ? 15.321 15.872 -40.479 1.00 96.56 759 LEU A C 1
ATOM 5812 O O . LEU A 1 759 ? 16.330 15.163 -40.489 1.00 96.56 759 LEU A O 1
ATOM 5816 N N . ARG A 1 760 ? 14.856 16.443 -39.363 1.00 96.00 760 ARG A N 1
ATOM 5817 C CA . ARG A 1 760 ? 15.478 16.238 -38.058 1.00 96.00 760 ARG A CA 1
ATOM 5818 C C . ARG A 1 760 ? 15.445 14.768 -37.655 1.00 96.00 760 ARG A C 1
ATOM 5820 O O . ARG A 1 760 ? 16.454 14.253 -37.177 1.00 96.00 760 ARG A O 1
ATOM 5827 N N . GLN A 1 761 ? 14.328 14.090 -37.895 1.00 96.94 761 GLN A N 1
ATOM 5828 C CA . GLN A 1 761 ? 14.165 12.693 -37.537 1.00 96.94 761 GLN A CA 1
ATOM 5829 C C . GLN A 1 761 ? 15.050 11.766 -38.372 1.00 96.94 761 GLN A C 1
ATOM 5831 O O . GLN A 1 761 ? 15.586 10.818 -37.814 1.00 96.94 761 GLN A O 1
ATOM 5836 N N . ARG A 1 762 ? 15.331 12.076 -39.645 1.00 97.25 762 ARG A N 1
ATOM 5837 C CA . ARG A 1 762 ? 16.327 11.325 -40.440 1.00 97.25 762 ARG A CA 1
ATOM 5838 C C . ARG A 1 762 ? 17.722 11.369 -39.818 1.00 97.25 762 ARG A C 1
ATOM 5840 O O . ARG A 1 762 ? 18.412 10.353 -39.767 1.00 97.25 762 ARG A O 1
ATOM 5847 N N . LEU A 1 763 ? 18.132 12.535 -39.316 1.00 96.12 763 LEU A N 1
ATOM 5848 C CA . LEU A 1 763 ? 19.411 12.686 -38.613 1.00 96.12 763 LEU A CA 1
ATOM 5849 C C . LEU A 1 763 ? 19.400 11.954 -37.268 1.00 96.12 763 LEU A C 1
ATOM 5851 O O . LEU A 1 763 ? 20.351 11.247 -36.940 1.00 96.12 763 LEU A O 1
ATOM 5855 N N . ASN A 1 764 ? 18.319 12.099 -36.498 1.00 96.44 764 ASN A N 1
ATOM 5856 C CA . ASN A 1 764 ? 18.131 11.374 -35.243 1.00 96.44 764 ASN A CA 1
ATOM 5857 C C . ASN A 1 764 ? 18.194 9.854 -35.471 1.00 96.44 764 ASN A C 1
ATOM 5859 O O . ASN A 1 764 ? 18.879 9.159 -34.729 1.00 96.44 764 ASN A O 1
ATOM 5863 N N . TRP A 1 765 ? 17.545 9.348 -36.522 1.00 97.12 765 TRP A N 1
ATOM 5864 C CA . TRP A 1 765 ? 17.530 7.938 -36.905 1.00 97.12 765 TRP A CA 1
ATOM 5865 C C . TRP A 1 765 ? 18.935 7.405 -37.183 1.00 97.12 765 TRP A C 1
ATOM 5867 O O . TRP A 1 765 ? 19.341 6.408 -36.592 1.00 97.12 765 TRP A O 1
ATOM 5877 N N . GLN A 1 766 ? 19.722 8.105 -38.005 1.00 97.12 766 GLN A N 1
ATOM 5878 C CA . GLN A 1 766 ? 21.121 7.736 -38.258 1.00 97.12 766 GLN A CA 1
ATOM 5879 C C . GLN A 1 766 ? 21.946 7.687 -36.965 1.00 97.12 766 GLN A C 1
ATOM 5881 O O . GLN A 1 766 ? 22.753 6.777 -36.778 1.00 97.12 766 GLN A O 1
ATOM 5886 N N . ARG A 1 767 ? 21.719 8.629 -36.043 1.00 97.06 767 ARG A N 1
ATOM 5887 C CA . ARG A 1 767 ? 22.398 8.643 -34.741 1.00 97.06 767 ARG A CA 1
ATOM 5888 C C . ARG A 1 767 ? 21.923 7.530 -33.806 1.00 97.06 767 ARG A C 1
ATOM 5890 O O . ARG A 1 767 ? 22.741 6.983 -33.079 1.00 97.06 767 ARG A O 1
ATOM 5897 N N . ILE A 1 768 ? 20.642 7.156 -33.835 1.00 97.50 768 ILE A N 1
ATOM 5898 C CA . ILE A 1 768 ? 20.143 5.971 -33.120 1.00 97.50 768 ILE A CA 1
ATOM 5899 C C . ILE A 1 768 ? 20.874 4.726 -33.633 1.00 97.50 768 ILE A C 1
ATOM 5901 O O . ILE A 1 768 ? 21.408 3.966 -32.833 1.00 97.50 768 ILE A O 1
ATOM 5905 N N . GLN A 1 769 ? 20.978 4.553 -34.953 1.00 97.50 769 GLN A N 1
ATOM 5906 C CA . GLN A 1 769 ? 21.707 3.428 -35.550 1.00 97.50 769 GLN A CA 1
ATOM 5907 C C . GLN A 1 769 ? 23.190 3.414 -35.132 1.00 97.50 769 GLN A C 1
ATOM 5909 O O . GLN A 1 769 ? 23.726 2.357 -34.802 1.00 97.50 769 GLN A O 1
ATOM 5914 N N . ALA A 1 770 ? 23.837 4.584 -35.069 1.00 97.56 770 ALA A N 1
ATOM 5915 C CA . ALA A 1 770 ? 25.202 4.712 -34.557 1.00 97.56 770 ALA A CA 1
ATOM 5916 C C . ALA A 1 770 ? 25.314 4.316 -33.072 1.00 97.56 770 ALA A C 1
ATOM 5918 O O . ALA A 1 770 ? 26.200 3.539 -32.725 1.00 97.56 770 ALA A O 1
ATOM 5919 N N . ASN A 1 771 ? 24.379 4.744 -32.215 1.00 97.88 771 ASN A N 1
ATOM 5920 C CA . ASN A 1 771 ? 24.356 4.348 -30.801 1.00 97.88 771 ASN A CA 1
ATOM 5921 C C . ASN A 1 771 ? 24.237 2.822 -30.627 1.00 97.88 771 ASN A C 1
ATOM 5923 O O . ASN A 1 771 ? 24.855 2.256 -29.728 1.00 97.88 771 ASN A O 1
ATOM 5927 N N . PHE A 1 772 ? 23.469 2.137 -31.484 1.00 98.25 772 PHE A N 1
ATOM 5928 C CA . PHE A 1 772 ? 23.396 0.669 -31.480 1.00 98.25 772 PHE A CA 1
ATOM 5929 C C . PHE A 1 772 ? 24.738 0.027 -31.852 1.00 98.25 772 PHE A C 1
ATOM 5931 O O . PHE A 1 772 ? 25.159 -0.927 -31.197 1.00 98.25 772 PHE A O 1
ATOM 5938 N N . ALA A 1 773 ? 25.439 0.565 -32.852 1.00 97.62 773 ALA A N 1
ATOM 5939 C CA . ALA A 1 773 ? 26.768 0.087 -33.236 1.00 97.62 773 ALA A CA 1
ATOM 5940 C C . ALA A 1 773 ? 27.819 0.330 -32.131 1.00 97.62 773 ALA A C 1
ATOM 5942 O O . ALA A 1 773 ? 28.645 -0.543 -31.847 1.00 97.62 773 ALA A O 1
ATOM 5943 N N . GLU A 1 774 ? 27.765 1.482 -31.461 1.00 97.62 774 GLU A N 1
ATOM 5944 C CA . GLU A 1 774 ? 28.614 1.794 -30.305 1.00 97.62 774 GLU A CA 1
ATOM 5945 C C . GLU A 1 774 ? 28.328 0.857 -29.126 1.00 97.62 774 GLU A C 1
ATOM 5947 O O . GLU A 1 774 ? 29.258 0.313 -28.527 1.00 97.62 774 GLU A O 1
ATOM 5952 N N . ALA A 1 775 ? 27.050 0.606 -28.823 1.00 97.81 775 ALA A N 1
ATOM 5953 C CA . ALA A 1 775 ? 26.645 -0.334 -27.782 1.00 97.81 775 ALA A CA 1
ATOM 5954 C C . ALA A 1 775 ? 27.089 -1.769 -28.099 1.00 97.81 775 ALA A C 1
ATOM 5956 O O . ALA A 1 775 ? 27.583 -2.463 -27.207 1.00 97.81 775 ALA A O 1
ATOM 5957 N N . TYR A 1 776 ? 26.973 -2.199 -29.361 1.00 98.25 776 TYR A N 1
ATOM 5958 C CA . TYR A 1 776 ? 27.489 -3.487 -29.827 1.00 98.25 776 TYR A CA 1
ATOM 5959 C C . TYR A 1 776 ? 28.998 -3.588 -29.580 1.00 98.25 776 TYR A C 1
ATOM 5961 O O . TYR A 1 776 ? 29.454 -4.536 -28.948 1.00 98.25 776 TYR A O 1
ATOM 5969 N N . THR A 1 777 ? 29.764 -2.580 -30.006 1.00 97.81 777 THR A N 1
ATOM 5970 C CA . THR A 1 777 ? 31.229 -2.556 -29.865 1.00 97.81 777 THR A CA 1
ATOM 5971 C C . THR A 1 777 ? 31.650 -2.570 -28.395 1.00 97.81 777 THR A C 1
ATOM 5973 O O . THR A 1 777 ? 32.505 -3.358 -27.994 1.00 97.81 777 THR A O 1
ATOM 5976 N N . ALA A 1 778 ? 31.011 -1.751 -27.555 1.00 96.62 778 ALA A N 1
ATOM 5977 C CA . ALA A 1 778 ? 31.276 -1.723 -26.117 1.00 96.62 778 ALA A CA 1
ATOM 5978 C C . ALA A 1 778 ? 30.969 -3.072 -25.447 1.00 96.62 778 ALA A C 1
ATOM 5980 O O . ALA A 1 778 ? 31.697 -3.500 -24.555 1.00 96.62 778 ALA A O 1
ATOM 5981 N N . THR A 1 779 ? 29.914 -3.752 -25.898 1.00 97.19 779 THR A N 1
ATOM 5982 C CA . THR A 1 779 ? 29.555 -5.095 -25.429 1.00 97.19 779 THR A CA 1
ATOM 5983 C C . THR A 1 779 ? 30.563 -6.136 -25.923 1.00 97.19 779 THR A C 1
ATOM 5985 O O . THR A 1 779 ? 30.970 -7.019 -25.180 1.00 97.19 779 THR A O 1
ATOM 5988 N N . GLU A 1 780 ? 31.044 -6.042 -27.157 1.00 96.25 780 GLU A N 1
ATOM 5989 C CA . GLU A 1 780 ? 32.017 -6.992 -27.703 1.00 96.25 780 GLU A CA 1
ATOM 5990 C C . GLU A 1 780 ? 33.355 -6.956 -26.942 1.00 96.25 780 GLU A C 1
ATOM 5992 O O . GLU A 1 780 ? 33.911 -8.014 -26.615 1.00 96.25 780 GLU A O 1
ATOM 5997 N N . LEU A 1 781 ? 33.813 -5.753 -26.584 1.00 94.38 781 LEU A N 1
ATOM 5998 C CA . LEU A 1 781 ? 35.045 -5.506 -25.825 1.00 94.38 781 LEU A CA 1
ATOM 5999 C C . LEU A 1 781 ? 34.964 -5.920 -24.346 1.00 94.38 781 LEU A C 1
ATOM 6001 O O . LEU A 1 781 ? 35.988 -6.002 -23.669 1.00 94.38 781 LEU A O 1
ATOM 6005 N N . GLU A 1 782 ? 33.772 -6.214 -23.836 1.00 92.00 782 GLU A N 1
ATOM 6006 C CA . GLU A 1 782 ? 33.576 -6.659 -22.460 1.00 92.00 782 GLU A CA 1
ATOM 6007 C C . GLU A 1 782 ? 34.345 -7.963 -22.172 1.00 92.00 782 GLU A C 1
ATOM 6009 O O . GLU A 1 782 ? 34.239 -8.945 -22.918 1.00 92.00 782 GLU A O 1
ATOM 6014 N N . GLY A 1 783 ? 35.129 -7.968 -21.087 1.00 71.69 783 GLY A N 1
ATOM 6015 C CA . GLY A 1 783 ? 35.973 -9.100 -20.686 1.00 71.69 783 GLY A CA 1
ATOM 6016 C C . GLY A 1 783 ? 37.172 -9.378 -21.605 1.00 71.69 783 GLY A C 1
ATOM 6017 O O . GLY A 1 783 ? 37.677 -10.496 -21.605 1.00 71.69 783 GLY A O 1
ATOM 6018 N N . ALA A 1 784 ? 37.595 -8.408 -22.426 1.00 69.69 784 ALA A N 1
ATOM 6019 C CA . ALA A 1 784 ? 38.778 -8.518 -23.290 1.00 69.69 784 ALA A CA 1
ATOM 6020 C C . ALA A 1 784 ? 40.092 -8.039 -22.632 1.00 69.69 784 ALA A C 1
ATOM 6022 O O . ALA A 1 784 ? 41.109 -7.960 -23.321 1.00 69.69 784 ALA A O 1
ATOM 6023 N N . GLY A 1 785 ? 40.072 -7.699 -21.339 1.00 48.25 785 GLY A N 1
ATOM 6024 C CA . GLY A 1 785 ? 41.210 -7.155 -20.592 1.00 48.25 785 GLY A CA 1
ATOM 6025 C C . GLY A 1 785 ? 41.420 -7.817 -19.245 1.00 48.25 785 GLY A C 1
ATOM 6026 O O . GLY A 1 785 ? 40.504 -8.549 -18.803 1.00 48.25 785 GLY A O 1
#

Mean predicted aligned error: 21.98 Å

Solvent-accessible surface area (backbone atoms only — not comparable to full-atom values): 44153 Å² total; per-residue (Å²): 131,57,92,50,91,48,73,67,32,49,48,53,42,50,36,51,72,45,59,63,41,69,72,59,52,49,53,48,44,31,73,54,58,35,62,68,58,49,47,56,57,53,58,60,48,67,79,44,68,74,49,73,83,67,62,85,64,80,69,52,71,84,47,64,84,85,54,68,68,66,60,59,53,49,52,49,50,50,54,50,50,52,49,47,52,54,51,52,54,50,54,52,51,54,54,55,61,73,59,74,67,90,86,84,62,64,68,62,54,51,49,50,50,48,52,53,53,49,49,49,64,75,41,43,69,57,54,51,50,35,53,49,44,57,58,52,35,52,59,36,52,79,71,70,41,65,70,58,34,54,56,43,52,48,50,38,52,60,64,45,50,58,59,51,50,52,51,51,56,63,52,66,74,55,88,84,60,75,62,60,53,52,51,52,51,50,54,50,25,52,54,49,49,55,46,52,42,54,52,52,42,57,51,25,57,55,47,47,60,50,31,58,75,67,72,59,80,75,80,84,87,84,88,92,76,87,89,60,87,66,84,59,54,81,46,74,51,69,36,72,77,39,70,33,41,35,37,62,51,74,64,75,56,46,28,46,52,32,40,31,87,65,89,38,54,49,66,59,55,52,51,54,50,62,70,47,42,83,77,46,60,79,88,48,34,64,58,54,50,52,53,51,51,52,49,48,55,52,48,54,54,49,30,56,50,35,26,53,50,35,41,47,46,51,58,38,69,68,47,100,85,59,92,54,73,55,72,88,49,68,71,54,38,52,48,52,55,47,50,55,54,54,49,34,55,50,31,66,73,70,51,85,79,87,50,73,71,55,54,55,51,41,37,66,72,26,46,49,59,50,46,52,57,46,44,54,54,54,48,62,71,41,37,73,72,66,48,54,76,44,48,34,62,74,33,72,48,61,48,58,57,74,81,40,60,43,56,64,60,24,40,55,50,56,71,34,66,70,56,49,59,60,52,42,63,51,44,60,68,40,47,81,69,44,83,67,55,48,80,42,78,75,42,47,43,60,58,61,65,47,91,78,35,82,69,74,73,59,63,38,66,53,33,54,48,37,26,37,43,50,20,27,53,38,46,35,55,42,41,67,71,72,52,51,66,88,63,37,52,67,60,52,56,42,44,68,56,39,37,51,43,68,86,58,48,101,81,28,39,73,42,55,65,81,65,86,56,56,42,58,38,62,54,48,24,26,56,75,46,70,34,59,66,50,33,59,46,50,48,33,47,93,66,58,42,76,85,44,32,55,71,50,50,51,49,24,45,74,67,29,68,51,32,37,52,49,53,40,48,52,56,48,58,75,51,68,73,45,36,54,69,48,51,71,86,41,52,62,62,49,47,50,54,10,28,55,38,18,73,74,72,37,49,52,59,8,47,17,33,54,42,31,48,70,42,30,42,40,53,22,49,57,45,33,36,61,66,44,78,42,78,53,77,79,76,80,76,80,51,52,103,82,70,50,80,76,82,80,81,90,78,80,90,72,94,71,73,86,57,63,46,72,46,72,27,17,31,80,60,15,27,29,44,78,58,87,96,43,78,44,75,37,44,43,68,62,42,65,63,51,54,51,49,44,54,50,50,47,72,75,38,52,88,56,39,54,68,45,31,53,55,52,55,61,69,53,41,72,85,59,34,40,55,31,77,55,86,86,52,58,76,80,53,33,78,33,68,62,86,44,25,38,43,43,96,89,70,48,72,39,83,36,30,39,47,55,47,24,57,51,27,37,55,35,38,56,50,45,54,47,31,50,53,51,18,44,52,58,24,68,56,44,79,73,121

Foldseek 3Di:
DFPDPDPVSVVVVVCVLLVVDPVLLLVLLCVQQNDVVSVVVVVVCVVCPVCVVPDDPVVCVVPPPPDDVVVLVVVLVCLLVVCCVVVVVVVLVVVLVVPPDDDDCNVVSVVVVCVVVVLCVVCVVLVVQLVVLQVVLVVVVVVVCPVSNVVSNVVSVVSVVVSVVVVVVVVVVDPDDPPVVVVVSVVSSVSSSVSSSVVSNVVSVVVCVVCVVVVNDDDDDDDDDDPDQDAADWDWDDAPLDIKIWDWDDDQLFIFIWMDVDTDGVVVVLVVLLVCLVVADPVCSVVLVVLSVVLVVLRVVLRVVSSVLSNQSCVQPVDPPDPRGRDDNVVSNVSSVVSSVSVRVNSNRPPDQDDLVNQLVLLLVQVLVLLVVLLVVLLVVCQCVQAPQCDALLSFHRLDHSVLQDQVQLSVLSNDSVLSVQCSVVQVVPSVNDRDGSNDPVVSCLQAPDPAHVVGDCSHVVSLQRRQQSSLVSQLVSLPVRHDCLSPVPVNVLSVPWGWDPPCPSNTDIPSDDDLAASVQLVVLCVVLVALLSSLLVQLDPDARSNHHLVSVVSNCVNRPNNLVVSLVRLCVVPPQKDFLQHSVCSNVLLVLLNVCVVVVNNLLSSLSSLLRSLLIARQLLFKWDKDKAFDDDDDADADPVRDDDDDDDDDDDPDDGDIDIAIAGDFPFWWDDDPPDIGTDRHPCVVVSNVVSVVLCVVFCVCTSLRSLVVSLVCSPVTGQLLDCPVPDPVQQQPWNNTFGQDPVRDTDTDRSVRVSVVSNVSNVVSSVSSVVSSVSSVCGPVD

Sequence (785 aa):
MPRDVSARSLMSFALQLMGVTWPRVREILVRHIGPTAVEVIEATWQLVSVLIERGPEGLVELVKEQLSPESIVSMILEAAVEYLVETLIQQVIMRVIGMLNPAGAIAQAIDLIYQVCSWIFRNAARIFRFVEAVVNGMADVIAGNIGGLAAAVERALASLIPPVIDFLAGLMHLGGLPGEVAEVITRLQTVVYAAMDRVIGFLAERGRALLARMGIGGEEEPDGGNDDTELGTTVRFSAANESHRLWFNVAGEDATLMVASVPEPIENKIAEWRGKVGDLPQEQQADATSKLDALAAVADETNADGDELARQFLEANRDLNDEVEPPNDSALEARERAIAGMLRELWGIFGDRASESSYLADMAANLPNHGRAYAGTVAGQWEPTITRAKLAPDGTTPIWDLTVVSPDGALALLRRDATRRELLPWFVAGSQSNPRSASSGIFRNPAFETDTPDPPHTVRPQFITALGSDTATRMVRVANRTISTEDNSSLLRQLQGISFTMTGGRWGSFVNLPVDTVNPLIKTAIAGAGTVVAFLRAMVSPGSTNGVTWTHFVSVWAASPETKNYVKRLFRNVQPESHEWITTEFIPRVLETAVDTANSGNIRDGLRWVTAHNRLRSPTRWVLHIPSVLPLRPAPAPGDASGRPLGSPRGVQTHHGPAVSVGFSGHVGAFRRREGDEVVTTGTIGTEEFHDWLREEFNASNSLGPLGYIRHLQSQLGVRLWDGTTAMIPVYALTQQVGMLYRMDNREDLELTVAQLALRQRLNWQRIQANFAEAYTATELEGAG

Secondary structure (DSSP, 8-state):
--SSSSHHHHHHHHHHHTT--HHHHHHHHHHHH-HHHHHHHHHHHHTTTTGGGS-TTTTTTTTTTT--HHHHHHHHHHHHHHHHHHHHHHHHHHHHHHT-SSSSSHHHHHHHHHHHHHHHHHHHHHHHHHHHHHHHHHHHHHTT-HHHHHHHHHHHHHHHHHHHHHHHHHHTTSS--HHHHHHHHHHHHHHHHHHHHHHHHHHHHHHHHHHHTTT-S------------SSS--EEEEETTEEEEEEEEEETTEEEEEEETTTEEHHHHHHHHHHHGGGS-HHHHHHHHHHHHHHHHHHHHHHHHHHHHHHHHHHHTS-TT---PPPP-HHHHHHHHHHHHHHHHHHHHH-----HHHHHHHHHHHHHHHHHHHHHHHHHHHHHHHSTT-B-TTSSSBS--GGG---HHHHHHHTSHHHHHHHHHHHHHHTTTS---TTSGGGHIIIII-SS-SS---HHHHHHHHHHHHHHHHHHHHHHHH--HHHHHHHHHHHHT-EEEGGGSTT-EEESPPPS---HHHHHHHHHTSSHHHHHHHTTSSSEETTEEHHHHHHHHHH-HHHHHHHHHHHHTTSTTEEESS-GGGHHHHHHHHHHHHHTT-HHHHHHHHHHHHH-EEEGGG-BBPPEEEEPPPPPP---TT-PPPPPPS------PPPEEEE--BSTTSEEEEETTEEEEE--TTHHHHHHHHHHHHHHHGGGHHHHHHHHHHHHGGGTB--S--TTS-GGGTTSEEEEEEE-TTS-EEEEEHHHHHHHHHHHHHHHHHHHHHHHHHHHTTT--

pLDDT: mean 70.13, std 22.0, range [28.28, 98.25]